Protein AF-A0A1X1BY08-F1 (afdb_monomer)

Sequence (798 aa):
ANALRQLGLETHVVEFAPRLMAVQLDEGGALMLRQKIEALGVTVHTAKQTEQIETRADGSVLLHFADGSSLHSDLVLFSAGIRPRDELARDAGLMLGPRGGIEINDHCQTSDEAVHAIGECALWNGQIFGLVAPGYQMARVLAGHLAAEPSAFSGADMSTKLKLLGVEVASFGDAQGRSPGCQSYHWTDGPKGIYKKIVISADGSRLLGGVLVGDSSDYATLLQMMLNALPLPAAPESLILPQLTGAPAKAPGVAALPDSAQVCSCHNVSKGDICAAVKSGCSEMSSIKSCTKAATGCGGCSALVKQVMEYQLSNLGVEVKTDICEHFPWSRQALYHLIRVEGIRTFDDLLAAHGKGHGCEVCKPLVASLLASCWNDYLLQPAHLPLQDTNDRYFANIQKDGTYSVVPRVPAGEITPQGLIAIGEVAARYDLYTKITGGQRIDLFGARLEQLPAIWQTLLDAGFETGHAYGKSLRTVKSCVGSTWCRYGVQDSTAFAIALENRYKGLRAPHKIKMAVSGCTRECAEAQSKDIGVIATDKGWNLYVCGNGGMKPRHADLFASDLDDATLLRYVDRLLMFYIRTADRLQRTSVWLDNLEGGLDYLRQVVIDDSLGLAATLEQEMQQVVEAYQCEWQTTLADASRLALFTPTVNSDQPDESLYYSRVRGQRQPDEATSRPVLQLPAEPWSAVCALDAVPQQAGIGARLGSERIALFRFGEALYALEDREPGSEASVLSRGILGDVGGEPVVISPLYKQRVRLRDGQSLDNPQHQLRCWPVKLEAGQIWLANRPINQLAQAS

Secondary structure (DSSP, 8-state):
-HHHHHTT--EEEE-SSSSTTTTT--HHHHHHHHHHHHHTTEEEE-S--EEEEEEPTTS-EEEEETTS-EEEES------------HHHHHTT--B-TTSSEEE-TTSB-SSTT-B--GGGEEETTB---SHHHHHHHHHHHHHHHTT-----------EEEEETTEEEEEEESTT--STT-EEEEEEETTTTEEEEEEE-TTS-SEEEEEEES--TTHHHHHHHHHTTPPPPSSGGGGTSPPPTTPPPSS--GGGS-TT-EEETTTTEEHHHHHHHHHTT--SHHHHHHHH-TTSSS-TTHHHHHHHHHHHHHHTT------SBTTB-S-HHHHHHHHHHHT--SHHHHHHHH--SS--TTHHHHHHHHHHHHH---TTSTTTGGG--HHHHTTSEE-TTS-EEE-B--GGG---HHHHHHHHHHHHHTT-EEEE-TTS-EEEEEE-GGGHHHHHHHHHHTT--B---SSSBEEEEEE--HHHH-TT-SS-HHHHHHHHHHHHTT-B-SS-EEEEEESSTT-TT-GGGSSEEEEE-SSSEEEEES-B-SSS-BPPEEEEEEE-HHHHHHHHHHHHHHHHHHPPTT--HHHHHHHSTTHHHHHHHHHTS-TTS-HHHHHHHHHHHHHT---HHHHHHT-HHHHGGG-S-TT-----TT--EEEETTEEEE-S--PPPPP---SSSEEEEEEGGGS-TTEEEEEEETTEEEEEEEETTEEEEEES--TTSS---GGGSEEEEETTEEEEE-TTT--EEETTT-BBSS-TT-B--B--EEEETTEEEEESS-SSPPP---

Foldseek 3Di:
DLVCVVVVDQAEDEELAQFPPVVFDDPLQRVLVQVVCVVSRYHYHYNWAFDDWDQDPVRWIWTATPVRDIDTGNDDDDPPADDAPCVVVVVVVWDAAPRAAFEAFFLQATPDNVDGDAAQRHQYPNDGQSDVLRRVLSVVSNVCVVVVHPGTRPDDWNWDWDQDSNKTKTKGAPAVQPPPQKDKDWDDDPVLSWIKMWIADNVRFATGMIITISDCPLVQVSRQRHVVRPGADPDNNLSVDDDDPPDDDSHDAPVPHDQCRQLASNQRAGLVNLLVQLVVPDQDLVSSCVRRVGCVPPNPSSVVSVRSSVVSCVVVVNPPQLAQDQFASDFLLRLLVVCVVVVDQAPVVSSVVGTDFFDDPRVLLSVLLSNCLQQVDFQPDLRRLLSDFLCSNLLFDQDPQRWTKAWWAQQQLDDDPLLVVLVVCLCVVQQWDWDQDLQNTIMTTDHALLCSLVSVVSNVVSVTFRQSCRAFFARHEHEDCAPVPDPQQLGRQRVLSNVVCLLGPSNRALGYFYAYEYRAPVCPRVRQQGQWRWHDDNQAIFIFHQAHDDPDGDGTHGQDPSDHSVLNVLLVLQLRLVRRNPPGHSDGSNRVQVPDVVRSVVSCCCRPVVVVVCSVVSNVSSVSSSVSDDRNSVVQNVDVVSSLQSDQANADPDDDPSFDWDADPNGTDTDPDDDDDPDDADPDQKDWWFFPVSARAQAWHWHDGGPFIWIWHHYPNDIWIWGQAAFPDRHRHQRSFNWTDDVNFTWTQRNPPRFTAGRPWQATPVDRLTRIWIWDWDADPRTIMTGRDTPDDDDPPD

Structure (mmCIF, N/CA/C/O backbone):
data_AF-A0A1X1BY08-F1
#
_entry.id   AF-A0A1X1BY08-F1
#
loop_
_atom_site.group_PDB
_atom_site.id
_atom_site.type_symbol
_atom_site.label_atom_id
_atom_site.label_alt_id
_atom_site.label_comp_id
_atom_site.label_asym_id
_atom_site.label_entity_id
_atom_site.label_seq_id
_atom_site.pdbx_PDB_ins_code
_atom_site.Cartn_x
_atom_site.Cartn_y
_atom_site.Cartn_z
_atom_site.occupancy
_atom_site.B_iso_or_equiv
_atom_site.auth_seq_id
_atom_site.auth_comp_id
_atom_site.auth_asym_id
_atom_site.auth_atom_id
_atom_site.pdbx_PDB_model_num
ATOM 1 N N . ALA A 1 1 ? -13.122 -10.159 31.918 1.00 82.00 1 ALA A N 1
ATOM 2 C CA . ALA A 1 1 ? -14.475 -9.751 31.484 1.00 82.00 1 ALA A CA 1
ATOM 3 C C . ALA A 1 1 ? -14.593 -9.621 29.961 1.00 82.00 1 ALA A C 1
ATOM 5 O O . ALA A 1 1 ? -15.156 -10.519 29.360 1.00 82.00 1 ALA A O 1
ATOM 6 N N . ASN A 1 2 ? -14.025 -8.588 29.311 1.00 79.44 2 ASN A N 1
ATOM 7 C CA . ASN A 1 2 ? -14.240 -8.347 27.866 1.00 79.44 2 ASN A CA 1
ATOM 8 C C . ASN A 1 2 ? -13.923 -9.549 26.967 1.00 79.44 2 ASN A C 1
ATOM 10 O O . ASN A 1 2 ? -14.726 -9.887 26.110 1.00 79.44 2 ASN A O 1
ATOM 14 N N . ALA A 1 3 ? -12.792 -10.220 27.196 1.00 83.19 3 ALA A N 1
ATOM 15 C CA . ALA A 1 3 ? -12.418 -11.403 26.423 1.00 83.19 3 ALA A CA 1
ATOM 16 C C . ALA A 1 3 ? -13.455 -12.537 26.539 1.00 83.19 3 ALA A C 1
ATOM 18 O O . ALA A 1 3 ? -13.839 -13.106 25.527 1.00 83.19 3 ALA A O 1
ATOM 19 N N . LEU A 1 4 ? -13.965 -12.819 27.745 1.00 88.44 4 LEU A N 1
ATOM 20 C CA . LEU A 1 4 ? -14.991 -13.852 27.967 1.00 88.44 4 LEU A CA 1
ATOM 21 C C . LEU A 1 4 ? -16.305 -13.488 27.261 1.00 88.44 4 LEU A C 1
ATOM 23 O O . LEU A 1 4 ? -16.875 -14.309 26.549 1.00 88.44 4 LEU A O 1
ATOM 27 N N . ARG A 1 5 ? -16.717 -12.221 27.356 1.00 85.94 5 ARG A N 1
ATOM 28 C CA . ARG A 1 5 ? -17.894 -11.703 26.650 1.00 85.94 5 ARG A CA 1
ATOM 29 C C . ARG A 1 5 ? -17.730 -11.755 25.127 1.00 85.94 5 ARG A C 1
ATOM 31 O O . ARG A 1 5 ? -18.668 -12.102 24.423 1.00 85.94 5 ARG A O 1
ATOM 38 N N . GLN A 1 6 ? -16.545 -11.441 24.600 1.00 81.56 6 GLN A N 1
ATOM 39 C CA . GLN A 1 6 ? -16.232 -11.563 23.167 1.00 81.56 6 GLN A CA 1
ATOM 40 C C . GLN A 1 6 ? -16.221 -13.020 22.681 1.00 81.56 6 GLN A C 1
ATOM 42 O O . GLN A 1 6 ? -16.490 -13.263 21.509 1.00 81.56 6 GLN A O 1
ATOM 47 N N . LEU A 1 7 ? -15.965 -13.978 23.574 1.00 88.44 7 LEU A N 1
ATOM 48 C CA . LEU A 1 7 ? -16.115 -15.412 23.316 1.00 88.44 7 LEU A CA 1
ATOM 49 C C . LEU A 1 7 ? -17.574 -15.895 23.420 1.00 88.44 7 LEU A C 1
ATOM 51 O O . LEU A 1 7 ? -17.829 -17.085 23.264 1.00 88.44 7 LEU A O 1
ATOM 55 N N . GLY A 1 8 ? -18.530 -14.990 23.662 1.00 89.81 8 GLY A N 1
ATOM 56 C CA . GLY A 1 8 ? -19.957 -15.304 23.746 1.00 89.81 8 GLY A CA 1
ATOM 57 C C . GLY A 1 8 ? -20.407 -15.872 25.093 1.00 89.81 8 GLY A C 1
ATOM 58 O O . GLY A 1 8 ? -21.505 -16.412 25.169 1.00 89.81 8 GLY A O 1
ATOM 59 N N . LEU A 1 9 ? -19.585 -15.765 26.142 1.00 91.75 9 LEU A N 1
ATOM 60 C CA . LEU A 1 9 ? -19.918 -16.267 27.476 1.00 91.75 9 LEU A CA 1
ATOM 61 C C . LEU A 1 9 ? -20.701 -15.226 28.286 1.00 91.75 9 LEU A C 1
ATOM 63 O O . LEU A 1 9 ? -20.328 -14.045 28.319 1.00 91.75 9 LEU A O 1
ATOM 67 N N . GLU A 1 10 ? -21.725 -15.679 29.012 1.00 94.56 10 GLU A N 1
ATOM 68 C CA . GLU A 1 10 ? -22.323 -14.892 30.092 1.00 94.56 10 GLU A CA 1
ATOM 69 C C . GLU A 1 10 ? -21.238 -14.588 31.129 1.00 94.56 10 GLU A C 1
ATOM 71 O O . GLU A 1 10 ? -20.526 -15.472 31.603 1.00 94.56 10 GLU A O 1
ATOM 76 N N . THR A 1 11 ? -21.027 -13.303 31.408 1.00 95.12 11 THR A N 1
ATOM 77 C CA . THR A 1 11 ? -19.847 -12.855 32.144 1.00 95.12 11 THR A CA 1
ATOM 78 C C . THR A 1 11 ? -20.261 -12.056 33.366 1.00 95.12 11 THR A C 1
ATOM 80 O O . THR A 1 11 ? -20.905 -11.012 33.255 1.00 95.12 11 THR A O 1
ATOM 83 N N . HIS A 1 12 ? -19.789 -12.502 34.526 1.00 94.75 12 HIS A N 1
ATOM 84 C CA . HIS A 1 12 ? -19.930 -11.795 35.791 1.00 94.75 12 HIS A CA 1
ATOM 85 C C . HIS A 1 12 ? -18.580 -11.231 36.250 1.00 94.75 12 HIS A C 1
ATOM 87 O O . HIS A 1 12 ? -17.532 -11.853 36.066 1.00 94.75 12 HIS A O 1
ATOM 93 N N . VAL A 1 13 ? -18.599 -10.052 36.866 1.00 93.56 13 VAL A N 1
ATOM 94 C CA . VAL A 1 13 ? -17.460 -9.482 37.596 1.00 93.56 13 VAL A CA 1
ATOM 95 C C . VAL A 1 13 ? -17.802 -9.500 39.076 1.00 93.56 13 VAL A C 1
ATOM 97 O O . VAL A 1 13 ? -18.796 -8.905 39.478 1.00 93.56 13 VAL A O 1
ATOM 100 N N . VAL A 1 14 ? -16.977 -10.176 39.870 1.00 93.50 14 VAL A N 1
ATOM 101 C CA . VAL A 1 14 ? -17.096 -10.232 41.330 1.00 93.50 14 VAL A CA 1
ATOM 102 C C . VAL A 1 14 ? -15.997 -9.355 41.925 1.00 93.50 14 VAL A C 1
ATOM 104 O O . VAL A 1 14 ? -14.815 -9.601 41.694 1.00 93.50 14 VAL A O 1
ATOM 107 N N . GLU A 1 15 ? -16.391 -8.319 42.656 1.00 91.31 15 GLU A N 1
ATOM 108 C CA . GLU A 1 15 ? -15.519 -7.354 43.321 1.00 91.31 15 GLU A CA 1
ATOM 109 C C . GLU A 1 15 ? -15.769 -7.403 44.833 1.00 91.31 15 GLU A C 1
ATOM 111 O O . GLU A 1 15 ? -16.908 -7.314 45.303 1.00 91.31 15 GLU A O 1
ATOM 116 N N . PHE A 1 16 ? -14.687 -7.542 45.596 1.00 90.38 16 PHE A N 1
ATOM 117 C CA . PHE A 1 16 ? -14.738 -7.570 47.054 1.00 90.38 16 PHE A CA 1
ATOM 118 C C . PHE A 1 16 ? -15.102 -6.194 47.615 1.00 90.38 16 PHE A C 1
ATOM 120 O O . PHE A 1 16 ? -15.882 -6.087 48.559 1.00 90.38 16 PHE A O 1
ATOM 127 N N . ALA A 1 17 ? -14.550 -5.130 47.031 1.00 90.81 17 ALA A N 1
ATOM 128 C CA . ALA A 1 17 ? -14.838 -3.770 47.449 1.00 90.81 17 ALA A CA 1
ATOM 129 C C . ALA A 1 17 ? -16.312 -3.395 47.182 1.00 90.81 17 ALA A C 1
ATOM 131 O O . ALA A 1 17 ? -16.950 -3.937 46.277 1.00 90.81 17 ALA A O 1
ATOM 132 N N . PRO A 1 18 ? -16.877 -2.412 47.907 1.00 90.44 18 PRO A N 1
ATOM 133 C CA . PRO A 1 18 ? -18.258 -1.973 47.686 1.00 90.44 18 PRO A CA 1
ATOM 134 C C . PRO A 1 18 ? -18.487 -1.324 46.311 1.00 90.44 18 PRO A C 1
ATOM 136 O O . PRO A 1 18 ? -19.631 -1.143 45.895 1.00 90.44 18 PRO A O 1
ATOM 139 N N . ARG A 1 19 ? -17.414 -0.987 45.586 1.00 92.00 19 ARG A N 1
ATOM 140 C CA . ARG A 1 19 ? -17.450 -0.339 44.273 1.00 92.00 19 ARG A CA 1
ATOM 141 C C . ARG A 1 19 ? -16.292 -0.800 43.389 1.00 92.00 19 ARG A C 1
ATOM 143 O O . ARG A 1 19 ? -15.238 -1.176 43.897 1.00 92.00 19 ARG A O 1
ATOM 150 N N . LEU A 1 20 ? -16.478 -0.709 42.072 1.00 89.81 20 LEU A N 1
ATOM 151 C CA . LEU A 1 20 ? -15.428 -0.986 41.089 1.00 89.81 20 LEU A CA 1
ATOM 152 C C . LEU A 1 20 ? -14.286 0.028 41.200 1.00 89.81 20 LEU A C 1
ATOM 154 O O . LEU A 1 20 ? -14.534 1.219 41.389 1.00 89.81 20 LEU A O 1
ATOM 158 N N . MET A 1 21 ? -13.046 -0.445 41.030 1.00 87.75 21 MET A N 1
ATOM 159 C CA . MET A 1 21 ? -11.837 0.390 41.060 1.00 87.75 21 MET A CA 1
ATOM 160 C C . MET A 1 21 ? -11.783 1.299 42.301 1.00 87.75 21 MET A C 1
ATOM 162 O O . MET A 1 21 ? -11.506 2.490 42.197 1.00 87.75 21 MET A O 1
ATOM 166 N N . ALA A 1 22 ? -12.071 0.749 43.487 1.00 85.25 22 ALA A N 1
ATOM 167 C CA . ALA A 1 22 ? -12.289 1.522 44.716 1.00 85.25 22 ALA A CA 1
ATOM 168 C C . ALA A 1 22 ? -11.118 2.428 45.144 1.00 85.25 22 ALA A C 1
ATOM 170 O O . ALA A 1 22 ? -11.322 3.360 45.928 1.00 85.25 22 ALA A O 1
ATOM 171 N N . VAL A 1 23 ? -9.910 2.157 44.637 1.00 82.38 23 VAL A N 1
ATOM 172 C CA . VAL A 1 23 ? -8.723 2.997 44.835 1.00 82.38 23 VAL A CA 1
ATOM 173 C C . VAL A 1 23 ? -8.761 4.224 43.918 1.00 82.38 23 VAL A C 1
ATOM 175 O O . VAL A 1 23 ? -8.489 5.329 44.378 1.00 82.38 23 VAL A O 1
ATOM 178 N N . GLN A 1 24 ? -9.125 4.044 42.647 1.00 85.56 24 GLN A N 1
ATOM 179 C CA . GLN A 1 24 ? -9.066 5.071 41.605 1.00 85.56 24 GLN A CA 1
ATOM 180 C C . GLN A 1 24 ? -10.355 5.896 41.497 1.00 85.56 24 GLN A C 1
ATOM 182 O O . GLN A 1 24 ? -10.296 7.094 41.252 1.00 85.56 24 GLN A O 1
ATOM 187 N N . LEU A 1 25 ? -11.523 5.274 41.659 1.00 90.31 25 LEU A N 1
ATOM 188 C CA . LEU A 1 25 ? -12.812 5.923 41.427 1.00 90.31 25 LEU A CA 1
ATOM 189 C C . LEU A 1 25 ? -13.512 6.280 42.732 1.00 90.31 25 LEU A C 1
ATOM 191 O O . LEU A 1 25 ? -13.527 5.515 43.708 1.00 90.31 25 LEU A O 1
ATOM 195 N N . ASP A 1 26 ? -14.126 7.454 42.721 1.00 91.69 26 ASP A N 1
ATOM 196 C CA . ASP A 1 26 ? -15.110 7.835 43.714 1.00 91.69 26 ASP A CA 1
ATOM 197 C C . ASP A 1 26 ? -16.479 7.220 43.388 1.00 91.69 26 ASP A C 1
ATOM 199 O O . ASP A 1 26 ? -16.642 6.453 42.435 1.00 91.69 26 ASP A O 1
ATOM 203 N N . GLU A 1 27 ? -17.470 7.498 44.228 1.00 91.38 27 GLU A N 1
ATOM 204 C CA . GLU A 1 27 ? -18.773 6.839 44.156 1.00 91.38 27 GLU A CA 1
ATOM 205 C C . GLU A 1 27 ? -19.517 7.136 42.846 1.00 91.38 27 GLU A C 1
ATOM 207 O O . GLU A 1 27 ? -20.025 6.214 42.206 1.00 91.38 27 GLU A O 1
ATOM 212 N N . GLY A 1 28 ? -19.492 8.393 42.389 1.00 92.56 28 GLY A N 1
ATOM 213 C CA . GLY A 1 28 ? -20.105 8.800 41.123 1.00 92.56 28 GLY A CA 1
ATOM 214 C C . GLY A 1 28 ? -19.428 8.165 39.907 1.00 92.56 28 GLY A C 1
ATOM 215 O O . GLY A 1 28 ? -20.107 7.596 39.047 1.00 92.56 28 GLY A O 1
ATOM 216 N N . GLY A 1 29 ? -18.091 8.181 39.861 1.00 92.44 29 GLY A N 1
ATOM 217 C CA . GLY A 1 29 ? -17.338 7.541 38.783 1.00 92.44 29 GLY A CA 1
ATOM 218 C C . GLY A 1 29 ? -17.554 6.028 38.731 1.00 92.44 29 GLY A C 1
ATOM 219 O O . GLY A 1 29 ? -17.767 5.467 37.654 1.00 92.44 29 GLY A O 1
ATOM 220 N N . ALA A 1 30 ? -17.558 5.358 39.886 1.00 93.25 30 ALA A N 1
ATOM 221 C CA . ALA A 1 30 ? -17.776 3.917 39.957 1.00 93.25 30 ALA A CA 1
ATOM 222 C C . ALA A 1 30 ? -19.205 3.515 39.555 1.00 93.25 30 ALA A C 1
ATOM 224 O O . ALA A 1 30 ? -19.379 2.502 38.874 1.00 93.25 30 ALA A O 1
ATOM 225 N N . LEU A 1 31 ? -20.216 4.312 39.922 1.00 93.75 31 LEU A N 1
ATOM 226 C CA . LEU A 1 31 ? -21.601 4.093 39.499 1.00 93.75 31 LEU A CA 1
ATOM 227 C C . LEU A 1 31 ? -21.748 4.224 37.978 1.00 93.75 31 LEU A C 1
ATOM 229 O O . LEU A 1 31 ? -22.331 3.347 37.342 1.00 93.75 31 LEU A O 1
ATOM 233 N N . MET A 1 32 ? -21.171 5.275 37.387 1.00 94.69 32 MET A N 1
ATOM 234 C CA . MET A 1 32 ? -21.185 5.478 35.935 1.00 94.69 32 MET A CA 1
ATOM 235 C C . MET A 1 32 ? -20.481 4.330 35.198 1.00 94.69 32 MET A C 1
ATOM 237 O O . MET A 1 32 ? -20.983 3.812 34.200 1.00 94.69 32 MET A O 1
ATOM 241 N N . LEU A 1 33 ? -19.329 3.886 35.714 1.00 93.06 33 LEU A N 1
ATOM 242 C CA . LEU A 1 33 ? -18.604 2.748 35.154 1.00 93.06 33 LEU A CA 1
ATOM 243 C C . LEU A 1 33 ? -19.442 1.467 35.216 1.00 93.06 33 LEU A C 1
ATOM 245 O O . LEU A 1 33 ? -19.522 0.746 34.222 1.00 93.06 33 LEU A O 1
ATOM 249 N N . ARG A 1 34 ? -20.087 1.199 36.358 1.00 93.00 34 ARG A N 1
ATOM 250 C CA . ARG A 1 34 ? -20.974 0.045 36.533 1.00 93.00 34 ARG A CA 1
ATOM 251 C C . ARG A 1 34 ? -22.090 0.044 35.491 1.00 93.00 34 ARG A C 1
ATOM 253 O O . ARG A 1 34 ? -22.222 -0.942 34.776 1.00 93.00 34 ARG A O 1
ATOM 260 N N . GLN A 1 35 ? -22.819 1.153 35.356 1.00 92.38 35 GLN A N 1
ATOM 261 C CA . GLN A 1 35 ? -23.914 1.280 34.389 1.00 92.38 35 GLN A CA 1
ATOM 262 C C . GLN A 1 35 ? -23.446 0.997 32.958 1.00 92.38 35 GLN A C 1
ATOM 264 O O . GLN A 1 35 ? -24.099 0.255 32.225 1.00 92.38 35 GLN A O 1
ATOM 269 N N . LYS A 1 36 ? -22.285 1.535 32.562 1.00 90.62 36 LYS A N 1
ATOM 270 C CA . LYS A 1 36 ? -21.732 1.282 31.227 1.00 90.62 36 LYS A CA 1
ATOM 271 C C . LYS A 1 36 ? -21.299 -0.169 31.021 1.00 90.62 36 LYS A C 1
ATOM 273 O O . LYS A 1 36 ? -21.507 -0.703 29.939 1.00 90.62 36 LYS A O 1
ATOM 278 N N . ILE A 1 37 ? -20.698 -0.807 32.024 1.00 90.44 37 ILE A N 1
ATOM 279 C CA . ILE A 1 37 ? -20.284 -2.217 31.944 1.00 90.44 37 ILE A CA 1
ATOM 280 C C . ILE A 1 37 ? -21.507 -3.143 31.873 1.00 90.44 37 ILE A C 1
ATOM 282 O O . ILE A 1 37 ? -21.531 -4.053 31.044 1.00 90.44 37 ILE A O 1
ATOM 286 N N . GLU A 1 38 ? -22.536 -2.881 32.678 1.00 92.06 38 GLU A N 1
ATOM 287 C CA . GLU A 1 38 ? -23.791 -3.642 32.672 1.00 92.06 38 GLU A CA 1
ATOM 288 C C . GLU A 1 38 ? -24.536 -3.487 31.337 1.00 92.06 38 GLU A C 1
ATOM 290 O O . GLU A 1 38 ? -24.977 -4.485 30.767 1.00 92.06 38 GLU A O 1
ATOM 295 N N . ALA A 1 39 ? -24.563 -2.283 30.753 1.00 89.50 39 ALA A N 1
ATOM 296 C CA . ALA A 1 39 ? -25.119 -2.044 29.416 1.00 89.50 39 ALA A CA 1
ATOM 297 C C . ALA A 1 39 ? -24.396 -2.818 28.293 1.00 89.50 39 ALA A C 1
ATOM 299 O O . ALA A 1 39 ? -24.959 -3.032 27.221 1.00 89.50 39 ALA A O 1
ATOM 300 N N . LEU A 1 40 ? -23.159 -3.265 28.530 1.00 87.38 40 LEU A N 1
ATOM 301 C CA . LEU A 1 40 ? -22.384 -4.088 27.596 1.00 87.38 40 LEU A CA 1
ATOM 302 C C . LEU A 1 40 ? -22.604 -5.599 27.793 1.00 87.38 40 LEU A C 1
ATOM 304 O O . LEU A 1 40 ? -21.954 -6.406 27.117 1.00 87.38 40 LEU A O 1
ATOM 308 N N . GLY A 1 41 ? -23.526 -5.983 28.681 1.00 89.06 41 GLY A N 1
ATOM 309 C CA . GLY A 1 41 ? -23.894 -7.372 28.953 1.00 89.06 41 GLY A CA 1
ATOM 310 C C . GLY A 1 41 ? -22.985 -8.068 29.966 1.00 89.06 41 GLY A C 1
ATOM 311 O O . GLY A 1 41 ? -22.829 -9.284 29.901 1.00 89.06 41 GLY A O 1
ATOM 312 N N . VAL A 1 42 ? -22.342 -7.314 30.864 1.00 93.31 42 VAL A N 1
ATOM 313 C CA . VAL A 1 42 ? -21.522 -7.864 31.954 1.00 93.31 42 VAL A CA 1
ATOM 314 C C . VAL A 1 42 ? -22.170 -7.538 33.293 1.00 93.31 42 VAL A C 1
ATOM 316 O O . VAL A 1 42 ? -22.274 -6.376 33.669 1.00 93.31 42 VAL A O 1
ATOM 319 N N . THR A 1 43 ? -22.544 -8.560 34.051 1.00 94.75 43 THR A N 1
ATOM 320 C CA . THR A 1 43 ? -23.177 -8.380 35.363 1.00 94.75 43 THR A CA 1
ATOM 321 C C . THR A 1 43 ? -22.122 -8.095 36.431 1.00 94.75 43 THR A C 1
ATOM 323 O O . THR A 1 43 ? -21.144 -8.836 36.554 1.00 94.75 43 THR A O 1
ATOM 326 N N . VAL A 1 44 ? -22.310 -7.042 37.228 1.00 94.44 44 VAL A N 1
ATOM 327 C CA . VAL A 1 44 ? -21.348 -6.627 38.260 1.00 94.44 44 VAL A CA 1
ATOM 328 C C . VAL A 1 44 ? -21.888 -6.919 39.658 1.00 94.44 44 VAL A C 1
ATOM 330 O O . VAL A 1 44 ? -22.949 -6.432 40.047 1.00 94.44 44 VAL A O 1
ATOM 333 N N . HIS A 1 45 ? -21.103 -7.648 40.446 1.00 94.62 45 HIS A N 1
ATOM 334 C CA . HIS A 1 45 ? -21.354 -7.924 41.856 1.00 94.62 45 HIS A CA 1
ATOM 335 C C . HIS A 1 45 ? -20.264 -7.263 42.700 1.00 94.62 45 HIS A C 1
ATOM 337 O O . HIS A 1 45 ? -19.109 -7.670 42.637 1.00 94.62 45 HIS A O 1
ATOM 343 N N . THR A 1 46 ? -20.614 -6.241 43.478 1.00 93.88 46 THR A N 1
ATOM 344 C CA . THR A 1 46 ? -19.707 -5.593 44.441 1.00 93.88 46 THR A CA 1
ATOM 345 C C . THR A 1 46 ? -20.010 -6.057 45.864 1.00 93.88 46 THR A C 1
ATOM 347 O O . THR A 1 46 ? -21.052 -6.668 46.106 1.00 93.88 46 THR A O 1
ATOM 350 N N . ALA A 1 47 ? -19.111 -5.772 46.810 1.00 93.62 47 ALA A N 1
ATOM 351 C CA . ALA A 1 47 ? -19.211 -6.229 48.198 1.00 93.62 47 ALA A CA 1
ATOM 352 C C . ALA A 1 47 ? -19.339 -7.762 48.330 1.00 93.62 47 ALA A C 1
ATOM 354 O O . ALA A 1 47 ? -19.987 -8.263 49.249 1.00 93.62 47 ALA A O 1
ATOM 355 N N . LYS A 1 48 ? -18.734 -8.523 47.406 1.00 93.56 48 LYS A N 1
ATOM 356 C CA . LYS A 1 48 ? -18.778 -9.990 47.404 1.00 93.56 48 LYS A CA 1
ATOM 357 C C . LYS A 1 48 ? -17.446 -10.582 47.838 1.00 93.56 48 LYS A C 1
ATOM 359 O O . LYS A 1 48 ? -16.503 -10.690 47.056 1.00 93.56 48 LYS A O 1
ATOM 364 N N . GLN A 1 49 ? -17.384 -11.016 49.092 1.00 92.81 49 GLN A N 1
ATOM 365 C CA . GLN A 1 49 ? -16.275 -11.813 49.607 1.00 92.81 49 GLN A CA 1
ATOM 366 C C . GLN A 1 49 ? -16.535 -13.292 49.330 1.00 92.81 49 GLN A C 1
ATOM 368 O O . GLN A 1 49 ? -17.478 -13.851 49.876 1.00 92.81 49 GLN A O 1
ATOM 373 N N . THR A 1 50 ? -15.715 -13.919 48.484 1.00 92.25 50 THR A N 1
ATOM 374 C CA . THR A 1 50 ? -15.804 -15.366 48.210 1.00 92.25 50 THR A CA 1
ATOM 375 C C . THR A 1 50 ? -15.132 -16.142 49.342 1.00 92.25 50 THR A C 1
ATOM 377 O O . THR A 1 50 ? -13.953 -15.920 49.604 1.00 92.25 50 THR A O 1
ATOM 380 N N . GLU A 1 51 ? -15.864 -17.040 50.003 1.00 94.25 51 GLU A N 1
ATOM 381 C CA . GLU A 1 51 ? -15.357 -17.881 51.100 1.00 94.25 51 GLU A CA 1
ATOM 382 C C . GLU A 1 51 ? -14.958 -19.277 50.623 1.00 94.25 51 GLU A C 1
ATOM 384 O O . GLU A 1 51 ? -13.950 -19.828 51.062 1.00 94.25 51 GLU A O 1
ATOM 389 N N . GLN A 1 52 ? -15.736 -19.843 49.700 1.00 94.88 52 GLN A N 1
ATOM 390 C CA . GLN A 1 52 ? -15.522 -21.190 49.189 1.00 94.88 52 GLN A CA 1
ATOM 391 C C . GLN A 1 52 ? -15.876 -21.263 47.705 1.00 94.88 52 GLN A C 1
ATOM 393 O O . GLN A 1 52 ? -16.861 -20.677 47.261 1.00 94.88 52 GLN A O 1
ATOM 398 N N . ILE A 1 53 ? -15.082 -22.013 46.939 1.00 95.19 53 ILE A N 1
ATOM 399 C CA . ILE A 1 53 ? -15.392 -22.379 45.554 1.00 95.19 53 ILE A CA 1
ATOM 400 C C . ILE A 1 53 ? -15.543 -23.895 45.523 1.00 95.19 53 ILE A C 1
ATOM 402 O O . ILE A 1 53 ? -14.574 -24.634 45.685 1.00 95.19 53 ILE A O 1
ATOM 406 N N . GLU A 1 54 ? -16.777 -24.352 45.375 1.00 95.69 54 GLU A N 1
ATOM 407 C CA . GLU A 1 54 ? -17.131 -25.765 45.362 1.00 95.69 54 GLU A CA 1
ATOM 408 C C . GLU A 1 54 ? -17.192 -26.268 43.917 1.00 95.69 54 GLU A C 1
ATOM 410 O O . GLU A 1 54 ? -17.910 -25.706 43.093 1.00 95.69 54 GLU A O 1
ATOM 415 N N . THR A 1 55 ? -16.457 -27.335 43.598 1.00 95.62 55 THR A N 1
ATOM 416 C CA . THR A 1 55 ? -16.583 -28.021 42.302 1.00 95.62 55 THR A CA 1
ATOM 417 C C . THR A 1 55 ? -17.735 -29.019 42.360 1.00 95.62 55 THR A C 1
ATOM 419 O O . THR A 1 55 ? -17.797 -29.847 43.270 1.00 95.62 55 THR A O 1
ATOM 422 N N . ARG A 1 56 ? -18.652 -28.943 41.395 1.00 93.06 56 ARG A N 1
ATOM 423 C CA . ARG A 1 56 ? -19.810 -29.832 41.270 1.00 93.06 56 ARG A CA 1
ATOM 424 C C . ARG A 1 56 ? -19.472 -31.056 40.414 1.00 93.06 56 ARG A C 1
ATOM 426 O O . ARG A 1 56 ? -18.469 -31.093 39.706 1.00 93.06 56 ARG A O 1
ATOM 433 N N . ALA A 1 57 ? -20.311 -32.089 40.504 1.00 90.62 57 ALA A N 1
ATOM 434 C CA . ALA A 1 57 ? -20.078 -33.379 39.845 1.00 90.62 57 ALA A CA 1
ATOM 435 C C . ALA A 1 57 ? -20.101 -33.310 38.304 1.00 90.62 57 ALA A C 1
ATOM 437 O O . ALA A 1 57 ? -19.507 -34.162 37.650 1.00 90.62 57 ALA A O 1
ATOM 438 N N . ASP A 1 58 ? -20.770 -32.307 37.732 1.00 90.31 58 ASP A N 1
ATOM 439 C CA . ASP A 1 58 ? -20.813 -32.015 36.292 1.00 90.31 58 ASP A CA 1
ATOM 440 C C . ASP A 1 58 ? -19.605 -31.192 35.801 1.00 90.31 58 ASP A C 1
ATOM 442 O O . ASP A 1 58 ? -19.486 -30.926 34.606 1.00 90.31 58 ASP A O 1
ATOM 446 N N . GLY A 1 59 ? -18.692 -30.823 36.706 1.00 88.56 59 GLY A N 1
ATOM 447 C CA . GLY A 1 59 ? -17.509 -30.016 36.417 1.00 88.56 59 GLY A CA 1
ATOM 448 C C . GLY A 1 59 ? -17.730 -28.506 36.531 1.00 88.56 59 GLY A C 1
ATOM 449 O O . GLY A 1 59 ? -16.755 -27.764 36.415 1.00 88.56 59 GLY A O 1
ATOM 450 N N . SER A 1 60 ? -18.956 -28.041 36.798 1.00 93.19 60 SER A N 1
ATOM 451 C CA . SER A 1 60 ? -19.214 -26.626 37.069 1.00 93.19 60 SER A CA 1
ATOM 452 C C . SER A 1 60 ? -18.693 -26.231 38.457 1.00 93.19 60 SER A C 1
ATOM 454 O O . SER A 1 60 ? -18.377 -27.074 39.303 1.00 93.19 60 SER A O 1
ATOM 456 N N . VAL A 1 61 ? -18.643 -24.932 38.740 1.00 96.00 61 VAL A N 1
ATOM 457 C CA . VAL A 1 61 ? -18.253 -24.403 40.050 1.00 96.00 61 VAL A CA 1
ATOM 458 C C . VAL A 1 61 ? -19.348 -23.543 40.669 1.00 96.00 61 VAL A C 1
ATOM 460 O O . VAL A 1 61 ? -20.110 -22.861 39.986 1.00 96.00 61 VAL A O 1
ATOM 463 N N . LEU A 1 62 ? -19.430 -23.576 41.995 1.00 96.44 62 LEU A N 1
ATOM 464 C CA . LEU A 1 62 ? -20.306 -22.720 42.781 1.00 96.44 62 LEU A CA 1
ATOM 465 C C . LEU A 1 62 ? -19.463 -21.880 43.740 1.00 96.44 62 LEU A C 1
ATOM 467 O O . LEU A 1 62 ? -18.760 -22.420 44.594 1.00 96.44 62 LEU A O 1
ATOM 471 N N . LEU A 1 63 ? -19.536 -20.559 43.591 1.00 96.00 63 LEU A N 1
ATOM 472 C CA . LEU A 1 63 ? -18.907 -19.611 44.502 1.00 96.00 63 LEU A CA 1
ATOM 473 C C . LEU A 1 63 ? -19.871 -19.339 45.654 1.00 96.00 63 LEU A C 1
ATOM 475 O O . LEU A 1 63 ? -20.993 -18.903 45.408 1.00 96.00 63 LEU A O 1
ATOM 479 N N . HIS A 1 64 ? -19.428 -19.562 46.886 1.00 96.56 64 HIS A N 1
ATOM 480 C CA . HIS A 1 64 ? -20.142 -19.205 48.110 1.00 96.56 64 HIS A CA 1
ATOM 481 C C . HIS A 1 64 ? -19.567 -17.905 48.667 1.00 96.56 64 HIS A C 1
ATOM 483 O O . HIS A 1 64 ? -18.345 -17.773 48.809 1.00 96.56 64 HIS A O 1
ATOM 489 N N . PHE A 1 65 ? -20.436 -16.941 48.961 1.00 96.50 65 PHE A N 1
ATOM 490 C CA . PHE A 1 65 ? -20.049 -15.637 49.485 1.00 96.50 65 PHE A CA 1
ATOM 491 C C . PHE A 1 65 ? -20.369 -15.504 50.979 1.00 96.50 65 PHE A C 1
ATOM 493 O O . PHE A 1 65 ? -21.313 -16.113 51.474 1.00 96.50 65 PHE A O 1
ATOM 500 N N . ALA A 1 66 ? -19.626 -14.641 51.677 1.00 93.75 66 ALA A N 1
ATOM 501 C CA . ALA A 1 66 ? -19.767 -14.411 53.122 1.00 93.75 66 ALA A CA 1
ATOM 502 C C . ALA A 1 66 ? -21.147 -13.875 53.553 1.00 93.75 66 ALA A C 1
ATOM 504 O O . ALA A 1 66 ? -21.526 -13.974 54.717 1.00 93.75 66 ALA A O 1
ATOM 505 N N . ASP A 1 67 ? -21.918 -13.307 52.622 1.00 92.44 67 ASP A N 1
ATOM 506 C CA . ASP A 1 67 ? -23.296 -12.864 52.864 1.00 92.44 67 ASP A CA 1
ATOM 507 C C . ASP A 1 67 ? -24.336 -13.994 52.718 1.00 92.44 67 ASP A C 1
ATOM 509 O O . ASP A 1 67 ? -25.540 -13.742 52.776 1.00 92.44 67 ASP A O 1
ATOM 513 N N . GLY A 1 68 ? -23.882 -15.235 52.512 1.00 93.44 68 GLY A N 1
ATOM 514 C CA . GLY A 1 68 ? -24.711 -16.423 52.325 1.00 93.44 68 GLY A CA 1
ATOM 515 C C . GLY A 1 68 ? -25.256 -16.600 50.905 1.00 93.44 68 GLY A C 1
ATOM 516 O O . GLY A 1 68 ? -25.905 -17.609 50.630 1.00 93.44 68 GLY A O 1
ATOM 517 N N . SER A 1 69 ? -25.012 -15.655 49.992 1.00 95.25 69 SER A N 1
ATOM 518 C CA . SER A 1 69 ? -25.381 -15.818 48.583 1.00 95.25 69 SER A CA 1
ATOM 519 C C . SER A 1 69 ? -24.376 -16.695 47.832 1.00 95.25 69 SER A C 1
ATOM 521 O O . SER A 1 69 ? -23.235 -16.877 48.259 1.00 95.25 69 SER A O 1
ATOM 523 N N . SER A 1 70 ? -24.789 -17.228 46.682 1.00 95.31 70 SER A N 1
ATOM 524 C CA . SER A 1 70 ? -23.930 -18.059 45.837 1.00 95.31 70 SER A CA 1
ATOM 525 C C . SER A 1 70 ? -24.063 -17.712 44.357 1.00 95.31 70 SER A C 1
ATOM 527 O O . SER A 1 70 ? -25.144 -17.319 43.918 1.00 95.31 70 SER A O 1
ATOM 529 N N . LEU A 1 71 ? -22.996 -17.907 43.581 1.00 96.00 71 LEU A N 1
ATOM 530 C CA . LEU A 1 71 ? -22.981 -17.714 42.127 1.00 96.00 71 LEU A CA 1
ATOM 531 C C . LEU A 1 71 ? -22.492 -18.982 41.427 1.00 96.00 71 LEU A C 1
ATOM 533 O O . LEU A 1 71 ? -21.370 -19.432 41.661 1.00 96.00 71 LEU A O 1
ATOM 537 N N . HIS A 1 72 ? -23.344 -19.559 40.581 1.00 94.88 72 HIS A N 1
ATOM 538 C CA . HIS A 1 72 ? -22.989 -20.689 39.721 1.00 94.88 72 HIS A CA 1
ATOM 539 C C . HIS A 1 72 ? -22.208 -20.188 38.499 1.00 94.88 72 HIS A C 1
ATOM 541 O O . HIS A 1 72 ? -22.506 -19.113 37.980 1.00 94.88 72 HIS A O 1
ATOM 547 N N . SER A 1 73 ? -21.178 -20.927 38.088 1.00 94.44 73 SER A N 1
ATOM 548 C CA . SER A 1 73 ? -20.389 -20.632 36.891 1.00 94.44 73 SER A CA 1
ATOM 549 C C . SER A 1 73 ? -19.736 -21.899 36.340 1.00 94.44 73 SER A C 1
ATOM 551 O O . SER A 1 73 ? -19.364 -22.792 37.096 1.00 94.44 73 SER A O 1
ATOM 553 N N . ASP A 1 74 ? -19.504 -21.956 35.032 1.00 93.62 74 ASP A N 1
ATOM 554 C CA . ASP A 1 74 ? -18.728 -23.034 34.401 1.00 93.62 74 ASP A CA 1
ATOM 555 C C . ASP A 1 74 ? -17.211 -22.797 34.503 1.00 93.62 74 ASP A C 1
ATOM 557 O O . ASP A 1 74 ? -16.407 -23.724 34.429 1.00 93.62 74 ASP A O 1
ATOM 561 N N . LEU A 1 75 ? -16.803 -21.535 34.669 1.00 91.81 75 LEU A N 1
ATOM 562 C CA . LEU A 1 75 ? -15.406 -21.109 34.702 1.00 91.81 75 LEU A CA 1
ATOM 563 C C . LEU A 1 75 ? -15.221 -19.950 35.684 1.00 91.81 75 LEU A C 1
ATOM 565 O O . LEU A 1 75 ? -15.992 -18.990 35.691 1.00 91.81 75 LEU A O 1
ATOM 569 N N . VAL A 1 76 ? -14.140 -19.987 36.464 1.00 92.25 76 VAL A N 1
ATOM 570 C CA . VAL A 1 76 ? -13.698 -18.847 37.280 1.00 92.25 76 VAL A CA 1
ATOM 571 C C . VAL A 1 76 ? -12.324 -18.402 36.809 1.00 92.25 76 VAL A C 1
ATOM 573 O O . VAL A 1 76 ? -11.348 -19.145 36.883 1.00 92.25 76 VAL A O 1
ATOM 576 N N . LEU A 1 77 ? -12.251 -17.162 36.326 1.00 90.00 77 LEU A N 1
ATOM 577 C CA . LEU A 1 77 ? -10.998 -16.504 35.974 1.00 90.00 77 LEU A CA 1
ATOM 578 C C . LEU A 1 77 ? -10.568 -15.592 37.125 1.00 90.00 77 LEU A C 1
ATOM 580 O O . LEU A 1 77 ? -11.187 -14.556 37.366 1.00 90.00 77 LEU A O 1
ATOM 584 N N . PHE A 1 78 ? -9.475 -15.942 37.796 1.00 87.00 78 PHE A N 1
ATOM 585 C CA . PHE A 1 78 ? -8.908 -15.107 38.850 1.00 87.00 78 PHE A CA 1
ATOM 586 C C . PHE A 1 78 ? -8.103 -13.947 38.264 1.00 87.00 78 PHE A C 1
ATOM 588 O O . PHE A 1 78 ? -7.103 -14.147 37.577 1.00 87.00 78 PHE A O 1
ATOM 595 N N . SER A 1 79 ? -8.494 -12.719 38.604 1.00 78.12 79 SER A N 1
ATOM 596 C CA . SER A 1 79 ? -7.633 -11.544 38.459 1.00 78.12 79 SER A CA 1
ATOM 597 C C . SER A 1 79 ? -6.774 -11.416 39.718 1.00 78.12 79 SER A C 1
ATOM 599 O O . SER A 1 79 ? -7.078 -10.614 40.596 1.00 78.12 79 SER A O 1
ATOM 601 N N . ALA A 1 80 ? -5.733 -12.245 39.833 1.00 66.19 80 ALA A N 1
ATOM 602 C CA . ALA A 1 80 ? -4.975 -12.465 41.074 1.00 66.19 80 ALA A CA 1
ATOM 603 C C . ALA A 1 80 ? -4.153 -11.258 41.588 1.00 66.19 80 ALA A C 1
ATOM 605 O O . ALA A 1 80 ? -3.451 -11.380 42.591 1.00 66.19 80 ALA A O 1
ATOM 606 N N . GLY A 1 81 ? -4.243 -10.093 40.936 1.00 72.38 81 GLY A N 1
ATOM 607 C CA . GLY A 1 81 ? -3.414 -8.933 41.250 1.00 72.38 81 GLY A CA 1
ATOM 608 C C . GLY A 1 81 ? -1.926 -9.249 41.092 1.00 72.38 81 GLY A C 1
ATOM 609 O O . GLY A 1 81 ? -1.546 -10.177 40.379 1.00 72.38 81 GLY A O 1
ATOM 610 N N . ILE A 1 82 ? -1.089 -8.471 41.769 1.00 74.75 82 ILE A N 1
ATOM 611 C CA . ILE A 1 82 ? 0.343 -8.742 41.882 1.00 74.75 82 ILE A CA 1
ATOM 612 C C . ILE A 1 82 ? 0.690 -9.015 43.343 1.00 74.75 82 ILE A C 1
ATOM 614 O O . ILE A 1 82 ? 0.138 -8.395 44.255 1.00 74.75 82 ILE A O 1
ATOM 618 N N . ARG A 1 83 ? 1.625 -9.935 43.565 1.00 83.25 83 ARG A N 1
ATOM 619 C CA . ARG A 1 83 ? 2.210 -10.205 44.877 1.00 83.25 83 ARG A CA 1
ATOM 620 C C . ARG A 1 83 ? 3.727 -10.078 44.753 1.00 83.25 83 ARG A C 1
ATOM 622 O O . ARG A 1 83 ? 4.281 -10.691 43.839 1.00 83.25 83 ARG A O 1
ATOM 629 N N . PRO A 1 84 ? 4.401 -9.327 45.642 1.00 88.38 84 PRO A N 1
ATOM 630 C CA . PRO A 1 84 ? 5.855 -9.284 45.658 1.00 88.38 84 PRO A CA 1
ATOM 631 C C . PRO A 1 84 ? 6.431 -10.688 45.814 1.00 88.38 84 PRO A C 1
ATOM 633 O O . PRO A 1 84 ? 6.032 -11.435 46.710 1.00 88.38 84 PRO A O 1
ATOM 636 N N . ARG A 1 85 ? 7.376 -11.030 44.943 1.00 91.00 85 ARG A N 1
ATOM 637 C CA . ARG A 1 85 ? 8.140 -12.272 45.023 1.00 91.00 85 ARG A CA 1
ATOM 638 C C . ARG A 1 85 ? 9.351 -12.052 45.931 1.00 91.00 85 ARG A C 1
ATOM 640 O O . ARG A 1 85 ? 10.430 -11.710 45.455 1.00 91.00 85 ARG A O 1
ATOM 647 N N . ASP A 1 86 ? 9.123 -12.133 47.239 1.00 92.88 86 ASP A N 1
ATOM 648 C CA . ASP A 1 86 ? 10.089 -11.763 48.282 1.00 92.88 86 ASP A CA 1
ATOM 649 C C . ASP A 1 86 ? 10.769 -12.957 48.970 1.00 92.88 86 ASP A C 1
ATOM 651 O O . ASP A 1 86 ? 11.493 -12.767 49.945 1.00 92.88 86 ASP A O 1
ATOM 655 N N . GLU A 1 87 ? 10.580 -14.182 48.465 1.00 94.81 87 GLU A N 1
ATOM 656 C CA . GLU A 1 87 ? 11.067 -15.397 49.130 1.00 94.81 87 GLU A CA 1
ATOM 657 C C . GLU A 1 87 ? 12.595 -15.407 49.250 1.00 94.81 87 GLU A C 1
ATOM 659 O O . GLU A 1 87 ? 13.123 -15.663 50.325 1.00 94.81 87 GLU A O 1
ATOM 664 N N . LEU A 1 88 ? 13.310 -15.030 48.184 1.00 94.00 88 LEU A N 1
ATOM 665 C CA . LEU A 1 88 ? 14.776 -14.955 48.207 1.00 94.00 88 LEU A CA 1
ATOM 666 C C . LEU A 1 88 ? 15.283 -13.939 49.238 1.00 94.00 88 LEU A C 1
ATOM 668 O O . LEU A 1 88 ? 16.261 -14.193 49.934 1.00 94.00 88 LEU A O 1
ATOM 672 N N . ALA A 1 89 ? 14.619 -12.787 49.336 1.00 95.25 89 ALA A N 1
ATOM 673 C CA . ALA A 1 89 ? 14.984 -11.745 50.287 1.00 95.25 89 ALA A CA 1
ATOM 674 C C . ALA A 1 89 ? 14.702 -12.179 51.730 1.00 95.25 89 ALA A C 1
ATOM 676 O O . ALA A 1 89 ? 15.500 -11.901 52.622 1.00 95.25 89 ALA A O 1
ATOM 677 N N . ARG A 1 90 ? 13.610 -12.925 51.940 1.00 94.44 90 ARG A N 1
ATOM 678 C CA . ARG A 1 90 ? 13.279 -13.558 53.219 1.00 94.44 90 ARG A CA 1
ATOM 679 C C . ARG A 1 90 ? 14.354 -14.547 53.653 1.00 94.44 90 ARG A C 1
ATOM 681 O O . ARG A 1 90 ? 14.832 -14.454 54.779 1.00 94.44 90 ARG A O 1
ATOM 688 N N . ASP A 1 91 ? 14.739 -15.456 52.761 1.00 95.81 91 ASP A N 1
ATOM 689 C CA . ASP A 1 91 ? 15.754 -16.480 53.028 1.00 95.81 91 ASP A CA 1
ATOM 690 C C . ASP A 1 91 ? 17.141 -15.856 53.257 1.00 95.81 91 ASP A C 1
ATOM 692 O O . ASP A 1 91 ? 17.938 -16.374 54.037 1.00 95.81 91 ASP A O 1
ATOM 696 N N . ALA A 1 92 ? 17.409 -14.708 52.625 1.00 94.75 92 ALA A N 1
ATOM 697 C CA . ALA A 1 92 ? 18.619 -13.912 52.814 1.00 94.75 92 ALA A CA 1
ATOM 698 C C . ALA A 1 92 ? 18.598 -13.019 54.074 1.00 94.75 92 ALA A C 1
ATOM 700 O O . ALA A 1 92 ? 19.595 -12.363 54.364 1.00 94.75 92 ALA A O 1
ATOM 701 N N . GLY A 1 93 ? 17.493 -12.975 54.827 1.00 95.81 93 GLY A N 1
ATOM 702 C CA . GLY A 1 93 ? 17.372 -12.161 56.040 1.00 95.81 93 GLY A CA 1
ATOM 703 C C . GLY A 1 93 ? 17.240 -10.653 55.798 1.00 95.81 93 GLY A C 1
ATOM 704 O O . GLY A 1 93 ? 17.477 -9.873 56.720 1.00 95.81 93 GLY A O 1
ATOM 705 N N . LEU A 1 94 ? 16.861 -10.228 54.587 1.00 97.44 94 LEU A N 1
ATOM 706 C CA . LEU A 1 94 ? 16.586 -8.821 54.291 1.00 97.44 94 LEU A CA 1
ATOM 707 C C . LEU A 1 94 ? 15.291 -8.362 54.968 1.00 97.44 94 LEU A C 1
ATOM 709 O O . LEU A 1 94 ? 14.358 -9.142 55.173 1.00 97.44 94 LEU A O 1
ATOM 713 N N . MET A 1 95 ? 15.219 -7.071 55.290 1.00 97.44 95 MET A N 1
ATOM 714 C CA . MET A 1 95 ? 14.020 -6.474 55.871 1.00 97.44 95 MET A CA 1
ATOM 715 C C . MET A 1 95 ? 12.865 -6.488 54.861 1.00 97.44 95 MET A C 1
ATOM 717 O O . MET A 1 95 ? 13.009 -6.066 53.711 1.00 97.44 95 MET A O 1
ATOM 721 N N . LEU A 1 96 ? 11.712 -6.994 55.301 1.00 97.25 96 LEU A N 1
ATOM 722 C CA . LEU A 1 96 ? 10.501 -7.112 54.494 1.00 97.25 96 LEU A CA 1
ATOM 723 C C . LEU A 1 96 ? 9.349 -6.345 55.133 1.00 97.25 96 LEU A C 1
ATOM 725 O O . LEU A 1 96 ? 9.237 -6.270 56.358 1.00 97.25 96 LEU A O 1
ATOM 729 N N . GLY A 1 97 ? 8.420 -5.883 54.301 1.00 92.81 97 GLY A N 1
ATOM 730 C CA . GLY A 1 97 ? 7.192 -5.264 54.778 1.00 92.81 97 GLY A CA 1
ATOM 731 C C . GLY A 1 97 ? 6.243 -6.227 55.495 1.00 92.81 97 GLY A C 1
ATOM 732 O O . GLY A 1 97 ? 6.239 -7.434 55.232 1.00 92.81 97 GLY A O 1
ATOM 733 N N . PRO A 1 98 ? 5.310 -5.696 56.307 1.00 88.25 98 PRO A N 1
ATOM 734 C CA . PRO A 1 98 ? 4.344 -6.496 57.067 1.00 88.25 98 PRO A CA 1
ATOM 735 C C . PRO A 1 98 ? 3.378 -7.307 56.186 1.00 88.25 98 PRO A C 1
ATOM 737 O O . PRO A 1 98 ? 2.758 -8.254 56.660 1.00 88.25 98 PRO A O 1
ATOM 740 N N . ARG A 1 99 ? 3.235 -6.943 54.904 1.00 86.12 99 ARG A N 1
ATOM 741 C CA . ARG A 1 99 ? 2.413 -7.655 53.907 1.00 86.12 99 ARG A CA 1
ATOM 742 C C . ARG A 1 99 ? 3.246 -8.231 52.752 1.00 86.12 99 ARG A C 1
ATOM 744 O O . ARG A 1 99 ? 2.687 -8.564 51.710 1.00 86.12 99 ARG A O 1
ATOM 751 N N . GLY A 1 100 ? 4.559 -8.352 52.949 1.00 89.88 100 GLY A N 1
ATOM 752 C CA . GLY A 1 100 ? 5.530 -8.733 51.926 1.00 89.88 100 GLY A CA 1
ATOM 753 C C . GLY A 1 100 ? 6.093 -7.550 51.132 1.00 89.88 100 GLY A C 1
ATOM 754 O O . GLY A 1 100 ? 5.655 -6.409 51.295 1.00 89.88 100 GLY A O 1
ATOM 755 N N . GLY A 1 101 ? 7.071 -7.847 50.278 1.00 94.25 101 GLY A N 1
ATOM 756 C CA . GLY A 1 101 ? 7.898 -6.876 49.559 1.00 94.25 101 GLY A CA 1
ATOM 757 C C . GLY A 1 101 ? 9.183 -6.529 50.312 1.00 94.25 101 GLY A C 1
ATOM 758 O O . GLY A 1 101 ? 9.204 -6.498 51.541 1.00 94.25 101 GLY A O 1
ATOM 759 N N . ILE A 1 102 ? 10.252 -6.293 49.557 1.00 97.56 102 ILE A N 1
ATOM 760 C CA . ILE A 1 102 ? 11.596 -5.988 50.052 1.00 97.56 102 ILE A CA 1
ATOM 761 C C . ILE A 1 102 ? 11.656 -4.504 50.384 1.00 97.56 102 ILE A C 1
ATOM 763 O O . ILE A 1 102 ? 11.447 -3.679 49.495 1.00 97.56 102 ILE A O 1
ATOM 767 N N . GLU A 1 103 ? 11.917 -4.160 51.640 1.00 97.12 103 GLU A N 1
ATOM 768 C CA . GLU A 1 103 ? 11.970 -2.761 52.059 1.00 97.12 103 GLU A CA 1
ATOM 769 C C . GLU A 1 103 ? 13.167 -2.051 51.417 1.00 97.12 103 GLU A C 1
ATOM 771 O O . GLU A 1 103 ? 14.289 -2.563 51.448 1.00 97.12 103 GLU A O 1
ATOM 776 N N . ILE A 1 104 ? 12.910 -0.890 50.805 1.00 96.75 104 ILE A N 1
ATOM 777 C CA . ILE A 1 104 ? 13.934 -0.066 50.158 1.00 96.75 104 ILE A CA 1
ATOM 778 C C . ILE A 1 104 ? 13.878 1.395 50.601 1.00 96.75 104 ILE A C 1
ATOM 780 O O . ILE A 1 104 ? 12.806 1.941 50.873 1.00 96.75 104 ILE A O 1
ATOM 784 N N . ASN A 1 105 ? 15.040 2.046 50.602 1.00 95.12 105 ASN A N 1
ATOM 785 C CA . ASN A 1 105 ? 15.160 3.496 50.757 1.00 95.12 105 ASN A CA 1
ATOM 786 C C . ASN A 1 105 ? 15.011 4.241 49.409 1.00 95.12 105 ASN A C 1
ATOM 788 O O . ASN A 1 105 ? 14.767 3.637 48.361 1.00 95.12 105 ASN A O 1
ATOM 792 N N . ASP A 1 106 ? 15.208 5.563 49.423 1.00 95.81 106 ASP A N 1
ATOM 793 C CA . ASP A 1 106 ? 15.100 6.431 48.238 1.00 95.81 106 ASP A CA 1
ATOM 794 C C . ASP A 1 106 ? 16.136 6.122 47.142 1.00 95.81 106 ASP A C 1
ATOM 796 O O . ASP A 1 106 ? 15.965 6.547 46.006 1.00 95.81 106 ASP A O 1
ATOM 800 N N . HIS A 1 107 ? 17.181 5.346 47.425 1.00 94.75 107 HIS A N 1
ATOM 801 C CA . HIS A 1 107 ? 18.176 4.904 46.440 1.00 94.75 107 HIS A CA 1
ATOM 802 C C . HIS A 1 107 ? 17.911 3.475 45.935 1.00 94.75 107 HIS A C 1
ATOM 804 O O . HIS A 1 107 ? 18.753 2.885 45.263 1.00 94.75 107 HIS A O 1
ATOM 810 N N . CYS A 1 108 ? 16.735 2.908 46.238 1.00 96.31 108 CYS A N 1
ATOM 811 C CA . CYS A 1 108 ? 16.378 1.512 45.953 1.00 96.31 108 CYS A CA 1
ATOM 812 C C . CYS A 1 108 ? 17.274 0.476 46.666 1.00 96.31 108 CYS A C 1
ATOM 814 O O . CYS A 1 108 ? 17.333 -0.689 46.263 1.00 96.31 108 CYS A O 1
ATOM 816 N N . GLN A 1 109 ? 17.972 0.894 47.722 1.00 96.19 109 GLN A N 1
ATOM 817 C CA . GLN A 1 109 ? 18.857 0.053 48.525 1.00 96.19 109 GLN A CA 1
ATOM 818 C C . GLN A 1 109 ? 18.063 -0.637 49.637 1.00 96.19 109 GLN A C 1
ATOM 820 O O . GLN A 1 109 ? 17.183 -0.020 50.242 1.00 96.19 109 GLN A O 1
ATOM 825 N N . THR A 1 110 ? 18.371 -1.909 49.891 1.00 97.25 110 THR A N 1
ATOM 826 C CA . THR A 1 110 ? 17.718 -2.731 50.924 1.00 97.25 110 THR A CA 1
ATOM 827 C C . THR A 1 110 ? 18.386 -2.558 52.298 1.00 97.25 110 THR A C 1
ATOM 829 O O . THR A 1 110 ? 19.239 -1.690 52.481 1.00 97.25 110 THR A O 1
ATOM 832 N N . SER A 1 111 ? 18.028 -3.395 53.280 1.00 96.69 111 SER A N 1
ATOM 833 C CA . SER A 1 111 ? 18.707 -3.442 54.585 1.00 96.69 111 SER A CA 1
ATOM 834 C C . SER A 1 111 ? 20.168 -3.909 54.523 1.00 96.69 111 SER A C 1
ATOM 836 O O . SER A 1 111 ? 20.898 -3.712 55.490 1.00 96.69 111 SER A O 1
ATOM 838 N N . ASP A 1 112 ? 20.586 -4.543 53.424 1.00 96.75 112 ASP A N 1
ATOM 839 C CA . ASP A 1 112 ? 21.991 -4.828 53.122 1.00 96.75 112 ASP A CA 1
ATOM 840 C C . ASP A 1 112 ? 22.497 -3.806 52.094 1.00 96.75 112 ASP A C 1
ATOM 842 O O . ASP A 1 112 ? 21.887 -3.626 51.037 1.00 96.75 112 ASP A O 1
ATOM 846 N N . GLU A 1 113 ? 23.611 -3.134 52.398 1.00 93.94 113 GLU A N 1
ATOM 847 C CA . GLU A 1 113 ? 24.178 -2.071 51.558 1.00 93.94 113 GLU A CA 1
ATOM 848 C C . GLU A 1 113 ? 24.647 -2.559 50.182 1.00 93.94 113 GLU A C 1
ATOM 850 O O . GLU A 1 113 ? 24.684 -1.781 49.229 1.00 93.94 113 GLU A O 1
ATOM 855 N N . ALA A 1 114 ? 24.969 -3.847 50.044 1.00 94.50 114 ALA A N 1
ATOM 856 C CA . ALA A 1 114 ? 25.373 -4.433 48.772 1.00 94.50 114 ALA A CA 1
ATOM 857 C C . ALA A 1 114 ? 24.179 -4.859 47.897 1.00 94.50 114 ALA A C 1
ATOM 859 O O . ALA A 1 114 ? 24.367 -5.199 46.725 1.00 94.50 114 ALA A O 1
ATOM 860 N N . VAL A 1 115 ? 22.953 -4.855 48.433 1.00 96.50 115 VAL A N 1
ATOM 861 C CA . VAL A 1 115 ? 21.767 -5.401 47.763 1.00 96.50 115 VAL A CA 1
ATOM 862 C C . VAL A 1 115 ? 20.729 -4.314 47.500 1.00 96.50 115 VAL A C 1
ATOM 864 O O . VAL A 1 115 ? 20.336 -3.552 48.383 1.00 96.50 115 VAL A O 1
ATOM 867 N N . HIS A 1 116 ? 20.231 -4.291 46.265 1.00 96.56 116 HIS A N 1
ATOM 868 C CA . HIS A 1 116 ? 19.226 -3.343 45.791 1.00 96.56 116 HIS A CA 1
ATOM 869 C C . HIS A 1 116 ? 18.011 -4.093 45.241 1.00 96.56 116 HIS A C 1
ATOM 871 O O . HIS A 1 116 ? 18.149 -5.179 44.672 1.00 96.56 116 HIS A O 1
ATOM 877 N N . ALA A 1 117 ? 16.824 -3.504 45.378 1.00 96.25 117 ALA A N 1
ATOM 878 C CA . ALA A 1 117 ? 15.581 -4.056 44.848 1.00 96.25 117 ALA A CA 1
ATOM 879 C C . ALA A 1 117 ? 14.805 -2.981 44.080 1.00 96.25 117 ALA A C 1
ATOM 881 O O . ALA A 1 117 ? 14.677 -1.846 44.526 1.00 96.25 117 ALA A O 1
ATOM 882 N N . ILE A 1 118 ? 14.276 -3.344 42.911 1.00 95.06 118 ILE A N 1
ATOM 883 C CA . ILE A 1 118 ? 13.513 -2.448 42.033 1.00 95.06 118 ILE A CA 1
ATOM 884 C C . ILE A 1 118 ? 12.286 -3.172 41.475 1.00 95.06 118 ILE A C 1
ATOM 886 O O . ILE A 1 118 ? 12.235 -4.401 41.432 1.00 95.06 118 ILE A O 1
ATOM 890 N N . GLY A 1 119 ? 11.312 -2.415 40.975 1.00 91.94 119 GLY A N 1
ATOM 891 C CA . GLY A 1 119 ? 10.116 -2.984 40.359 1.00 91.94 119 GLY A CA 1
ATOM 892 C C . GLY A 1 119 ? 9.121 -3.512 41.391 1.00 91.94 119 GLY A C 1
ATOM 893 O O . GLY A 1 119 ? 8.944 -2.931 42.455 1.00 91.94 119 GLY A O 1
ATOM 894 N N . GLU A 1 120 ? 8.420 -4.594 41.058 1.00 90.12 120 GLU A N 1
ATOM 895 C CA . GLU A 1 120 ? 7.257 -5.057 41.833 1.00 90.12 120 GLU A CA 1
ATOM 896 C C . GLU A 1 120 ? 7.615 -5.779 43.141 1.00 90.12 120 GLU A C 1
ATOM 898 O O . GLU A 1 120 ? 6.752 -5.938 44.003 1.00 90.12 120 GLU A O 1
ATOM 903 N N . CYS A 1 121 ? 8.870 -6.211 43.312 1.00 93.12 121 CYS A N 1
ATOM 904 C CA . CYS A 1 121 ? 9.334 -6.782 44.577 1.00 93.12 121 CYS A CA 1
ATOM 905 C C . CYS A 1 121 ? 9.710 -5.713 45.612 1.00 93.12 121 CYS A C 1
ATOM 907 O O . CYS A 1 121 ? 9.807 -6.045 46.791 1.00 93.12 121 CYS A O 1
ATOM 909 N N . ALA A 1 122 ? 9.911 -4.461 45.190 1.00 94.50 122 ALA A N 1
ATOM 910 C CA . ALA A 1 122 ? 10.370 -3.378 46.043 1.00 94.50 122 ALA A CA 1
ATOM 911 C C . ALA A 1 122 ? 9.205 -2.691 46.773 1.00 94.50 122 ALA A C 1
ATOM 913 O O . ALA A 1 122 ? 8.185 -2.334 46.177 1.00 94.50 122 ALA A O 1
ATOM 914 N N . LEU A 1 123 ? 9.385 -2.489 48.074 1.00 94.25 123 LEU A N 1
ATOM 915 C CA . LEU A 1 123 ? 8.474 -1.801 48.974 1.00 94.25 123 LEU A CA 1
ATOM 916 C C . LEU A 1 123 ? 9.131 -0.494 49.416 1.00 94.25 123 LEU A C 1
ATOM 918 O O . LEU A 1 123 ? 10.007 -0.487 50.279 1.00 94.25 123 LEU A O 1
ATOM 922 N N . TRP A 1 124 ? 8.686 0.617 48.839 1.00 94.38 124 TRP A N 1
ATOM 923 C CA . TRP A 1 124 ? 9.189 1.942 49.190 1.00 94.38 124 TRP A CA 1
ATOM 924 C C . TRP A 1 124 ? 8.166 2.658 50.065 1.00 94.38 124 TRP A C 1
ATOM 926 O O . TRP A 1 124 ? 7.001 2.777 49.682 1.00 94.38 124 TRP A O 1
ATOM 936 N N . ASN A 1 125 ? 8.584 3.099 51.254 1.00 91.25 125 ASN A N 1
ATOM 937 C CA . ASN A 1 125 ? 7.730 3.796 52.223 1.00 91.25 125 ASN A CA 1
ATOM 938 C C . ASN A 1 125 ? 6.393 3.065 52.503 1.00 91.25 125 ASN A C 1
ATOM 940 O O . ASN A 1 125 ? 5.312 3.654 52.518 1.00 91.25 125 ASN A O 1
ATOM 944 N N . GLY A 1 126 ? 6.459 1.735 52.644 1.00 88.56 126 GLY A N 1
ATOM 945 C CA . GLY A 1 126 ? 5.291 0.879 52.884 1.00 88.56 126 GLY A CA 1
ATOM 946 C C . GLY A 1 126 ? 4.364 0.667 51.677 1.00 88.56 126 GLY A C 1
ATOM 947 O O . GLY A 1 126 ? 3.290 0.079 51.839 1.00 88.56 126 GLY A O 1
ATOM 948 N N . GLN A 1 127 ? 4.759 1.105 50.475 1.00 86.81 127 GLN A N 1
ATOM 949 C CA . GLN A 1 127 ? 3.950 1.034 49.259 1.00 86.81 127 GLN A CA 1
ATOM 950 C C . GLN A 1 127 ? 4.602 0.194 48.149 1.00 86.81 127 GLN A C 1
ATOM 952 O O . GLN A 1 127 ? 5.790 0.311 47.855 1.00 86.81 127 GLN A O 1
ATOM 957 N N . ILE A 1 128 ? 3.777 -0.631 47.497 1.00 87.75 128 ILE A N 1
ATOM 958 C CA . ILE A 1 128 ? 4.078 -1.326 46.236 1.00 87.75 128 ILE A CA 1
ATOM 959 C C . ILE A 1 128 ? 3.221 -0.674 45.151 1.00 87.75 128 ILE A C 1
ATOM 961 O O . ILE A 1 128 ? 2.016 -0.494 45.337 1.00 87.75 128 ILE A O 1
ATOM 965 N N . PHE A 1 129 ? 3.829 -0.307 44.023 1.00 82.56 129 PHE A N 1
ATOM 966 C CA . PHE A 1 129 ? 3.156 0.506 43.003 1.00 82.56 129 PHE A CA 1
ATOM 967 C C . PHE A 1 129 ? 2.430 -0.314 41.934 1.00 82.56 129 PHE A C 1
ATOM 969 O O . PHE A 1 129 ? 1.393 0.115 41.440 1.00 82.56 129 PHE A O 1
ATOM 976 N N . GLY A 1 130 ? 2.963 -1.480 41.561 1.00 77.25 130 GLY A N 1
ATOM 977 C CA . GLY A 1 130 ? 2.324 -2.378 40.593 1.00 77.25 130 GLY A CA 1
ATOM 978 C C . GLY A 1 130 ? 2.092 -1.811 39.201 1.00 77.25 130 GLY A C 1
ATOM 979 O O . GLY A 1 130 ? 1.140 -2.179 38.517 1.00 77.25 130 GLY A O 1
ATOM 980 N N . LEU A 1 131 ? 2.954 -0.882 38.800 1.00 75.00 131 LEU A N 1
ATOM 981 C CA . LEU A 1 131 ? 2.963 -0.268 37.486 1.00 75.00 131 LEU A CA 1
ATOM 982 C C . LEU A 1 131 ? 4.387 -0.332 36.933 1.00 75.00 131 LEU A C 1
ATOM 984 O O . LEU A 1 131 ? 5.366 -0.175 37.663 1.00 75.00 131 LEU A O 1
ATOM 988 N N . VAL A 1 132 ? 4.500 -0.500 35.617 1.00 77.00 132 VAL A N 1
ATOM 989 C CA . VAL A 1 132 ? 5.800 -0.588 34.934 1.00 77.00 132 VAL A CA 1
ATOM 990 C C . VAL A 1 132 ? 6.599 0.720 35.062 1.00 77.00 132 VAL A C 1
ATOM 992 O O . VAL A 1 132 ? 7.816 0.686 35.225 1.00 77.00 132 VAL A O 1
ATOM 995 N N . ALA A 1 133 ? 5.924 1.876 35.033 1.00 73.75 133 ALA A N 1
ATOM 996 C CA . ALA A 1 133 ? 6.566 3.192 35.108 1.00 73.75 133 ALA A CA 1
ATOM 997 C C . ALA A 1 133 ? 7.403 3.401 36.396 1.00 73.75 133 ALA A C 1
ATOM 999 O O . ALA A 1 133 ? 8.584 3.726 36.258 1.00 73.75 133 ALA A O 1
ATOM 1000 N N . PRO A 1 134 ? 6.876 3.148 37.616 1.00 84.00 134 PRO A N 1
ATOM 1001 C CA . PRO A 1 134 ? 7.683 3.142 38.838 1.00 84.00 134 PRO A CA 1
ATOM 1002 C C . PRO A 1 134 ? 8.887 2.201 38.761 1.00 84.00 134 PRO A C 1
ATOM 1004 O O . PRO A 1 134 ? 9.975 2.581 39.175 1.00 84.00 134 PRO A O 1
ATOM 1007 N N . GLY A 1 135 ? 8.732 1.005 38.179 1.00 88.62 135 GLY A N 1
ATOM 1008 C CA . GLY A 1 135 ? 9.843 0.063 38.014 1.00 88.62 135 GLY A CA 1
ATOM 1009 C C . GLY A 1 135 ? 10.984 0.629 37.163 1.00 88.62 135 GLY A C 1
ATOM 1010 O O . GLY A 1 135 ? 12.149 0.506 37.535 1.00 88.62 135 GLY A O 1
ATOM 1011 N N . TYR A 1 136 ? 10.668 1.320 36.064 1.00 82.88 136 TYR A N 1
ATOM 1012 C CA . TYR A 1 136 ? 11.679 2.020 35.264 1.00 82.88 136 TYR A CA 1
ATOM 1013 C C . TYR A 1 136 ? 12.304 3.206 35.999 1.00 82.88 136 TYR A C 1
ATOM 1015 O O . TYR A 1 136 ? 13.492 3.466 35.827 1.00 82.88 136 TYR A O 1
ATOM 1023 N N . GLN A 1 137 ? 11.534 3.932 36.808 1.00 84.81 137 GLN A N 1
ATOM 1024 C CA . GLN A 1 137 ? 12.070 5.028 37.613 1.00 84.81 137 GLN A CA 1
ATOM 1025 C C . GLN A 1 137 ? 13.036 4.504 38.680 1.00 84.81 137 GLN A C 1
ATOM 1027 O O . GLN A 1 137 ? 14.142 5.022 38.783 1.00 84.81 137 GLN A O 1
ATOM 1032 N N . MET A 1 138 ? 12.671 3.435 39.391 1.00 93.44 138 MET A N 1
ATOM 1033 C CA . MET A 1 138 ? 13.552 2.739 40.333 1.00 93.44 138 MET A CA 1
ATOM 1034 C C . MET A 1 138 ? 14.827 2.240 39.642 1.00 93.44 138 MET A C 1
ATOM 1036 O O . MET A 1 138 ? 15.920 2.446 40.153 1.00 93.44 138 MET A O 1
ATOM 1040 N N . ALA A 1 139 ? 14.714 1.661 38.440 1.00 93.38 139 ALA A N 1
ATOM 1041 C CA . ALA A 1 139 ? 15.877 1.238 37.659 1.00 93.38 139 ALA A CA 1
ATOM 1042 C C . ALA A 1 139 ? 16.817 2.406 37.316 1.00 93.38 139 ALA A C 1
ATOM 1044 O O . ALA A 1 139 ? 18.033 2.259 37.407 1.00 93.38 139 ALA A O 1
ATOM 1045 N N . ARG A 1 140 ? 16.268 3.570 36.938 1.00 88.19 140 ARG A N 1
ATOM 1046 C CA . ARG A 1 140 ? 17.063 4.775 36.650 1.00 88.19 140 ARG A CA 1
ATOM 1047 C C . ARG A 1 140 ? 17.717 5.347 37.901 1.00 88.19 140 ARG A C 1
ATOM 1049 O O . ARG A 1 140 ? 18.881 5.710 37.831 1.00 88.19 140 ARG A O 1
ATOM 1056 N N . VAL A 1 141 ? 16.992 5.406 39.019 1.00 92.81 141 VAL A N 1
ATOM 1057 C CA . VAL A 1 141 ? 17.538 5.853 40.310 1.00 92.81 141 VAL A CA 1
ATOM 1058 C C . VAL A 1 141 ? 18.671 4.933 40.747 1.00 92.81 141 VAL A C 1
ATOM 1060 O O . VAL A 1 141 ? 19.742 5.414 41.086 1.00 92.81 141 VAL A O 1
ATOM 1063 N N . LEU A 1 142 ? 18.485 3.615 40.656 1.00 95.38 142 LEU A N 1
ATOM 1064 C CA . LEU A 1 142 ? 19.543 2.659 40.964 1.00 95.38 142 LEU A CA 1
ATOM 1065 C C . LEU A 1 142 ? 20.753 2.832 40.033 1.00 95.38 142 LEU A C 1
ATOM 1067 O O . LEU A 1 142 ? 21.886 2.867 40.499 1.00 95.38 142 LEU A O 1
ATOM 1071 N N . ALA A 1 143 ? 20.532 2.972 38.724 1.00 94.06 143 ALA A N 1
ATOM 1072 C CA . ALA A 1 143 ? 21.616 3.194 37.768 1.00 94.06 143 ALA A CA 1
ATOM 1073 C C . ALA A 1 143 ? 22.383 4.498 38.052 1.00 94.06 143 ALA A C 1
ATOM 1075 O O . ALA A 1 143 ? 23.611 4.486 38.043 1.00 94.06 143 ALA A O 1
ATOM 1076 N N . GLY A 1 144 ? 21.671 5.589 38.352 1.00 91.81 144 GLY A N 1
ATOM 1077 C CA . GLY A 1 144 ? 22.262 6.867 38.744 1.00 91.81 144 GLY A CA 1
ATOM 1078 C C . GLY A 1 144 ? 23.046 6.752 40.050 1.00 91.81 144 GLY A C 1
ATOM 1079 O O . GLY A 1 144 ? 24.194 7.175 40.111 1.00 91.81 144 GLY A O 1
ATOM 1080 N N . HIS A 1 145 ? 22.484 6.091 41.064 1.00 91.62 145 HIS A N 1
ATOM 1081 C CA . HIS A 1 145 ? 23.166 5.826 42.331 1.00 91.62 145 HIS A CA 1
ATOM 1082 C C . HIS A 1 145 ? 24.478 5.047 42.129 1.00 91.62 145 HIS A C 1
ATOM 1084 O O . HIS A 1 145 ? 25.523 5.466 42.624 1.00 91.62 145 HIS A O 1
ATOM 1090 N N . LEU A 1 146 ? 24.458 3.976 41.325 1.00 92.12 146 LEU A N 1
ATOM 1091 C CA . LEU A 1 146 ? 25.657 3.201 40.973 1.00 92.12 146 LEU A CA 1
ATOM 1092 C C . LEU A 1 146 ? 26.678 4.011 40.152 1.00 92.12 146 LEU A C 1
ATOM 1094 O O . LEU A 1 146 ? 27.875 3.736 40.221 1.00 92.12 146 LEU A O 1
ATOM 1098 N N . ALA A 1 147 ? 26.222 5.012 39.397 1.00 94.19 147 ALA A N 1
ATOM 1099 C CA . ALA A 1 147 ? 27.058 5.955 38.656 1.00 94.19 147 ALA A CA 1
ATOM 1100 C C . ALA A 1 147 ? 27.500 7.180 39.487 1.00 94.19 147 ALA A C 1
ATOM 1102 O O . ALA A 1 147 ? 28.155 8.073 38.950 1.00 94.19 147 ALA A O 1
ATOM 1103 N N . ALA A 1 148 ? 27.172 7.222 40.786 1.00 91.50 148 ALA A N 1
ATOM 1104 C CA . ALA A 1 148 ? 27.402 8.356 41.685 1.00 91.50 148 ALA A CA 1
ATOM 1105 C C . ALA A 1 148 ? 26.726 9.673 41.237 1.00 91.50 148 ALA A C 1
ATOM 1107 O O . ALA A 1 148 ? 27.212 10.771 41.519 1.00 91.50 148 ALA A O 1
ATOM 1108 N N . GLU A 1 149 ? 25.583 9.571 40.562 1.00 90.75 149 GLU A N 1
ATOM 1109 C CA . GLU A 1 149 ? 24.732 10.697 40.185 1.00 90.75 149 GLU A CA 1
ATOM 1110 C C . GLU A 1 149 ? 23.711 11.022 41.293 1.00 90.75 149 GLU A C 1
ATOM 1112 O O . GLU A 1 149 ? 23.167 10.112 41.931 1.00 90.75 149 GLU A O 1
ATOM 1117 N N . PRO A 1 150 ? 23.389 12.310 41.522 1.00 84.44 150 PRO A N 1
ATOM 1118 C CA . PRO A 1 150 ? 22.389 12.707 42.506 1.00 84.44 150 PRO A CA 1
ATOM 1119 C C . PRO A 1 150 ? 20.987 12.314 42.022 1.00 84.44 150 PRO A C 1
ATOM 1121 O O . PRO A 1 150 ? 20.363 13.022 41.232 1.00 84.44 150 PRO A O 1
ATOM 1124 N N . SER A 1 151 ? 20.482 11.178 42.503 1.00 84.81 151 SER A N 1
ATOM 1125 C CA . SER A 1 151 ? 19.152 10.670 42.164 1.00 84.81 151 SER A CA 1
ATOM 1126 C C . SER A 1 151 ? 18.488 10.012 43.371 1.00 84.81 151 SER A C 1
ATOM 1128 O O . SER A 1 151 ? 19.141 9.341 44.163 1.00 84.81 151 SER A O 1
ATOM 1130 N N . ALA A 1 152 ? 17.182 10.232 43.514 1.00 90.06 152 ALA A N 1
ATOM 1131 C CA . ALA A 1 152 ? 16.369 9.680 44.588 1.00 90.06 152 ALA A CA 1
ATOM 1132 C C . ALA A 1 152 ? 14.977 9.340 44.045 1.00 90.06 152 ALA A C 1
ATOM 1134 O O . ALA A 1 152 ? 14.387 10.096 43.266 1.00 90.06 152 ALA A O 1
ATOM 1135 N N . PHE A 1 153 ? 14.450 8.193 44.448 1.00 90.62 153 PHE A N 1
ATOM 1136 C CA . PHE A 1 153 ? 13.089 7.777 44.179 1.00 90.62 153 PHE A CA 1
ATOM 1137 C C . PHE A 1 153 ? 12.160 8.480 45.169 1.00 90.62 153 PHE A C 1
ATOM 1139 O O . PHE A 1 153 ? 12.233 8.256 46.370 1.00 90.62 153 PHE A O 1
ATOM 1146 N N . SER A 1 154 ? 11.286 9.339 44.654 1.00 86.69 154 SER A N 1
ATOM 1147 C CA . SER A 1 154 ? 10.356 10.162 45.439 1.00 86.69 154 SER A CA 1
ATOM 1148 C C . SER A 1 154 ? 8.910 9.651 45.384 1.00 86.69 154 SER A C 1
ATOM 1150 O O . SER A 1 154 ? 7.966 10.393 45.665 1.00 86.69 154 SER A O 1
ATOM 1152 N N . GLY A 1 155 ? 8.727 8.385 45.000 1.00 82.56 155 GLY A N 1
ATOM 1153 C CA . GLY A 1 155 ? 7.430 7.788 44.699 1.00 82.56 155 GLY A CA 1
ATOM 1154 C C . GLY A 1 155 ? 7.079 7.848 43.211 1.00 82.56 155 GLY A C 1
ATOM 1155 O O . GLY A 1 155 ? 7.874 8.279 42.373 1.00 82.56 155 GLY A O 1
ATOM 1156 N N . ALA A 1 156 ? 5.873 7.386 42.879 1.00 74.06 156 ALA A N 1
ATOM 1157 C CA . ALA A 1 156 ? 5.378 7.349 41.508 1.00 74.06 156 ALA A CA 1
ATOM 1158 C C . ALA A 1 156 ? 3.925 7.822 41.401 1.00 74.06 156 ALA A C 1
ATOM 1160 O O . ALA A 1 156 ? 3.111 7.631 42.307 1.00 74.06 156 ALA A O 1
ATOM 1161 N N . ASP A 1 157 ? 3.611 8.417 40.251 1.00 71.19 157 ASP A N 1
ATOM 1162 C CA . ASP A 1 157 ? 2.261 8.834 39.899 1.00 71.19 157 ASP A CA 1
ATOM 1163 C C . ASP A 1 157 ? 1.360 7.607 39.683 1.00 71.19 157 ASP A C 1
ATOM 1165 O O . ASP A 1 157 ? 1.600 6.777 38.804 1.00 71.19 157 ASP A O 1
ATOM 1169 N N . MET A 1 158 ? 0.305 7.511 40.493 1.00 72.69 158 MET A N 1
ATOM 1170 C CA . MET A 1 158 ? -0.705 6.450 40.419 1.00 72.69 158 MET A CA 1
ATOM 1171 C C . MET A 1 158 ? -1.835 6.779 39.436 1.00 72.69 158 MET A C 1
ATOM 1173 O O . MET A 1 158 ? -2.861 6.090 39.407 1.00 72.69 158 MET A O 1
ATOM 1177 N N . SER A 1 159 ? -1.672 7.835 38.637 1.00 77.69 159 SER A N 1
ATOM 1178 C CA . SER A 1 159 ? -2.620 8.195 37.596 1.00 77.69 159 SER A CA 1
ATOM 1179 C C . SER A 1 159 ? -2.793 7.051 36.603 1.00 77.69 159 SER A C 1
ATOM 1181 O O . SER A 1 159 ? -1.841 6.469 36.086 1.00 77.69 159 SER A O 1
ATOM 1183 N N . THR A 1 160 ? -4.046 6.733 36.308 1.00 73.38 160 THR A N 1
ATOM 1184 C CA . THR A 1 160 ? -4.417 5.638 35.415 1.00 73.38 160 THR A CA 1
ATOM 1185 C C . THR A 1 160 ? -5.353 6.163 34.344 1.00 73.38 160 THR A C 1
ATOM 1187 O O . THR A 1 160 ? -6.267 6.928 34.630 1.00 73.38 160 THR A O 1
ATOM 1190 N N . LYS A 1 161 ? -5.131 5.742 33.097 1.00 78.62 161 LYS A N 1
ATOM 1191 C CA . LYS A 1 161 ? -6.075 5.900 31.989 1.00 78.62 161 LYS A CA 1
ATOM 1192 C C . LYS A 1 161 ? -6.259 4.536 31.344 1.00 78.62 161 LYS A C 1
ATOM 1194 O O . LYS A 1 161 ? -5.325 3.989 30.762 1.00 78.62 161 LYS A O 1
ATOM 1199 N N . LEU A 1 162 ? -7.449 3.974 31.490 1.00 75.56 162 LEU A N 1
ATOM 1200 C CA . LEU A 1 162 ? -7.797 2.626 31.069 1.00 75.56 162 LEU A CA 1
ATOM 1201 C C . LEU A 1 162 ? -8.957 2.679 30.074 1.00 75.56 162 LEU A C 1
ATOM 1203 O O . LEU A 1 162 ? -9.858 3.508 30.181 1.00 75.56 162 LEU A O 1
ATOM 1207 N N . LYS A 1 163 ? -8.943 1.756 29.111 1.00 66.00 163 LYS A N 1
ATOM 1208 C CA . LYS A 1 163 ? -10.112 1.442 28.284 1.00 66.00 163 LYS A CA 1
ATOM 1209 C C . LYS A 1 163 ? -10.651 0.094 28.734 1.00 66.00 163 LYS A C 1
ATOM 1211 O O . LYS A 1 163 ? -10.107 -0.947 28.377 1.00 66.00 163 LYS A O 1
ATOM 1216 N N . LEU A 1 164 ? -11.695 0.115 29.553 1.00 67.62 164 LEU A N 1
ATOM 1217 C CA . LEU A 1 164 ? -12.335 -1.085 30.083 1.00 67.62 164 LEU A CA 1
ATOM 1218 C C . LEU A 1 164 ? -13.585 -1.366 29.259 1.00 67.62 164 LEU A C 1
ATOM 1220 O O . LEU A 1 164 ? -14.522 -0.584 29.295 1.00 67.62 164 LEU A O 1
ATOM 1224 N N . LEU A 1 165 ? -13.605 -2.467 28.498 1.00 69.12 165 LEU A N 1
ATOM 1225 C CA . LEU A 1 165 ? -14.771 -2.854 27.679 1.00 69.12 165 LEU A CA 1
ATOM 1226 C C . LEU A 1 165 ? -15.209 -1.767 26.663 1.00 69.12 165 LEU A C 1
ATOM 1228 O O . LEU A 1 165 ? -16.372 -1.686 26.299 1.00 69.12 165 LEU A O 1
ATOM 1232 N N . GLY A 1 166 ? -14.290 -0.910 26.202 1.00 66.12 166 GLY A N 1
ATOM 1233 C CA . GLY A 1 166 ? -14.627 0.237 25.342 1.00 66.12 166 GLY A CA 1
ATOM 1234 C C . GLY A 1 166 ? -15.113 1.480 26.102 1.00 66.12 166 GLY A C 1
ATOM 1235 O O . GLY A 1 166 ? -15.324 2.521 25.490 1.00 66.12 166 GLY A O 1
ATOM 1236 N N . VAL A 1 167 ? -15.219 1.409 27.430 1.00 81.31 167 VAL A N 1
ATOM 1237 C CA . VAL A 1 167 ? -15.451 2.555 28.312 1.00 81.31 167 VAL A CA 1
ATOM 1238 C C . VAL A 1 167 ? -14.118 3.196 28.667 1.00 81.31 167 VAL A C 1
ATOM 1240 O O . VAL A 1 167 ? -13.207 2.532 29.166 1.00 81.31 167 VAL A O 1
ATOM 1243 N N . GLU A 1 168 ? -13.997 4.496 28.420 1.00 85.19 168 GLU A N 1
ATOM 1244 C CA . GLU A 1 168 ? -12.836 5.263 28.858 1.00 85.19 168 GLU A CA 1
ATOM 1245 C C . GLU A 1 168 ? -12.952 5.610 30.342 1.00 85.19 168 GLU A C 1
ATOM 1247 O O . GLU A 1 168 ? -13.976 6.127 30.786 1.00 85.19 168 GLU A O 1
ATOM 1252 N N . VAL A 1 169 ? -11.900 5.326 31.104 1.00 89.50 169 VAL A N 1
ATOM 1253 C CA . VAL A 1 169 ? -11.801 5.638 32.530 1.00 89.50 169 VAL A CA 1
ATOM 1254 C C . VAL A 1 169 ? -10.442 6.262 32.788 1.00 89.50 169 VAL A C 1
ATOM 1256 O O . VAL A 1 169 ? -9.424 5.717 32.365 1.00 89.50 169 VAL A O 1
ATOM 1259 N N . ALA A 1 170 ? -10.404 7.383 33.493 1.00 89.00 170 ALA A N 1
ATOM 1260 C CA . ALA A 1 170 ? -9.169 7.986 33.947 1.00 89.00 170 ALA A CA 1
ATOM 1261 C C . ALA A 1 170 ? -9.284 8.526 35.376 1.00 89.00 170 ALA A C 1
ATOM 1263 O O . ALA A 1 170 ? -10.321 9.048 35.773 1.00 89.00 170 ALA A O 1
ATOM 1264 N N . SER A 1 171 ? -8.202 8.410 36.136 1.00 90.69 171 SER A N 1
ATOM 1265 C CA . SER A 1 171 ? -8.056 8.950 37.487 1.00 90.69 171 SER A CA 1
ATOM 1266 C C . SER A 1 171 ? -6.654 9.515 37.641 1.00 90.69 171 SER A C 1
ATOM 1268 O O . SER A 1 171 ? -5.700 8.912 37.146 1.00 90.69 171 SER A O 1
ATOM 1270 N N . PHE A 1 172 ? -6.516 10.640 38.336 1.00 89.88 172 PHE A N 1
ATOM 1271 C CA . PHE A 1 172 ? -5.222 11.261 38.608 1.00 89.88 172 PHE A CA 1
ATOM 1272 C C . PHE A 1 172 ? -5.214 12.000 39.946 1.00 89.88 172 PHE A C 1
ATOM 1274 O O . PHE A 1 172 ? -6.254 12.482 40.397 1.00 89.88 172 PHE A O 1
ATOM 1281 N N . GLY A 1 173 ? -4.036 12.077 40.569 1.00 88.31 173 GLY A N 1
ATOM 1282 C CA . GLY A 1 173 ? -3.823 12.791 41.830 1.00 88.31 173 GLY A CA 1
ATOM 1283 C C . GLY A 1 173 ? -4.753 12.372 42.969 1.00 88.31 173 GLY A C 1
ATOM 1284 O O . GLY A 1 173 ? -5.126 11.207 43.109 1.00 88.31 173 GLY A O 1
ATOM 1285 N N . ASP A 1 174 ? -5.157 13.353 43.774 1.00 88.88 174 ASP A N 1
ATOM 1286 C CA . ASP A 1 174 ? -6.140 13.209 44.847 1.00 88.88 174 ASP A CA 1
ATOM 1287 C C . ASP A 1 174 ? -7.581 13.185 44.307 1.00 88.88 174 ASP A C 1
ATOM 1289 O O . ASP A 1 174 ? -8.414 14.038 44.604 1.00 88.88 174 ASP A O 1
ATOM 1293 N N . ALA A 1 175 ? -7.886 12.179 43.488 1.00 88.19 175 ALA A N 1
ATOM 1294 C CA . ALA A 1 175 ? -9.203 11.961 42.885 1.00 88.19 175 ALA A CA 1
ATOM 1295 C C . ALA A 1 175 ? -10.348 11.833 43.917 1.00 88.19 175 ALA A C 1
ATOM 1297 O O . ALA A 1 175 ? -11.509 12.168 43.649 1.00 88.19 175 ALA A O 1
ATOM 1298 N N . GLN A 1 176 ? -10.016 11.352 45.117 1.00 87.31 176 GLN A N 1
ATOM 1299 C CA . GLN A 1 176 ? -10.964 11.122 46.206 1.00 87.31 176 GLN A CA 1
ATOM 1300 C C . GLN A 1 176 ? -11.204 12.376 47.064 1.00 87.31 176 GLN A C 1
ATOM 1302 O O . GLN A 1 176 ? -12.171 12.390 47.820 1.00 87.31 176 GLN A O 1
ATOM 1307 N N . GLY A 1 177 ? -10.373 13.419 46.951 1.00 89.00 177 GLY A N 1
ATOM 1308 C CA . GLY A 1 177 ? -10.487 14.625 47.776 1.00 89.00 177 GLY A CA 1
ATOM 1309 C C . GLY A 1 177 ? -10.136 14.384 49.244 1.00 89.00 177 GLY A C 1
ATOM 1310 O O . GLY A 1 177 ? -10.862 14.798 50.142 1.00 89.00 177 GLY A O 1
ATOM 1311 N N . ARG A 1 178 ? -9.037 13.671 49.502 1.00 88.69 178 ARG A N 1
ATOM 1312 C CA . ARG A 1 178 ? -8.521 13.413 50.856 1.00 88.69 178 ARG A CA 1
ATOM 1313 C C . ARG A 1 178 ? -7.747 14.597 51.433 1.00 88.69 178 ARG A C 1
ATOM 1315 O O . ARG A 1 178 ? -7.556 14.658 52.645 1.00 88.69 178 ARG A O 1
ATOM 1322 N N . SER A 1 179 ? -7.285 15.513 50.588 1.00 90.38 179 SER A N 1
ATOM 1323 C CA . SER A 1 179 ? -6.509 16.682 50.998 1.00 90.38 179 SER A CA 1
ATOM 1324 C C . SER A 1 179 ? -7.355 17.593 51.896 1.00 90.38 179 SER A C 1
ATOM 1326 O O . SER A 1 179 ? -8.468 17.958 51.508 1.00 90.38 179 SER A O 1
ATOM 1328 N N . PRO A 1 180 ? -6.866 17.990 53.086 1.00 90.56 180 PRO A N 1
ATOM 1329 C CA . PRO A 1 180 ? -7.639 18.810 54.013 1.00 90.56 180 PRO A CA 1
ATOM 1330 C C . PRO A 1 180 ? -8.124 20.117 53.377 1.00 90.56 180 PRO A C 1
ATOM 1332 O O . PRO A 1 180 ? -7.344 20.852 52.773 1.00 90.56 180 PRO A O 1
ATOM 1335 N N . GLY A 1 181 ? -9.419 20.411 53.521 1.00 90.88 181 GLY A N 1
ATOM 1336 C CA . GLY A 1 181 ? -10.026 21.644 53.011 1.00 90.88 181 GLY A CA 1
ATOM 1337 C C . GLY A 1 181 ? -10.158 21.727 51.486 1.00 90.88 181 GLY A C 1
ATOM 1338 O O . GLY A 1 181 ? -10.507 22.793 50.986 1.00 90.88 181 GLY A O 1
ATOM 1339 N N . CYS A 1 182 ? -9.880 20.651 50.740 1.00 95.31 182 CYS A N 1
ATOM 1340 C CA . CYS A 1 182 ? -10.049 20.646 49.288 1.00 95.31 182 CYS A CA 1
ATOM 1341 C C . CYS A 1 182 ? -11.510 20.866 48.866 1.00 95.31 182 CYS A C 1
ATOM 1343 O O . CYS A 1 182 ? -12.455 20.596 49.610 1.00 95.31 182 CYS A O 1
ATOM 1345 N N . GLN A 1 183 ? -11.683 21.357 47.643 1.00 94.19 183 GLN A N 1
ATOM 1346 C CA . GLN A 1 183 ? -12.986 21.559 47.015 1.00 94.19 183 GLN A CA 1
ATOM 1347 C C . GLN A 1 183 ? -13.090 20.671 45.776 1.00 94.19 183 GLN A C 1
ATOM 1349 O O . GLN A 1 183 ? -12.075 20.301 45.186 1.00 94.19 183 GLN A O 1
ATOM 1354 N N . SER A 1 184 ? -14.306 20.316 45.357 1.00 94.12 184 SER A N 1
ATOM 1355 C CA . SER A 1 184 ? -14.493 19.492 44.159 1.00 94.12 184 SER A CA 1
ATOM 1356 C C . SER A 1 184 ? -15.651 19.970 43.297 1.00 94.12 184 SER A C 1
ATOM 1358 O O . SER A 1 184 ? -16.686 20.392 43.810 1.00 94.12 184 SER A O 1
ATOM 1360 N N . TYR A 1 185 ? -15.467 19.858 41.984 1.00 94.50 185 TYR A N 1
ATOM 1361 C CA . TYR A 1 185 ? -16.501 20.086 40.979 1.00 94.50 185 TYR A CA 1
ATOM 1362 C C . TYR A 1 185 ? -16.786 18.771 40.278 1.00 94.50 185 TYR A C 1
ATOM 1364 O O . TYR A 1 185 ? -15.852 18.042 39.943 1.00 94.50 185 TYR A O 1
ATOM 1372 N N . HIS A 1 186 ? -18.060 18.479 40.035 1.00 94.00 186 HIS A N 1
ATOM 1373 C CA . HIS A 1 186 ? -18.484 17.292 39.307 1.00 94.00 186 HIS A CA 1
ATOM 1374 C C . HIS A 1 186 ? -19.508 17.655 38.233 1.00 94.00 186 HIS A C 1
ATOM 1376 O O . HIS A 1 186 ? -20.343 18.538 38.412 1.00 94.00 186 HIS A O 1
ATOM 1382 N N . TRP A 1 187 ? -19.448 16.943 37.116 1.00 94.19 187 TRP A N 1
ATOM 1383 C CA . TRP A 1 187 ? -20.370 17.060 36.002 1.00 94.19 187 TRP A CA 1
ATOM 1384 C C . TRP A 1 187 ? -20.769 15.663 35.536 1.00 94.19 187 TRP A C 1
ATOM 1386 O O . TRP A 1 187 ? -19.933 14.767 35.423 1.00 94.19 187 TRP A O 1
ATOM 1396 N N . THR A 1 188 ? -22.064 15.462 35.310 1.00 94.38 188 THR A N 1
ATOM 1397 C CA . THR A 1 188 ? -22.624 14.179 34.875 1.00 94.38 188 THR A CA 1
ATOM 1398 C C . THR A 1 188 ? -23.572 14.412 33.706 1.00 94.38 188 THR A C 1
ATOM 1400 O O . THR A 1 188 ? -24.503 15.207 33.814 1.00 94.38 188 THR A O 1
ATOM 1403 N N . ASP A 1 189 ? -23.355 13.693 32.608 1.00 92.25 189 ASP A N 1
ATOM 1404 C CA . ASP A 1 189 ? -24.277 13.585 31.475 1.00 92.25 189 ASP A CA 1
ATOM 1405 C C . ASP A 1 189 ? -24.782 12.139 31.431 1.00 92.25 189 ASP A C 1
ATOM 1407 O O . ASP A 1 189 ? -24.098 11.235 30.944 1.00 92.25 189 ASP A O 1
ATOM 1411 N N . GLY A 1 190 ? -25.960 11.918 32.021 1.00 88.12 190 GLY A N 1
ATOM 1412 C CA . GLY A 1 190 ? -26.581 10.596 32.126 1.00 88.12 190 GLY A CA 1
ATOM 1413 C C . GLY A 1 190 ? -26.817 9.937 30.761 1.00 88.12 190 GLY A C 1
ATOM 1414 O O . GLY A 1 190 ? -26.322 8.831 30.553 1.00 88.12 190 GLY A O 1
ATOM 1415 N N . PRO A 1 191 ? -27.502 10.601 29.807 1.00 87.31 191 PRO A N 1
ATOM 1416 C CA . PRO A 1 191 ? -27.739 10.052 28.470 1.00 87.31 191 PRO A CA 1
ATOM 1417 C C . PRO A 1 191 ? -26.469 9.667 27.703 1.00 87.31 191 PRO A C 1
ATOM 1419 O O . PRO A 1 191 ? -26.461 8.641 27.026 1.00 87.31 191 PRO A O 1
ATOM 1422 N N . LYS A 1 192 ? -25.383 10.447 27.812 1.00 85.62 192 LYS A N 1
ATOM 1423 C CA . LYS A 1 192 ? -24.096 10.103 27.172 1.00 85.62 192 LYS A CA 1
ATOM 1424 C C . LYS A 1 192 ? -23.230 9.155 28.008 1.00 85.62 192 LYS A C 1
ATOM 1426 O O . LYS A 1 192 ? -22.186 8.688 27.541 1.00 85.62 192 LYS A O 1
ATOM 1431 N N . GLY A 1 193 ? -23.643 8.864 29.239 1.00 90.62 193 GLY A N 1
ATOM 1432 C CA . GLY A 1 193 ? -22.895 8.060 30.196 1.00 90.62 193 GLY A CA 1
ATOM 1433 C C . GLY A 1 193 ? -21.511 8.646 30.484 1.00 90.62 193 GLY A C 1
ATOM 1434 O O . GLY A 1 193 ? -20.506 7.936 30.364 1.00 90.62 193 GLY A O 1
ATOM 1435 N N . ILE A 1 194 ? -21.458 9.950 30.776 1.00 93.38 194 ILE A N 1
ATOM 1436 C CA . ILE A 1 194 ? -20.231 10.688 31.095 1.00 93.38 194 ILE A CA 1
ATOM 1437 C C . ILE A 1 194 ? -20.288 11.163 32.545 1.00 93.38 194 ILE A C 1
ATOM 1439 O O . ILE A 1 194 ? -21.277 11.750 32.980 1.00 93.38 194 ILE A O 1
ATOM 1443 N N . TYR A 1 195 ? -19.198 10.950 33.274 1.00 96.00 195 TYR A N 1
ATOM 1444 C CA . TYR A 1 195 ? -18.961 11.510 34.598 1.00 96.00 195 TYR A CA 1
ATOM 1445 C C . TYR A 1 195 ? -17.569 12.137 34.629 1.00 96.00 195 TYR A C 1
ATOM 1447 O O . TYR A 1 195 ? -16.588 11.489 34.268 1.00 96.00 195 TYR A O 1
ATOM 1455 N N . LYS A 1 196 ? -17.466 13.391 35.061 1.00 96.12 196 LYS A N 1
ATOM 1456 C CA . LYS A 1 196 ? -16.192 14.092 35.229 1.00 96.12 196 LYS A CA 1
ATOM 1457 C C . LYS A 1 196 ? -16.159 14.772 36.587 1.00 96.12 196 LYS A C 1
ATOM 1459 O O . LYS A 1 196 ? -17.132 15.404 36.983 1.00 96.12 196 LYS A O 1
ATOM 1464 N N . LYS A 1 197 ? -15.030 14.684 37.278 1.00 96.19 197 LYS A N 1
ATOM 1465 C CA . LYS A 1 197 ? -14.766 15.360 38.544 1.00 96.19 197 LYS A CA 1
ATOM 1466 C C . LYS A 1 197 ? -13.343 15.885 38.571 1.00 96.19 197 LYS A C 1
ATOM 1468 O O . LYS A 1 197 ? -12.418 15.193 38.152 1.00 96.19 197 LYS A O 1
ATOM 1473 N N . ILE A 1 198 ? -13.175 17.072 39.133 1.00 96.62 198 ILE A N 1
ATOM 1474 C CA . ILE A 1 198 ? -11.877 17.631 39.511 1.00 96.62 198 ILE A CA 1
ATOM 1475 C C . ILE A 1 198 ? -11.880 17.993 40.993 1.00 96.62 198 ILE A C 1
ATOM 1477 O O . ILE A 1 198 ? -12.912 18.365 41.553 1.00 96.62 198 ILE A O 1
ATOM 1481 N N . VAL A 1 199 ? -10.713 17.884 41.616 1.00 96.12 199 VAL A N 1
ATOM 1482 C CA . VAL A 1 199 ? -10.452 18.262 43.006 1.00 96.12 199 VAL A CA 1
ATOM 1483 C C . VAL A 1 199 ? -9.411 19.367 43.001 1.00 96.12 199 VAL A C 1
ATOM 1485 O O . VAL A 1 199 ? -8.377 19.231 42.349 1.00 96.12 199 VAL A O 1
ATOM 1488 N N . ILE A 1 200 ? -9.673 20.452 43.718 1.00 96.12 200 ILE A N 1
ATOM 1489 C CA . ILE A 1 200 ? -8.808 21.630 43.783 1.00 96.12 200 ILE A CA 1
ATOM 1490 C C . ILE A 1 200 ? -8.443 21.972 45.231 1.00 96.12 200 ILE A C 1
ATOM 1492 O O . ILE A 1 200 ? -9.105 21.536 46.177 1.00 96.12 200 ILE A O 1
ATOM 1496 N N . SER A 1 201 ? -7.370 22.738 45.408 1.00 94.81 201 SER A N 1
ATOM 1497 C CA . SER A 1 201 ? -6.880 23.170 46.718 1.00 94.81 201 SER A CA 1
ATOM 1498 C C . SER A 1 201 ? -7.860 24.092 47.448 1.00 94.81 201 SER A C 1
ATOM 1500 O O . SER A 1 201 ? -8.728 24.713 46.839 1.00 94.81 201 SER A O 1
ATOM 1502 N N . ALA A 1 202 ? -7.714 24.191 48.774 1.00 92.69 202 ALA A N 1
ATOM 1503 C CA . ALA A 1 202 ? -8.603 24.978 49.635 1.00 92.69 202 ALA A CA 1
ATOM 1504 C C . ALA A 1 202 ? -8.689 26.468 49.253 1.00 92.69 202 ALA A C 1
ATOM 1506 O O . ALA A 1 202 ? -9.735 27.091 49.413 1.00 92.69 202 ALA A O 1
ATOM 1507 N N . ASP A 1 203 ? -7.593 27.024 48.736 1.00 90.50 203 ASP A N 1
ATOM 1508 C CA . ASP A 1 203 ? -7.460 28.402 48.246 1.00 90.50 203 ASP A CA 1
ATOM 1509 C C . ASP A 1 203 ? -7.887 28.577 46.775 1.00 90.50 203 ASP A C 1
ATOM 1511 O O . ASP A 1 203 ? -7.822 29.680 46.238 1.00 90.50 203 ASP A O 1
ATOM 1515 N N . GLY A 1 204 ? -8.282 27.492 46.105 1.00 87.75 204 GLY A N 1
ATOM 1516 C CA . GLY A 1 204 ? -8.679 27.478 44.702 1.00 87.75 204 GLY A CA 1
ATOM 1517 C C . GLY A 1 204 ? -7.547 27.687 43.692 1.00 87.75 204 GLY A C 1
ATOM 1518 O O . GLY A 1 204 ? -7.825 27.881 42.512 1.00 87.75 204 GLY A O 1
ATOM 1519 N N . SER A 1 205 ? -6.279 27.654 44.118 1.00 87.44 205 SER A N 1
ATOM 1520 C CA . SER A 1 205 ? -5.142 27.994 43.251 1.00 87.44 205 SER A CA 1
ATOM 1521 C C . SER A 1 205 ? -4.650 26.844 42.366 1.00 87.44 205 SER A C 1
ATOM 1523 O O . SER A 1 205 ? -4.077 27.101 41.305 1.00 87.44 205 SER A O 1
ATOM 1525 N N . ARG A 1 206 ? -4.843 25.583 42.782 1.00 92.19 206 ARG A N 1
ATOM 1526 C CA . ARG A 1 206 ? -4.206 24.407 42.164 1.00 92.19 206 ARG A CA 1
ATOM 1527 C C . ARG A 1 206 ? -5.159 23.232 41.982 1.00 92.19 206 ARG A C 1
ATOM 1529 O O . ARG A 1 206 ? -6.005 22.960 42.833 1.00 92.19 206 ARG A O 1
ATOM 1536 N N . LEU A 1 207 ? -4.960 22.490 40.892 1.00 94.25 207 LEU A N 1
ATOM 1537 C CA . LEU A 1 207 ? -5.591 21.190 40.664 1.00 94.25 207 LEU A CA 1
ATOM 1538 C C . LEU A 1 207 ? -4.868 20.113 41.483 1.00 94.25 207 LEU A C 1
ATOM 1540 O O . LEU A 1 207 ? -3.654 19.974 41.373 1.00 94.25 207 LEU A O 1
ATOM 1544 N N . LEU A 1 208 ? -5.610 19.349 42.281 1.00 93.31 208 LEU A N 1
ATOM 1545 C CA . LEU A 1 208 ? -5.085 18.275 43.129 1.00 93.31 208 LEU A CA 1
ATOM 1546 C C . LEU A 1 208 ? -5.335 16.880 42.551 1.00 93.31 208 LEU A C 1
ATOM 1548 O O . LEU A 1 208 ? -4.580 15.960 42.851 1.00 93.31 208 LEU A O 1
ATOM 1552 N N . GLY A 1 209 ? -6.381 16.706 41.741 1.00 93.50 209 GLY A N 1
ATOM 1553 C CA . GLY A 1 209 ? -6.724 15.419 41.141 1.00 93.50 209 GLY A CA 1
ATOM 1554 C C . GLY A 1 209 ? -8.045 15.439 40.378 1.00 93.50 209 GLY A C 1
ATOM 1555 O O . GLY A 1 209 ? -8.676 16.488 40.228 1.00 93.50 209 GLY A O 1
ATOM 1556 N N . GLY A 1 210 ? -8.480 14.276 39.900 1.00 94.81 210 GLY A N 1
ATOM 1557 C CA . GLY A 1 210 ? -9.755 14.144 39.202 1.00 94.81 210 GLY A CA 1
ATOM 1558 C C . GLY A 1 210 ? -10.089 12.731 38.733 1.00 94.81 210 GLY A C 1
ATOM 1559 O O . GLY A 1 210 ? -9.240 11.840 38.717 1.00 94.81 210 GLY A O 1
ATOM 1560 N N . VAL A 1 211 ? -11.353 12.557 38.344 1.00 95.38 211 VAL A N 1
ATOM 1561 C CA . VAL A 1 211 ? -11.958 11.315 37.843 1.00 95.38 211 VAL A CA 1
ATOM 1562 C C . VAL A 1 211 ? -12.689 11.620 36.538 1.00 95.38 211 VAL A C 1
ATOM 1564 O O . VAL A 1 211 ? -13.484 12.550 36.484 1.00 95.38 211 VAL A O 1
ATOM 1567 N N . LEU A 1 212 ? -12.456 10.834 35.490 1.00 94.31 212 LEU A N 1
ATOM 1568 C CA . LEU A 1 212 ? -13.131 10.945 34.197 1.00 94.31 212 LEU A CA 1
ATOM 1569 C C . LEU A 1 212 ? -13.634 9.559 33.785 1.00 94.31 212 LEU A C 1
ATOM 1571 O O . LEU A 1 212 ? -12.849 8.620 33.686 1.00 94.31 212 LEU A O 1
ATOM 1575 N N . VAL A 1 213 ? -14.928 9.414 33.531 1.00 93.38 213 VAL A N 1
ATOM 1576 C CA . VAL A 1 213 ? -15.560 8.165 33.095 1.00 93.38 213 VAL A CA 1
ATOM 1577 C C . VAL A 1 213 ? -16.447 8.456 31.896 1.00 93.38 213 VAL A C 1
ATOM 1579 O O . VAL A 1 213 ? -17.205 9.421 31.879 1.00 93.38 213 VAL A O 1
ATOM 1582 N N . GLY A 1 214 ? -16.348 7.614 30.873 1.00 88.88 214 GLY A N 1
ATOM 1583 C CA . GLY A 1 214 ? -17.117 7.717 29.640 1.00 88.88 214 GLY A CA 1
ATOM 1584 C C . GLY A 1 214 ? -16.522 8.664 28.601 1.00 88.88 214 GLY A C 1
ATOM 1585 O O . GLY A 1 214 ? -16.609 8.347 27.420 1.00 88.88 214 GLY A O 1
ATOM 1586 N N . ASP A 1 215 ? -15.881 9.748 29.034 1.00 86.38 215 ASP A N 1
ATOM 1587 C CA . ASP A 1 215 ? -15.103 10.660 28.195 1.00 86.38 215 ASP A CA 1
ATOM 1588 C C . ASP A 1 215 ? -13.834 11.098 28.940 1.00 86.38 215 ASP A C 1
ATOM 1590 O O . ASP A 1 215 ? -13.902 11.761 29.977 1.00 86.38 215 ASP A O 1
ATOM 1594 N N . SER A 1 216 ? -12.674 10.718 28.400 1.00 85.94 216 SER A N 1
ATOM 1595 C CA . SER A 1 216 ? -11.360 11.032 28.964 1.00 85.94 216 SER A CA 1
ATOM 1596 C C . SER A 1 216 ? -10.531 11.976 28.083 1.00 85.94 216 SER A C 1
ATOM 1598 O O . SER A 1 216 ? -9.297 11.992 28.199 1.00 85.94 216 SER A O 1
ATOM 1600 N N . SER A 1 217 ? -11.177 12.739 27.189 1.00 79.62 217 SER A N 1
ATOM 1601 C CA . SER A 1 217 ? -10.518 13.675 26.264 1.00 79.62 217 SER A CA 1
ATOM 1602 C C . SER A 1 217 ? -9.631 14.683 26.995 1.00 79.62 217 SER A C 1
ATOM 1604 O O . SER A 1 217 ? -8.493 14.922 26.594 1.00 79.62 217 SER A O 1
ATOM 1606 N N .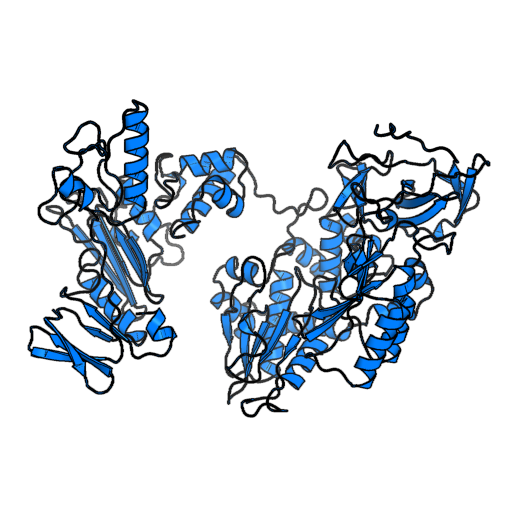 ASP A 1 218 ? -10.123 15.202 28.121 1.00 83.00 218 ASP A N 1
ATOM 1607 C CA . ASP A 1 218 ? -9.473 16.260 28.899 1.00 83.00 218 ASP A CA 1
ATOM 1608 C C . ASP A 1 218 ? -8.354 15.729 29.818 1.00 83.00 218 ASP A C 1
ATOM 1610 O O . ASP A 1 218 ? -7.611 16.512 30.409 1.00 83.00 218 ASP A O 1
ATOM 1614 N N . TYR A 1 219 ? -8.191 14.401 29.927 1.00 85.62 219 TYR A N 1
ATOM 1615 C CA . TYR A 1 219 ? -7.250 13.763 30.859 1.00 85.62 219 TYR A CA 1
ATOM 1616 C C . TYR A 1 219 ? -5.824 14.295 30.729 1.00 85.62 219 TYR A C 1
ATOM 1618 O O . TYR A 1 219 ? -5.197 14.617 31.733 1.00 85.62 219 TYR A O 1
ATOM 1626 N N . ALA A 1 220 ? -5.302 14.366 29.500 1.00 77.25 220 ALA A N 1
ATOM 1627 C CA . ALA A 1 220 ? -3.906 14.729 29.275 1.00 77.25 220 ALA A CA 1
ATOM 1628 C C . ALA A 1 220 ? -3.624 16.153 29.772 1.00 77.25 220 ALA A C 1
ATOM 1630 O O . ALA A 1 220 ? -2.650 16.378 30.480 1.00 77.25 220 ALA A O 1
ATOM 1631 N N . THR A 1 221 ? -4.516 17.088 29.453 1.00 80.56 221 THR A N 1
ATOM 1632 C CA . THR A 1 221 ? -4.424 18.485 29.872 1.00 80.56 221 THR A CA 1
ATOM 1633 C C . THR A 1 221 ? -4.534 18.624 31.387 1.00 80.56 221 THR A C 1
ATOM 1635 O O . THR A 1 221 ? -3.676 19.246 32.009 1.00 80.56 221 THR A O 1
ATOM 1638 N N . LEU A 1 222 ? -5.548 18.001 31.995 1.00 87.69 222 LEU A N 1
ATOM 1639 C CA . LEU A 1 222 ? -5.776 18.063 33.439 1.00 87.69 222 LEU A CA 1
ATOM 1640 C C . LEU A 1 222 ? -4.616 17.452 34.231 1.00 87.69 222 LEU A C 1
ATOM 1642 O O . LEU A 1 222 ? -4.152 18.042 35.204 1.00 87.69 222 LEU A O 1
ATOM 1646 N N . LEU A 1 223 ? -4.088 16.313 33.778 1.00 84.94 223 LEU A N 1
ATOM 1647 C CA . LEU A 1 223 ? -2.919 15.692 34.392 1.00 84.94 223 LEU A CA 1
ATOM 1648 C C . LEU A 1 223 ? -1.717 16.645 34.372 1.00 84.94 223 LEU A C 1
ATOM 1650 O O . LEU A 1 223 ? -1.056 16.813 35.392 1.00 84.94 223 LEU A O 1
ATOM 1654 N N . GLN A 1 224 ? -1.454 17.310 33.243 1.00 81.25 224 GLN A N 1
ATOM 1655 C CA . GLN A 1 224 ? -0.347 18.265 33.156 1.00 81.25 224 GLN A CA 1
ATOM 1656 C C . GLN A 1 224 ? -0.562 19.503 34.030 1.00 81.25 224 GLN A C 1
ATOM 1658 O O . GLN A 1 224 ? 0.399 19.983 34.630 1.00 81.25 224 GLN A O 1
ATOM 1663 N N . MET A 1 225 ? -1.796 20.003 34.136 1.00 86.56 225 MET A N 1
ATOM 1664 C CA . MET A 1 225 ? -2.117 21.119 35.031 1.00 86.56 225 MET A CA 1
ATOM 1665 C C . MET A 1 225 ? -1.826 20.771 36.492 1.00 86.56 225 MET A C 1
ATOM 1667 O O . MET A 1 225 ? -1.242 21.586 37.202 1.00 86.56 225 MET A O 1
ATOM 1671 N N . MET A 1 226 ? -2.166 19.552 36.917 1.00 89.19 226 MET A N 1
ATOM 1672 C CA . MET A 1 226 ? -1.860 19.055 38.259 1.00 89.19 226 MET A CA 1
ATOM 1673 C C . MET A 1 226 ? -0.350 18.868 38.464 1.00 89.19 226 MET A C 1
ATOM 1675 O O . MET A 1 226 ? 0.212 19.433 39.400 1.00 89.19 226 MET A O 1
ATOM 1679 N N . LEU A 1 227 ? 0.318 18.109 37.585 1.00 81.12 227 LEU A N 1
ATOM 1680 C CA . LEU A 1 227 ? 1.739 17.766 37.734 1.00 81.12 227 LEU A CA 1
ATOM 1681 C C . LEU A 1 227 ? 2.650 19.000 37.756 1.00 81.12 227 LEU A C 1
ATOM 1683 O O . LEU A 1 227 ? 3.643 19.010 38.475 1.00 81.12 227 LEU A O 1
ATOM 1687 N N . ASN A 1 228 ? 2.308 20.040 36.992 1.00 80.81 228 ASN A N 1
ATOM 1688 C CA . ASN A 1 228 ? 3.110 21.262 36.893 1.00 80.81 228 ASN A CA 1
ATOM 1689 C C . ASN A 1 228 ? 2.576 22.408 37.770 1.00 80.81 228 ASN A C 1
ATOM 1691 O O . ASN A 1 228 ? 3.043 23.536 37.629 1.00 80.81 228 ASN A O 1
ATOM 1695 N N . ALA A 1 229 ? 1.594 22.141 38.642 1.00 85.12 229 ALA A N 1
ATOM 1696 C CA . ALA A 1 229 ? 0.950 23.139 39.500 1.00 85.12 229 ALA A CA 1
ATOM 1697 C C . ALA A 1 229 ? 0.533 24.417 38.740 1.00 85.12 229 ALA A C 1
ATOM 1699 O O . ALA A 1 229 ? 0.738 25.535 39.219 1.00 85.12 229 ALA A O 1
ATOM 1700 N N . LEU A 1 230 ? -0.026 24.248 37.536 1.00 84.44 230 LEU A N 1
ATOM 1701 C CA . LEU A 1 230 ? -0.432 25.373 36.697 1.00 84.44 230 LEU A CA 1
ATOM 1702 C C . LEU A 1 230 ? -1.590 26.141 37.356 1.00 84.44 230 LEU A C 1
ATOM 1704 O O . LEU A 1 230 ? -2.465 25.513 37.963 1.00 84.44 230 LEU A O 1
ATOM 1708 N N . PRO A 1 231 ? -1.631 27.479 37.216 1.00 84.06 231 PRO A N 1
ATOM 1709 C CA . PRO A 1 231 ? -2.729 28.277 37.742 1.00 84.06 231 PRO A CA 1
ATOM 1710 C C . PRO A 1 231 ? -4.059 27.860 37.106 1.00 84.06 231 PRO A C 1
ATOM 1712 O O . PRO A 1 231 ? -4.148 27.633 35.895 1.00 84.06 231 PRO A O 1
ATOM 1715 N N . LEU A 1 232 ? -5.098 27.767 37.935 1.00 86.31 232 LEU A N 1
ATOM 1716 C CA . LEU A 1 232 ? -6.453 27.458 37.490 1.00 86.31 232 LEU A CA 1
ATOM 1717 C C . LEU A 1 232 ? -7.130 28.674 36.830 1.00 86.31 232 LEU A C 1
ATOM 1719 O O . LEU A 1 232 ? -6.841 29.817 37.196 1.00 86.31 232 LEU A O 1
ATOM 1723 N N . PRO A 1 233 ? -8.051 28.457 35.872 1.00 83.94 233 PRO A N 1
ATOM 1724 C CA . PRO A 1 233 ? -8.904 29.529 35.371 1.00 83.94 233 PRO A CA 1
ATOM 1725 C C . PRO A 1 233 ? -9.824 30.054 36.482 1.00 83.94 233 PRO A C 1
ATOM 1727 O O . PRO A 1 233 ? -10.127 29.342 37.437 1.00 83.94 233 PRO A O 1
ATOM 1730 N N . ALA A 1 234 ? -10.328 31.283 36.318 1.00 83.38 234 ALA A N 1
ATOM 1731 C CA . ALA A 1 234 ? -11.224 31.920 37.291 1.00 83.38 234 ALA A CA 1
ATOM 1732 C C . ALA A 1 234 ? -12.495 31.099 37.597 1.00 83.38 234 ALA A C 1
ATOM 1734 O O . ALA A 1 234 ? -13.042 31.216 38.688 1.00 83.38 234 ALA A O 1
ATOM 1735 N N . ALA A 1 235 ? -12.933 30.266 36.646 1.00 86.62 235 ALA A N 1
ATOM 1736 C CA . ALA A 1 235 ? -14.024 29.302 36.791 1.00 86.62 235 ALA A CA 1
ATOM 1737 C C . ALA A 1 235 ? -13.489 27.869 36.567 1.00 86.62 235 ALA A C 1
ATOM 1739 O O . ALA A 1 235 ? -13.492 27.391 35.424 1.00 86.62 235 ALA A O 1
ATOM 1740 N N . PRO A 1 236 ? -12.964 27.183 37.602 1.00 89.12 236 PRO A N 1
ATOM 1741 C CA . PRO A 1 236 ? -12.360 25.852 37.477 1.00 89.12 236 PRO A CA 1
ATOM 1742 C C . PRO A 1 236 ? -13.295 24.784 36.895 1.00 89.12 236 PRO A C 1
ATOM 1744 O O . PRO A 1 236 ? -12.841 23.891 36.183 1.00 89.12 236 PRO A O 1
ATOM 1747 N N . GLU A 1 237 ? -14.602 24.884 37.139 1.00 88.75 237 GLU A N 1
ATOM 1748 C CA . GLU A 1 237 ? -15.622 23.975 36.614 1.00 88.75 237 GLU A CA 1
ATOM 1749 C C . GLU A 1 237 ? -15.644 23.925 35.081 1.00 88.75 237 GLU A C 1
ATOM 1751 O O . GLU A 1 237 ? -15.947 22.882 34.499 1.00 88.75 237 GLU A O 1
ATOM 1756 N N . SER A 1 238 ? -15.242 25.010 34.410 1.00 87.88 238 SER A N 1
ATOM 1757 C CA . SER A 1 238 ? -15.168 25.074 32.944 1.00 87.88 238 SER A CA 1
ATOM 1758 C C . SER A 1 238 ? -14.237 24.018 32.337 1.00 87.88 238 SER A C 1
ATOM 1760 O O . SER A 1 238 ? -14.439 23.605 31.194 1.00 87.88 238 SER A O 1
ATOM 1762 N N . LEU A 1 239 ? -13.269 23.519 33.112 1.00 88.00 239 LEU A N 1
ATOM 1763 C CA . LEU A 1 239 ? -12.318 22.494 32.686 1.00 88.00 239 LEU A CA 1
ATOM 1764 C C . LEU A 1 239 ? -12.974 21.134 32.409 1.00 88.00 239 LEU A C 1
ATOM 1766 O O . LEU A 1 239 ? -12.428 20.343 31.643 1.00 88.00 239 LEU A O 1
ATOM 1770 N N . ILE A 1 240 ? -14.130 20.857 33.018 1.00 89.62 240 ILE A N 1
ATOM 1771 C CA . ILE A 1 240 ? -14.840 19.575 32.889 1.00 89.62 240 ILE A CA 1
ATOM 1772 C C . ILE A 1 240 ? -16.192 19.685 32.179 1.00 89.62 240 ILE A C 1
ATOM 1774 O O . ILE A 1 240 ? -16.801 18.658 31.883 1.00 89.62 240 ILE A O 1
ATOM 1778 N N . LEU A 1 241 ? -16.658 20.897 31.871 1.00 88.31 241 LEU A N 1
ATOM 1779 C CA . LEU A 1 241 ? -17.921 21.121 31.163 1.00 88.31 241 LEU A CA 1
ATOM 1780 C C . LEU A 1 241 ? -17.780 20.923 29.637 1.00 88.31 241 LEU A C 1
ATOM 1782 O O . LEU A 1 241 ? -16.680 21.058 29.088 1.00 88.31 241 LEU A O 1
ATOM 1786 N N . PRO A 1 242 ? -18.874 20.614 28.912 1.00 79.19 242 PRO A N 1
ATOM 1787 C CA . PRO A 1 242 ? -18.893 20.603 27.449 1.00 79.19 242 PRO A CA 1
ATOM 1788 C C . PRO A 1 242 ? -18.482 21.957 26.872 1.00 79.19 242 PRO A C 1
ATOM 1790 O O . PRO A 1 242 ? -18.900 23.001 27.368 1.00 79.19 242 PRO A O 1
ATOM 1793 N N . GLN A 1 243 ? -17.698 21.948 25.793 1.00 69.69 243 GLN A N 1
ATOM 1794 C CA . GLN A 1 243 ? -17.354 23.185 25.096 1.00 69.69 243 GLN A CA 1
ATOM 1795 C C . GLN A 1 243 ? -18.484 23.550 24.136 1.00 69.69 243 GLN A C 1
ATOM 1797 O O . GLN A 1 243 ? -18.823 22.766 23.251 1.00 69.69 243 GLN A O 1
ATOM 1802 N N . LEU A 1 244 ? -19.069 24.731 24.317 1.00 60.31 244 LEU A N 1
ATOM 1803 C CA . LEU A 1 244 ? -19.995 25.299 23.344 1.00 60.31 244 LEU A CA 1
ATOM 1804 C C . LEU A 1 244 ? -19.198 25.821 22.143 1.00 60.31 244 LEU A C 1
ATOM 1806 O O . LEU A 1 244 ? -18.100 26.363 22.296 1.00 60.31 244 LEU A O 1
ATOM 1810 N N . THR A 1 245 ? -19.746 25.653 20.945 1.00 46.47 245 THR A N 1
ATOM 1811 C CA . THR A 1 245 ? -19.162 26.150 19.696 1.00 46.47 245 THR A CA 1
ATOM 1812 C C . THR A 1 245 ? -18.887 27.655 19.796 1.00 46.47 245 THR A C 1
ATOM 1814 O O . THR A 1 245 ? -19.786 28.437 20.091 1.00 46.47 245 THR A O 1
ATOM 1817 N N . GLY A 1 246 ? -17.632 28.063 19.571 1.00 46.91 246 GLY A N 1
ATOM 1818 C CA . GLY A 1 246 ? -17.190 29.464 19.646 1.00 46.91 246 GLY A CA 1
ATOM 1819 C C . GLY A 1 246 ? -16.657 29.930 21.010 1.00 46.91 246 GLY A C 1
ATOM 1820 O O . GLY A 1 246 ? -16.207 31.068 21.115 1.00 46.91 246 GLY A O 1
ATOM 1821 N N . ALA A 1 247 ? -16.663 29.082 22.045 1.00 55.50 247 ALA A N 1
ATOM 1822 C CA . ALA A 1 247 ? -16.051 29.411 23.334 1.00 55.50 247 ALA A CA 1
ATOM 1823 C C . ALA A 1 247 ? -14.507 29.298 23.292 1.00 55.50 247 ALA A C 1
ATOM 1825 O O . ALA A 1 247 ? -13.980 28.416 22.604 1.00 55.50 247 ALA A O 1
ATOM 1826 N N . PRO A 1 248 ? -13.766 30.140 24.045 1.00 53.75 248 PRO A N 1
ATOM 1827 C CA . PRO A 1 248 ? -12.307 30.052 24.143 1.00 53.75 248 PRO A CA 1
ATOM 1828 C C . PRO A 1 248 ? -11.834 28.674 24.639 1.00 53.75 248 PRO A C 1
ATOM 1830 O O . PRO A 1 248 ? -12.585 27.930 25.276 1.00 53.75 248 PRO A O 1
ATOM 1833 N N . ALA A 1 249 ? -10.585 28.316 24.319 1.00 57.09 249 ALA A N 1
ATOM 1834 C CA . ALA A 1 249 ? -9.990 27.035 24.705 1.00 57.09 249 ALA A CA 1
ATOM 1835 C C . ALA A 1 249 ? -10.002 26.844 26.233 1.00 57.09 249 ALA A C 1
ATOM 1837 O O . ALA A 1 249 ? -9.672 27.765 26.978 1.00 57.09 249 ALA A O 1
ATOM 1838 N N . LYS A 1 250 ? -10.354 25.634 26.693 1.00 59.62 250 LYS A N 1
ATOM 1839 C CA . LYS A 1 250 ? -10.564 25.331 28.121 1.00 59.62 250 LYS A CA 1
ATOM 1840 C C . LYS A 1 250 ? -9.307 25.460 28.994 1.00 59.62 250 LYS A C 1
ATOM 1842 O O . LYS A 1 250 ? -9.436 25.611 30.200 1.00 59.62 250 LYS A O 1
ATOM 1847 N N . ALA A 1 251 ? -8.105 25.375 28.421 1.00 58.03 251 ALA A N 1
ATOM 1848 C CA . ALA A 1 251 ? -6.848 25.335 29.171 1.00 58.03 251 ALA A CA 1
ATOM 1849 C C . ALA A 1 251 ? -5.675 25.971 28.396 1.00 58.03 251 ALA A C 1
ATOM 1851 O O . ALA A 1 251 ? -5.761 26.106 27.170 1.00 58.03 251 ALA A O 1
ATOM 1852 N N . PRO A 1 252 ? -4.563 26.319 29.078 1.00 55.78 252 PRO A N 1
ATOM 1853 C CA . PRO A 1 252 ? -3.338 26.779 28.426 1.00 55.78 252 PRO A CA 1
ATOM 1854 C C . PRO A 1 252 ? -2.798 25.700 27.472 1.00 55.78 252 PRO A C 1
ATOM 1856 O O . PRO A 1 252 ? -2.691 24.535 27.849 1.00 55.78 252 PRO A O 1
ATOM 1859 N N . GLY A 1 253 ? -2.470 26.069 26.230 1.00 67.19 253 GLY A N 1
ATOM 1860 C CA . GLY A 1 253 ? -1.944 25.131 25.229 1.00 67.19 253 GLY A CA 1
ATOM 1861 C C . GLY A 1 253 ? -0.543 24.595 25.566 1.00 67.19 253 GLY A C 1
ATOM 1862 O O . GLY A 1 253 ? 0.115 25.069 26.490 1.00 67.19 253 GLY A O 1
ATOM 1863 N N . VAL A 1 254 ? -0.038 23.650 24.759 1.00 76.38 254 VAL A N 1
ATOM 1864 C CA . VAL A 1 254 ? 1.298 23.020 24.918 1.00 76.38 254 VAL A CA 1
ATOM 1865 C C . VAL A 1 254 ? 2.465 24.010 25.046 1.00 76.38 254 VAL A C 1
ATOM 1867 O O . VAL A 1 254 ? 3.516 23.665 25.590 1.00 76.38 254 VAL A O 1
ATOM 1870 N N . ALA A 1 255 ? 2.280 25.251 24.591 1.00 73.81 255 ALA A N 1
ATOM 1871 C CA . ALA A 1 255 ? 3.224 26.348 24.761 1.00 73.81 255 ALA A CA 1
ATOM 1872 C C . ALA A 1 255 ? 3.548 26.640 26.238 1.00 73.81 255 ALA A C 1
ATOM 1874 O O . ALA A 1 255 ? 4.706 26.891 26.555 1.00 73.81 255 ALA A O 1
ATOM 1875 N N . ALA A 1 256 ? 2.563 26.537 27.137 1.00 73.38 256 ALA A N 1
ATOM 1876 C CA . ALA A 1 256 ? 2.704 26.873 28.556 1.00 73.38 256 ALA A CA 1
ATOM 1877 C C . ALA A 1 256 ? 3.386 25.780 29.403 1.00 73.38 256 ALA A C 1
ATOM 1879 O O . ALA A 1 256 ? 3.729 26.025 30.557 1.00 73.38 256 ALA A O 1
ATOM 1880 N N . LEU A 1 257 ? 3.582 24.574 28.855 1.00 76.94 257 LEU A N 1
ATOM 1881 C CA . LEU A 1 257 ? 4.260 23.484 29.562 1.00 76.94 257 LEU A CA 1
ATOM 1882 C C . LEU A 1 257 ? 5.778 23.742 29.642 1.00 76.94 257 LEU A C 1
ATOM 1884 O O . LEU A 1 257 ? 6.362 24.115 28.620 1.00 76.94 257 LEU A O 1
ATOM 1888 N N . PRO A 1 258 ? 6.449 23.507 30.785 1.00 81.12 258 PRO A N 1
ATOM 1889 C CA . PRO A 1 258 ? 7.912 23.547 30.853 1.00 81.12 258 PRO A CA 1
ATOM 1890 C C . PRO A 1 258 ? 8.543 22.398 30.045 1.00 81.12 258 PRO A C 1
ATOM 1892 O O . PRO A 1 258 ? 7.902 21.374 29.814 1.00 81.12 258 PRO A O 1
ATOM 1895 N N . ASP A 1 259 ? 9.809 22.527 29.634 1.00 84.00 259 ASP A N 1
ATOM 1896 C CA . ASP A 1 259 ? 10.506 21.461 28.886 1.00 84.00 259 ASP A CA 1
ATOM 1897 C C . ASP A 1 259 ? 10.637 20.163 29.701 1.00 84.00 259 ASP A C 1
ATOM 1899 O O . ASP A 1 259 ? 10.576 19.073 29.139 1.00 84.00 259 ASP A O 1
ATOM 1903 N N . SER A 1 260 ? 10.720 20.258 31.030 1.00 80.81 260 SER A N 1
ATOM 1904 C CA . SER A 1 260 ? 10.720 19.103 31.935 1.00 80.81 260 SER A CA 1
ATOM 1905 C C . SER A 1 260 ? 9.359 18.409 32.067 1.00 80.81 260 SER A C 1
ATOM 1907 O O . SER A 1 260 ? 9.287 17.345 32.681 1.00 80.81 260 SER A O 1
ATOM 1909 N N . ALA A 1 261 ? 8.278 18.968 31.506 1.00 79.38 261 ALA A N 1
ATOM 1910 C CA . ALA A 1 261 ? 6.942 18.395 31.626 1.00 79.38 261 ALA A CA 1
ATOM 1911 C C . ALA A 1 261 ? 6.898 16.992 31.012 1.00 79.38 261 ALA A C 1
ATOM 1913 O O . ALA A 1 261 ? 7.165 16.804 29.823 1.00 79.38 261 ALA A O 1
ATOM 1914 N N . GLN A 1 262 ? 6.541 15.997 31.819 1.00 80.75 262 GLN A N 1
ATOM 1915 C CA . GLN A 1 262 ? 6.477 14.608 31.385 1.00 80.75 262 GLN A CA 1
ATOM 1916 C C . GLN A 1 262 ? 5.257 14.380 30.483 1.00 80.75 262 GLN A C 1
ATOM 1918 O O . GLN A 1 262 ? 4.118 14.426 30.942 1.00 80.75 262 GLN A O 1
ATOM 1923 N N . VAL A 1 263 ? 5.486 14.084 29.199 1.00 83.38 263 VAL A N 1
ATOM 1924 C CA . VAL A 1 263 ? 4.432 13.867 28.191 1.00 83.38 263 VAL A CA 1
ATOM 1925 C C . VAL A 1 263 ? 4.066 12.384 28.060 1.00 83.38 263 VAL A C 1
ATOM 1927 O O . VAL A 1 263 ? 2.893 12.047 27.907 1.00 83.38 263 VAL A O 1
ATOM 1930 N N . CYS A 1 264 ? 5.041 11.468 28.126 1.00 78.81 264 CYS A N 1
ATOM 1931 C CA . CYS A 1 264 ? 4.814 10.020 28.074 1.00 78.81 264 CYS A CA 1
ATOM 1932 C C . CYS A 1 264 ? 5.349 9.325 29.328 1.00 78.81 264 CYS A C 1
ATOM 1934 O O . CYS A 1 264 ? 6.552 9.109 29.436 1.00 78.81 264 CYS A O 1
ATOM 1936 N N . SER A 1 265 ? 4.467 8.878 30.226 1.00 73.31 265 SER A N 1
ATOM 1937 C CA . SER A 1 265 ? 4.887 8.193 31.459 1.00 73.31 265 SER A CA 1
ATOM 1938 C C . SER A 1 265 ? 5.440 6.783 31.240 1.00 73.31 265 SER A C 1
ATOM 1940 O O . SER A 1 265 ? 6.368 6.385 31.932 1.00 73.31 265 SER A O 1
ATOM 1942 N N . CYS A 1 266 ? 4.936 6.030 30.252 1.00 66.62 266 CYS A N 1
ATOM 1943 C CA . CYS A 1 266 ? 5.422 4.666 29.985 1.00 66.62 266 CYS A CA 1
ATOM 1944 C C . CYS A 1 266 ? 6.905 4.621 29.608 1.00 66.62 266 CYS A C 1
ATOM 1946 O O . CYS A 1 266 ? 7.599 3.683 29.979 1.00 66.62 266 CYS A O 1
ATOM 1948 N N . HIS A 1 267 ? 7.365 5.625 28.862 1.00 75.00 267 HIS A N 1
ATOM 1949 C CA . HIS A 1 267 ? 8.733 5.700 28.345 1.00 75.00 267 HIS A CA 1
ATOM 1950 C C . HIS A 1 267 ? 9.533 6.856 28.953 1.00 75.00 267 HIS A C 1
ATOM 1952 O O . HIS A 1 267 ? 10.687 7.046 28.593 1.00 75.00 267 HIS A O 1
ATOM 1958 N N . ASN A 1 268 ? 8.943 7.582 29.909 1.00 77.56 268 ASN A N 1
ATOM 1959 C CA . ASN A 1 268 ? 9.513 8.762 30.561 1.00 77.56 268 ASN A CA 1
ATOM 1960 C C . ASN A 1 268 ? 10.019 9.826 29.573 1.00 77.56 268 ASN A C 1
ATOM 1962 O O . ASN A 1 268 ? 11.157 10.272 29.668 1.00 77.56 268 ASN A O 1
ATOM 1966 N N . VAL A 1 269 ? 9.179 10.189 28.603 1.00 86.56 269 VAL A N 1
ATOM 1967 C CA . VAL A 1 269 ? 9.514 11.188 27.577 1.00 86.56 269 VAL A CA 1
ATOM 1968 C C . VAL A 1 269 ? 8.920 12.532 27.974 1.00 86.56 269 VAL A C 1
ATOM 1970 O O . VAL A 1 269 ? 7.702 12.637 28.155 1.00 86.56 269 VAL A O 1
ATOM 1973 N N . SER A 1 270 ? 9.766 13.548 28.096 1.00 89.12 270 SER A N 1
ATOM 1974 C CA . SER A 1 270 ? 9.391 14.930 28.398 1.00 89.12 270 SER A CA 1
ATOM 1975 C C . SER A 1 270 ? 9.019 15.732 27.143 1.00 89.12 270 SER A C 1
ATOM 1977 O O . SER A 1 270 ? 9.259 15.307 26.008 1.00 89.12 270 SER A O 1
ATOM 1979 N N . LYS A 1 271 ? 8.436 16.922 27.332 1.00 90.88 271 LYS A N 1
ATOM 1980 C CA . LYS A 1 271 ? 8.259 17.911 26.259 1.00 90.88 271 LYS A CA 1
ATOM 1981 C C . LYS A 1 271 ? 9.608 18.242 25.618 1.00 90.88 271 LYS A C 1
ATOM 1983 O O . LYS A 1 271 ? 9.695 18.266 24.394 1.00 90.88 271 LYS A O 1
ATOM 1988 N N . GLY A 1 272 ? 10.648 18.432 26.429 1.00 91.25 272 GLY A N 1
ATOM 1989 C CA . GLY A 1 272 ? 12.011 18.711 25.990 1.00 91.25 272 GLY A CA 1
ATOM 1990 C C . GLY A 1 272 ? 12.570 17.621 25.078 1.00 91.25 272 GLY A C 1
ATOM 1991 O O . GLY A 1 272 ? 13.120 17.948 24.031 1.00 91.25 272 GLY A O 1
ATOM 1992 N N . ASP A 1 273 ? 12.347 16.344 25.399 1.00 92.88 273 ASP A N 1
ATOM 1993 C CA . ASP A 1 273 ? 12.797 15.211 24.574 1.00 92.88 273 ASP A CA 1
ATOM 1994 C C . ASP A 1 273 ? 12.111 15.182 23.205 1.00 92.88 273 ASP A C 1
ATOM 1996 O O . ASP A 1 273 ? 12.749 14.927 22.183 1.00 92.88 273 ASP A O 1
ATOM 2000 N N . ILE A 1 274 ? 10.807 15.476 23.162 1.00 92.12 274 ILE A N 1
ATOM 2001 C CA . ILE A 1 274 ? 10.056 15.579 21.903 1.00 92.12 274 ILE A CA 1
ATOM 2002 C C . ILE A 1 274 ? 10.564 16.779 21.107 1.00 92.12 274 ILE A C 1
ATOM 2004 O O . ILE A 1 274 ? 10.847 16.651 19.918 1.00 92.12 274 ILE A O 1
ATOM 2008 N N . CYS A 1 275 ? 10.740 17.930 21.757 1.00 93.06 275 CYS A N 1
ATOM 2009 C CA . CYS A 1 275 ? 11.266 19.122 21.110 1.00 93.06 275 CYS A CA 1
ATOM 2010 C C . CYS A 1 275 ? 12.688 18.902 20.567 1.00 93.06 275 CYS A C 1
ATOM 2012 O O . CYS A 1 275 ? 13.006 19.362 19.472 1.00 93.06 275 CYS A O 1
ATOM 2014 N N . ALA A 1 276 ? 13.537 18.187 21.308 1.00 92.44 276 ALA A N 1
ATOM 2015 C CA . ALA A 1 276 ? 14.876 17.798 20.885 1.00 92.44 276 ALA A CA 1
ATOM 2016 C C . ALA A 1 276 ? 14.818 16.839 19.691 1.00 92.44 276 ALA A C 1
ATOM 2018 O O . ALA A 1 276 ? 15.486 17.086 18.693 1.00 92.44 276 ALA A O 1
ATOM 2019 N N . ALA A 1 277 ? 13.957 15.820 19.729 1.00 89.81 277 ALA A N 1
ATOM 2020 C CA . ALA A 1 277 ? 13.762 14.902 18.610 1.00 89.81 277 ALA A CA 1
ATOM 2021 C C . ALA A 1 277 ? 13.306 15.630 17.333 1.00 89.81 277 ALA A C 1
ATOM 2023 O O . ALA A 1 277 ? 13.805 15.333 16.247 1.00 89.81 277 ALA A O 1
ATOM 2024 N N . VAL A 1 278 ? 12.412 16.617 17.459 1.00 90.25 278 VAL A N 1
ATOM 2025 C CA . VAL A 1 278 ? 11.997 17.481 16.342 1.00 90.25 278 VAL A CA 1
ATOM 2026 C C . VAL A 1 278 ? 13.169 18.310 15.816 1.00 90.25 278 VAL A C 1
ATOM 2028 O O . VAL A 1 278 ? 13.416 18.317 14.613 1.00 90.25 278 VAL A O 1
ATOM 2031 N N . LYS A 1 279 ? 13.946 18.951 16.701 1.00 87.44 279 LYS A N 1
ATOM 2032 C CA . LYS A 1 279 ? 15.171 19.684 16.323 1.00 87.44 279 LYS A CA 1
ATOM 2033 C C . LYS A 1 279 ? 16.202 18.782 15.634 1.00 87.44 279 LYS A C 1
ATOM 2035 O O . LYS A 1 279 ? 16.940 19.251 14.776 1.00 87.44 279 LYS A O 1
ATOM 2040 N N . SER A 1 280 ? 16.228 17.497 15.978 1.00 84.00 280 SER A N 1
ATOM 2041 C CA . SER A 1 280 ? 17.067 16.469 15.354 1.00 84.00 280 SER A CA 1
ATOM 2042 C C . SER A 1 280 ? 16.475 15.865 14.069 1.00 84.00 280 SER A C 1
ATOM 2044 O O . SER A 1 280 ? 17.040 14.909 13.547 1.00 84.00 280 SER A O 1
ATOM 2046 N N . GLY A 1 281 ? 15.367 16.403 13.543 1.00 77.50 281 GLY A N 1
ATOM 2047 C CA . GLY A 1 281 ? 14.813 16.038 12.232 1.00 77.50 281 GLY A CA 1
ATOM 2048 C C . GLY A 1 281 ? 13.552 15.168 12.253 1.00 77.50 281 GLY A C 1
ATOM 2049 O O . GLY A 1 281 ? 13.113 14.721 11.196 1.00 77.50 281 GLY A O 1
ATOM 2050 N N . CYS A 1 282 ? 12.941 14.917 13.415 1.00 79.81 282 CYS A N 1
ATOM 2051 C CA . CYS A 1 282 ? 11.660 14.204 13.480 1.00 79.81 282 CYS A CA 1
ATOM 2052 C C . CYS A 1 282 ? 10.492 15.138 13.120 1.00 79.81 282 CYS A C 1
ATOM 2054 O O . CYS A 1 282 ? 10.127 16.000 13.915 1.00 79.81 282 CYS A O 1
ATOM 2056 N N . SER A 1 283 ? 9.872 14.952 11.954 1.00 78.50 283 SER A N 1
ATOM 2057 C CA . SER A 1 283 ? 8.778 15.807 11.456 1.00 78.50 283 SER A CA 1
ATOM 2058 C C . SER A 1 283 ? 7.398 15.144 11.459 1.00 78.50 283 SER A C 1
ATOM 2060 O O . SER A 1 283 ? 6.394 15.786 11.165 1.00 78.50 283 SER A O 1
ATOM 2062 N N . GLU A 1 284 ? 7.325 13.862 11.809 1.00 75.50 284 GLU A N 1
ATOM 2063 C CA . GLU A 1 284 ? 6.090 13.078 11.772 1.00 75.50 284 GLU A CA 1
ATOM 2064 C C . GLU A 1 284 ? 5.974 12.123 12.968 1.00 75.50 284 GLU A C 1
ATOM 2066 O O . GLU A 1 284 ? 6.973 11.674 13.540 1.00 75.50 284 GLU A O 1
ATOM 2071 N N . MET A 1 285 ? 4.747 11.741 13.335 1.00 78.81 285 MET A N 1
ATOM 2072 C CA . MET A 1 285 ? 4.491 10.904 14.516 1.00 78.81 285 MET A CA 1
ATOM 2073 C C . MET A 1 285 ? 5.219 9.551 14.492 1.00 78.81 285 MET A C 1
ATOM 2075 O O . MET A 1 285 ? 5.576 9.033 15.549 1.00 78.81 285 MET A O 1
ATOM 2079 N N . SER A 1 286 ? 5.442 8.955 13.318 1.00 63.47 286 SER A N 1
ATOM 2080 C CA . SER A 1 286 ? 6.249 7.734 13.152 1.00 63.47 286 SER A CA 1
ATOM 2081 C C . SER A 1 286 ? 7.692 7.948 13.590 1.00 63.47 286 SER A C 1
ATOM 2083 O O . SER A 1 286 ? 8.220 7.134 14.351 1.00 63.47 286 SER A O 1
ATOM 2085 N N . SER A 1 287 ? 8.307 9.044 13.148 1.00 66.75 287 SER A N 1
ATOM 2086 C CA . SER A 1 287 ? 9.687 9.386 13.495 1.00 66.75 287 SER A CA 1
ATOM 2087 C C . SER A 1 287 ? 9.831 9.675 14.996 1.00 66.75 287 SER A C 1
ATOM 2089 O O . SER A 1 287 ? 10.686 9.081 15.650 1.00 66.75 287 SER A O 1
ATOM 2091 N N . ILE A 1 288 ? 8.895 10.426 15.594 1.00 83.00 288 ILE A N 1
ATOM 2092 C CA . ILE A 1 288 ? 8.857 10.661 17.047 1.00 83.00 288 ILE A CA 1
ATOM 2093 C C . ILE A 1 288 ? 8.703 9.353 17.831 1.00 83.00 288 ILE A C 1
ATOM 2095 O O . ILE A 1 288 ? 9.440 9.131 18.795 1.00 83.00 288 ILE A O 1
ATOM 2099 N N . LYS A 1 289 ? 7.787 8.464 17.415 1.00 76.94 289 LYS A N 1
ATOM 2100 C CA . LYS A 1 289 ? 7.592 7.139 18.034 1.00 76.94 289 LYS A CA 1
ATOM 2101 C C . LYS A 1 289 ? 8.851 6.281 17.952 1.00 76.94 289 LYS A C 1
ATOM 2103 O O . LYS A 1 289 ? 9.157 5.557 18.894 1.00 76.94 289 LYS A O 1
ATOM 2108 N N . SER A 1 290 ? 9.574 6.338 16.836 1.00 70.44 290 SER A N 1
ATOM 2109 C CA . SER A 1 290 ? 10.802 5.567 16.647 1.00 70.44 290 SER A CA 1
ATOM 2110 C C . SER A 1 290 ? 11.923 6.058 17.565 1.00 70.44 290 SER A C 1
ATOM 2112 O O . SER A 1 290 ? 12.525 5.246 18.277 1.00 70.44 290 SER A O 1
ATOM 2114 N N . CYS A 1 291 ? 12.136 7.378 17.584 1.00 77.00 291 CYS A N 1
ATOM 2115 C CA . CYS A 1 291 ? 13.248 8.032 18.268 1.00 77.00 291 CYS A CA 1
ATOM 2116 C C . CYS A 1 291 ? 13.051 8.108 19.783 1.00 77.00 291 CYS A C 1
ATOM 2118 O O . CYS A 1 291 ? 13.943 7.735 20.535 1.00 77.00 291 CYS A O 1
ATOM 2120 N N . THR A 1 292 ? 11.875 8.542 20.243 1.00 84.94 292 THR A N 1
ATOM 2121 C CA . THR A 1 292 ? 11.622 8.771 21.679 1.00 84.94 292 THR A CA 1
ATOM 2122 C C . THR A 1 292 ? 10.902 7.608 22.357 1.00 84.94 292 THR A C 1
ATOM 2124 O O . THR A 1 292 ? 10.783 7.581 23.575 1.00 84.94 292 THR A O 1
ATOM 2127 N N . LYS A 1 293 ? 10.354 6.660 21.583 1.00 80.62 293 LYS A N 1
ATOM 2128 C CA . LYS A 1 293 ? 9.396 5.634 22.046 1.00 80.62 293 LYS A CA 1
ATOM 2129 C C . LYS A 1 293 ? 8.078 6.192 22.594 1.00 80.62 293 LYS A C 1
ATOM 2131 O O . LYS A 1 293 ? 7.181 5.401 22.901 1.00 80.62 293 LYS A O 1
ATOM 2136 N N . ALA A 1 294 ? 7.876 7.513 22.650 1.00 78.56 294 ALA A N 1
ATOM 2137 C CA . ALA A 1 294 ? 6.602 8.095 23.065 1.00 78.56 294 ALA A CA 1
ATOM 2138 C C . ALA A 1 294 ? 5.444 7.528 22.229 1.00 78.56 294 ALA A C 1
ATOM 2140 O O . ALA A 1 294 ? 5.603 7.256 21.043 1.00 78.56 294 ALA A O 1
ATOM 2141 N N . ALA A 1 295 ? 4.277 7.322 22.847 1.00 71.44 295 ALA A N 1
ATOM 2142 C CA . ALA A 1 295 ? 3.085 6.751 22.207 1.00 71.44 295 ALA A CA 1
ATOM 2143 C C . ALA A 1 295 ? 3.207 5.297 21.684 1.00 71.44 295 ALA A C 1
ATOM 2145 O O . ALA A 1 295 ? 2.311 4.838 20.975 1.00 71.44 295 ALA A O 1
ATOM 2146 N N . THR A 1 296 ? 4.262 4.552 22.045 1.00 69.19 296 THR A N 1
ATOM 2147 C CA . THR A 1 296 ? 4.417 3.124 21.676 1.00 69.19 296 THR A CA 1
ATOM 2148 C C . THR A 1 296 ? 4.043 2.133 22.785 1.00 69.19 296 THR A C 1
ATOM 2150 O O . THR A 1 296 ? 3.845 0.961 22.495 1.00 69.19 296 THR A O 1
ATOM 2153 N N . GLY A 1 297 ? 3.942 2.592 24.041 1.00 61.00 297 GLY A N 1
ATOM 2154 C CA . GLY A 1 297 ? 3.540 1.777 25.198 1.00 61.00 297 GLY A CA 1
ATOM 2155 C C . GLY A 1 297 ? 2.018 1.665 25.336 1.00 61.00 297 GLY A C 1
ATOM 2156 O O . GLY A 1 297 ? 1.380 0.889 24.638 1.00 61.00 297 GLY A O 1
ATOM 2157 N N . CYS A 1 298 ? 1.412 2.470 26.217 1.00 51.00 298 CYS A N 1
ATOM 2158 C CA . CYS A 1 298 ? -0.047 2.476 26.424 1.00 51.00 298 CYS A CA 1
ATOM 2159 C C . CYS A 1 298 ? -0.838 3.321 25.403 1.00 51.00 298 CYS A C 1
ATOM 2161 O O . CYS A 1 298 ? -2.064 3.280 25.385 1.00 51.00 298 CYS A O 1
ATOM 2163 N N . GLY A 1 299 ? -0.158 4.153 24.602 1.00 55.41 299 GLY A N 1
ATOM 2164 C CA . GLY A 1 299 ? -0.772 5.033 23.595 1.00 55.41 299 GLY A CA 1
ATOM 2165 C C . GLY A 1 299 ? -1.506 6.275 24.132 1.00 55.41 299 GLY A C 1
ATOM 2166 O O . GLY A 1 299 ? -1.857 7.149 23.339 1.00 55.41 299 GLY A O 1
ATOM 2167 N N . GLY A 1 300 ? -1.688 6.412 25.451 1.00 53.06 300 GLY A N 1
ATOM 2168 C CA . GLY A 1 300 ? -2.490 7.482 26.066 1.00 53.06 300 GLY A CA 1
ATOM 2169 C C . GLY A 1 300 ? -1.997 8.914 25.816 1.00 53.06 300 GLY A C 1
ATOM 2170 O O . GLY A 1 300 ? -2.803 9.840 25.814 1.00 53.06 300 GLY A O 1
ATOM 2171 N N . CYS A 1 301 ? -0.702 9.101 25.546 1.00 69.50 301 CYS A N 1
ATOM 2172 C CA . CYS A 1 301 ? -0.097 10.408 25.274 1.00 69.50 301 CYS A CA 1
ATOM 2173 C C . CYS A 1 301 ? -0.089 10.815 23.790 1.00 69.50 301 CYS A C 1
ATOM 2175 O O . CYS A 1 301 ? 0.397 11.895 23.473 1.00 69.50 301 CYS A O 1
ATOM 2177 N N . SER A 1 302 ? -0.605 9.987 22.871 1.00 71.31 302 SER A N 1
ATOM 2178 C CA . SER A 1 302 ? -0.434 10.187 21.418 1.00 71.31 302 SER A CA 1
ATOM 2179 C C . SER A 1 302 ? -0.873 11.568 20.921 1.00 71.31 302 SER A C 1
ATOM 2181 O O . SER A 1 302 ? -0.169 12.172 20.116 1.00 71.31 302 SER A O 1
ATOM 2183 N N . ALA A 1 303 ? -2.007 12.074 21.414 1.00 65.50 303 ALA A N 1
ATOM 2184 C CA . ALA A 1 303 ? -2.525 13.386 21.032 1.00 65.50 303 ALA A CA 1
ATOM 2185 C C . ALA A 1 303 ? -1.621 14.529 21.525 1.00 65.50 303 ALA A C 1
ATOM 2187 O O . ALA A 1 303 ? -1.274 15.414 20.751 1.00 65.50 303 ALA A O 1
ATOM 2188 N N . LEU A 1 304 ? -1.174 14.469 22.784 1.00 73.56 304 LEU A N 1
ATOM 2189 C CA . LEU A 1 304 ? -0.290 15.480 23.367 1.00 73.56 304 LEU A CA 1
ATOM 2190 C C . LEU A 1 304 ? 1.100 15.466 22.710 1.00 73.56 304 LEU A C 1
ATOM 2192 O O . LEU A 1 304 ? 1.663 16.521 22.443 1.00 73.56 304 LEU A O 1
ATOM 2196 N N . VAL A 1 305 ? 1.626 14.281 22.376 1.00 80.81 305 VAL A N 1
ATOM 2197 C CA . VAL A 1 305 ? 2.881 14.132 21.617 1.00 80.81 305 VAL A CA 1
ATOM 2198 C C . VAL A 1 305 ? 2.776 14.813 20.251 1.00 80.81 305 VAL A C 1
ATOM 2200 O O . VAL A 1 305 ? 3.684 15.551 19.878 1.00 80.81 305 VAL A O 1
ATOM 2203 N N . LYS A 1 306 ? 1.664 14.608 19.531 1.00 79.06 306 LYS A N 1
ATOM 2204 C CA . LYS A 1 306 ? 1.412 15.255 18.236 1.00 79.06 306 LYS A CA 1
ATOM 2205 C C . LYS A 1 306 ? 1.371 16.779 18.375 1.00 79.06 306 LYS A C 1
ATOM 2207 O O . LYS A 1 306 ? 2.071 17.462 17.641 1.00 79.06 306 LYS A O 1
ATOM 2212 N N . GLN A 1 307 ? 0.648 17.295 19.369 1.00 76.88 307 GLN A N 1
ATOM 2213 C CA . GLN A 1 307 ? 0.558 18.737 19.621 1.00 76.88 307 GLN A CA 1
ATOM 2214 C C . GLN A 1 307 ? 1.917 19.365 19.971 1.00 76.88 307 GLN A C 1
ATOM 2216 O O . GLN A 1 307 ? 2.239 20.436 19.468 1.00 76.88 307 GLN A O 1
ATOM 2221 N N . VAL A 1 308 ? 2.735 18.711 20.808 1.00 85.38 308 VAL A N 1
ATOM 2222 C CA . VAL A 1 308 ? 4.092 19.193 21.137 1.00 85.38 308 VAL A CA 1
ATOM 2223 C C . VAL A 1 308 ? 4.999 19.166 19.905 1.00 85.38 308 VAL A C 1
ATOM 2225 O O . VAL A 1 308 ? 5.750 20.115 19.684 1.00 85.38 308 VAL A O 1
ATOM 2228 N N . MET A 1 309 ? 4.911 18.113 19.086 1.00 88.75 309 MET A N 1
ATOM 2229 C CA . MET A 1 309 ? 5.658 17.996 17.832 1.00 88.75 309 MET A CA 1
ATOM 2230 C C . MET A 1 309 ? 5.295 19.127 16.861 1.00 88.75 309 MET A C 1
ATOM 2232 O O . MET A 1 309 ? 6.182 19.829 16.386 1.00 88.75 309 MET A O 1
ATOM 2236 N N . GLU A 1 310 ? 4.003 19.341 16.610 1.00 80.81 310 GLU A N 1
ATOM 2237 C CA . GLU A 1 310 ? 3.494 20.396 15.723 1.00 80.81 310 GLU A CA 1
ATOM 2238 C C . GLU A 1 310 ? 3.859 21.795 16.233 1.00 80.81 310 GLU A C 1
ATOM 2240 O O . GLU A 1 310 ? 4.325 22.633 15.462 1.00 80.81 310 GLU A O 1
ATOM 2245 N N . TYR A 1 311 ? 3.741 22.030 17.544 1.00 83.88 311 TYR A N 1
ATOM 2246 C CA . TYR A 1 311 ? 4.180 23.273 18.176 1.00 83.88 311 TYR A CA 1
ATOM 2247 C C . TYR A 1 311 ? 5.678 23.526 17.970 1.00 83.88 311 TYR A C 1
ATOM 2249 O O . TYR A 1 311 ? 6.075 24.629 17.596 1.00 83.88 311 TYR A O 1
ATOM 2257 N N . GLN A 1 312 ? 6.524 22.510 18.174 1.00 88.62 312 GLN A N 1
ATOM 2258 C CA . GLN A 1 312 ? 7.962 22.672 17.985 1.00 88.62 312 GLN A CA 1
ATOM 2259 C C . GLN A 1 312 ? 8.338 22.859 16.508 1.00 88.62 312 GLN A C 1
ATOM 2261 O O . GLN A 1 312 ? 9.227 23.660 16.222 1.00 88.62 312 GLN A O 1
ATOM 2266 N N . LEU A 1 313 ? 7.669 22.170 15.579 1.00 80.75 313 LEU A N 1
ATOM 2267 C CA . LEU A 1 313 ? 7.850 22.374 14.138 1.00 80.75 313 LEU A CA 1
ATOM 2268 C C . LEU A 1 313 ? 7.503 23.816 13.745 1.00 80.75 313 LEU A C 1
ATOM 2270 O O . LEU A 1 313 ? 8.307 24.486 13.097 1.00 80.75 313 LEU A O 1
ATOM 2274 N N . SER A 1 314 ? 6.374 24.334 14.240 1.00 77.56 314 SER A N 1
ATOM 2275 C CA . SER A 1 314 ? 5.977 25.730 14.039 1.00 77.56 314 SER A CA 1
ATOM 2276 C C . SER A 1 314 ? 6.997 26.718 14.620 1.00 77.56 314 SER A C 1
ATOM 2278 O O . SER A 1 314 ? 7.326 27.705 13.966 1.00 77.56 314 SER A O 1
ATOM 2280 N N . ASN A 1 315 ? 7.538 26.461 15.818 1.00 81.88 315 ASN A N 1
ATOM 2281 C CA . ASN A 1 315 ? 8.563 27.312 16.441 1.00 81.88 315 ASN A CA 1
ATOM 2282 C C . ASN A 1 315 ? 9.891 27.333 15.679 1.00 81.88 315 ASN A C 1
ATOM 2284 O O . ASN A 1 315 ? 10.622 28.318 15.746 1.00 81.88 315 ASN A O 1
ATOM 2288 N N . LEU A 1 316 ? 10.223 26.253 14.971 1.00 81.56 316 LEU A N 1
ATOM 2289 C CA . LEU A 1 316 ? 11.406 26.194 14.112 1.00 81.56 316 LEU A CA 1
ATOM 2290 C C . LEU A 1 316 ? 11.193 26.903 12.767 1.00 81.56 316 LEU A C 1
ATOM 2292 O O . LEU A 1 316 ? 12.077 26.853 11.915 1.00 81.56 316 LEU A O 1
ATOM 2296 N N . GLY A 1 317 ? 10.037 27.545 12.558 1.00 66.88 317 GLY A N 1
ATOM 2297 C CA . GLY A 1 317 ? 9.683 28.146 11.275 1.00 66.88 317 GLY A CA 1
ATOM 2298 C C . GLY A 1 317 ? 9.537 27.107 10.163 1.00 66.88 317 GLY A C 1
ATOM 2299 O O . GLY A 1 317 ? 9.606 27.460 8.987 1.00 66.88 317 GLY A O 1
ATOM 2300 N N . VAL A 1 318 ? 9.365 25.826 10.521 1.00 60.41 318 VAL A N 1
ATOM 2301 C CA . VAL A 1 318 ? 9.097 24.759 9.560 1.00 60.41 318 VAL A CA 1
ATOM 2302 C C . VAL A 1 318 ? 7.644 24.910 9.141 1.00 60.41 318 VAL A C 1
ATOM 2304 O O . VAL A 1 318 ? 6.729 24.376 9.765 1.00 60.41 318 VAL A O 1
ATOM 2307 N N . GLU A 1 319 ? 7.434 25.684 8.082 1.00 51.09 319 GLU A N 1
ATOM 2308 C CA . GLU A 1 319 ? 6.209 25.616 7.302 1.00 51.09 319 GLU A CA 1
ATOM 2309 C C . GLU A 1 319 ? 6.063 24.160 6.841 1.00 51.09 319 GLU A C 1
ATOM 2311 O O . GLU A 1 319 ? 6.967 23.612 6.201 1.00 51.09 319 GLU A O 1
ATOM 2316 N N . VAL A 1 320 ? 4.979 23.487 7.240 1.00 55.97 320 VAL A N 1
ATOM 2317 C CA . VAL A 1 320 ? 4.715 22.108 6.815 1.00 55.97 320 VAL A CA 1
ATOM 2318 C C . VAL A 1 320 ? 4.375 22.161 5.330 1.00 55.97 320 VAL A C 1
ATOM 2320 O O . VAL A 1 320 ? 3.214 22.284 4.944 1.00 55.97 320 VAL A O 1
ATOM 2323 N N . LYS A 1 321 ? 5.409 22.133 4.487 1.00 59.91 321 LYS A N 1
ATOM 2324 C CA . LYS A 1 321 ? 5.256 22.060 3.040 1.00 59.91 321 LYS A CA 1
ATOM 2325 C C . LYS A 1 321 ? 4.527 20.768 2.716 1.00 59.91 321 LYS A C 1
ATOM 2327 O O . LYS A 1 321 ? 4.994 19.681 3.049 1.00 59.91 321 LYS A O 1
ATOM 2332 N N . THR A 1 322 ? 3.366 20.906 2.091 1.00 71.19 322 THR A N 1
ATOM 2333 C CA . THR A 1 322 ? 2.585 19.765 1.596 1.00 71.19 322 THR A CA 1
ATOM 2334 C C . THR A 1 322 ? 2.986 19.378 0.173 1.00 71.19 322 THR A C 1
ATOM 2336 O O . THR A 1 322 ? 2.369 18.494 -0.415 1.00 71.19 322 THR A O 1
ATOM 2339 N N . ASP A 1 323 ? 4.023 20.032 -0.354 1.00 84.81 323 ASP A N 1
ATOM 2340 C CA . ASP A 1 323 ? 4.636 19.813 -1.654 1.00 84.81 323 ASP A CA 1
ATOM 2341 C C . ASP A 1 323 ? 4.915 18.324 -1.891 1.00 84.81 323 ASP A C 1
ATOM 2343 O O . ASP A 1 323 ? 5.572 17.651 -1.094 1.00 84.81 323 ASP A O 1
ATOM 2347 N N . ILE A 1 324 ? 4.469 17.808 -3.035 1.00 88.19 324 ILE A N 1
ATOM 2348 C CA . ILE A 1 324 ? 4.778 16.440 -3.458 1.00 88.19 324 ILE A CA 1
ATOM 2349 C C . ILE A 1 324 ? 6.285 16.247 -3.655 1.00 88.19 324 ILE A C 1
ATOM 2351 O O . ILE A 1 324 ? 6.831 15.204 -3.294 1.00 88.19 324 ILE A O 1
ATOM 2355 N N . CYS A 1 325 ? 6.933 17.211 -4.309 1.00 89.38 325 CYS A N 1
ATOM 2356 C CA . CYS A 1 325 ? 8.367 17.240 -4.594 1.00 89.38 325 CYS A CA 1
ATOM 2357 C C . CYS A 1 325 ? 8.748 18.630 -5.128 1.00 89.38 325 CYS A C 1
ATOM 2359 O O . CYS A 1 325 ? 7.887 19.493 -5.284 1.00 89.38 325 CYS A O 1
ATOM 2361 N N . GLU A 1 326 ? 10.013 18.831 -5.507 1.00 88.38 326 GLU A N 1
ATOM 2362 C CA . GLU A 1 326 ? 10.494 20.110 -6.055 1.00 88.38 326 GLU A CA 1
ATOM 2363 C C . GLU A 1 326 ? 9.769 20.591 -7.328 1.00 88.38 326 GLU A C 1
ATOM 2365 O O . GLU A 1 326 ? 9.779 21.788 -7.625 1.00 88.38 326 GLU A O 1
ATOM 2370 N N . HIS A 1 327 ? 9.116 19.680 -8.055 1.00 93.00 327 HIS A N 1
ATOM 2371 C CA . HIS A 1 327 ? 8.380 19.967 -9.288 1.00 93.00 327 HIS A CA 1
ATOM 2372 C C . HIS A 1 327 ? 6.966 20.507 -9.045 1.00 93.00 327 HIS A C 1
ATOM 2374 O O . HIS A 1 327 ? 6.455 21.234 -9.890 1.00 93.00 327 HIS A O 1
ATOM 2380 N N . PHE A 1 328 ? 6.328 20.154 -7.920 1.00 95.06 328 PHE A N 1
ATOM 2381 C CA . PHE A 1 328 ? 4.935 20.506 -7.624 1.00 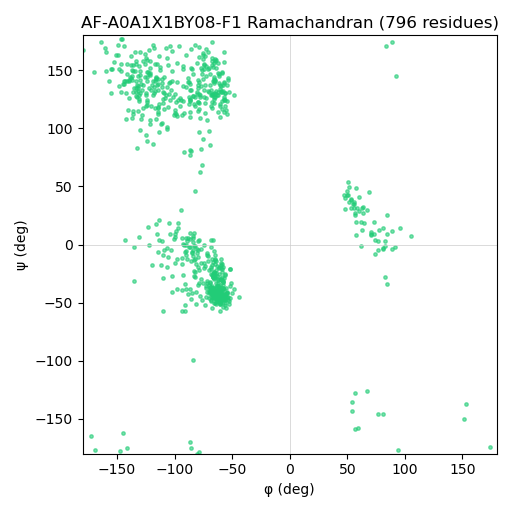95.06 328 PHE A CA 1
ATOM 2382 C C . PHE A 1 328 ? 4.782 20.956 -6.164 1.00 95.06 328 PHE A C 1
ATOM 2384 O O . PHE A 1 328 ? 4.815 20.104 -5.268 1.00 95.06 328 PHE A O 1
ATOM 2391 N N . PRO A 1 329 ? 4.546 22.258 -5.916 1.00 92.56 329 PRO A N 1
ATOM 2392 C CA . PRO A 1 329 ? 4.356 22.822 -4.579 1.00 92.56 329 PRO A CA 1
ATOM 2393 C C . PRO A 1 329 ? 2.915 22.626 -4.076 1.00 92.56 329 PRO A C 1
ATOM 2395 O O . PRO A 1 329 ? 2.250 23.553 -3.624 1.00 92.56 329 PRO A O 1
ATOM 2398 N N . TRP A 1 330 ? 2.392 21.413 -4.237 1.00 93.62 330 TRP A N 1
ATOM 2399 C CA . TRP A 1 330 ? 1.003 21.064 -3.956 1.00 93.62 330 TRP A CA 1
ATOM 2400 C C . TRP A 1 330 ? 0.941 19.740 -3.219 1.00 93.62 330 TRP A C 1
ATOM 2402 O O . TRP A 1 330 ? 1.805 18.894 -3.426 1.00 93.62 330 TRP A O 1
ATOM 2412 N N . SER A 1 331 ? -0.124 19.520 -2.450 1.00 91.75 331 SER A N 1
ATOM 2413 C CA . SER A 1 331 ? -0.471 18.191 -1.947 1.00 91.75 331 SER A CA 1
ATOM 2414 C C . SER A 1 331 ? -1.085 17.319 -3.044 1.00 91.75 331 SER A C 1
ATOM 2416 O O . SER A 1 331 ? -1.571 17.814 -4.067 1.00 91.75 331 SER A O 1
ATOM 2418 N N . ARG A 1 332 ? -1.153 15.999 -2.816 1.00 94.94 332 ARG A N 1
ATOM 2419 C CA . ARG A 1 332 ? -1.858 15.085 -3.731 1.00 94.94 332 ARG A CA 1
ATOM 2420 C C . ARG A 1 332 ? -3.313 15.518 -3.949 1.00 94.94 332 ARG A C 1
ATOM 2422 O O . ARG A 1 332 ? -3.792 15.491 -5.080 1.00 94.94 332 ARG A O 1
ATOM 2429 N N . GLN A 1 333 ? -4.010 15.878 -2.872 1.00 93.88 333 GLN A N 1
ATOM 2430 C CA . GLN A 1 333 ? -5.415 16.281 -2.924 1.00 93.88 333 GLN A CA 1
ATOM 2431 C C . GLN A 1 333 ? -5.597 17.574 -3.731 1.00 93.88 333 GLN A C 1
ATOM 2433 O O . GLN A 1 333 ? -6.517 17.661 -4.540 1.00 93.88 333 GLN A O 1
ATOM 2438 N N . ALA A 1 334 ? -4.700 18.552 -3.565 1.00 95.38 334 ALA A N 1
ATOM 2439 C CA . ALA A 1 334 ? -4.723 19.776 -4.361 1.00 95.38 334 ALA A CA 1
ATOM 2440 C C . ALA A 1 334 ? -4.529 19.478 -5.857 1.00 95.38 334 ALA A C 1
ATOM 2442 O O . ALA A 1 334 ? -5.325 19.939 -6.670 1.00 95.38 334 ALA A O 1
ATOM 2443 N N . LEU A 1 335 ? -3.560 18.628 -6.220 1.00 97.25 335 LEU A N 1
ATOM 2444 C CA . LEU A 1 335 ? -3.362 18.209 -7.614 1.00 97.25 335 LEU A CA 1
ATOM 2445 C C . LEU A 1 335 ? -4.582 17.478 -8.192 1.00 97.25 335 LEU A C 1
ATOM 2447 O O . LEU A 1 335 ? -4.942 17.724 -9.340 1.00 97.25 335 LEU A O 1
ATOM 2451 N N . TYR A 1 336 ? -5.249 16.614 -7.414 1.00 97.25 336 TYR A N 1
ATOM 2452 C CA . TYR A 1 336 ? -6.502 15.980 -7.847 1.00 97.25 336 TYR A CA 1
ATOM 2453 C C . TYR A 1 336 ? -7.564 17.033 -8.199 1.00 97.25 336 TYR A C 1
ATOM 2455 O O . TYR A 1 336 ? -8.202 16.941 -9.246 1.00 97.25 336 TYR A O 1
ATOM 2463 N N . HIS A 1 337 ? -7.743 18.047 -7.346 1.00 95.56 337 HIS A N 1
ATOM 2464 C CA . HIS A 1 337 ? -8.709 19.115 -7.596 1.00 95.56 337 HIS A CA 1
ATOM 2465 C C . HIS A 1 337 ? -8.350 19.947 -8.830 1.00 95.56 337 HIS A C 1
ATOM 2467 O O . HIS A 1 337 ? -9.231 20.187 -9.649 1.00 95.56 337 HIS A O 1
ATOM 2473 N N . LEU A 1 338 ? -7.081 20.329 -9.000 1.00 97.44 338 LEU A N 1
ATOM 2474 C CA . LEU A 1 338 ? -6.618 21.080 -10.173 1.00 97.44 338 LEU A CA 1
ATOM 2475 C C . LEU A 1 338 ? -6.890 20.309 -11.472 1.00 97.44 338 LEU A C 1
ATOM 2477 O O . LEU A 1 338 ? -7.502 20.847 -12.391 1.00 97.44 338 LEU A O 1
ATOM 2481 N N . ILE A 1 339 ? -6.552 19.013 -11.506 1.00 97.75 339 ILE A N 1
ATOM 2482 C CA . ILE A 1 339 ? -6.830 18.137 -12.655 1.00 97.75 339 ILE A CA 1
ATOM 2483 C C . ILE A 1 339 ? -8.324 18.114 -12.994 1.00 97.75 339 ILE A C 1
ATOM 2485 O O . ILE A 1 339 ? -8.696 18.218 -14.163 1.00 97.75 339 ILE A O 1
ATOM 2489 N N . ARG A 1 340 ? -9.189 17.979 -11.983 1.00 95.12 340 ARG A N 1
ATOM 2490 C CA . ARG A 1 340 ? -10.643 17.909 -12.175 1.00 95.12 340 ARG A CA 1
ATOM 2491 C C . ARG A 1 340 ? -11.254 19.231 -12.621 1.00 95.12 340 ARG A C 1
ATOM 2493 O O . ARG A 1 340 ? -12.067 19.224 -13.538 1.00 95.12 340 ARG A O 1
ATOM 2500 N N . VAL A 1 341 ? -10.885 20.334 -11.974 1.00 96.00 341 VAL A N 1
ATOM 2501 C CA . VAL A 1 341 ? -11.467 21.662 -12.220 1.00 96.00 341 VAL A CA 1
ATOM 2502 C C . VAL A 1 341 ? -11.070 22.190 -13.594 1.00 96.00 341 VAL A C 1
ATOM 2504 O O . VAL A 1 341 ? -11.910 22.737 -14.303 1.00 96.00 341 VAL A O 1
ATOM 2507 N N . GLU A 1 342 ? -9.814 21.998 -13.989 1.00 97.31 342 GLU A N 1
ATOM 2508 C CA . GLU A 1 342 ? -9.292 22.503 -15.263 1.00 97.31 342 GLU A CA 1
ATOM 2509 C C . GLU A 1 342 ? -9.436 21.493 -16.410 1.00 97.31 342 GLU A C 1
ATOM 2511 O O . GLU A 1 342 ? -9.165 21.817 -17.563 1.00 97.31 342 GLU A O 1
ATOM 2516 N N . GLY A 1 343 ? -9.877 20.263 -16.119 1.00 96.38 343 GLY A N 1
ATOM 2517 C CA . GLY A 1 343 ? -10.026 19.210 -17.124 1.00 96.38 343 GLY A CA 1
ATOM 2518 C C . GLY A 1 343 ? -8.692 18.738 -17.709 1.00 96.38 343 GLY A C 1
ATOM 2519 O O . GLY A 1 343 ? -8.646 18.314 -18.864 1.00 96.38 343 GLY A O 1
ATOM 2520 N N . ILE A 1 344 ? -7.606 18.814 -16.932 1.00 97.75 344 ILE A N 1
ATOM 2521 C CA . ILE A 1 344 ? -6.253 18.473 -17.387 1.00 97.75 344 ILE A CA 1
ATOM 2522 C C . ILE A 1 344 ? -6.153 16.976 -17.672 1.00 97.75 344 ILE A C 1
ATOM 2524 O O . ILE A 1 344 ? -6.468 16.145 -16.817 1.00 97.75 344 ILE A O 1
ATOM 2528 N N . ARG A 1 345 ? -5.661 16.620 -18.861 1.00 97.00 345 ARG A N 1
ATOM 2529 C CA . ARG A 1 345 ? -5.519 15.220 -19.291 1.00 97.00 345 ARG A CA 1
ATOM 2530 C C . ARG A 1 345 ? -4.082 14.750 -19.434 1.00 97.00 345 ARG A C 1
ATOM 2532 O O . ARG A 1 345 ? -3.862 13.547 -19.426 1.00 97.00 345 ARG A O 1
ATOM 2539 N N . THR A 1 346 ? -3.103 15.644 -19.531 1.00 97.44 346 THR A N 1
ATOM 2540 C CA . THR A 1 346 ? -1.700 15.260 -19.736 1.00 97.44 346 THR A CA 1
ATOM 2541 C C . THR A 1 346 ? -0.801 15.771 -18.613 1.00 97.44 346 THR A C 1
ATOM 2543 O O . THR A 1 346 ? -1.141 16.710 -17.893 1.00 97.44 346 THR A O 1
ATOM 2546 N N . PHE A 1 347 ? 0.355 15.125 -18.435 1.00 96.88 347 PHE A N 1
ATOM 2547 C CA . PHE A 1 347 ? 1.361 15.591 -17.480 1.00 96.88 347 PHE A CA 1
ATOM 2548 C C . PHE A 1 347 ? 1.971 16.920 -17.909 1.00 96.88 347 PHE A C 1
ATOM 2550 O O . PHE A 1 347 ? 2.202 17.761 -17.050 1.00 96.88 347 PHE A O 1
ATOM 2557 N N . ASP A 1 348 ? 2.188 17.118 -19.210 1.00 95.44 348 ASP A N 1
ATOM 2558 C CA . ASP A 1 348 ? 2.782 18.344 -19.741 1.00 95.44 348 ASP A CA 1
ATOM 2559 C C . ASP A 1 348 ? 1.877 19.555 -19.481 1.00 95.44 348 ASP A C 1
ATOM 2561 O O . ASP A 1 348 ? 2.368 20.581 -19.016 1.00 95.44 348 ASP A O 1
ATOM 2565 N N . ASP A 1 349 ? 0.557 19.413 -19.659 1.00 97.44 349 ASP A N 1
ATOM 2566 C CA . ASP A 1 349 ? -0.410 20.468 -19.323 1.00 97.44 349 ASP A CA 1
ATOM 2567 C C . ASP A 1 349 ? -0.392 20.787 -17.818 1.00 97.44 349 ASP A C 1
ATOM 2569 O O . ASP A 1 349 ? -0.343 21.953 -17.423 1.00 97.44 349 ASP A O 1
ATOM 2573 N N . LEU A 1 350 ? -0.377 19.756 -16.959 1.00 97.94 350 LEU A N 1
ATOM 2574 C CA . LEU A 1 350 ? -0.324 19.943 -15.504 1.00 97.94 350 LEU A CA 1
ATOM 2575 C C . LEU A 1 350 ? 0.984 20.605 -15.063 1.00 97.94 350 LEU A C 1
ATOM 2577 O O . LEU A 1 350 ? 0.981 21.471 -14.190 1.00 97.94 350 LEU A O 1
ATOM 2581 N N . LEU A 1 351 ? 2.103 20.176 -15.643 1.00 96.31 351 LEU A N 1
ATOM 2582 C CA . LEU A 1 351 ? 3.430 20.685 -15.333 1.00 96.31 351 LEU A CA 1
ATOM 2583 C C . LEU A 1 351 ? 3.578 22.134 -15.797 1.00 96.31 351 LEU A C 1
ATOM 2585 O O . LEU A 1 351 ? 4.112 22.942 -15.047 1.00 96.31 351 LEU A O 1
ATOM 2589 N N . ALA A 1 352 ? 3.070 22.474 -16.985 1.00 96.81 352 ALA A N 1
ATOM 2590 C CA . ALA A 1 352 ? 3.096 23.833 -17.516 1.00 96.81 352 ALA A CA 1
ATOM 2591 C C . ALA A 1 352 ? 2.235 24.803 -16.692 1.00 96.81 352 ALA A C 1
ATOM 2593 O O . ALA A 1 352 ? 2.632 25.950 -16.497 1.00 96.81 352 ALA A O 1
ATOM 2594 N N . ALA A 1 353 ? 1.075 24.352 -16.206 1.00 97.25 353 ALA A N 1
ATOM 2595 C CA . ALA A 1 353 ? 0.161 25.191 -15.437 1.00 97.25 353 ALA A CA 1
ATOM 2596 C C . ALA A 1 353 ? 0.552 25.315 -13.952 1.00 97.25 353 ALA A C 1
ATOM 2598 O O . ALA A 1 353 ? 0.473 26.403 -13.384 1.00 97.25 353 ALA A O 1
ATOM 2599 N N . HIS A 1 354 ? 0.985 24.216 -13.321 1.00 97.12 354 HIS A N 1
ATOM 2600 C CA . HIS A 1 354 ? 1.062 24.104 -11.855 1.00 97.12 354 HIS A CA 1
ATOM 2601 C C . HIS A 1 354 ? 2.396 23.573 -11.321 1.00 97.12 354 HIS A C 1
ATOM 2603 O O . HIS A 1 354 ? 2.514 23.326 -10.116 1.00 97.12 354 HIS A O 1
ATOM 2609 N N . GLY A 1 355 ? 3.395 23.381 -12.183 1.00 95.25 355 GLY A N 1
ATOM 2610 C CA . GLY A 1 355 ? 4.692 22.825 -11.813 1.00 95.25 355 GLY A CA 1
ATOM 2611 C C . GLY A 1 355 ? 5.870 23.427 -12.579 1.00 95.25 355 GLY A C 1
ATOM 2612 O O . GLY A 1 355 ? 5.803 24.533 -13.112 1.00 95.25 355 GLY A O 1
ATOM 2613 N N . LYS A 1 356 ? 7.000 22.716 -12.564 1.00 93.69 356 LYS A N 1
ATOM 2614 C CA . LYS A 1 356 ? 8.242 23.087 -13.265 1.00 93.69 356 LYS A CA 1
ATOM 2615 C C . LYS A 1 356 ? 9.155 21.876 -13.465 1.00 93.69 356 LYS A C 1
ATOM 2617 O O . LYS A 1 356 ? 8.991 20.872 -12.777 1.00 93.69 356 LYS A O 1
ATOM 2622 N N . GLY A 1 357 ? 10.158 22.005 -14.336 1.00 92.50 357 GLY A N 1
ATOM 2623 C CA . GLY A 1 357 ? 11.159 20.963 -14.612 1.00 92.50 357 GLY A CA 1
ATOM 2624 C C . GLY A 1 357 ? 10.644 19.901 -15.585 1.00 92.50 357 GLY A C 1
ATOM 2625 O O . GLY A 1 357 ? 9.873 20.218 -16.487 1.00 92.50 357 GLY A O 1
ATOM 2626 N N . HIS A 1 358 ? 11.063 18.651 -15.402 1.00 92.50 358 HIS A N 1
ATOM 2627 C CA . HIS A 1 358 ? 10.651 17.491 -16.203 1.00 92.50 358 HIS A CA 1
ATOM 2628 C C . HIS A 1 358 ? 10.024 16.371 -15.364 1.00 92.50 358 HIS A C 1
ATOM 2630 O O . HIS A 1 358 ? 9.610 15.346 -15.916 1.00 92.50 358 HIS A O 1
ATOM 2636 N N . GLY A 1 359 ? 9.924 16.564 -14.047 1.00 93.25 359 GLY A N 1
ATOM 2637 C CA . GLY A 1 359 ? 9.353 15.612 -13.105 1.00 93.25 359 GLY A CA 1
ATOM 2638 C C . GLY A 1 359 ? 10.347 14.546 -12.650 1.00 93.25 359 GLY A C 1
ATOM 2639 O O . GLY A 1 359 ? 11.427 14.392 -13.206 1.00 93.25 359 GLY A O 1
ATOM 2640 N N . CYS A 1 360 ? 9.948 13.757 -11.655 1.00 90.50 360 CYS A N 1
ATOM 2641 C CA . CYS A 1 360 ? 10.792 12.739 -11.030 1.00 90.50 360 CYS A CA 1
ATOM 2642 C C . CYS A 1 360 ? 10.015 11.458 -10.689 1.00 90.50 360 CYS A C 1
ATOM 2644 O O . CYS A 1 360 ? 8.818 11.333 -10.968 1.00 90.50 360 CYS A O 1
ATOM 2646 N N . GLU A 1 361 ? 10.685 10.518 -10.023 1.00 87.56 361 GLU A N 1
ATOM 2647 C CA . GLU A 1 361 ? 10.141 9.250 -9.527 1.00 87.56 361 GLU A CA 1
ATOM 2648 C C . GLU A 1 361 ? 8.980 9.395 -8.541 1.00 87.56 361 GLU A C 1
ATOM 2650 O O . GLU A 1 361 ? 8.266 8.427 -8.280 1.00 87.56 361 GLU A O 1
ATOM 2655 N N . VAL A 1 362 ? 8.779 10.590 -7.983 1.00 90.94 362 VAL A N 1
ATOM 2656 C CA . VAL A 1 362 ? 7.667 10.870 -7.074 1.00 90.94 362 VAL A CA 1
ATOM 2657 C C . VAL A 1 362 ? 6.455 11.387 -7.841 1.00 90.94 362 VAL A C 1
ATOM 2659 O O . VAL A 1 362 ? 5.373 10.802 -7.739 1.00 90.94 362 VAL A O 1
ATOM 2662 N N . CYS A 1 363 ? 6.603 12.483 -8.592 1.00 94.69 363 CYS A N 1
ATOM 2663 C CA . CYS A 1 363 ? 5.453 13.155 -9.195 1.00 94.69 363 CYS A CA 1
ATOM 2664 C C . CYS A 1 363 ? 4.941 12.471 -10.463 1.00 94.69 363 CYS A C 1
ATOM 2666 O O . CYS A 1 363 ? 3.732 12.457 -10.662 1.00 94.69 363 CYS A O 1
ATOM 2668 N N . LYS A 1 364 ? 5.796 11.853 -11.286 1.00 95.88 364 LYS A N 1
ATOM 2669 C CA . LYS A 1 364 ? 5.350 11.182 -12.517 1.00 95.88 364 LYS A CA 1
ATOM 2670 C C . LYS A 1 364 ? 4.365 10.039 -12.252 1.00 95.88 364 LYS A C 1
ATOM 2672 O O . LYS A 1 364 ? 3.227 10.137 -12.716 1.00 95.88 364 LYS A O 1
ATOM 2677 N N . PRO A 1 365 ? 4.707 9.011 -11.449 1.00 94.31 365 PRO A N 1
ATOM 2678 C CA . PRO A 1 365 ? 3.758 7.940 -11.153 1.00 94.31 365 PRO A CA 1
ATOM 2679 C C . PRO A 1 365 ? 2.562 8.426 -10.322 1.00 94.31 365 PRO A C 1
ATOM 2681 O O . PRO A 1 365 ? 1.467 7.873 -10.437 1.00 94.31 365 PRO A O 1
ATOM 2684 N N . LEU A 1 366 ? 2.728 9.475 -9.506 1.00 95.62 366 LEU A N 1
ATOM 2685 C CA . LEU A 1 366 ? 1.605 10.090 -8.800 1.00 95.62 366 LEU A CA 1
ATOM 2686 C C . LEU A 1 366 ? 0.601 10.708 -9.777 1.00 95.62 366 LEU A C 1
ATOM 2688 O O . LEU A 1 366 ? -0.590 10.421 -9.680 1.00 95.62 366 LEU A O 1
ATOM 2692 N N . VAL A 1 367 ? 1.065 11.543 -10.707 1.00 97.56 367 VAL A N 1
ATOM 2693 C CA . VAL A 1 367 ? 0.202 12.199 -11.691 1.00 97.56 367 VAL A CA 1
ATOM 2694 C C . VAL A 1 367 ? -0.392 11.169 -12.647 1.00 97.56 367 VAL A C 1
ATOM 2696 O O . VAL A 1 367 ? -1.582 11.251 -12.925 1.00 97.56 367 VAL A O 1
ATOM 2699 N N . ALA A 1 368 ? 0.358 10.138 -13.054 1.00 96.62 368 ALA A N 1
ATOM 2700 C CA . ALA A 1 368 ? -0.196 9.000 -13.792 1.00 96.62 368 ALA A CA 1
ATOM 2701 C C . ALA A 1 368 ? -1.385 8.367 -13.057 1.00 96.62 368 ALA A C 1
ATOM 2703 O O . ALA A 1 368 ? -2.443 8.148 -13.643 1.00 96.62 368 ALA A O 1
ATOM 2704 N N . SER A 1 369 ? -1.231 8.110 -11.753 1.00 95.81 369 SER A N 1
ATOM 2705 C CA . SER A 1 369 ? -2.304 7.573 -10.917 1.00 95.81 369 SER A CA 1
ATOM 2706 C C . SER A 1 369 ? -3.491 8.532 -10.816 1.00 95.81 369 SER A C 1
ATOM 2708 O O . SER A 1 369 ? -4.629 8.070 -10.892 1.00 95.81 369 SER A O 1
ATOM 2710 N N . LEU A 1 370 ? -3.260 9.841 -10.674 1.00 97.12 370 LEU A N 1
ATOM 2711 C CA . LEU A 1 370 ? -4.321 10.850 -10.619 1.00 97.12 370 LEU A CA 1
ATOM 2712 C C . LEU A 1 370 ? -5.092 10.932 -11.939 1.00 97.12 370 LEU A C 1
ATOM 2714 O O . LEU A 1 370 ? -6.313 10.818 -11.916 1.00 97.12 370 LEU A O 1
ATOM 2718 N N . LEU A 1 371 ? -4.394 11.049 -13.070 1.00 97.19 371 LEU A N 1
ATOM 2719 C CA . LEU A 1 371 ? -4.988 11.080 -14.408 1.00 97.19 371 LEU A CA 1
ATOM 2720 C C . LEU A 1 371 ? -5.783 9.803 -14.692 1.00 97.19 371 LEU A C 1
ATOM 2722 O O . LEU A 1 371 ? -6.921 9.887 -15.139 1.00 97.19 371 LEU A O 1
ATOM 2726 N N . ALA A 1 372 ? -5.246 8.628 -14.357 1.00 94.94 372 ALA A N 1
ATOM 2727 C CA . ALA A 1 372 ? -5.957 7.367 -14.547 1.00 94.94 372 ALA A CA 1
ATOM 2728 C C . ALA A 1 372 ? -7.169 7.221 -13.610 1.00 94.94 372 ALA A C 1
ATOM 2730 O O . ALA A 1 372 ? -8.205 6.719 -14.026 1.00 94.94 372 ALA A O 1
ATOM 2731 N N . SER A 1 373 ? -7.081 7.706 -12.367 1.00 94.75 373 SER A N 1
ATOM 2732 C CA . SER A 1 373 ? -8.245 7.760 -11.464 1.00 94.75 373 SER A CA 1
ATOM 2733 C C . SER A 1 373 ? -9.298 8.750 -11.964 1.00 94.75 373 SER A C 1
ATOM 2735 O O . SER A 1 373 ? -10.479 8.602 -11.665 1.00 94.75 373 SER A O 1
ATOM 2737 N N . CYS A 1 374 ? -8.864 9.774 -12.706 1.00 95.19 374 CYS A N 1
ATOM 2738 C CA . CYS A 1 374 ? -9.743 10.800 -13.223 1.00 95.19 374 CYS A CA 1
ATOM 2739 C C . CYS A 1 374 ? -10.462 10.371 -14.507 1.00 95.19 374 CYS A C 1
ATOM 2741 O O . CYS A 1 374 ? -11.681 10.501 -14.617 1.00 95.19 374 CYS A O 1
ATOM 2743 N N . TRP A 1 375 ? -9.699 9.883 -15.475 1.00 94.88 375 TRP A N 1
ATOM 2744 C CA . TRP A 1 375 ? -10.134 9.736 -16.862 1.00 94.88 375 TRP A CA 1
ATOM 2745 C C . TRP A 1 375 ? -10.098 8.290 -17.352 1.00 94.88 375 TRP A C 1
ATOM 2747 O O . TRP A 1 375 ? -10.765 7.977 -18.329 1.00 94.88 375 TRP A O 1
ATOM 2757 N N . ASN A 1 376 ? -9.363 7.416 -16.654 1.00 94.25 376 ASN A N 1
ATOM 2758 C CA . ASN A 1 376 ? -9.171 6.003 -16.988 1.00 94.25 376 ASN A CA 1
ATOM 2759 C C . ASN A 1 376 ? -8.666 5.757 -18.427 1.00 94.25 376 ASN A C 1
ATOM 2761 O O . ASN A 1 376 ? -8.967 4.734 -19.042 1.00 94.25 376 ASN A O 1
ATOM 2765 N N . ASP A 1 377 ? -7.885 6.702 -18.961 1.00 94.50 377 ASP A N 1
ATOM 2766 C CA . ASP A 1 377 ? -7.259 6.591 -20.278 1.00 94.50 377 ASP A CA 1
ATOM 2767 C C . ASP A 1 377 ? -6.204 5.467 -20.300 1.00 94.50 377 ASP A C 1
ATOM 2769 O O . ASP A 1 377 ? -5.597 5.115 -19.284 1.00 94.50 377 ASP A O 1
ATOM 2773 N N . TYR A 1 378 ? -5.963 4.888 -21.479 1.00 94.94 378 TYR A N 1
ATOM 2774 C CA . TYR A 1 378 ? -5.022 3.779 -21.640 1.00 94.94 378 TYR A CA 1
ATOM 2775 C C . TYR A 1 378 ? -3.567 4.200 -21.356 1.00 94.94 378 TYR A C 1
ATOM 2777 O O . TYR A 1 378 ? -3.030 5.121 -21.971 1.00 94.94 378 TYR A O 1
ATOM 2785 N N . LEU A 1 379 ? -2.895 3.472 -20.462 1.00 94.12 379 LEU A N 1
ATOM 2786 C CA . LEU A 1 379 ? -1.621 3.882 -19.855 1.00 94.12 379 LEU A CA 1
ATOM 2787 C C . LEU A 1 379 ? -0.434 3.980 -20.828 1.00 94.12 379 LEU A C 1
ATOM 2789 O O . LEU A 1 379 ? 0.507 4.718 -20.540 1.00 94.12 379 LEU A O 1
ATOM 2793 N N . LEU A 1 380 ? -0.449 3.252 -21.954 1.00 94.69 380 LEU A N 1
ATOM 2794 C CA . LEU A 1 380 ? 0.639 3.298 -22.948 1.00 94.69 380 LEU A CA 1
ATOM 2795 C C . LEU A 1 380 ? 0.345 4.241 -24.120 1.00 94.69 380 LEU A C 1
ATOM 2797 O O . LEU A 1 380 ? 1.031 4.182 -25.139 1.00 94.69 380 LEU A O 1
ATOM 2801 N N . GLN A 1 381 ? -0.656 5.120 -24.006 1.00 93.94 381 GLN A N 1
ATOM 2802 C CA . GLN A 1 381 ? -0.739 6.256 -24.922 1.00 93.94 381 GLN A CA 1
ATOM 2803 C C . GLN A 1 381 ? 0.536 7.114 -24.808 1.00 93.94 381 GLN A C 1
ATOM 2805 O O . GLN A 1 381 ? 1.086 7.229 -23.707 1.00 93.94 381 GLN A O 1
ATOM 2810 N N . PRO A 1 382 ? 0.995 7.765 -25.895 1.00 92.12 382 PRO A N 1
ATOM 2811 C CA . PRO A 1 382 ? 2.235 8.545 -25.885 1.00 92.12 382 PRO A CA 1
ATOM 2812 C C . PRO A 1 382 ? 2.325 9.585 -24.758 1.00 92.12 382 PRO A C 1
ATOM 2814 O O . PRO A 1 382 ? 3.391 9.758 -24.179 1.00 92.12 382 PRO A O 1
ATOM 2817 N N . ALA A 1 383 ? 1.204 10.220 -24.397 1.00 93.69 383 ALA A N 1
ATOM 2818 C CA . ALA A 1 383 ? 1.141 11.218 -23.324 1.00 93.69 383 ALA A CA 1
ATOM 2819 C C . ALA A 1 383 ? 1.240 10.629 -21.900 1.00 93.69 383 ALA A C 1
ATOM 2821 O O . ALA A 1 383 ? 1.523 11.353 -20.947 1.00 93.69 383 ALA A O 1
ATOM 2822 N N . HIS A 1 384 ? 0.993 9.326 -21.730 1.00 95.94 384 HIS A N 1
ATOM 2823 C CA . HIS A 1 384 ? 0.958 8.657 -20.424 1.00 95.94 384 HIS A CA 1
ATOM 2824 C C . HIS A 1 384 ? 2.138 7.710 -20.203 1.00 95.94 384 HIS A C 1
ATOM 2826 O O . HIS A 1 384 ? 2.554 7.530 -19.056 1.00 95.94 384 HIS A O 1
ATOM 2832 N N . LEU A 1 385 ? 2.694 7.137 -21.276 1.00 95.31 385 LEU A N 1
ATOM 2833 C CA . LEU A 1 385 ? 3.799 6.177 -21.236 1.00 95.31 385 LEU A CA 1
ATOM 2834 C C . LEU A 1 385 ? 5.005 6.669 -20.407 1.00 95.31 385 LEU A C 1
ATOM 2836 O O . LEU A 1 385 ? 5.466 5.900 -19.561 1.00 95.31 385 LEU A O 1
ATOM 2840 N N . PRO A 1 386 ? 5.496 7.920 -20.555 1.00 95.56 386 PRO A N 1
ATOM 2841 C CA . PRO A 1 386 ? 6.666 8.405 -19.810 1.00 95.56 386 PRO A CA 1
ATOM 2842 C C . PRO A 1 386 ? 6.466 8.498 -18.293 1.00 95.56 386 PRO A C 1
ATOM 2844 O O . PRO A 1 386 ? 7.426 8.700 -17.551 1.00 95.56 386 PRO A O 1
ATOM 2847 N N . LEU A 1 387 ? 5.217 8.407 -17.831 1.00 96.31 387 LEU A N 1
ATOM 2848 C CA . LEU A 1 387 ? 4.853 8.542 -16.424 1.00 96.31 387 LEU A CA 1
ATOM 2849 C C . LEU A 1 387 ? 4.783 7.196 -15.700 1.00 96.31 387 LEU A C 1
ATOM 2851 O O . LEU A 1 387 ? 4.747 7.163 -14.468 1.00 96.31 387 LEU A O 1
ATOM 2855 N N . GLN A 1 388 ? 4.704 6.100 -16.460 1.00 94.62 388 GLN A N 1
ATOM 2856 C CA . GLN A 1 388 ? 4.446 4.779 -15.910 1.00 94.62 388 GLN A CA 1
ATOM 2857 C C . GLN A 1 388 ? 5.707 4.203 -15.279 1.00 94.62 388 GLN A C 1
ATOM 2859 O O . GLN A 1 388 ? 6.756 4.101 -15.917 1.00 94.62 388 GLN A O 1
ATOM 2864 N N . ASP A 1 389 ? 5.573 3.744 -14.037 1.00 91.38 389 ASP A N 1
ATOM 2865 C CA . ASP A 1 389 ? 6.580 2.871 -13.451 1.00 91.38 389 ASP A CA 1
ATOM 2866 C C . ASP A 1 389 ? 6.643 1.542 -14.203 1.00 91.38 389 ASP A C 1
ATOM 2868 O O . ASP A 1 389 ? 5.673 1.128 -14.838 1.00 91.38 389 ASP A O 1
ATOM 2872 N N . THR A 1 390 ? 7.775 0.844 -14.104 1.00 92.00 390 THR A N 1
ATOM 2873 C CA . THR A 1 390 ? 8.047 -0.390 -14.856 1.00 92.00 390 THR A CA 1
ATOM 2874 C C . THR A 1 390 ? 6.900 -1.401 -14.788 1.00 92.00 390 THR A C 1
ATOM 2876 O O . THR A 1 390 ? 6.568 -2.032 -15.786 1.00 92.00 390 THR A O 1
ATOM 2879 N N . ASN A 1 391 ? 6.249 -1.526 -13.635 1.00 94.38 391 ASN A N 1
ATOM 2880 C CA . ASN A 1 391 ? 5.131 -2.444 -13.453 1.00 94.38 391 ASN A CA 1
ATOM 2881 C C . ASN A 1 391 ? 3.895 -2.085 -14.296 1.00 94.38 391 ASN A C 1
ATOM 2883 O O . ASN A 1 391 ? 3.291 -2.957 -14.920 1.00 94.38 391 ASN A O 1
ATOM 2887 N N . ASP A 1 392 ? 3.515 -0.808 -14.309 1.00 93.75 392 ASP A N 1
ATOM 2888 C CA . ASP A 1 392 ? 2.383 -0.303 -15.088 1.00 93.75 392 ASP A CA 1
ATOM 2889 C C . ASP A 1 392 ? 2.742 -0.165 -16.578 1.00 93.75 392 ASP A C 1
ATOM 2891 O O . ASP A 1 392 ? 1.890 -0.390 -17.431 1.00 93.75 392 ASP A O 1
ATOM 2895 N N . ARG A 1 393 ? 4.016 0.096 -16.906 1.00 94.19 393 ARG A N 1
ATOM 2896 C CA . ARG A 1 393 ? 4.532 0.181 -18.282 1.00 94.19 393 ARG A CA 1
ATOM 2897 C C . ARG A 1 393 ? 4.438 -1.142 -19.049 1.00 94.19 393 ARG A C 1
ATOM 2899 O O . ARG A 1 393 ? 4.246 -1.125 -20.260 1.00 94.19 393 ARG A O 1
ATOM 2906 N N . TYR A 1 394 ? 4.587 -2.271 -18.358 1.00 95.56 394 TYR A N 1
ATOM 2907 C CA . TYR A 1 394 ? 4.549 -3.606 -18.972 1.00 95.56 394 TYR A CA 1
ATOM 2908 C C . TYR A 1 394 ? 3.372 -4.458 -18.505 1.00 95.56 394 TYR A C 1
ATOM 2910 O O . TYR A 1 394 ? 3.334 -5.654 -18.788 1.00 95.56 394 TYR A O 1
ATOM 2918 N N . PHE A 1 395 ? 2.429 -3.861 -17.771 1.00 95.94 395 PHE A N 1
ATOM 2919 C CA . PHE A 1 395 ? 1.251 -4.543 -17.234 1.00 95.94 395 PHE A CA 1
ATOM 2920 C C . PHE A 1 395 ? 1.578 -5.871 -16.532 1.00 95.94 395 PHE A C 1
ATOM 2922 O O . PHE A 1 395 ? 0.868 -6.873 -16.678 1.00 95.94 395 PHE A O 1
ATOM 2929 N N . ALA A 1 396 ? 2.680 -5.888 -15.779 1.00 95.81 396 ALA A N 1
ATOM 2930 C CA . ALA A 1 396 ? 3.211 -7.077 -15.129 1.00 95.81 396 ALA A CA 1
ATOM 2931 C C . ALA A 1 396 ? 4.146 -6.700 -13.969 1.00 95.81 396 ALA A C 1
ATOM 2933 O O . ALA A 1 396 ? 4.797 -5.661 -14.002 1.00 95.81 396 ALA A O 1
ATOM 2934 N N . ASN A 1 397 ? 4.233 -7.530 -12.923 1.00 94.94 397 ASN A N 1
ATOM 2935 C CA . ASN A 1 397 ? 5.162 -7.257 -11.818 1.00 94.94 397 ASN A CA 1
ATOM 2936 C C . ASN A 1 397 ? 6.575 -7.666 -12.202 1.00 94.94 397 ASN A C 1
ATOM 2938 O O . ASN A 1 397 ? 6.801 -8.852 -12.449 1.00 94.94 397 ASN A O 1
ATOM 2942 N N . ILE A 1 398 ? 7.523 -6.735 -12.149 1.00 94.94 398 ILE A N 1
ATOM 2943 C CA . ILE A 1 398 ? 8.940 -7.060 -12.301 1.00 94.94 398 ILE A CA 1
ATOM 2944 C C . ILE A 1 398 ? 9.451 -7.908 -11.121 1.00 94.94 398 ILE A C 1
ATOM 2946 O O . ILE A 1 398 ? 9.056 -7.712 -9.968 1.00 94.94 398 ILE A O 1
ATOM 2950 N N . GLN A 1 399 ? 10.307 -8.880 -11.424 1.00 93.38 399 GLN A N 1
ATOM 2951 C CA . GLN A 1 399 ? 10.953 -9.802 -10.493 1.00 93.38 399 GLN A CA 1
ATOM 2952 C C . GLN A 1 399 ? 12.419 -9.414 -10.271 1.00 93.38 399 GLN A C 1
ATOM 2954 O O . GLN A 1 399 ? 12.963 -8.557 -10.961 1.00 93.38 399 GLN A O 1
ATOM 2959 N N . LYS A 1 400 ? 13.075 -10.058 -9.298 1.00 88.06 400 LYS A N 1
ATOM 2960 C CA . LYS A 1 400 ? 14.460 -9.738 -8.902 1.00 88.06 400 LYS A CA 1
ATOM 2961 C C . LYS A 1 400 ? 15.487 -9.886 -10.030 1.00 88.06 400 LYS A C 1
ATOM 2963 O O . LYS A 1 400 ? 16.485 -9.183 -10.020 1.00 88.06 400 LYS A O 1
ATOM 2968 N N . ASP A 1 401 ? 15.244 -10.798 -10.964 1.00 89.75 401 ASP A N 1
ATOM 2969 C CA . ASP A 1 401 ? 16.089 -11.052 -12.135 1.00 89.75 401 ASP A CA 1
ATOM 2970 C C . ASP A 1 401 ? 15.691 -10.188 -13.349 1.00 89.75 401 ASP A C 1
ATOM 2972 O O . ASP A 1 401 ? 16.249 -10.340 -14.426 1.00 89.75 401 ASP A O 1
ATOM 2976 N N . GLY A 1 402 ? 14.712 -9.287 -13.205 1.00 92.06 402 GLY A N 1
ATOM 2977 C CA . GLY A 1 402 ? 14.212 -8.457 -14.300 1.00 92.06 402 GLY A CA 1
ATOM 2978 C C . GLY A 1 402 ? 13.171 -9.130 -15.203 1.00 92.06 402 GLY A C 1
ATOM 2979 O O . GLY A 1 402 ? 12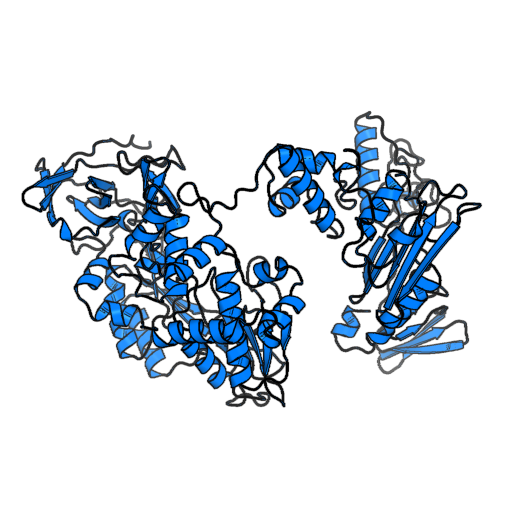.719 -8.502 -16.167 1.00 92.06 402 GLY A O 1
ATOM 2980 N N . THR A 1 403 ? 12.758 -10.368 -14.905 1.00 95.44 403 THR A N 1
ATOM 2981 C CA . THR A 1 403 ? 11.588 -11.006 -15.537 1.00 95.44 403 THR A CA 1
ATOM 2982 C C . THR A 1 403 ? 10.277 -10.509 -14.930 1.00 95.44 403 THR A C 1
ATOM 2984 O O . THR A 1 403 ? 10.271 -9.650 -14.051 1.00 95.44 403 THR A O 1
ATOM 2987 N N . TYR A 1 404 ? 9.146 -11.028 -15.398 1.00 96.69 404 TYR A N 1
ATOM 2988 C CA . TYR A 1 404 ? 7.816 -10.577 -15.019 1.00 96.69 404 TYR A CA 1
ATOM 2989 C C . TYR A 1 404 ? 6.937 -11.710 -14.494 1.00 96.69 404 TYR A C 1
ATOM 2991 O O . TYR A 1 404 ? 7.132 -12.884 -14.827 1.00 96.69 404 TYR A O 1
ATOM 2999 N N . SER A 1 405 ? 5.947 -11.340 -13.677 1.00 96.69 405 SER A N 1
ATOM 3000 C CA . SER A 1 405 ? 4.844 -12.229 -13.317 1.00 96.69 405 SER A CA 1
ATOM 3001 C C . SER A 1 405 ? 3.563 -11.913 -14.087 1.00 96.69 405 SER A C 1
ATOM 3003 O O . SER A 1 405 ? 3.216 -10.748 -14.307 1.00 96.69 405 SER A O 1
ATOM 3005 N N . VAL A 1 406 ? 2.860 -12.971 -14.486 1.00 97.44 406 VAL A N 1
ATOM 3006 C CA . VAL A 1 406 ? 1.596 -12.950 -15.219 1.00 97.44 406 VAL A CA 1
ATOM 3007 C C . VAL A 1 406 ? 0.509 -13.507 -14.310 1.00 97.44 406 VAL A C 1
ATOM 3009 O O . VAL A 1 406 ? 0.581 -14.644 -13.846 1.00 97.44 406 VAL A O 1
ATOM 3012 N N . VAL A 1 407 ? -0.511 -12.690 -14.057 1.00 96.50 407 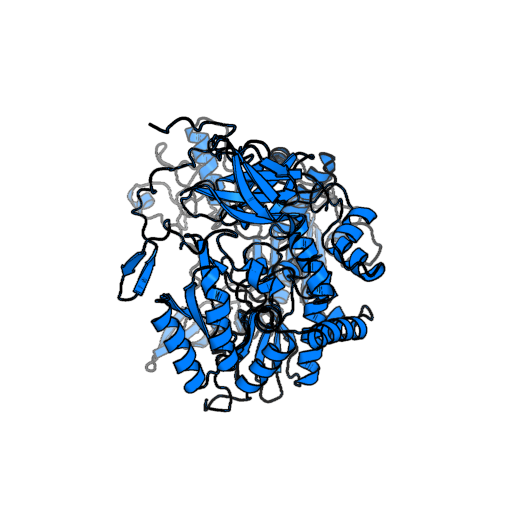VAL A N 1
ATOM 3013 C CA . VAL A 1 407 ? -1.650 -13.050 -13.205 1.00 96.50 407 VAL A CA 1
ATOM 3014 C C . VAL A 1 407 ? -2.931 -12.720 -13.964 1.00 96.50 407 VAL A C 1
ATOM 3016 O O . VAL A 1 407 ? -3.322 -11.546 -13.977 1.00 96.50 407 VAL A O 1
ATOM 3019 N N . PRO A 1 408 ? -3.585 -13.700 -14.609 1.00 96.31 408 PRO A N 1
ATOM 3020 C CA . PRO A 1 408 ? -4.890 -13.475 -15.214 1.00 96.31 408 PRO A CA 1
ATOM 3021 C C . PRO A 1 408 ? -5.931 -13.133 -14.141 1.00 96.31 408 PRO A C 1
ATOM 3023 O O . PRO A 1 408 ? -5.819 -13.516 -12.968 1.00 96.31 408 PRO A O 1
ATOM 3026 N N . ARG A 1 409 ? -6.948 -12.365 -14.529 1.00 94.94 409 ARG A N 1
ATOM 3027 C CA . ARG A 1 409 ? -8.099 -12.076 -13.675 1.00 94.94 409 ARG A CA 1
ATOM 3028 C C . ARG A 1 409 ? -8.949 -13.337 -13.534 1.00 94.94 409 ARG A C 1
ATOM 3030 O O . ARG A 1 409 ? -9.258 -13.980 -14.527 1.00 94.94 409 ARG A O 1
ATOM 3037 N N . VAL A 1 410 ? -9.326 -13.669 -12.303 1.00 96.31 410 VAL A N 1
ATOM 3038 C CA . VAL A 1 410 ? -10.195 -14.811 -11.979 1.00 96.31 410 VAL A CA 1
ATOM 3039 C C . VAL A 1 410 ? -11.255 -14.292 -11.004 1.00 96.31 410 VAL A C 1
ATOM 3041 O O . VAL A 1 410 ? -11.034 -14.359 -9.790 1.00 96.31 410 VAL A O 1
ATOM 3044 N N . PRO A 1 411 ? -12.335 -13.663 -11.507 1.00 96.25 411 PRO A N 1
ATOM 3045 C CA . PRO A 1 411 ? -13.349 -13.042 -10.663 1.00 96.25 411 PRO A CA 1
ATOM 3046 C C . PRO A 1 411 ? -13.890 -14.014 -9.618 1.00 96.25 411 PRO A C 1
ATOM 3048 O O . PRO A 1 411 ? -14.204 -15.157 -9.939 1.00 96.25 411 PRO A O 1
ATOM 3051 N N . ALA A 1 412 ? -13.946 -13.578 -8.356 1.00 96.06 412 ALA A N 1
ATOM 3052 C CA . ALA A 1 412 ? -14.400 -14.393 -7.221 1.00 96.06 412 ALA A CA 1
ATOM 3053 C C . ALA A 1 412 ? -13.629 -15.712 -6.983 1.00 96.06 412 ALA A C 1
ATOM 3055 O O . ALA A 1 412 ? -14.037 -16.504 -6.129 1.00 96.06 412 ALA A O 1
ATOM 3056 N N . GLY A 1 413 ? -12.520 -15.944 -7.696 1.00 95.25 413 GLY A N 1
ATOM 3057 C CA . GLY A 1 413 ? -11.801 -17.217 -7.704 1.00 95.25 413 GLY A CA 1
ATOM 3058 C C . GLY A 1 413 ? -12.442 -18.314 -8.559 1.00 95.25 413 GLY A C 1
ATOM 3059 O O . GLY A 1 413 ? -12.040 -19.472 -8.442 1.00 95.25 413 GLY A O 1
ATOM 3060 N N . GLU A 1 414 ? -13.422 -17.979 -9.400 1.00 94.69 414 GLU A N 1
ATOM 3061 C CA . GLU A 1 414 ? -14.128 -18.934 -10.252 1.00 94.69 414 GLU A CA 1
ATOM 3062 C C . GLU A 1 414 ? -13.396 -19.138 -11.589 1.00 94.69 414 GLU A C 1
ATOM 3064 O O . GLU A 1 414 ? -13.158 -18.193 -12.341 1.00 94.69 414 GLU A O 1
ATOM 3069 N N . ILE A 1 415 ? -13.008 -20.385 -11.879 1.00 95.62 415 ILE A N 1
ATOM 3070 C CA . ILE A 1 415 ? -12.258 -20.762 -13.083 1.00 95.62 415 ILE A CA 1
ATOM 3071 C C . ILE A 1 415 ? -12.876 -21.997 -13.740 1.00 95.62 415 ILE A C 1
ATOM 3073 O O . ILE A 1 415 ? -13.188 -22.985 -13.074 1.00 95.62 415 ILE A O 1
ATOM 3077 N N . THR A 1 416 ? -13.037 -21.958 -15.063 1.00 96.25 416 THR A N 1
ATOM 3078 C CA . THR A 1 416 ? -13.527 -23.108 -15.833 1.00 96.25 416 THR A CA 1
ATOM 3079 C C . THR A 1 416 ? -12.435 -24.177 -15.976 1.00 96.25 416 THR A C 1
ATOM 3081 O O . THR A 1 416 ? -11.245 -23.846 -15.959 1.00 96.25 416 THR A O 1
ATOM 3084 N N . PRO A 1 417 ? -12.788 -25.461 -16.182 1.00 97.50 417 PRO A N 1
ATOM 3085 C CA . PRO A 1 417 ? -11.799 -26.500 -16.471 1.00 97.50 417 PRO A CA 1
ATOM 3086 C C . PRO A 1 417 ? -10.901 -26.161 -17.671 1.00 97.50 417 PRO A C 1
ATOM 3088 O O . PRO A 1 417 ? -9.690 -26.347 -17.600 1.00 97.50 417 PRO A O 1
ATOM 3091 N N . GLN A 1 418 ? -11.471 -25.606 -18.746 1.00 97.12 418 GLN A N 1
ATOM 3092 C CA . GLN A 1 418 ? -10.724 -25.176 -19.933 1.00 97.12 418 GLN A CA 1
ATOM 3093 C C . GLN A 1 418 ? -9.773 -24.016 -19.623 1.00 97.12 418 GLN A C 1
ATOM 3095 O O . GLN A 1 418 ? -8.620 -24.054 -20.042 1.00 97.12 418 GLN A O 1
ATOM 3100 N N . GLY A 1 419 ? -10.214 -23.022 -18.845 1.00 97.12 419 GLY A N 1
ATOM 3101 C CA . GLY A 1 419 ? -9.350 -21.924 -18.412 1.00 97.12 419 GLY A CA 1
ATOM 3102 C C . GLY A 1 419 ? -8.187 -22.412 -17.542 1.00 97.12 419 GLY A C 1
ATOM 3103 O O . GLY A 1 419 ? -7.053 -21.970 -17.713 1.00 97.12 419 GLY A O 1
ATOM 3104 N N . LEU A 1 420 ? -8.438 -23.375 -16.649 1.00 97.94 420 LEU A N 1
ATOM 3105 C CA . LEU A 1 420 ? -7.393 -23.989 -15.828 1.00 97.94 420 LEU A CA 1
ATOM 3106 C C . LEU A 1 420 ? -6.365 -24.751 -16.682 1.00 97.94 420 LEU A C 1
ATOM 3108 O O . LEU A 1 420 ? -5.165 -24.631 -16.434 1.00 97.94 420 LEU A O 1
ATOM 3112 N N . ILE A 1 421 ? -6.823 -25.488 -17.701 1.00 98.06 421 ILE A N 1
ATOM 3113 C CA . ILE A 1 421 ? -5.949 -26.159 -18.676 1.00 98.06 421 ILE A CA 1
ATOM 3114 C C . ILE A 1 421 ? -5.110 -25.128 -19.436 1.00 98.06 421 ILE A C 1
ATOM 3116 O O . ILE A 1 421 ? -3.894 -25.280 -19.483 1.00 98.06 421 ILE A O 1
ATOM 3120 N N . ALA A 1 422 ? -5.716 -24.051 -19.943 1.00 98.00 422 ALA A N 1
ATOM 3121 C CA . ALA A 1 422 ? -5.005 -23.007 -20.681 1.00 98.00 422 ALA A CA 1
ATOM 3122 C C . ALA A 1 422 ? -3.888 -22.353 -19.845 1.00 98.00 422 ALA A C 1
ATOM 3124 O O . ALA A 1 422 ? -2.767 -22.184 -20.327 1.00 98.00 422 ALA A O 1
ATOM 3125 N N . ILE A 1 423 ? -4.145 -22.049 -18.564 1.00 98.19 423 ILE A N 1
ATOM 3126 C CA . ILE A 1 423 ? -3.103 -21.561 -17.642 1.00 98.19 423 ILE A CA 1
ATOM 3127 C C . ILE A 1 423 ? -1.983 -22.600 -17.491 1.00 98.19 423 ILE A C 1
ATOM 3129 O O . ILE A 1 423 ? -0.805 -22.239 -17.525 1.00 98.19 423 ILE A O 1
ATOM 3133 N N . GLY A 1 424 ? -2.331 -23.881 -17.337 1.00 98.06 424 GLY A N 1
ATOM 3134 C CA . GLY A 1 424 ? -1.363 -24.974 -17.233 1.00 98.06 424 GLY A CA 1
ATOM 3135 C C . GLY A 1 424 ? -0.499 -25.137 -18.487 1.00 98.06 424 GLY A C 1
ATOM 3136 O O . GLY A 1 424 ? 0.714 -25.311 -18.379 1.00 98.06 424 GLY A O 1
ATOM 3137 N N . GLU A 1 425 ? -1.093 -25.022 -19.674 1.00 98.12 425 GLU A N 1
ATOM 3138 C CA . GLU A 1 425 ? -0.389 -25.085 -20.957 1.00 98.12 425 GLU A CA 1
ATOM 3139 C C . GLU A 1 425 ? 0.577 -23.912 -21.139 1.00 98.12 425 GLU A C 1
ATOM 3141 O O . GLU A 1 425 ? 1.718 -24.118 -21.554 1.00 98.12 425 GLU A O 1
ATOM 3146 N N . VAL A 1 426 ? 0.160 -22.692 -20.783 1.00 98.44 426 VAL A N 1
ATOM 3147 C CA . VAL A 1 426 ? 1.036 -21.510 -20.771 1.00 98.44 426 VAL A CA 1
ATOM 3148 C C . VAL A 1 426 ? 2.201 -21.724 -19.804 1.00 98.44 426 VAL A C 1
ATOM 3150 O O . VAL A 1 426 ? 3.359 -21.541 -20.184 1.00 98.44 426 VAL A O 1
ATOM 3153 N N . ALA A 1 427 ? 1.916 -22.150 -18.572 1.00 98.06 427 ALA A N 1
ATOM 3154 C CA . ALA A 1 427 ? 2.939 -22.397 -17.563 1.00 98.06 427 ALA A CA 1
ATOM 3155 C C . ALA A 1 427 ? 3.973 -23.431 -18.034 1.00 98.06 427 ALA A C 1
ATOM 3157 O O . ALA A 1 427 ? 5.174 -23.207 -17.893 1.00 98.06 427 ALA A O 1
ATOM 3158 N N . ALA A 1 428 ? 3.515 -24.529 -18.643 1.00 97.50 428 ALA A N 1
ATOM 3159 C CA . ALA A 1 428 ? 4.379 -25.577 -19.173 1.00 97.50 428 ALA A CA 1
ATOM 3160 C C . ALA A 1 428 ? 5.196 -25.105 -20.387 1.00 97.50 428 ALA A C 1
ATOM 3162 O O . ALA A 1 428 ? 6.402 -25.341 -20.440 1.00 97.50 428 ALA A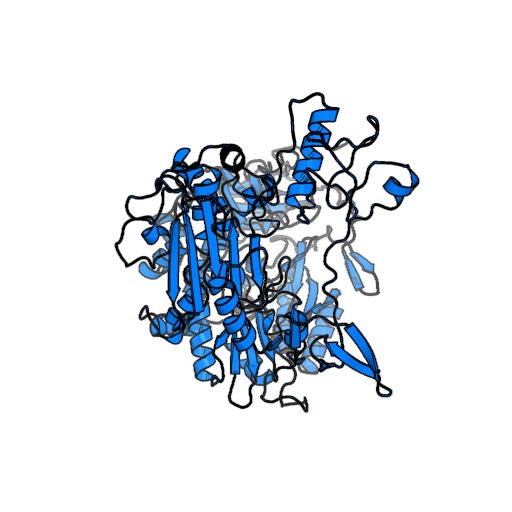 O 1
ATOM 3163 N N . ARG A 1 429 ? 4.569 -24.406 -21.344 1.00 98.12 429 ARG A N 1
ATOM 3164 C CA . ARG A 1 429 ? 5.217 -23.935 -22.581 1.00 98.12 429 ARG A CA 1
ATOM 3165 C C . ARG A 1 429 ? 6.378 -22.983 -22.307 1.00 98.12 429 ARG A C 1
ATOM 3167 O O . ARG A 1 429 ? 7.402 -23.064 -22.980 1.00 98.12 429 ARG A O 1
ATOM 3174 N N . TYR A 1 430 ? 6.206 -22.076 -21.350 1.00 96.81 430 TYR A N 1
ATOM 3175 C CA . TYR A 1 430 ? 7.198 -21.048 -21.026 1.00 96.81 430 TYR A CA 1
ATOM 3176 C C . TYR A 1 430 ? 8.040 -21.384 -19.787 1.00 96.81 430 TYR A C 1
ATOM 3178 O O . TYR A 1 430 ? 8.864 -20.567 -19.372 1.00 96.81 430 TYR A O 1
ATOM 3186 N N . ASP A 1 431 ? 7.854 -22.582 -19.223 1.00 96.31 431 ASP A N 1
ATOM 3187 C CA . ASP A 1 431 ? 8.537 -23.064 -18.023 1.00 96.31 431 ASP A CA 1
ATOM 3188 C C . ASP A 1 431 ? 8.470 -22.056 -16.861 1.00 96.31 431 ASP A C 1
ATOM 3190 O O . ASP A 1 431 ? 9.489 -21.601 -16.330 1.00 96.31 431 ASP A O 1
ATOM 3194 N N . LEU A 1 432 ? 7.246 -21.645 -16.521 1.00 97.38 432 LEU A N 1
ATOM 3195 C CA . LEU A 1 432 ? 6.969 -20.614 -15.520 1.00 97.38 432 LEU A CA 1
ATOM 3196 C C . LEU A 1 432 ? 6.749 -21.235 -14.139 1.00 97.38 432 LEU A C 1
ATOM 3198 O O . LEU A 1 432 ? 6.017 -22.215 -13.976 1.00 97.38 432 LEU A O 1
ATOM 3202 N N . TYR A 1 433 ? 7.334 -20.621 -13.111 1.00 97.12 433 TYR A N 1
ATOM 3203 C CA . TYR A 1 433 ? 7.026 -20.987 -11.730 1.00 97.12 433 TYR A CA 1
ATOM 3204 C C . TYR A 1 433 ? 5.568 -20.626 -11.432 1.00 97.12 433 TYR A C 1
ATOM 3206 O O . TYR A 1 433 ? 5.145 -19.503 -11.690 1.00 97.12 433 TYR A O 1
ATOM 3214 N N . THR A 1 434 ? 4.799 -21.561 -10.881 1.00 96.94 434 THR A N 1
ATOM 3215 C CA . THR A 1 434 ? 3.345 -21.438 -10.730 1.00 96.94 434 THR A CA 1
ATOM 3216 C C . THR A 1 434 ? 2.934 -21.533 -9.265 1.00 96.94 434 THR A C 1
ATOM 3218 O O . THR A 1 434 ? 3.366 -22.436 -8.538 1.00 96.94 434 THR A O 1
ATOM 3221 N N . LYS A 1 435 ? 2.074 -20.612 -8.808 1.00 96.44 435 LYS A N 1
ATOM 3222 C CA . LYS A 1 435 ? 1.624 -20.571 -7.409 1.00 96.44 435 LYS A CA 1
ATOM 3223 C C . LYS A 1 435 ? 0.205 -20.036 -7.237 1.00 96.44 435 LYS A C 1
ATOM 3225 O O . LYS A 1 435 ? -0.156 -19.004 -7.790 1.00 96.44 435 LYS A O 1
ATOM 3230 N N . ILE A 1 436 ? -0.576 -20.702 -6.386 1.00 96.75 436 ILE A N 1
ATOM 3231 C CA . ILE A 1 436 ? -1.888 -20.209 -5.947 1.00 96.75 436 ILE A CA 1
ATOM 3232 C C . ILE A 1 436 ? -1.692 -19.072 -4.937 1.00 96.75 436 ILE A C 1
ATOM 3234 O O . ILE A 1 436 ? -0.907 -19.174 -3.990 1.00 96.75 436 ILE A O 1
ATOM 3238 N N . THR A 1 437 ? -2.418 -17.977 -5.134 1.00 94.62 437 THR A N 1
ATOM 3239 C CA . THR A 1 437 ? -2.355 -16.770 -4.306 1.00 94.62 437 THR A CA 1
ATOM 3240 C C . THR A 1 437 ? -3.483 -16.735 -3.273 1.00 94.62 437 THR A C 1
ATOM 3242 O O . THR A 1 437 ? -4.564 -17.281 -3.484 1.00 94.62 437 THR A O 1
ATOM 3245 N N . GLY A 1 438 ? -3.288 -15.991 -2.179 1.00 91.69 438 GLY A N 1
ATOM 3246 C CA . GLY A 1 438 ? -4.335 -15.773 -1.168 1.00 91.69 438 GLY A CA 1
ATOM 3247 C C . GLY A 1 438 ? -5.556 -14.975 -1.656 1.00 91.69 438 GLY A C 1
ATOM 3248 O O . GLY A 1 438 ? -6.515 -14.821 -0.908 1.00 91.69 438 GLY A O 1
ATOM 3249 N N . GLY A 1 439 ? -5.525 -14.453 -2.887 1.00 92.25 439 GLY A N 1
ATOM 3250 C CA . GLY A 1 439 ? -6.660 -13.808 -3.554 1.00 92.25 439 GLY A CA 1
ATOM 3251 C C . GLY A 1 439 ? -7.416 -14.736 -4.504 1.00 92.25 439 GLY A C 1
ATOM 3252 O O . GLY A 1 439 ? -8.079 -14.228 -5.393 1.00 92.25 439 GLY A O 1
ATOM 3253 N N . GLN A 1 440 ? -7.259 -16.060 -4.372 1.00 95.69 440 GLN A N 1
ATOM 3254 C CA . GLN A 1 440 ? -7.916 -17.066 -5.224 1.00 95.69 440 GLN A CA 1
ATOM 3255 C C . GLN A 1 440 ? -7.557 -16.943 -6.714 1.00 95.69 440 GLN A C 1
ATOM 3257 O O . GLN A 1 440 ? -8.393 -17.095 -7.593 1.00 95.69 440 GLN A O 1
ATOM 3262 N N . ARG A 1 441 ? -6.280 -16.672 -7.005 1.00 95.62 441 ARG A N 1
ATOM 3263 C CA . ARG A 1 441 ? -5.741 -16.593 -8.377 1.00 95.62 441 ARG A CA 1
ATOM 3264 C C . ARG A 1 441 ? -4.484 -17.434 -8.527 1.00 95.62 441 ARG A C 1
ATOM 3266 O O . ARG A 1 441 ? -3.864 -17.765 -7.515 1.00 95.62 441 ARG A O 1
ATOM 3273 N N . ILE A 1 442 ? -4.076 -17.689 -9.765 1.00 96.81 442 ILE A N 1
ATOM 3274 C CA . ILE A 1 442 ? -2.826 -18.374 -10.109 1.00 96.81 442 ILE A CA 1
ATOM 3275 C C . ILE A 1 442 ? -1.825 -17.337 -10.627 1.00 96.81 442 ILE A C 1
ATOM 3277 O O . ILE A 1 442 ? -2.167 -16.519 -11.476 1.00 96.81 442 ILE A O 1
ATOM 3281 N N . ASP A 1 443 ? -0.613 -17.350 -10.081 1.00 96.75 443 ASP A N 1
ATOM 3282 C CA . ASP A 1 443 ? 0.487 -16.456 -10.451 1.00 96.75 443 ASP A CA 1
ATOM 3283 C C . ASP A 1 443 ? 1.577 -17.259 -11.169 1.00 96.75 443 ASP A C 1
ATOM 3285 O O . ASP A 1 443 ? 1.967 -18.334 -10.692 1.00 96.75 443 ASP A O 1
ATOM 3289 N N . LEU A 1 444 ? 2.020 -16.748 -12.320 1.00 97.94 444 LEU A N 1
ATOM 3290 C CA . LEU A 1 444 ? 3.018 -17.345 -13.205 1.00 97.94 444 LEU A CA 1
ATOM 3291 C C . LEU A 1 444 ? 4.256 -16.444 -13.235 1.00 97.94 444 LEU A C 1
ATOM 3293 O O . LEU A 1 444 ? 4.170 -15.307 -13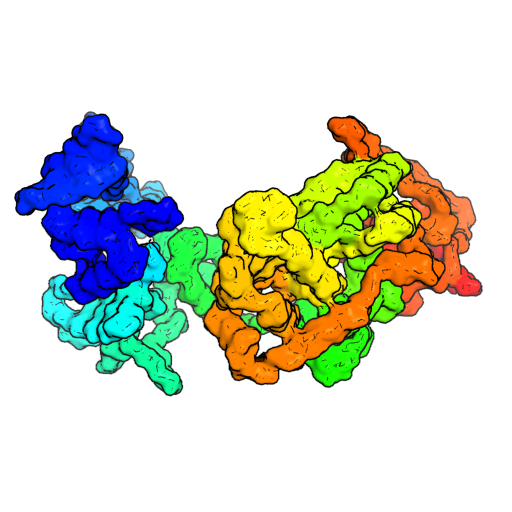.685 1.00 97.94 444 LEU A O 1
ATOM 3297 N N . PHE A 1 445 ? 5.408 -16.927 -12.782 1.00 97.12 445 PHE A N 1
ATOM 3298 C CA . PHE A 1 445 ? 6.628 -16.127 -12.632 1.00 97.12 445 PHE A CA 1
ATOM 3299 C C . PHE A 1 445 ? 7.726 -16.564 -13.602 1.00 97.12 445 PHE A C 1
ATOM 3301 O O . PHE A 1 445 ? 7.849 -17.749 -13.920 1.00 97.12 445 PHE A O 1
ATOM 3308 N N . GLY A 1 446 ? 8.580 -15.614 -13.994 1.00 95.50 446 GLY A N 1
ATOM 3309 C CA . GLY A 1 446 ? 9.747 -15.873 -14.843 1.00 95.50 446 GLY A CA 1
ATOM 3310 C C . GLY A 1 446 ? 9.510 -15.611 -16.330 1.00 95.50 446 GLY A C 1
ATOM 3311 O O . GLY A 1 446 ? 10.307 -16.059 -17.158 1.00 95.50 446 GLY A O 1
ATOM 3312 N N . ALA A 1 447 ? 8.423 -14.914 -16.679 1.00 96.62 447 ALA A N 1
ATOM 3313 C CA . ALA A 1 447 ? 8.132 -14.538 -18.055 1.00 96.62 447 ALA A CA 1
ATOM 3314 C C . ALA A 1 447 ? 9.080 -13.416 -18.495 1.00 96.62 447 ALA A C 1
ATOM 3316 O O . ALA A 1 447 ? 9.186 -12.383 -17.833 1.00 96.62 447 ALA A O 1
ATOM 3317 N N . ARG A 1 448 ? 9.779 -13.606 -19.612 1.00 95.38 448 ARG A N 1
ATOM 3318 C CA . ARG A 1 448 ? 10.622 -12.558 -20.203 1.00 95.38 448 ARG A CA 1
ATOM 3319 C C . ARG A 1 448 ? 9.755 -11.513 -20.902 1.00 95.38 448 ARG A C 1
ATOM 3321 O O . ARG A 1 448 ? 8.603 -11.785 -21.237 1.00 95.38 448 ARG A O 1
ATOM 3328 N N . LEU A 1 449 ? 10.307 -10.320 -21.117 1.00 95.25 449 LEU A N 1
ATOM 3329 C CA . LEU A 1 449 ? 9.561 -9.177 -21.651 1.00 95.25 449 LEU A CA 1
ATOM 3330 C C . LEU A 1 449 ? 8.897 -9.500 -23.002 1.00 95.25 449 LEU A C 1
ATOM 3332 O O . LEU A 1 449 ? 7.695 -9.298 -23.158 1.00 95.25 449 LEU A O 1
ATOM 3336 N N . GLU A 1 450 ? 9.655 -10.092 -23.924 1.00 95.44 450 GLU A N 1
ATOM 3337 C CA . GLU A 1 450 ? 9.208 -10.495 -25.263 1.00 95.44 450 GLU A CA 1
ATOM 3338 C C . GLU A 1 450 ? 8.191 -11.636 -25.268 1.00 95.44 450 GLU A C 1
ATOM 3340 O O . GLU A 1 450 ? 7.496 -11.855 -26.257 1.00 95.44 450 GLU A O 1
ATOM 3345 N N . GLN A 1 451 ? 8.084 -12.380 -24.168 1.00 96.81 451 GLN A N 1
ATOM 3346 C CA . GLN A 1 451 ? 7.129 -13.479 -24.059 1.00 96.81 451 GLN A CA 1
ATOM 3347 C C . GLN A 1 451 ? 5.737 -12.988 -23.661 1.00 96.81 451 GLN A C 1
ATOM 3349 O O . GLN A 1 451 ? 4.757 -13.685 -23.932 1.00 96.81 451 GLN A O 1
ATOM 3354 N N . LEU A 1 452 ? 5.633 -11.812 -23.027 1.00 97.56 452 LEU A N 1
ATOM 3355 C CA . LEU A 1 452 ? 4.372 -11.323 -22.475 1.00 97.56 452 LEU A CA 1
ATOM 3356 C C . LEU A 1 452 ? 3.252 -11.233 -23.527 1.00 97.56 452 LEU A C 1
ATOM 3358 O O . LEU A 1 452 ? 2.184 -11.777 -23.244 1.00 97.56 452 LEU A O 1
ATOM 3362 N N . PRO A 1 453 ? 3.451 -10.667 -24.738 1.00 97.44 453 PRO A N 1
ATOM 3363 C CA . PRO A 1 453 ? 2.380 -10.609 -25.734 1.00 97.44 453 PRO A CA 1
ATOM 3364 C C . PRO A 1 453 ? 1.821 -11.984 -26.116 1.00 97.44 453 PRO A C 1
ATOM 3366 O O . PRO A 1 453 ? 0.609 -12.177 -26.124 1.00 97.44 453 PRO A O 1
ATOM 3369 N N . ALA A 1 454 ? 2.686 -12.970 -26.369 1.00 97.50 454 ALA A N 1
ATOM 3370 C CA . ALA A 1 454 ? 2.256 -14.313 -26.763 1.00 97.50 454 ALA A CA 1
ATOM 3371 C C . ALA A 1 454 ? 1.560 -15.072 -25.617 1.00 97.50 454 ALA A C 1
ATOM 3373 O O . ALA A 1 454 ? 0.578 -15.789 -25.840 1.00 97.50 454 ALA A O 1
ATOM 3374 N N . ILE A 1 455 ? 2.042 -14.887 -24.382 1.00 98.38 455 ILE A N 1
ATOM 3375 C CA . ILE A 1 455 ? 1.395 -15.417 -23.177 1.00 98.38 455 ILE A CA 1
ATOM 3376 C C . ILE A 1 455 ? -0.017 -14.835 -23.045 1.00 98.38 455 ILE A C 1
ATOM 3378 O O . ILE A 1 455 ? -0.980 -15.587 -22.895 1.00 98.38 455 ILE A O 1
ATOM 3382 N N . TRP A 1 456 ? -0.153 -13.511 -23.132 1.00 97.94 456 TRP A N 1
ATOM 3383 C CA . TRP A 1 456 ? -1.441 -12.845 -22.965 1.00 97.94 456 TRP A CA 1
ATOM 3384 C C . TRP A 1 456 ? -2.412 -13.106 -24.108 1.00 97.94 456 TRP A C 1
ATOM 3386 O O . TRP A 1 456 ? -3.597 -13.244 -23.826 1.00 97.94 456 TRP A O 1
ATOM 3396 N N . GLN A 1 457 ? -1.937 -13.266 -25.347 1.00 97.81 457 GLN A N 1
ATOM 3397 C CA . GLN A 1 457 ? -2.782 -13.712 -26.456 1.00 97.81 457 GLN A CA 1
ATOM 3398 C C . GLN A 1 457 ? -3.445 -15.054 -26.123 1.00 97.81 457 GLN A C 1
ATOM 3400 O O . GLN A 1 457 ? -4.664 -15.164 -26.169 1.00 97.81 457 GLN A O 1
ATOM 3405 N N . THR A 1 458 ? -2.657 -16.037 -25.672 1.00 97.94 458 THR A N 1
ATOM 3406 C CA . THR A 1 458 ? -3.177 -17.368 -25.305 1.00 97.94 458 THR A CA 1
ATOM 3407 C C . THR A 1 458 ? -4.189 -17.289 -24.153 1.00 97.94 458 THR A C 1
ATOM 3409 O O . THR A 1 458 ? -5.203 -17.983 -24.160 1.00 97.94 458 THR A O 1
ATOM 3412 N N . LEU A 1 459 ? -3.934 -16.439 -23.153 1.00 98.06 459 LEU A N 1
ATOM 3413 C CA . LEU A 1 459 ? -4.846 -16.251 -22.020 1.00 98.06 459 LEU A CA 1
ATOM 3414 C C . LEU A 1 459 ? -6.149 -15.544 -22.433 1.00 98.06 459 LEU A C 1
ATOM 3416 O O . LEU A 1 459 ? -7.218 -15.935 -21.969 1.00 98.06 459 LEU A O 1
ATOM 3420 N N . LEU A 1 460 ? -6.081 -14.542 -23.312 1.00 97.31 460 LEU A N 1
ATOM 3421 C CA . LEU A 1 460 ? -7.255 -13.841 -23.844 1.00 97.31 460 LEU A CA 1
ATOM 3422 C C . LEU A 1 460 ? -8.112 -14.755 -24.720 1.00 97.31 460 LEU A C 1
ATOM 3424 O O . LEU A 1 460 ? -9.332 -14.753 -24.575 1.00 97.31 460 LEU A O 1
ATOM 3428 N N . ASP A 1 461 ? -7.486 -15.585 -25.557 1.00 96.62 461 ASP A N 1
ATOM 3429 C CA . ASP A 1 461 ? -8.182 -16.592 -26.368 1.00 96.62 461 ASP A CA 1
ATOM 3430 C C . ASP A 1 461 ? -8.932 -17.607 -25.482 1.00 96.62 461 ASP A C 1
ATOM 3432 O O . ASP A 1 461 ? -9.989 -18.115 -25.857 1.00 96.62 461 ASP A O 1
ATOM 3436 N N . ALA A 1 462 ? -8.423 -17.860 -24.270 1.00 96.62 462 ALA A N 1
ATOM 3437 C CA . ALA A 1 462 ? -9.072 -18.678 -23.245 1.00 96.62 462 ALA A CA 1
ATOM 3438 C C . ALA A 1 462 ? -10.108 -17.916 -22.386 1.00 96.62 462 ALA A C 1
ATOM 3440 O O . ALA A 1 462 ? -10.691 -18.500 -21.470 1.00 96.62 462 ALA A O 1
ATOM 3441 N N . GLY A 1 463 ? -10.355 -16.632 -22.670 1.00 95.69 463 GLY A N 1
ATOM 3442 C CA . GLY A 1 463 ? -11.361 -15.797 -22.008 1.00 95.69 463 GLY A CA 1
ATOM 3443 C C . GLY A 1 463 ? -10.885 -15.050 -20.758 1.00 95.69 463 GLY A C 1
ATOM 3444 O O . GLY A 1 463 ? -11.716 -14.520 -20.022 1.00 95.69 463 GLY A O 1
ATOM 3445 N N . PHE A 1 464 ? -9.578 -14.998 -20.484 1.00 97.12 464 PHE A N 1
ATOM 3446 C CA . PHE A 1 464 ? -9.044 -14.241 -19.349 1.00 97.12 464 PHE A CA 1
ATOM 3447 C C . PHE A 1 464 ? -8.821 -12.766 -19.676 1.00 97.12 464 PHE A C 1
ATOM 3449 O O . PHE A 1 464 ? -8.445 -12.402 -20.781 1.00 97.12 464 PHE A O 1
ATOM 3456 N N . GLU A 1 465 ? -8.932 -11.919 -18.657 1.00 94.62 465 GLU A N 1
ATOM 3457 C CA . GLU A 1 465 ? -8.510 -10.519 -18.712 1.00 94.62 465 GLU A CA 1
ATOM 3458 C C . GLU A 1 465 ? -7.239 -10.295 -17.884 1.00 94.62 465 GLU A C 1
ATOM 3460 O O . GLU A 1 465 ? -6.833 -11.113 -17.052 1.00 94.62 465 GLU A O 1
ATOM 3465 N N . THR A 1 466 ? -6.635 -9.122 -18.046 1.00 92.00 466 THR A N 1
ATOM 3466 C CA . THR A 1 466 ? -5.569 -8.644 -17.161 1.00 92.00 466 THR A CA 1
ATOM 3467 C C . THR A 1 466 ? -5.997 -8.583 -15.689 1.00 92.00 466 THR A C 1
ATOM 3469 O O . THR A 1 466 ? -6.975 -7.934 -15.298 1.00 92.00 466 THR A O 1
ATOM 3472 N N . GLY A 1 467 ? -5.231 -9.238 -14.814 1.00 87.81 467 GLY A N 1
ATOM 3473 C CA . GLY A 1 467 ? -5.521 -9.301 -13.379 1.00 87.81 467 GLY A CA 1
ATOM 3474 C C . GLY A 1 467 ? -5.059 -8.087 -12.576 1.00 87.81 467 GLY A C 1
ATOM 3475 O O . GLY A 1 467 ? -5.252 -8.070 -11.358 1.00 87.81 467 GLY A O 1
ATOM 3476 N N . HIS A 1 468 ? -4.416 -7.096 -13.209 1.00 93.00 468 HIS A N 1
ATOM 3477 C CA . HIS A 1 468 ? -3.915 -5.871 -12.567 1.00 93.00 468 HIS A CA 1
ATOM 3478 C C . HIS A 1 468 ? -3.117 -6.131 -11.272 1.00 93.00 468 HIS A C 1
ATOM 3480 O O . HIS A 1 468 ? -3.104 -5.331 -10.333 1.00 93.00 468 HIS A O 1
ATOM 3486 N N . ALA A 1 469 ? -2.433 -7.278 -11.188 1.00 89.94 469 ALA A N 1
ATOM 3487 C CA . ALA A 1 469 ? -1.648 -7.665 -10.018 1.00 89.94 469 ALA A CA 1
ATOM 3488 C C . ALA A 1 469 ? -0.399 -6.787 -9.821 1.00 89.94 469 ALA A C 1
ATOM 3490 O O . ALA A 1 469 ? 0.310 -6.952 -8.827 1.00 89.94 469 ALA A O 1
ATOM 3491 N N . TYR A 1 470 ? -0.150 -5.841 -10.718 1.00 89.38 470 TYR A N 1
ATOM 3492 C CA . TYR A 1 470 ? 0.985 -4.930 -10.725 1.00 89.38 470 TYR A CA 1
ATOM 3493 C C . TYR A 1 470 ? 0.634 -3.521 -10.231 1.00 89.38 470 TYR A C 1
ATOM 3495 O O . TYR A 1 470 ? 1.340 -2.978 -9.381 1.00 89.38 470 TYR A O 1
ATOM 3503 N N . GLY A 1 471 ? -0.524 -2.986 -10.621 1.00 89.50 471 GLY A N 1
ATOM 3504 C CA . GLY A 1 471 ? -0.886 -1.586 -10.380 1.00 89.50 471 GLY A CA 1
ATOM 3505 C C . GLY A 1 471 ? -1.371 -1.266 -8.961 1.00 89.50 471 GLY A C 1
ATOM 3506 O O . GLY A 1 471 ? -1.638 -2.149 -8.134 1.00 89.50 471 GLY A O 1
ATOM 3507 N N . LYS A 1 472 ? -1.512 0.025 -8.653 1.00 94.12 472 LYS A N 1
ATOM 3508 C CA . LYS A 1 472 ? -2.264 0.513 -7.482 1.00 94.12 472 LYS A CA 1
ATOM 3509 C C . LYS A 1 472 ? -3.741 0.643 -7.863 1.00 94.12 472 LYS A C 1
ATOM 3511 O O . LYS A 1 472 ? -4.219 1.709 -8.229 1.00 94.12 472 LYS A O 1
ATOM 3516 N N . SER A 1 473 ? -4.428 -0.492 -7.843 1.00 94.06 473 SER A N 1
ATOM 3517 C CA . SER A 1 473 ? -5.805 -0.655 -8.320 1.00 94.06 473 SER A CA 1
ATOM 3518 C C . SER A 1 473 ? -6.568 -1.707 -7.518 1.00 94.06 473 SER A C 1
ATOM 3520 O O . SER A 1 473 ? -6.004 -2.304 -6.587 1.00 94.06 473 SER A O 1
ATOM 3522 N N . LEU A 1 474 ? -7.829 -1.977 -7.884 1.00 95.88 474 LEU A N 1
ATOM 3523 C CA . LEU A 1 474 ? -8.517 -3.183 -7.424 1.00 95.88 474 LEU A CA 1
ATOM 3524 C C . LEU A 1 474 ? -7.748 -4.437 -7.865 1.00 95.88 474 LEU A C 1
ATOM 3526 O O . LEU A 1 474 ? -7.636 -4.747 -9.053 1.00 95.88 474 LEU A O 1
ATOM 3530 N N . ARG A 1 475 ? -7.255 -5.191 -6.878 1.00 92.94 475 ARG A N 1
ATOM 3531 C CA . ARG A 1 475 ? -6.466 -6.407 -7.109 1.00 92.94 475 ARG A CA 1
ATOM 3532 C C . ARG A 1 475 ? -7.304 -7.668 -7.248 1.00 92.94 475 ARG A C 1
ATOM 3534 O O . ARG A 1 475 ? -6.936 -8.527 -8.035 1.00 92.94 475 ARG A O 1
ATOM 3541 N N . THR A 1 476 ? -8.319 -7.837 -6.410 1.00 93.25 476 THR A N 1
ATOM 3542 C CA . THR A 1 476 ? -9.109 -9.074 -6.312 1.00 93.25 476 THR A CA 1
ATOM 3543 C C . THR A 1 476 ? -10.334 -8.834 -5.441 1.00 93.25 476 THR A C 1
ATOM 3545 O O . THR A 1 476 ? -10.254 -8.056 -4.477 1.00 93.25 476 THR A O 1
ATOM 3548 N N . VAL A 1 477 ? -11.420 -9.536 -5.756 1.00 97.75 477 VAL A N 1
ATOM 3549 C CA . VAL A 1 477 ? -12.554 -9.739 -4.861 1.00 97.75 477 VAL A CA 1
ATOM 3550 C C . VAL A 1 477 ? -12.578 -11.213 -4.455 1.00 97.75 477 VAL A C 1
ATOM 3552 O O . VAL A 1 477 ? -12.922 -12.082 -5.249 1.00 97.75 477 VAL A O 1
ATOM 3555 N N . LYS A 1 478 ? -12.166 -11.514 -3.219 1.00 97.44 478 LYS A N 1
ATOM 3556 C CA . LYS A 1 478 ? -12.155 -12.894 -2.700 1.00 97.44 478 LYS A CA 1
ATOM 3557 C C . LYS A 1 478 ? -13.578 -13.309 -2.317 1.00 97.44 478 LYS A C 1
ATOM 3559 O O . LYS A 1 478 ? -14.271 -12.536 -1.662 1.00 97.44 478 LYS A O 1
ATOM 3564 N N . SER A 1 479 ? -14.009 -14.519 -2.656 1.00 97.94 479 SER A N 1
ATOM 3565 C CA . SER A 1 479 ? -15.345 -15.016 -2.299 1.00 97.94 479 SER A CA 1
ATOM 3566 C C . SER A 1 479 ? -15.293 -16.368 -1.594 1.00 97.94 479 SER A C 1
ATOM 3568 O O . SER A 1 479 ? -14.324 -17.114 -1.712 1.00 97.94 479 SER A O 1
ATOM 3570 N N . CYS A 1 480 ? -16.333 -16.718 -0.842 1.00 97.12 480 CYS A N 1
ATOM 3571 C CA . CYS A 1 480 ? -16.628 -18.129 -0.591 1.00 97.12 480 CYS A CA 1
ATOM 3572 C C . CYS A 1 480 ? -17.689 -18.620 -1.576 1.00 97.12 480 CYS A C 1
ATOM 3574 O O . CYS A 1 480 ? -18.347 -17.814 -2.223 1.00 97.12 480 CYS A O 1
ATOM 3576 N N . VAL A 1 481 ? -17.923 -19.931 -1.605 1.00 96.56 481 VAL A N 1
ATOM 3577 C CA . VAL A 1 481 ? -18.886 -20.582 -2.514 1.00 96.56 481 VAL A CA 1
ATOM 3578 C C . VAL A 1 481 ? -20.370 -20.276 -2.231 1.00 96.56 481 VAL A C 1
ATOM 3580 O O . VAL A 1 481 ? -21.238 -20.869 -2.862 1.00 96.56 481 VAL A O 1
ATOM 3583 N N . GLY A 1 482 ? -20.668 -19.406 -1.257 1.00 95.81 482 GLY A N 1
ATOM 3584 C CA . GLY A 1 482 ? -22.011 -18.871 -1.007 1.00 95.81 482 GLY A CA 1
ATOM 3585 C C . GLY A 1 482 ? -23.101 -19.916 -0.767 1.00 95.81 482 GLY A C 1
ATOM 3586 O O . GLY A 1 482 ? -22.821 -21.060 -0.394 1.00 95.81 482 GLY A O 1
ATOM 3587 N N . SER A 1 483 ? -24.353 -19.506 -0.975 1.00 96.25 483 SER A N 1
ATOM 3588 C CA . SER A 1 483 ? -25.527 -20.394 -1.005 1.00 96.25 483 SER A CA 1
ATOM 3589 C C . SER A 1 483 ? -25.531 -21.349 -2.206 1.00 96.25 483 SER A C 1
ATOM 3591 O O . SER A 1 483 ? -26.278 -22.323 -2.199 1.00 96.25 483 SER A O 1
ATOM 3593 N N . THR A 1 484 ? -24.666 -21.122 -3.198 1.00 94.56 484 THR A N 1
ATOM 3594 C CA . THR A 1 484 ? -24.505 -21.971 -4.387 1.00 94.56 484 THR A CA 1
ATOM 3595 C C . THR A 1 484 ? -24.073 -23.391 -4.021 1.00 94.56 484 THR A C 1
ATOM 3597 O O . THR A 1 484 ? -24.557 -24.353 -4.611 1.00 94.56 484 THR A O 1
ATOM 3600 N N . TRP A 1 485 ? -23.195 -23.538 -3.019 1.00 95.12 485 TRP A N 1
ATOM 3601 C CA . TRP A 1 485 ? -22.685 -24.851 -2.591 1.00 95.12 485 TRP A CA 1
ATOM 3602 C C . TRP A 1 485 ? -22.649 -25.065 -1.077 1.00 95.12 485 TRP A C 1
ATOM 3604 O O . TRP A 1 485 ? -22.756 -26.198 -0.604 1.00 95.12 485 TRP A O 1
ATOM 3614 N N . CYS A 1 486 ? -22.435 -24.014 -0.282 1.00 96.81 486 CYS A N 1
ATOM 3615 C CA . CYS A 1 486 ? -22.268 -24.174 1.157 1.00 96.81 486 CYS A CA 1
ATOM 3616 C C . CYS A 1 486 ? -23.632 -24.278 1.838 1.00 96.81 486 CYS A C 1
ATOM 3618 O O . CYS A 1 486 ? -24.437 -23.358 1.766 1.00 96.81 486 CYS A O 1
ATOM 3620 N N . ARG A 1 487 ? -23.843 -25.328 2.641 1.00 96.50 487 ARG A N 1
ATOM 3621 C CA . ARG A 1 487 ? -25.065 -25.494 3.455 1.00 96.50 487 ARG A CA 1
ATOM 3622 C C . ARG A 1 487 ? -25.335 -24.374 4.472 1.00 96.50 487 ARG A C 1
ATOM 3624 O O . ARG A 1 487 ? -26.387 -24.363 5.095 1.00 96.50 487 ARG A O 1
ATOM 3631 N N . TYR A 1 488 ? -24.350 -23.509 4.713 1.00 95.31 488 TYR A N 1
ATOM 3632 C CA . TYR A 1 488 ? -24.445 -22.346 5.600 1.00 95.31 488 TYR A CA 1
ATOM 3633 C C . TYR A 1 488 ? -24.503 -21.022 4.839 1.00 95.31 488 TYR A C 1
ATOM 3635 O O . TYR A 1 488 ? -24.571 -19.971 5.470 1.00 95.31 488 TYR A O 1
ATOM 3643 N N . GLY A 1 489 ? -24.395 -21.059 3.510 1.00 94.06 489 GLY A N 1
ATOM 3644 C CA . GLY A 1 489 ? -24.491 -19.872 2.681 1.00 94.06 489 GLY A CA 1
ATOM 3645 C C . GLY A 1 489 ? -25.895 -19.293 2.770 1.00 94.06 489 GLY A C 1
ATOM 3646 O O . GLY A 1 489 ? -26.869 -19.976 2.474 1.00 94.06 489 GLY A O 1
ATOM 3647 N N . VAL A 1 490 ? -25.977 -18.040 3.200 1.00 96.06 490 VAL A N 1
ATOM 3648 C CA . VAL A 1 490 ? -27.217 -17.269 3.307 1.00 96.06 490 VAL A CA 1
ATOM 3649 C C . VAL A 1 490 ? -27.538 -16.617 1.966 1.00 96.06 490 VAL A C 1
ATOM 3651 O O . VAL A 1 490 ? -28.681 -16.647 1.527 1.00 96.06 490 VAL A O 1
ATOM 3654 N N . GLN A 1 491 ? -26.518 -16.083 1.289 1.00 95.69 491 GLN A N 1
ATOM 3655 C CA . GLN A 1 491 ? -26.645 -15.461 -0.030 1.00 95.69 491 GLN A CA 1
ATOM 3656 C C . GLN A 1 491 ? -25.547 -15.923 -0.991 1.00 95.69 491 GLN A C 1
ATOM 3658 O O . GLN A 1 491 ? -24.535 -16.512 -0.580 1.00 95.69 491 GLN A O 1
ATOM 3663 N N . ASP A 1 492 ? -25.749 -15.641 -2.279 1.00 96.75 492 ASP A N 1
ATOM 3664 C CA . ASP A 1 492 ? -24.801 -15.966 -3.343 1.00 96.75 492 ASP A CA 1
ATOM 3665 C C . ASP A 1 492 ? -23.632 -14.971 -3.342 1.00 96.75 492 ASP A C 1
ATOM 3667 O O . ASP A 1 492 ? -23.583 -13.981 -4.074 1.00 96.75 492 ASP A O 1
ATOM 3671 N N . SER A 1 493 ? -22.662 -15.237 -2.468 1.00 97.38 493 SER A N 1
ATOM 3672 C CA . SER A 1 493 ? -21.448 -14.429 -2.387 1.00 97.38 493 SER A CA 1
ATOM 3673 C C . SER A 1 493 ? -20.571 -14.515 -3.628 1.00 97.38 493 SER A C 1
ATOM 3675 O O . SER A 1 493 ? -19.773 -13.606 -3.843 1.00 97.38 493 SER A O 1
ATOM 3677 N N . THR A 1 494 ? -20.667 -15.592 -4.410 1.00 97.38 494 THR A N 1
ATOM 3678 C CA . THR A 1 494 ? -19.840 -15.769 -5.607 1.00 97.38 494 THR A CA 1
ATOM 3679 C C . THR A 1 494 ? -20.335 -14.839 -6.706 1.00 97.38 494 THR A C 1
ATOM 3681 O O . THR A 1 494 ? -19.552 -14.018 -7.183 1.00 97.38 494 THR A O 1
ATOM 3684 N N . ALA A 1 495 ? -21.633 -14.863 -7.022 1.00 97.56 495 ALA A N 1
ATOM 3685 C CA . ALA A 1 495 ? -22.225 -13.958 -8.006 1.00 97.56 495 ALA A CA 1
ATOM 3686 C C . ALA A 1 495 ? -22.006 -12.483 -7.631 1.00 97.56 495 ALA A C 1
ATOM 3688 O O . ALA A 1 495 ? -21.584 -11.682 -8.470 1.00 97.56 495 ALA A O 1
ATOM 3689 N N . PHE A 1 496 ? -22.199 -12.126 -6.356 1.00 98.19 496 PHE A N 1
ATOM 3690 C CA . PHE A 1 496 ? -21.993 -10.748 -5.911 1.00 98.19 496 PHE A CA 1
ATOM 3691 C C . PHE A 1 496 ? -20.516 -10.320 -5.956 1.00 98.19 496 PHE A C 1
ATOM 3693 O O . PHE A 1 496 ? -20.198 -9.203 -6.365 1.00 98.19 496 PHE A O 1
ATOM 3700 N N . ALA A 1 497 ? -19.580 -11.213 -5.614 1.00 98.31 497 ALA A N 1
ATOM 3701 C CA . ALA A 1 497 ? -18.151 -10.943 -5.768 1.00 98.31 497 ALA A CA 1
ATOM 3702 C C . ALA A 1 497 ? -17.748 -10.723 -7.235 1.00 98.31 497 ALA A C 1
ATOM 3704 O O . ALA A 1 497 ? -16.951 -9.825 -7.511 1.00 98.31 497 ALA A O 1
ATOM 3705 N N . ILE A 1 498 ? -18.313 -11.495 -8.172 1.00 98.06 498 ILE A N 1
ATOM 3706 C CA . ILE A 1 498 ? -18.104 -11.308 -9.617 1.00 98.06 498 ILE A CA 1
ATOM 3707 C C . ILE A 1 498 ? -18.625 -9.935 -10.055 1.00 98.06 498 ILE A C 1
ATOM 3709 O O . ILE A 1 498 ? -17.931 -9.225 -10.784 1.00 98.06 498 ILE A O 1
ATOM 3713 N N . ALA A 1 499 ? -19.812 -9.534 -9.591 1.00 97.94 499 ALA A N 1
ATOM 3714 C CA . ALA A 1 499 ? -20.390 -8.228 -9.901 1.00 97.94 499 ALA A CA 1
ATOM 3715 C C . ALA A 1 499 ? -19.501 -7.073 -9.406 1.00 97.94 499 ALA A C 1
ATOM 3717 O O . ALA A 1 499 ? -19.187 -6.167 -10.181 1.00 97.94 499 ALA A O 1
ATOM 3718 N N . LEU A 1 500 ? -19.021 -7.135 -8.157 1.00 98.25 500 LEU A N 1
ATOM 3719 C CA . LEU A 1 500 ? -18.076 -6.151 -7.614 1.00 98.25 500 LEU A CA 1
ATOM 3720 C C . LEU A 1 500 ? -16.766 -6.127 -8.408 1.00 98.25 500 LEU A C 1
ATOM 3722 O O . LEU A 1 500 ? -16.265 -5.056 -8.750 1.00 98.25 500 LEU A O 1
ATOM 3726 N N . GLU A 1 501 ? -16.199 -7.294 -8.721 1.00 97.50 501 GLU A N 1
ATOM 3727 C CA . GLU A 1 501 ? -14.928 -7.355 -9.439 1.00 97.50 501 GLU A CA 1
ATOM 3728 C C . GLU A 1 501 ? -15.039 -6.778 -10.852 1.00 97.50 501 GLU A C 1
ATOM 3730 O O . GLU A 1 501 ? -14.155 -6.034 -11.274 1.00 97.50 501 GLU A O 1
ATOM 3735 N N . ASN A 1 502 ? -16.134 -7.070 -11.557 1.00 96.81 502 ASN A N 1
ATOM 3736 C CA . ASN A 1 502 ? -16.391 -6.545 -12.894 1.00 96.81 502 ASN A CA 1
ATOM 3737 C C . ASN A 1 502 ? -16.746 -5.060 -12.905 1.00 96.81 502 ASN A C 1
ATOM 3739 O O . ASN A 1 502 ? -16.394 -4.383 -13.866 1.00 96.81 502 ASN A O 1
ATOM 3743 N N . ARG A 1 503 ? -17.400 -4.539 -11.860 1.00 97.19 503 ARG A N 1
ATOM 3744 C CA . ARG A 1 503 ? -17.668 -3.100 -11.750 1.00 97.19 503 ARG A CA 1
ATOM 3745 C C . ARG A 1 503 ? -16.377 -2.318 -11.525 1.00 97.19 503 ARG A C 1
ATOM 3747 O O . ARG A 1 503 ? -16.133 -1.332 -12.199 1.00 97.19 503 ARG A O 1
ATOM 3754 N N . TYR A 1 504 ? -15.535 -2.758 -10.594 1.00 97.19 504 TYR A N 1
ATOM 3755 C CA . TYR A 1 504 ? -14.395 -1.958 -10.131 1.00 97.19 504 TYR A CA 1
ATOM 3756 C C . TYR A 1 504 ? -13.049 -2.348 -10.762 1.00 97.19 504 TYR A C 1
ATOM 3758 O O . TYR A 1 504 ? -12.000 -1.841 -10.346 1.00 97.19 504 TYR A O 1
ATOM 3766 N N . LYS A 1 505 ? -13.024 -3.262 -11.744 1.00 93.94 505 LYS A N 1
ATOM 3767 C CA . LYS A 1 505 ? -11.802 -3.543 -12.518 1.00 93.94 505 LYS A CA 1
ATOM 3768 C C . LYS A 1 505 ? -11.341 -2.283 -13.257 1.00 93.94 505 LYS A C 1
ATOM 3770 O O . LYS A 1 505 ? -12.134 -1.431 -13.627 1.00 93.94 505 LYS A O 1
ATOM 3775 N N . GLY A 1 506 ? -10.028 -2.133 -13.406 1.00 91.38 506 GLY A N 1
ATOM 3776 C CA . GLY A 1 506 ? -9.420 -0.929 -13.980 1.00 91.38 506 GLY A CA 1
ATOM 3777 C C . GLY A 1 506 ? -9.239 0.236 -13.005 1.00 91.38 506 GLY A C 1
ATOM 3778 O O . GLY A 1 506 ? -8.258 0.959 -13.149 1.00 91.38 506 GLY A O 1
ATOM 3779 N N . LEU A 1 507 ? -10.069 0.367 -11.960 1.00 95.44 507 LEU A N 1
ATOM 3780 C CA . LEU A 1 507 ? -10.004 1.497 -11.025 1.00 95.44 507 LEU A CA 1
ATOM 3781 C C . LEU A 1 507 ? -8.601 1.668 -10.422 1.00 95.44 507 LEU A C 1
ATOM 3783 O O . LEU A 1 507 ? -8.143 0.829 -9.635 1.00 95.44 507 LEU A O 1
ATOM 3787 N N . ARG A 1 508 ? -7.926 2.766 -10.776 1.00 95.00 508 ARG A N 1
ATOM 3788 C CA . ARG A 1 508 ? -6.675 3.217 -10.154 1.00 95.00 508 ARG A CA 1
ATOM 3789 C C . ARG A 1 508 ? -6.986 4.024 -8.893 1.00 95.00 508 ARG A C 1
ATOM 3791 O O . ARG A 1 508 ? -8.019 4.674 -8.794 1.00 95.00 508 ARG A O 1
ATOM 3798 N N . ALA A 1 509 ? -6.107 3.922 -7.902 1.00 96.25 509 ALA A N 1
ATOM 3799 C CA . ALA A 1 509 ? -6.315 4.501 -6.581 1.00 96.25 509 ALA A CA 1
ATOM 3800 C C . ALA A 1 509 ? -4.975 4.870 -5.919 1.00 96.25 509 ALA A C 1
ATOM 3802 O O . ALA A 1 509 ? -3.934 4.345 -6.331 1.00 96.25 509 ALA A O 1
ATOM 3803 N N . PRO A 1 510 ? -4.972 5.715 -4.861 1.00 95.25 510 PRO A N 1
ATOM 3804 C CA . PRO A 1 510 ? -3.747 6.074 -4.140 1.00 95.25 510 PRO A CA 1
ATOM 3805 C C . PRO A 1 510 ? -2.923 4.855 -3.711 1.00 95.25 510 PRO A C 1
ATOM 3807 O O . PRO A 1 510 ? -1.692 4.894 -3.698 1.00 95.25 510 PRO A O 1
ATOM 3810 N N . HIS A 1 511 ? -3.590 3.744 -3.391 1.00 94.81 511 HIS A N 1
ATOM 3811 C CA . HIS A 1 511 ? -2.950 2.461 -3.163 1.00 94.81 511 HIS A CA 1
ATOM 3812 C C . HIS A 1 511 ? -3.818 1.292 -3.675 1.00 94.81 511 HIS A C 1
ATOM 3814 O O . HIS A 1 511 ? -4.972 1.461 -4.046 1.00 94.81 511 HIS A O 1
ATOM 3820 N N . LYS A 1 512 ? -3.257 0.073 -3.693 1.00 93.75 512 LYS A N 1
ATOM 3821 C CA . LYS A 1 512 ? -3.978 -1.174 -4.004 1.00 93.75 512 LYS A CA 1
ATOM 3822 C C . LYS A 1 512 ? -5.206 -1.360 -3.103 1.00 93.75 512 LYS A C 1
ATOM 3824 O O . LYS A 1 512 ? -5.072 -1.208 -1.886 1.00 93.75 512 LYS A O 1
ATOM 3829 N N . ILE A 1 513 ? -6.316 -1.782 -3.705 1.00 96.81 513 ILE A N 1
ATOM 3830 C CA . ILE A 1 513 ? -7.593 -2.089 -3.051 1.00 96.81 513 ILE A CA 1
ATOM 3831 C C . ILE A 1 513 ? -7.829 -3.598 -3.132 1.00 96.81 513 ILE A C 1
ATOM 3833 O O . ILE A 1 513 ? -7.554 -4.237 -4.154 1.00 96.81 513 ILE A O 1
ATOM 3837 N N . LYS A 1 514 ? -8.322 -4.187 -2.046 1.00 97.38 514 LYS A N 1
ATOM 3838 C CA . LYS A 1 514 ? -8.820 -5.562 -2.010 1.00 97.38 514 LYS A CA 1
ATOM 3839 C C . LYS A 1 514 ? -10.245 -5.556 -1.495 1.00 97.38 514 LYS A C 1
ATOM 3841 O O . LYS A 1 514 ? -10.547 -4.805 -0.570 1.00 97.38 514 LYS A O 1
ATOM 3846 N N . MET A 1 515 ? -11.070 -6.440 -2.037 1.00 98.38 515 MET A N 1
ATOM 3847 C CA . MET A 1 515 ? -12.415 -6.662 -1.526 1.00 98.38 515 MET A CA 1
ATOM 3848 C C . MET A 1 515 ? -12.635 -8.137 -1.216 1.00 98.38 515 MET A C 1
ATOM 3850 O O . MET A 1 515 ? -11.858 -8.993 -1.658 1.00 98.38 515 MET A O 1
ATOM 3854 N N . ALA A 1 516 ? -13.671 -8.444 -0.446 1.00 98.38 516 ALA A N 1
ATOM 3855 C CA . ALA A 1 516 ? -14.145 -9.812 -0.324 1.00 98.38 516 ALA A CA 1
ATOM 3856 C C . ALA A 1 516 ? -15.619 -9.893 0.064 1.00 98.38 516 ALA A C 1
ATOM 3858 O O . ALA A 1 516 ? -16.123 -9.026 0.774 1.00 98.38 516 ALA A O 1
ATOM 3859 N N . VAL A 1 517 ? -16.273 -10.970 -0.372 1.00 98.69 517 VAL A N 1
ATOM 3860 C CA . VAL A 1 517 ? -17.687 -11.256 -0.114 1.00 98.69 517 VAL A CA 1
ATOM 3861 C C . VAL A 1 517 ? -17.815 -12.622 0.551 1.00 98.69 517 VAL A C 1
ATOM 3863 O O . VAL A 1 517 ? -17.420 -13.648 -0.003 1.00 98.69 517 VAL A O 1
ATOM 3866 N N . SER A 1 518 ? -18.372 -12.646 1.756 1.00 98.31 518 SER A N 1
ATOM 3867 C CA . SER A 1 518 ? -18.691 -13.874 2.483 1.00 98.31 518 SER A CA 1
ATOM 3868 C C . SER A 1 518 ? -20.194 -14.106 2.491 1.00 98.31 518 SER A C 1
ATOM 3870 O O . SER A 1 518 ? -20.958 -13.244 2.910 1.00 98.31 518 SER A O 1
ATOM 3872 N N . GLY A 1 519 ? -20.620 -15.302 2.094 1.00 97.62 519 GLY A N 1
ATOM 3873 C CA . GLY A 1 519 ? -22.030 -15.687 2.044 1.00 97.62 519 GLY A CA 1
ATOM 3874 C C . GLY A 1 519 ? -22.660 -15.958 3.411 1.00 97.62 519 GLY A C 1
ATOM 3875 O O . GLY A 1 519 ? -23.827 -16.316 3.458 1.00 97.62 519 GLY A O 1
ATOM 3876 N N . CYS A 1 520 ? -21.915 -15.841 4.514 1.00 96.50 520 CYS A N 1
ATOM 3877 C CA . CYS A 1 520 ? -22.431 -15.886 5.886 1.00 96.50 520 CYS A CA 1
ATOM 3878 C C . CYS A 1 520 ? -21.396 -15.330 6.880 1.00 96.50 520 CYS A C 1
ATOM 3880 O O . CYS A 1 520 ? -20.232 -15.102 6.532 1.00 96.50 520 CYS A O 1
ATOM 3882 N N . THR A 1 521 ? -21.789 -15.207 8.148 1.00 94.44 521 THR A N 1
ATOM 3883 C CA . THR A 1 521 ? -20.967 -14.688 9.259 1.00 94.44 521 THR A CA 1
ATOM 3884 C C . THR A 1 521 ? -19.746 -15.537 9.622 1.00 94.44 521 THR A C 1
ATOM 3886 O O . THR A 1 521 ? -18.896 -15.084 10.380 1.00 94.44 521 THR A O 1
ATOM 3889 N N . ARG A 1 522 ? -19.608 -16.745 9.058 1.00 93.81 522 ARG A N 1
ATOM 3890 C CA . ARG A 1 522 ? -18.384 -17.563 9.188 1.00 93.81 522 ARG A CA 1
ATOM 3891 C C . ARG A 1 522 ? -17.200 -17.016 8.412 1.00 93.81 522 ARG A C 1
ATOM 3893 O O . ARG A 1 522 ? -16.085 -17.475 8.622 1.00 93.81 522 ARG A O 1
ATOM 3900 N N . GLU A 1 523 ? -17.464 -16.082 7.503 1.00 91.94 523 GLU A N 1
ATOM 3901 C CA . GLU A 1 523 ? -16.446 -15.170 7.000 1.00 91.94 523 GLU A CA 1
ATOM 3902 C C . GLU A 1 523 ? -15.289 -15.859 6.249 1.00 91.94 523 GLU A C 1
ATOM 3904 O O . GLU A 1 523 ? -14.168 -15.378 6.207 1.00 91.94 523 GLU A O 1
ATOM 3909 N N . CYS A 1 524 ? -15.545 -16.979 5.562 1.00 95.94 524 CYS A N 1
ATOM 3910 C CA . CYS A 1 524 ? -14.490 -17.751 4.886 1.00 95.94 524 CYS A CA 1
ATOM 3911 C C . CYS A 1 524 ? -13.690 -16.956 3.826 1.00 95.94 524 CYS A C 1
ATOM 3913 O O . CYS A 1 524 ? -12.609 -17.388 3.418 1.00 95.94 524 CYS A O 1
ATOM 3915 N N . ALA A 1 525 ? -14.203 -15.809 3.362 1.00 96.44 525 ALA A N 1
ATOM 3916 C CA . ALA A 1 525 ? -13.505 -14.930 2.429 1.00 96.44 525 ALA A CA 1
ATOM 3917 C C . ALA A 1 525 ? -12.577 -13.897 3.106 1.00 96.44 525 ALA A C 1
ATOM 3919 O O . ALA A 1 525 ? -11.892 -13.158 2.399 1.00 96.44 525 ALA A O 1
ATOM 3920 N N . GLU A 1 526 ? -12.502 -13.841 4.441 1.00 96.12 526 GLU A N 1
ATOM 3921 C CA . GLU A 1 526 ? -11.723 -12.839 5.191 1.00 96.12 526 GLU A CA 1
ATOM 3922 C C . GLU A 1 526 ? -12.117 -11.385 4.834 1.00 96.12 526 GLU A C 1
ATOM 3924 O O . GLU A 1 526 ? -11.248 -10.509 4.728 1.00 96.12 526 GLU A O 1
ATOM 3929 N N . ALA A 1 527 ? -13.411 -11.138 4.587 1.00 96.81 527 ALA A N 1
ATOM 3930 C CA . ALA A 1 527 ? -14.031 -9.834 4.338 1.00 96.81 527 ALA A CA 1
ATOM 3931 C C . ALA A 1 527 ? -13.566 -8.712 5.277 1.00 96.81 527 ALA A C 1
ATOM 3933 O O . ALA A 1 527 ? -13.195 -7.640 4.802 1.00 96.81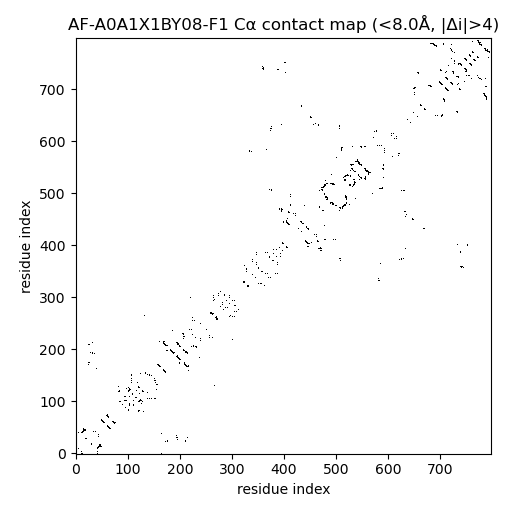 527 ALA A O 1
ATOM 3934 N N . GLN A 1 528 ? -13.482 -8.952 6.582 1.00 96.12 528 GLN A N 1
ATOM 3935 C CA . GLN A 1 528 ? -13.067 -7.946 7.559 1.00 96.12 528 GLN A CA 1
ATOM 3936 C C . GLN A 1 528 ? -11.571 -7.613 7.472 1.00 96.12 528 GLN A C 1
ATOM 3938 O O . GLN A 1 528 ? -11.122 -6.648 8.071 1.00 96.12 528 GLN A O 1
ATOM 3943 N N . SER A 1 529 ? -10.767 -8.357 6.710 1.00 94.88 529 SER A N 1
ATOM 3944 C CA . SER A 1 529 ? -9.352 -8.023 6.473 1.00 94.88 529 SER A CA 1
ATOM 3945 C C . SER A 1 529 ? -9.116 -7.180 5.211 1.00 94.88 529 SER A C 1
ATOM 3947 O O . SER A 1 529 ? -7.962 -6.908 4.853 1.00 94.88 529 SER A O 1
ATOM 3949 N N . LYS A 1 530 ? -10.181 -6.828 4.478 1.00 97.62 530 LYS A N 1
ATOM 3950 C CA . LYS A 1 530 ? -10.105 -6.159 3.172 1.00 97.62 530 LYS A CA 1
ATOM 3951 C C . LYS A 1 530 ? -10.505 -4.688 3.268 1.00 97.62 530 LYS A C 1
ATOM 3953 O O . LYS A 1 530 ? -11.165 -4.277 4.215 1.00 97.62 530 LYS A O 1
ATOM 3958 N N . ASP A 1 531 ? -10.100 -3.907 2.265 1.00 98.31 531 ASP A N 1
ATOM 3959 C CA . ASP A 1 531 ? -10.448 -2.487 2.179 1.00 98.31 531 ASP A CA 1
ATOM 3960 C C . ASP A 1 531 ? -11.979 -2.315 2.072 1.00 98.31 531 ASP A C 1
ATOM 3962 O O . ASP A 1 531 ? -12.522 -1.400 2.683 1.00 98.31 531 ASP A O 1
ATOM 3966 N N . ILE A 1 532 ? -12.661 -3.237 1.372 1.00 98.69 532 ILE A N 1
ATOM 3967 C CA . ILE A 1 532 ? -14.126 -3.393 1.353 1.00 98.69 532 ILE A CA 1
ATOM 3968 C C . ILE A 1 532 ? -14.486 -4.850 1.671 1.00 98.69 532 ILE A C 1
ATOM 3970 O O . ILE A 1 532 ? -14.123 -5.768 0.934 1.00 98.69 532 ILE A O 1
ATOM 3974 N N . GLY A 1 533 ? -15.191 -5.073 2.772 1.00 98.44 533 GLY A N 1
ATOM 3975 C CA . GLY A 1 533 ? -15.689 -6.379 3.185 1.00 98.44 533 GLY A CA 1
ATOM 3976 C C . GLY A 1 533 ? -17.204 -6.438 3.087 1.00 98.44 533 GLY A C 1
ATOM 3977 O O . GLY A 1 533 ? -17.886 -5.524 3.530 1.00 98.44 533 GLY A O 1
ATOM 3978 N N . VAL A 1 534 ? -17.740 -7.522 2.542 1.00 98.75 534 VAL A N 1
ATOM 3979 C CA . VAL A 1 534 ? -19.182 -7.745 2.440 1.00 98.75 534 VAL A CA 1
ATOM 3980 C C . VAL A 1 534 ? -19.517 -9.082 3.087 1.00 98.75 534 VAL A C 1
ATOM 3982 O O . VAL A 1 534 ? -18.881 -10.094 2.790 1.00 98.75 534 VAL A O 1
ATOM 3985 N N . ILE A 1 535 ? -20.488 -9.097 3.997 1.00 98.50 535 ILE A N 1
ATOM 3986 C CA . ILE A 1 535 ? -20.919 -10.312 4.698 1.00 98.50 535 ILE A CA 1
ATOM 3987 C C . ILE A 1 535 ? -22.438 -10.420 4.624 1.00 98.50 535 ILE A C 1
ATOM 3989 O O . ILE A 1 535 ? -23.139 -9.494 5.020 1.00 98.50 535 ILE A O 1
ATOM 3993 N N . ALA A 1 536 ? -22.938 -11.551 4.130 1.00 97.75 536 ALA A N 1
ATOM 3994 C CA . ALA A 1 536 ? -24.370 -11.792 4.005 1.00 97.75 536 ALA A CA 1
ATOM 3995 C C . ALA A 1 536 ? -25.062 -11.879 5.370 1.00 97.75 536 ALA A C 1
ATOM 3997 O O . ALA A 1 536 ? -24.561 -12.531 6.296 1.00 97.75 536 ALA A O 1
ATOM 3998 N N . THR A 1 537 ? -26.254 -11.297 5.434 1.00 94.25 537 THR A N 1
ATOM 3999 C CA . THR A 1 537 ? -27.264 -11.486 6.476 1.00 94.25 537 THR A CA 1
ATOM 4000 C C . THR A 1 537 ? -28.538 -12.057 5.850 1.00 94.25 537 THR A C 1
ATOM 4002 O O . THR A 1 537 ? -28.664 -12.168 4.627 1.00 94.25 537 THR A O 1
ATOM 4005 N N . ASP A 1 538 ? -29.489 -12.448 6.693 1.00 91.31 538 ASP A N 1
ATOM 4006 C CA . ASP A 1 538 ? -30.828 -12.877 6.280 1.00 91.31 538 ASP A CA 1
ATOM 4007 C C . ASP A 1 538 ? -31.665 -11.739 5.669 1.00 91.31 538 ASP A C 1
ATOM 4009 O O . ASP A 1 538 ? -32.667 -12.004 5.008 1.00 91.31 538 ASP A O 1
ATOM 4013 N N . LYS A 1 539 ? -31.246 -10.482 5.858 1.00 91.56 539 LYS A N 1
ATOM 4014 C CA . LYS A 1 539 ? -31.942 -9.278 5.381 1.00 91.56 539 LYS A CA 1
ATOM 4015 C C . LYS A 1 539 ? -31.232 -8.547 4.241 1.00 91.56 539 LYS A C 1
ATOM 4017 O O . LYS A 1 539 ? -31.810 -7.621 3.683 1.00 91.56 539 LYS A O 1
ATOM 4022 N N . GLY A 1 540 ? -30.001 -8.922 3.905 1.00 95.31 540 GLY A N 1
ATOM 4023 C CA . GLY A 1 540 ? -29.188 -8.214 2.919 1.00 95.31 540 GLY A CA 1
ATOM 4024 C C . GLY A 1 540 ? -27.698 -8.398 3.184 1.00 95.31 540 GLY A C 1
ATOM 4025 O O . GLY A 1 540 ? -27.235 -9.489 3.517 1.00 95.31 540 GLY A O 1
ATOM 4026 N N . TRP A 1 541 ? -26.938 -7.318 3.058 1.00 98.12 541 TRP A N 1
ATOM 4027 C CA . TRP A 1 541 ? -25.491 -7.323 3.217 1.00 98.12 541 TRP A CA 1
ATOM 4028 C C . TRP A 1 541 ? -25.027 -6.362 4.306 1.00 98.12 541 TRP A C 1
ATOM 4030 O O . TRP A 1 541 ? -25.397 -5.188 4.330 1.00 98.12 541 TRP A O 1
ATOM 4040 N N . ASN A 1 542 ? -24.118 -6.835 5.153 1.00 98.50 542 ASN A N 1
ATOM 4041 C CA . ASN A 1 542 ? -23.308 -5.968 5.994 1.00 98.50 542 ASN A CA 1
ATOM 4042 C C . ASN A 1 542 ? -22.070 -5.522 5.218 1.00 98.50 542 ASN A C 1
ATOM 4044 O O . ASN A 1 542 ? -21.282 -6.352 4.752 1.00 98.50 542 ASN A O 1
ATOM 4048 N N . LEU A 1 543 ? -21.890 -4.208 5.118 1.00 98.75 543 LEU A N 1
ATOM 4049 C CA . LEU A 1 543 ? -20.740 -3.569 4.496 1.00 98.75 543 LEU A CA 1
ATOM 4050 C C . LEU A 1 543 ? -19.734 -3.176 5.580 1.00 98.75 543 LEU A C 1
ATOM 4052 O O . LEU A 1 543 ? -20.064 -2.439 6.505 1.00 98.75 543 LEU A O 1
ATOM 4056 N N . TYR A 1 544 ? -18.501 -3.643 5.441 1.00 98.69 544 TYR A N 1
ATOM 4057 C CA . TYR A 1 544 ? -17.354 -3.318 6.279 1.00 98.69 544 TYR A CA 1
ATOM 4058 C C . TYR A 1 544 ? -16.315 -2.563 5.453 1.00 98.69 544 TYR A C 1
ATOM 4060 O O . TYR A 1 544 ? -16.103 -2.882 4.282 1.00 98.69 544 TYR A O 1
ATOM 4068 N N . VAL A 1 545 ? -15.640 -1.579 6.045 1.00 98.69 545 VAL A N 1
ATOM 4069 C CA . VAL A 1 545 ? -14.729 -0.695 5.300 1.00 98.69 545 VAL A CA 1
ATOM 4070 C C . VAL A 1 545 ? -13.391 -0.488 6.002 1.00 98.69 545 VAL A C 1
ATOM 4072 O O . VAL A 1 545 ? -13.273 -0.582 7.223 1.00 98.69 545 VAL A O 1
ATOM 4075 N N . CYS A 1 546 ? -12.372 -0.162 5.208 1.00 96.19 546 CYS A N 1
ATOM 4076 C CA . CYS A 1 546 ? -11.042 0.255 5.655 1.00 96.19 546 CYS A CA 1
ATOM 4077 C C . CYS A 1 546 ? -10.247 -0.813 6.434 1.00 96.19 546 CYS A C 1
ATOM 4079 O O . CYS A 1 546 ? -9.362 -0.493 7.232 1.00 96.19 546 CYS A O 1
ATOM 4081 N N . GLY A 1 547 ? -10.505 -2.100 6.188 1.00 94.38 547 GLY A N 1
ATOM 4082 C CA . GLY A 1 547 ? -9.664 -3.192 6.681 1.00 94.38 547 GLY A CA 1
ATOM 4083 C C . GLY A 1 547 ? -8.355 -3.321 5.905 1.00 94.38 547 GLY A C 1
ATOM 4084 O O . GLY A 1 547 ? -8.175 -2.786 4.808 1.00 94.38 547 GLY A O 1
ATOM 4085 N N . ASN A 1 548 ? -7.393 -4.038 6.479 1.00 88.38 548 ASN A N 1
ATOM 4086 C CA . ASN A 1 548 ? -6.091 -4.225 5.860 1.00 88.38 548 ASN A CA 1
ATOM 4087 C C . ASN A 1 548 ? -5.386 -5.501 6.340 1.00 88.38 548 ASN A C 1
ATOM 4089 O O . ASN A 1 548 ? -5.176 -5.692 7.533 1.00 88.38 548 ASN A O 1
ATOM 4093 N N . GLY A 1 549 ? -4.894 -6.306 5.395 1.00 81.38 549 GLY A N 1
ATOM 4094 C CA . GLY A 1 549 ? -3.844 -7.301 5.636 1.00 81.38 549 GLY A CA 1
ATOM 4095 C C . GLY A 1 549 ? -2.449 -6.793 5.239 1.00 81.38 549 GLY A C 1
ATOM 4096 O O . GLY A 1 549 ? -2.277 -6.182 4.181 1.00 81.38 549 GLY A O 1
ATOM 4097 N N . GLY A 1 550 ? -1.420 -7.088 6.038 1.00 74.25 550 GLY A N 1
ATOM 4098 C CA . GLY A 1 550 ? -0.031 -6.696 5.762 1.00 74.25 550 GLY A CA 1
ATOM 4099 C C . GLY A 1 550 ? 0.790 -6.515 7.039 1.00 74.25 550 GLY A C 1
ATOM 4100 O O . GLY A 1 550 ? 0.496 -7.153 8.040 1.00 74.25 550 GLY A O 1
ATOM 4101 N N . MET A 1 551 ? 1.791 -5.622 7.008 1.00 62.41 551 MET A N 1
ATOM 4102 C CA . MET A 1 551 ? 2.694 -5.367 8.149 1.00 62.41 551 MET A CA 1
ATOM 4103 C C . MET A 1 551 ? 1.965 -4.922 9.425 1.00 62.41 551 MET A C 1
ATOM 4105 O O . MET A 1 551 ? 2.391 -5.257 10.523 1.00 62.41 551 MET A O 1
ATOM 4109 N N . LYS A 1 552 ? 0.877 -4.157 9.275 1.00 74.50 552 LYS A N 1
ATOM 4110 C CA . LYS A 1 552 ? -0.022 -3.752 10.362 1.00 74.50 552 LYS A CA 1
ATOM 4111 C C . LYS A 1 552 ? -1.438 -4.202 10.004 1.00 74.50 552 LYS A C 1
ATOM 4113 O O . LYS A 1 552 ? -2.126 -3.463 9.293 1.00 74.50 552 LYS A O 1
ATOM 4118 N N . PRO A 1 553 ? -1.836 -5.429 10.373 1.00 80.94 553 PRO A N 1
ATOM 4119 C CA . PRO A 1 553 ? -3.185 -5.900 10.109 1.00 80.94 553 PRO A CA 1
ATOM 4120 C C . PRO A 1 553 ? -4.202 -5.069 10.903 1.00 80.94 553 PRO A C 1
ATOM 4122 O O . PRO A 1 553 ? -3.948 -4.698 12.047 1.00 80.94 553 PRO A O 1
ATOM 4125 N N . ARG A 1 554 ? -5.342 -4.765 10.281 1.00 87.31 554 ARG A N 1
ATOM 4126 C CA . ARG A 1 554 ? -6.456 -4.001 10.863 1.00 87.31 554 ARG A CA 1
ATOM 4127 C C . ARG A 1 554 ? -7.758 -4.618 10.369 1.00 87.31 554 ARG A C 1
ATOM 4129 O O . ARG A 1 554 ? -7.898 -4.832 9.163 1.00 87.31 554 ARG A O 1
ATOM 4136 N N . HIS A 1 555 ? -8.692 -4.897 11.272 1.00 94.38 555 HIS A N 1
ATOM 4137 C CA . HIS A 1 555 ? -10.043 -5.279 10.869 1.00 94.38 555 HIS A CA 1
ATOM 4138 C C . HIS A 1 555 ? -10.803 -4.067 10.321 1.00 94.38 555 HIS A C 1
ATOM 4140 O O . HIS A 1 555 ? -10.597 -2.940 10.760 1.00 94.38 555 HIS A O 1
ATOM 4146 N N . ALA A 1 556 ? -11.642 -4.307 9.325 1.00 96.25 556 ALA A N 1
ATOM 4147 C CA . ALA A 1 556 ? -12.559 -3.343 8.755 1.00 96.25 556 ALA A CA 1
ATOM 4148 C C . ALA A 1 556 ? -13.670 -3.023 9.760 1.00 96.25 556 ALA A C 1
ATOM 4150 O O . ALA A 1 556 ? -14.112 -3.898 10.507 1.00 96.25 556 ALA A O 1
ATOM 4151 N N . ASP A 1 557 ? -14.144 -1.784 9.748 1.00 95.75 557 ASP A N 1
ATOM 4152 C CA . ASP A 1 557 ? -15.229 -1.344 10.619 1.00 95.75 557 ASP A CA 1
ATOM 4153 C C . ASP A 1 557 ? -16.578 -1.596 9.947 1.00 95.75 557 ASP A C 1
ATOM 4155 O O . ASP A 1 557 ? -16.719 -1.367 8.744 1.00 95.75 557 ASP A O 1
ATOM 4159 N N . LEU A 1 558 ? -17.579 -2.043 10.713 1.00 97.75 558 LEU A N 1
ATOM 4160 C CA . LEU A 1 558 ? -18.950 -2.181 10.214 1.00 97.75 558 LEU A CA 1
ATOM 4161 C C . LEU A 1 558 ? -19.479 -0.801 9.812 1.00 97.75 558 LEU A C 1
ATOM 4163 O O . LEU A 1 558 ? -19.675 0.074 10.654 1.00 97.75 558 LEU A O 1
ATOM 4167 N N . PHE A 1 559 ? -19.722 -0.610 8.524 1.00 98.31 559 PHE A N 1
ATOM 4168 C CA . PHE A 1 559 ? -20.113 0.668 7.953 1.00 98.31 559 PHE A CA 1
ATOM 4169 C C . PHE A 1 559 ? -21.630 0.836 7.920 1.00 98.31 559 PHE A C 1
ATOM 4171 O O . PHE A 1 559 ? -22.141 1.821 8.451 1.00 98.31 559 PHE A O 1
ATOM 4178 N N . ALA A 1 560 ? -22.329 -0.154 7.363 1.00 97.88 560 ALA A N 1
ATOM 4179 C CA . ALA A 1 560 ? -23.784 -0.224 7.278 1.00 97.88 560 ALA A CA 1
ATOM 4180 C C . ALA A 1 560 ? -24.239 -1.693 7.230 1.00 97.88 560 ALA A C 1
ATOM 4182 O O . ALA A 1 560 ? -23.447 -2.581 6.910 1.00 97.88 560 ALA A O 1
ATOM 4183 N N . SER A 1 561 ? -25.489 -1.956 7.609 1.00 97.69 561 SER A N 1
ATOM 4184 C CA . SER A 1 561 ? -26.050 -3.310 7.741 1.00 97.69 561 SER A CA 1
ATOM 4185 C C . SER A 1 561 ? -27.308 -3.483 6.901 1.00 97.69 561 SER A C 1
ATOM 4187 O O . SER A 1 561 ? -27.961 -2.492 6.586 1.00 97.69 561 SER A O 1
ATOM 4189 N N . ASP A 1 562 ? -27.642 -4.737 6.589 1.00 93.25 562 ASP A N 1
ATOM 4190 C CA . ASP A 1 562 ? -28.886 -5.137 5.912 1.00 93.25 562 ASP A CA 1
ATOM 4191 C C . ASP A 1 562 ? -29.152 -4.387 4.590 1.00 93.25 562 ASP A C 1
ATOM 4193 O O . ASP A 1 562 ? -30.280 -4.014 4.273 1.00 93.25 562 ASP A O 1
ATOM 4197 N N . LEU A 1 563 ? -28.091 -4.144 3.815 1.00 98.12 563 LEU A N 1
ATOM 4198 C CA . LEU A 1 563 ? -28.171 -3.436 2.539 1.00 98.12 563 LEU A CA 1
ATOM 4199 C C . LEU A 1 563 ? -28.652 -4.350 1.410 1.00 98.12 563 LEU A C 1
ATOM 4201 O O . LEU A 1 563 ? -28.206 -5.492 1.304 1.00 98.12 563 LEU A O 1
ATOM 4205 N N . ASP A 1 564 ? -29.474 -3.811 0.512 1.00 97.88 564 ASP A N 1
ATOM 4206 C CA . ASP A 1 564 ? -29.664 -4.389 -0.817 1.00 97.88 564 ASP A CA 1
ATOM 4207 C C . ASP A 1 564 ? -28.437 -4.137 -1.722 1.00 97.88 564 ASP A C 1
ATOM 4209 O O . ASP A 1 564 ? -27.617 -3.247 -1.463 1.00 97.88 564 ASP A O 1
ATOM 4213 N N . ASP A 1 565 ? -28.326 -4.912 -2.803 1.00 97.31 565 ASP A N 1
ATOM 4214 C CA . ASP A 1 565 ? -27.216 -4.852 -3.761 1.00 97.31 565 ASP A CA 1
ATOM 4215 C C . ASP A 1 565 ? -26.993 -3.443 -4.335 1.00 97.31 565 ASP A C 1
ATOM 4217 O O . ASP A 1 565 ? -25.857 -2.966 -4.400 1.00 97.31 565 ASP A O 1
ATOM 4221 N N . ALA A 1 566 ? -28.063 -2.749 -4.734 1.00 97.75 566 ALA A N 1
ATOM 4222 C CA . ALA A 1 566 ? -27.969 -1.441 -5.380 1.00 97.75 566 ALA A CA 1
ATOM 4223 C C . ALA A 1 566 ? -27.505 -0.359 -4.394 1.00 97.75 566 ALA A C 1
ATOM 4225 O O . ALA A 1 566 ? -26.681 0.497 -4.726 1.00 97.75 566 ALA A O 1
ATOM 4226 N N . THR A 1 567 ? -27.999 -0.401 -3.159 1.00 98.38 567 THR A N 1
ATOM 4227 C CA . THR A 1 567 ? -27.577 0.499 -2.086 1.00 98.38 567 THR A CA 1
ATOM 4228 C C . THR A 1 567 ? -26.125 0.255 -1.693 1.00 98.38 567 THR A C 1
ATOM 4230 O O . THR A 1 567 ? -25.369 1.221 -1.568 1.00 98.38 567 THR A O 1
ATOM 4233 N N . LEU A 1 568 ? -25.699 -1.007 -1.582 1.00 98.56 568 LEU A N 1
ATOM 4234 C CA . LEU A 1 568 ? -24.304 -1.346 -1.303 1.00 98.56 568 LEU A CA 1
ATOM 4235 C C . LEU A 1 568 ? -23.368 -0.806 -2.389 1.00 98.56 568 LEU A C 1
ATOM 4237 O O . LEU A 1 568 ? -22.379 -0.151 -2.057 1.00 98.56 568 LEU A O 1
ATOM 4241 N N . LEU A 1 569 ? -23.691 -1.027 -3.668 1.00 98.44 569 LEU A N 1
ATOM 4242 C CA . LEU A 1 569 ? -22.883 -0.530 -4.786 1.00 98.44 569 LEU A CA 1
ATOM 4243 C C . LEU A 1 569 ? -22.735 0.996 -4.750 1.00 98.44 569 LEU A C 1
ATOM 4245 O O . LEU A 1 569 ? -21.614 1.489 -4.847 1.00 98.44 569 LEU A O 1
ATOM 4249 N N . ARG A 1 570 ? -23.821 1.745 -4.505 1.00 98.56 570 ARG A N 1
ATOM 4250 C CA . ARG A 1 570 ? -23.751 3.211 -4.354 1.00 98.56 570 ARG A CA 1
ATOM 4251 C C . ARG A 1 570 ? -22.819 3.633 -3.221 1.00 98.56 570 ARG A C 1
ATOM 4253 O O . ARG A 1 570 ? -22.013 4.542 -3.393 1.00 98.56 570 ARG A O 1
ATOM 4260 N N . TYR A 1 571 ? -22.888 2.977 -2.063 1.00 98.75 571 TYR A N 1
ATOM 4261 C CA . TYR A 1 571 ? -22.002 3.311 -0.943 1.00 98.75 571 TYR A CA 1
ATOM 4262 C C . TYR A 1 571 ? -20.538 2.997 -1.245 1.00 98.75 571 TYR A C 1
ATOM 4264 O O . TYR A 1 571 ? -19.667 3.789 -0.884 1.00 98.75 571 TYR A O 1
ATOM 4272 N N . VAL A 1 572 ? -20.254 1.892 -1.938 1.00 98.75 572 VAL A N 1
ATOM 4273 C CA . VAL A 1 572 ? -18.888 1.562 -2.362 1.00 98.75 572 VAL A CA 1
ATOM 4274 C C . VAL A 1 572 ? -18.383 2.560 -3.410 1.00 98.75 572 VAL A C 1
ATOM 4276 O O . VAL A 1 572 ? -17.257 3.034 -3.270 1.00 98.75 572 VAL A O 1
ATOM 4279 N N . ASP A 1 573 ? -19.202 2.953 -4.391 1.00 98.69 573 ASP A N 1
ATOM 4280 C CA . ASP A 1 573 ? -18.853 3.975 -5.391 1.00 98.69 573 ASP A CA 1
ATOM 4281 C C . ASP A 1 573 ? -18.436 5.288 -4.714 1.00 98.69 573 ASP A C 1
ATOM 4283 O O . ASP A 1 573 ? -17.323 5.788 -4.919 1.00 98.69 573 ASP A O 1
ATOM 4287 N N . ARG A 1 574 ? -19.313 5.806 -3.845 1.00 98.69 574 ARG A N 1
ATOM 4288 C CA . ARG A 1 574 ? -19.105 7.049 -3.095 1.00 98.69 574 ARG A CA 1
ATOM 4289 C C . ARG A 1 574 ? -17.861 6.975 -2.218 1.00 98.69 574 ARG A C 1
ATOM 4291 O O . ARG A 1 574 ? -17.036 7.884 -2.254 1.00 98.69 574 ARG A O 1
ATOM 4298 N N . LEU A 1 575 ? -17.698 5.892 -1.455 1.00 98.69 575 LEU A N 1
ATOM 4299 C CA . LEU A 1 575 ? -16.551 5.715 -0.567 1.00 98.69 575 LEU A CA 1
ATOM 4300 C C . LEU A 1 575 ? -15.243 5.682 -1.353 1.00 98.69 575 LEU A C 1
ATOM 4302 O O . LEU A 1 575 ? -14.303 6.386 -0.989 1.00 98.69 575 LEU A O 1
ATOM 4306 N N . LEU A 1 576 ? -15.169 4.886 -2.423 1.00 98.62 576 LEU A N 1
ATOM 4307 C CA . LEU A 1 576 ? -13.948 4.755 -3.215 1.00 98.62 576 LEU A CA 1
ATOM 4308 C C . LEU A 1 576 ? -13.576 6.075 -3.889 1.00 98.62 576 LEU A C 1
ATOM 4310 O O . LEU A 1 576 ? -12.408 6.458 -3.831 1.00 98.62 576 LEU A O 1
ATOM 4314 N N . MET A 1 577 ? -14.541 6.797 -4.465 1.00 98.31 577 MET A N 1
ATOM 4315 C CA . MET A 1 577 ? -14.277 8.106 -5.071 1.00 98.31 577 MET A CA 1
ATOM 4316 C C . MET A 1 577 ? -13.897 9.160 -4.031 1.00 98.31 577 MET A C 1
ATOM 4318 O O . MET A 1 577 ? -12.972 9.943 -4.256 1.00 98.31 577 MET A O 1
ATOM 4322 N N . PHE A 1 578 ? -14.525 9.146 -2.854 1.00 98.38 578 PHE A N 1
ATOM 4323 C CA . PHE A 1 578 ? -14.158 10.046 -1.763 1.00 98.38 578 PHE A CA 1
ATOM 4324 C C . PHE A 1 578 ? -12.748 9.757 -1.225 1.00 98.38 578 PHE A C 1
ATOM 4326 O O . PHE A 1 578 ? -11.954 10.681 -1.039 1.00 98.38 578 PHE A O 1
ATOM 4333 N N . TYR A 1 579 ? -12.387 8.482 -1.061 1.00 98.38 579 TYR A N 1
ATOM 4334 C CA . TYR A 1 579 ? -11.029 8.050 -0.719 1.00 98.38 579 TYR A CA 1
ATOM 4335 C C . TYR A 1 579 ? -10.014 8.475 -1.789 1.00 98.38 579 TYR A C 1
ATOM 4337 O O . TYR A 1 579 ? -8.990 9.073 -1.466 1.00 98.38 579 TYR A O 1
ATOM 4345 N N . ILE A 1 580 ? -10.296 8.234 -3.073 1.00 97.81 580 ILE A N 1
ATOM 4346 C CA . ILE A 1 580 ? -9.420 8.632 -4.186 1.00 97.81 580 ILE A CA 1
ATOM 4347 C C . ILE A 1 580 ? -9.195 10.145 -4.204 1.00 97.81 580 ILE A C 1
ATOM 4349 O O . ILE A 1 580 ? -8.076 10.583 -4.483 1.00 97.81 580 ILE A O 1
ATOM 4353 N N . ARG A 1 581 ? -10.223 10.931 -3.878 1.00 96.00 581 ARG A N 1
ATOM 4354 C CA . ARG A 1 581 ? -10.163 12.393 -3.831 1.00 96.00 581 ARG A CA 1
ATOM 4355 C C . ARG A 1 581 ? -9.348 12.918 -2.650 1.00 96.00 581 ARG A C 1
ATOM 4357 O O . ARG A 1 581 ? -8.594 13.868 -2.816 1.00 96.00 581 ARG A O 1
ATOM 4364 N N . THR A 1 582 ? -9.489 12.315 -1.473 1.00 94.81 582 THR A N 1
ATOM 4365 C CA . THR A 1 582 ? -9.007 12.909 -0.210 1.00 94.81 582 THR A CA 1
ATOM 4366 C C . THR A 1 582 ? -7.757 12.251 0.369 1.00 94.81 582 THR A C 1
ATOM 4368 O O . THR A 1 582 ? -7.074 12.866 1.181 1.00 94.81 582 THR A O 1
ATOM 4371 N N . ALA A 1 583 ? -7.430 11.020 -0.026 1.00 93.06 583 ALA A N 1
ATOM 4372 C CA . ALA A 1 583 ? -6.277 10.319 0.521 1.00 93.06 583 ALA A CA 1
ATOM 4373 C C . ALA A 1 583 ? -4.942 10.870 0.013 1.00 93.06 583 ALA A C 1
ATOM 4375 O O . ALA A 1 583 ? -4.821 11.381 -1.104 1.00 93.06 583 ALA A O 1
ATOM 4376 N N . ASP A 1 584 ? -3.911 10.691 0.826 1.00 89.00 584 ASP A N 1
ATOM 4377 C CA . ASP A 1 584 ? -2.548 11.086 0.508 1.00 89.00 584 ASP A CA 1
ATOM 4378 C C . ASP A 1 584 ? -1.832 10.039 -0.376 1.00 89.00 584 ASP A C 1
ATOM 4380 O O . ASP A 1 584 ? -2.329 8.937 -0.648 1.00 89.00 584 ASP A O 1
ATOM 4384 N N . ARG A 1 585 ? -0.642 10.383 -0.870 1.00 88.69 585 ARG A N 1
ATOM 4385 C CA . ARG A 1 585 ? 0.184 9.541 -1.737 1.00 88.69 585 ARG A CA 1
ATOM 4386 C C . ARG A 1 585 ? 0.492 8.200 -1.070 1.00 88.69 585 ARG A C 1
ATOM 4388 O O . ARG A 1 585 ? 1.030 8.138 0.030 1.00 88.69 585 ARG A O 1
ATOM 4395 N N . LEU A 1 586 ? 0.200 7.107 -1.783 1.00 89.62 586 LEU A N 1
ATOM 4396 C CA . LEU A 1 586 ? 0.446 5.729 -1.332 1.00 89.62 586 LEU A CA 1
ATOM 4397 C C . LEU A 1 586 ? -0.239 5.362 0.002 1.00 89.62 586 LEU A C 1
ATOM 4399 O O . LEU A 1 586 ? 0.124 4.361 0.625 1.00 89.62 586 LEU A O 1
ATOM 4403 N N . GLN A 1 587 ? -1.265 6.109 0.416 1.00 90.00 587 GLN A N 1
ATOM 4404 C CA . GLN A 1 587 ? -1.988 5.874 1.663 1.00 90.00 587 GLN A CA 1
ATOM 4405 C C . GLN A 1 587 ? -3.020 4.748 1.505 1.00 90.00 587 GLN A C 1
ATOM 4407 O O . GLN A 1 587 ? -3.814 4.747 0.569 1.00 90.00 587 GLN A O 1
ATOM 4412 N N . ARG A 1 588 ? -3.044 3.775 2.426 1.00 90.50 588 ARG A N 1
ATOM 4413 C CA . ARG A 1 588 ? -4.100 2.740 2.493 1.00 90.50 588 ARG A CA 1
ATOM 4414 C C . ARG A 1 588 ? -5.398 3.311 3.055 1.00 90.50 588 ARG A C 1
ATOM 4416 O O . ARG A 1 588 ? -5.330 4.161 3.935 1.00 90.50 588 ARG A O 1
ATOM 4423 N N . THR A 1 589 ? -6.541 2.750 2.654 1.00 95.69 589 THR A N 1
ATOM 4424 C CA . THR A 1 589 ? -7.875 3.086 3.198 1.00 95.69 589 THR A CA 1
ATOM 4425 C C . THR A 1 589 ? -7.910 3.056 4.730 1.00 95.69 589 THR A C 1
ATOM 4427 O O . THR A 1 589 ? -8.407 3.984 5.350 1.00 95.69 589 THR A O 1
ATOM 4430 N N . SER A 1 590 ? -7.272 2.057 5.347 1.00 88.94 590 SER A N 1
ATOM 4431 C CA . SER A 1 590 ? -7.137 1.943 6.802 1.00 88.94 590 SER A CA 1
ATOM 4432 C C . SER A 1 590 ? -6.477 3.162 7.454 1.00 88.94 590 SER A C 1
ATOM 4434 O O . SER A 1 590 ? -6.977 3.692 8.433 1.00 88.94 590 SER A O 1
ATOM 4436 N N . VAL A 1 591 ? -5.349 3.612 6.895 1.00 85.50 591 VAL A N 1
ATOM 4437 C CA . VAL A 1 591 ? -4.580 4.749 7.430 1.00 85.50 591 VAL A CA 1
ATOM 4438 C C . VAL A 1 591 ? -5.281 6.066 7.107 1.00 85.50 591 VAL A C 1
ATOM 4440 O O . VAL A 1 591 ? -5.204 7.012 7.880 1.00 85.50 591 VAL A O 1
ATOM 4443 N N . TRP A 1 592 ? -5.954 6.126 5.960 1.00 92.06 592 TRP A N 1
ATOM 4444 C CA . TRP A 1 592 ? -6.790 7.255 5.581 1.00 92.06 592 TRP A CA 1
ATOM 4445 C C . TRP A 1 592 ? -7.939 7.457 6.569 1.00 92.06 592 TRP A C 1
ATOM 4447 O O . TRP A 1 592 ? -8.077 8.560 7.083 1.00 92.06 592 TRP A O 1
ATOM 4457 N N . LEU A 1 593 ? -8.680 6.400 6.916 1.00 87.31 593 LEU A N 1
ATOM 4458 C CA . LEU A 1 593 ? -9.761 6.480 7.899 1.00 87.31 593 LEU A CA 1
ATOM 4459 C C . LEU A 1 593 ? -9.251 6.879 9.290 1.00 87.31 593 LEU A C 1
ATOM 4461 O O . LEU A 1 593 ? -9.864 7.720 9.937 1.00 87.31 593 LEU A O 1
ATOM 4465 N N . ASP A 1 594 ? -8.120 6.320 9.732 1.00 80.62 594 ASP A N 1
ATOM 4466 C CA . ASP A 1 594 ? -7.519 6.663 11.030 1.00 80.62 594 ASP A CA 1
ATOM 4467 C C . ASP A 1 594 ? -7.087 8.148 11.105 1.00 80.62 594 ASP A C 1
ATOM 4469 O O . ASP A 1 594 ? -7.039 8.726 12.192 1.00 80.62 594 ASP A O 1
ATOM 4473 N N . ASN A 1 595 ? -6.772 8.762 9.958 1.00 77.50 595 ASN A N 1
ATOM 4474 C CA . ASN A 1 595 ? -6.392 10.173 9.843 1.00 77.50 595 ASN A CA 1
ATOM 4475 C C . ASN A 1 595 ? -7.577 11.104 9.530 1.00 77.50 595 ASN A C 1
ATOM 4477 O O . ASN A 1 595 ? -7.410 12.322 9.595 1.00 77.50 595 ASN A O 1
ATOM 4481 N N . LEU A 1 596 ? -8.739 10.559 9.163 1.00 76.12 596 LEU A N 1
ATOM 4482 C CA . LEU A 1 596 ? -9.918 11.336 8.803 1.00 76.12 596 LEU A CA 1
ATOM 4483 C C . LEU A 1 596 ? -10.530 11.944 10.069 1.00 76.12 596 LEU A C 1
ATOM 4485 O O . LEU A 1 596 ? -10.899 11.227 11.001 1.00 76.12 596 LEU A O 1
ATOM 4489 N N . GLU A 1 597 ? -10.646 13.270 10.116 1.00 72.12 597 GLU A N 1
ATOM 4490 C CA . GLU A 1 597 ? -11.282 13.955 11.241 1.00 72.12 597 GLU A CA 1
ATOM 4491 C C . GLU A 1 597 ? -12.755 13.531 11.360 1.00 72.12 597 GLU A C 1
ATOM 4493 O O . GLU A 1 597 ? -13.478 13.463 10.370 1.00 72.12 597 GLU A O 1
ATOM 4498 N N . GLY A 1 598 ? -13.186 13.161 12.570 1.00 71.88 598 GLY A N 1
ATOM 4499 C CA . GLY A 1 598 ? -14.501 12.549 12.803 1.00 71.88 598 GLY A CA 1
ATOM 4500 C C . GLY A 1 598 ? -14.608 11.065 12.409 1.00 71.88 598 GLY A C 1
ATOM 4501 O O . GLY A 1 598 ? -15.622 10.430 12.698 1.00 71.88 598 GLY A O 1
ATOM 4502 N N . GLY A 1 599 ? -13.561 10.484 11.811 1.00 84.12 599 GLY A N 1
ATOM 4503 C CA . GLY A 1 599 ? -13.418 9.051 11.564 1.00 84.12 599 GLY A CA 1
ATOM 4504 C C . GLY A 1 599 ? -14.592 8.426 10.806 1.00 84.12 599 GLY A C 1
ATOM 4505 O O . GLY A 1 599 ? -15.084 8.963 9.813 1.00 84.12 599 GLY A O 1
ATOM 4506 N N . LEU A 1 600 ? -15.039 7.260 11.280 1.00 88.75 600 LEU A N 1
ATOM 4507 C CA . LEU A 1 600 ? -16.106 6.483 10.644 1.00 88.75 600 LEU A CA 1
ATOM 4508 C C . LEU A 1 600 ? -17.449 7.222 10.618 1.00 88.75 600 LEU A C 1
ATOM 4510 O O . LEU A 1 600 ? -18.190 7.087 9.648 1.00 88.75 600 LEU A O 1
ATOM 4514 N N . ASP A 1 601 ? -17.762 8.000 11.655 1.00 89.81 601 ASP A N 1
ATOM 4515 C CA . ASP A 1 601 ? -19.040 8.710 11.743 1.00 89.81 601 ASP A CA 1
ATOM 4516 C C . ASP A 1 601 ? -19.113 9.842 10.722 1.00 89.81 601 ASP A C 1
ATOM 4518 O O . ASP A 1 601 ? -20.118 9.976 10.026 1.00 89.81 601 ASP A O 1
ATOM 4522 N N . TYR A 1 602 ? -18.023 10.593 10.548 1.00 93.06 602 TYR A N 1
ATOM 4523 C CA . TYR A 1 602 ? -17.942 11.572 9.467 1.00 93.06 602 TYR A CA 1
ATOM 4524 C C . TYR A 1 602 ? -18.020 10.900 8.091 1.00 93.06 602 TYR A C 1
ATOM 4526 O O . TYR A 1 602 ? -18.754 11.360 7.217 1.00 93.06 602 TYR A O 1
ATOM 4534 N N . LEU A 1 603 ? -17.345 9.760 7.903 1.00 95.81 603 LEU A N 1
ATOM 4535 C CA . LEU A 1 603 ? -17.436 9.014 6.648 1.00 95.81 603 LEU A CA 1
ATOM 4536 C C . LEU A 1 603 ? -18.878 8.574 6.336 1.00 95.81 603 LEU A C 1
ATOM 4538 O O . LEU A 1 603 ? -19.300 8.665 5.184 1.00 95.81 603 LEU A O 1
ATOM 4542 N N . ARG A 1 604 ? -19.648 8.136 7.343 1.00 98.25 604 ARG A N 1
ATOM 4543 C CA . ARG A 1 604 ? -21.079 7.822 7.181 1.00 98.25 604 ARG A CA 1
ATOM 4544 C C . ARG A 1 604 ? -21.878 9.056 6.775 1.00 98.25 604 ARG A C 1
ATOM 4546 O O . ARG A 1 604 ? -22.629 8.967 5.812 1.00 98.25 604 ARG A O 1
ATOM 4553 N N . GLN A 1 605 ? -21.662 10.201 7.417 1.00 97.81 605 GLN A N 1
ATOM 4554 C CA . GLN A 1 605 ? -22.357 11.441 7.052 1.00 97.81 605 GLN A CA 1
ATOM 4555 C C . GLN A 1 605 ? -22.126 11.822 5.585 1.00 97.81 605 GLN A C 1
ATOM 4557 O O . GLN A 1 605 ? -23.060 12.203 4.888 1.00 97.81 605 GLN A O 1
ATOM 4562 N N . VAL A 1 606 ? -20.893 11.688 5.089 1.00 97.56 606 VAL A N 1
ATOM 4563 C CA . VAL A 1 606 ? -20.566 12.033 3.697 1.00 97.56 606 VAL A CA 1
ATOM 4564 C C . VAL A 1 606 ? -21.140 11.016 2.706 1.00 97.56 606 VAL A C 1
ATOM 4566 O O . VAL A 1 606 ? -21.691 11.396 1.679 1.00 97.56 606 VAL A O 1
ATOM 4569 N N . VAL A 1 607 ? -20.993 9.718 2.979 1.00 98.44 607 VAL A N 1
ATOM 4570 C CA . VAL A 1 607 ? -21.320 8.654 2.011 1.00 98.44 607 VAL A CA 1
ATOM 4571 C C . VAL A 1 607 ? -22.791 8.240 2.062 1.00 98.44 607 VAL A C 1
ATOM 4573 O O . VAL A 1 607 ? -23.370 7.945 1.016 1.00 98.44 607 VAL A O 1
ATOM 4576 N N . ILE A 1 608 ? -23.394 8.188 3.250 1.00 98.25 608 ILE A N 1
ATOM 4577 C CA . ILE A 1 608 ? -24.773 7.731 3.471 1.00 98.25 608 ILE A CA 1
ATOM 4578 C C . ILE A 1 608 ? -25.726 8.923 3.458 1.00 98.25 608 ILE A C 1
ATOM 4580 O O . ILE A 1 608 ? -26.635 8.951 2.629 1.00 98.25 608 ILE A O 1
ATOM 4584 N N . ASP A 1 609 ? -25.480 9.904 4.329 1.00 98.12 609 ASP A N 1
ATOM 4585 C CA . ASP A 1 609 ? -26.385 11.044 4.543 1.00 98.12 609 ASP A CA 1
ATOM 4586 C C . ASP A 1 609 ? -26.172 12.183 3.533 1.00 98.12 609 ASP A C 1
ATOM 4588 O O . ASP A 1 609 ? -26.916 13.161 3.539 1.00 98.12 609 ASP A O 1
ATOM 4592 N N . ASP A 1 610 ? -25.156 12.058 2.673 1.00 97.88 610 ASP A N 1
ATOM 4593 C CA . ASP A 1 610 ? -24.764 13.052 1.672 1.00 97.88 610 ASP A CA 1
ATOM 4594 C C . ASP A 1 610 ? -24.605 14.468 2.253 1.00 97.88 610 ASP A C 1
ATOM 4596 O O . ASP A 1 610 ? -25.022 15.466 1.666 1.00 97.88 610 ASP A O 1
ATOM 4600 N N . SER A 1 611 ? -23.977 14.577 3.428 1.00 97.88 611 SER A N 1
ATOM 4601 C CA . SER A 1 611 ? -23.843 15.844 4.162 1.00 97.88 611 SER A CA 1
ATOM 4602 C C . SER A 1 611 ? -23.106 16.949 3.392 1.00 97.88 611 SER A C 1
ATOM 4604 O O . SER A 1 611 ? -23.217 18.124 3.743 1.00 97.88 611 SER A O 1
ATOM 4606 N N . LEU A 1 612 ? -22.362 16.582 2.342 1.00 96.31 612 LEU A N 1
ATOM 4607 C CA . LEU A 1 612 ? -21.637 17.497 1.458 1.00 96.31 612 LEU A CA 1
ATOM 4608 C C . LEU A 1 612 ? -22.328 17.726 0.101 1.00 96.31 612 LEU A C 1
ATOM 4610 O O . LEU A 1 612 ? -21.821 18.520 -0.690 1.00 96.31 612 LEU A O 1
ATOM 4614 N N . GLY A 1 613 ? -23.435 17.038 -0.201 1.00 97.69 613 GLY A N 1
ATOM 4615 C CA . GLY A 1 613 ? -24.105 17.112 -1.506 1.00 97.69 613 GLY A CA 1
ATOM 4616 C C . GLY A 1 613 ? -23.251 16.592 -2.670 1.00 97.69 613 GLY A C 1
ATOM 4617 O O . GLY A 1 613 ? -23.309 17.134 -3.774 1.00 97.69 613 GLY A O 1
ATOM 4618 N N . LEU A 1 614 ? -22.398 15.592 -2.423 1.00 96.12 614 LEU A N 1
ATOM 4619 C CA . LEU A 1 614 ? -21.437 15.043 -3.388 1.00 96.12 614 LEU A CA 1
ATOM 4620 C C . LEU A 1 614 ? -21.839 13.672 -3.940 1.00 96.12 614 LEU A C 1
ATOM 4622 O O . LEU A 1 614 ? -21.206 13.216 -4.892 1.00 96.12 614 LEU A O 1
ATOM 4626 N N . ALA A 1 615 ? -22.851 13.006 -3.380 1.00 98.12 615 ALA A N 1
ATOM 4627 C CA . ALA A 1 615 ? -23.186 11.623 -3.714 1.00 98.12 615 ALA A CA 1
ATOM 4628 C C . ALA A 1 615 ? -23.368 11.392 -5.222 1.00 98.12 615 ALA A C 1
ATOM 4630 O O . ALA A 1 615 ? -22.713 10.515 -5.784 1.00 98.12 615 ALA A O 1
ATOM 4631 N N . ALA A 1 616 ? -24.190 12.210 -5.887 1.00 98.19 616 ALA A N 1
ATOM 4632 C CA . ALA A 1 616 ? -24.447 12.085 -7.324 1.00 98.19 616 ALA A CA 1
ATOM 4633 C C . ALA A 1 616 ? -23.173 12.280 -8.164 1.00 98.19 616 ALA A C 1
ATOM 4635 O O . ALA A 1 616 ? -22.919 11.522 -9.097 1.00 98.19 616 ALA A O 1
ATOM 4636 N N . THR A 1 617 ? -22.336 13.254 -7.796 1.00 97.50 617 THR A N 1
ATOM 4637 C CA . THR A 1 617 ? -21.058 13.521 -8.468 1.00 97.50 617 THR A CA 1
ATOM 4638 C C . THR A 1 617 ? -20.094 12.346 -8.319 1.00 97.50 617 THR A C 1
ATOM 4640 O O . THR A 1 617 ? -19.473 11.932 -9.293 1.00 97.50 617 THR A O 1
ATOM 4643 N N . LEU A 1 618 ? -19.974 11.778 -7.115 1.00 98.06 618 LEU A N 1
ATOM 4644 C CA . LEU A 1 618 ? -19.093 10.636 -6.857 1.00 98.06 618 LEU A CA 1
ATOM 4645 C C . LEU A 1 618 ? -19.566 9.375 -7.599 1.00 98.06 618 LEU A C 1
ATOM 4647 O O . LEU A 1 618 ? -18.746 8.647 -8.153 1.00 98.06 618 LEU A O 1
ATOM 4651 N N . GLU A 1 619 ? -20.877 9.129 -7.650 1.00 98.31 619 GLU A N 1
ATOM 4652 C CA . GLU A 1 619 ? -21.455 8.026 -8.429 1.00 98.31 619 GLU A CA 1
ATOM 4653 C C . GLU A 1 619 ? -21.214 8.205 -9.933 1.00 98.31 619 GLU A C 1
ATOM 4655 O O . GLU A 1 619 ? -20.803 7.258 -10.603 1.00 98.31 619 GLU A O 1
ATOM 4660 N N . GLN A 1 620 ? -21.398 9.418 -10.462 1.00 97.94 620 GLN A N 1
ATOM 4661 C CA . GLN A 1 620 ? -21.138 9.723 -11.870 1.00 97.94 620 GLN A CA 1
ATOM 4662 C C . GLN A 1 620 ? -19.653 9.562 -12.229 1.00 97.94 620 GLN A C 1
ATOM 4664 O O . GLN A 1 620 ? -19.333 8.991 -13.271 1.00 97.94 620 GLN A O 1
ATOM 4669 N N . GLU A 1 621 ? -18.741 10.020 -11.366 1.00 96.00 621 GLU A N 1
ATOM 4670 C CA . GLU A 1 621 ? -17.296 9.838 -11.551 1.00 96.00 621 GLU A CA 1
ATOM 4671 C C . GLU A 1 621 ? -16.916 8.354 -11.584 1.00 96.00 621 GLU A C 1
ATOM 4673 O O . GLU A 1 621 ? -16.151 7.935 -12.454 1.00 96.00 621 GLU A O 1
ATOM 4678 N N . MET A 1 622 ? -17.477 7.538 -10.684 1.00 97.88 622 MET A N 1
ATOM 4679 C CA . MET A 1 622 ? -17.268 6.090 -10.726 1.00 97.88 622 MET A CA 1
ATOM 4680 C C . MET A 1 622 ? -17.841 5.483 -12.007 1.00 97.88 622 MET A C 1
ATOM 4682 O O . MET A 1 622 ? -17.169 4.689 -12.660 1.00 97.88 622 MET A O 1
ATOM 4686 N N . GLN A 1 623 ? -19.054 5.872 -12.397 1.00 97.81 623 GLN A N 1
ATOM 4687 C CA . GLN A 1 623 ? -19.704 5.353 -13.596 1.00 97.81 623 GLN A CA 1
ATOM 4688 C C . GLN A 1 623 ? -18.890 5.653 -14.865 1.00 97.81 623 GLN A C 1
ATOM 4690 O O . GLN A 1 623 ? -18.730 4.769 -15.702 1.00 97.81 623 GLN A O 1
ATOM 4695 N N . GLN A 1 624 ? -18.280 6.837 -14.965 1.00 95.75 624 GLN A N 1
ATOM 4696 C CA . GLN A 1 624 ? -17.361 7.163 -16.057 1.00 95.75 624 GLN A CA 1
ATOM 4697 C C . GLN A 1 624 ? -16.149 6.217 -16.094 1.00 95.75 624 GLN A C 1
ATOM 4699 O O . GLN A 1 624 ? -15.753 5.767 -17.167 1.00 95.75 624 GLN A O 1
ATOM 4704 N N . VAL A 1 625 ? -15.559 5.891 -14.938 1.00 94.44 625 VAL A N 1
ATOM 4705 C CA . VAL A 1 625 ? -14.432 4.944 -14.862 1.00 94.44 625 VAL A CA 1
ATOM 4706 C C . VAL A 1 625 ? -14.857 3.547 -15.321 1.00 94.44 625 VAL A C 1
ATOM 4708 O O . VAL A 1 625 ? -14.114 2.909 -16.068 1.00 94.44 625 VAL A O 1
ATOM 4711 N N . VAL A 1 626 ? -16.046 3.095 -14.905 1.00 95.88 626 VAL A N 1
ATOM 4712 C CA . VAL A 1 626 ? -16.631 1.802 -15.299 1.00 95.88 626 VAL A CA 1
ATOM 4713 C C . VAL A 1 626 ? -16.827 1.737 -16.816 1.00 95.88 626 VAL A C 1
ATOM 4715 O O . VAL A 1 626 ? -16.411 0.770 -17.448 1.00 95.88 626 VAL A O 1
ATOM 4718 N N . GLU A 1 627 ? -17.429 2.770 -17.409 1.00 96.38 627 GLU A N 1
ATOM 4719 C CA . GLU A 1 627 ? -17.725 2.835 -18.848 1.00 96.38 627 GLU A CA 1
ATOM 4720 C C . GLU A 1 627 ? -16.469 2.963 -19.713 1.00 96.38 627 GLU A C 1
ATOM 4722 O O . GLU A 1 627 ? -16.426 2.435 -20.822 1.00 96.38 627 GLU A O 1
ATOM 4727 N N . ALA A 1 628 ? -15.430 3.626 -19.202 1.00 95.44 628 ALA A N 1
ATOM 4728 C CA . ALA A 1 628 ? -14.152 3.784 -19.890 1.00 95.44 628 ALA A CA 1
ATOM 4729 C C . ALA A 1 628 ? -13.243 2.544 -19.794 1.00 95.44 628 ALA A C 1
ATOM 4731 O O . ALA A 1 628 ? -12.158 2.536 -20.384 1.00 95.44 628 ALA A O 1
ATOM 4732 N N . TYR A 1 629 ? -13.637 1.506 -19.042 1.00 94.69 629 TYR A N 1
ATOM 4733 C CA . TYR A 1 629 ? -12.795 0.331 -18.849 1.00 94.69 629 TYR A CA 1
ATOM 4734 C C . TYR A 1 629 ? -12.460 -0.364 -20.173 1.00 94.69 629 TYR A C 1
ATOM 4736 O O . TYR A 1 629 ? -13.325 -0.715 -20.973 1.00 94.69 629 TYR A O 1
ATOM 4744 N N . GLN A 1 630 ? -11.174 -0.653 -20.337 1.00 94.31 630 GLN A N 1
ATOM 4745 C CA . GLN A 1 630 ? -10.635 -1.491 -21.396 1.00 94.31 630 GLN A CA 1
ATOM 4746 C C . GLN A 1 630 ? -9.570 -2.421 -20.810 1.00 94.31 630 GLN A C 1
ATOM 4748 O O . GLN A 1 630 ? -8.788 -2.020 -19.946 1.00 94.31 630 GLN A O 1
ATOM 4753 N N . CYS A 1 631 ? -9.526 -3.672 -21.273 1.00 95.56 631 CYS A N 1
ATOM 4754 C CA . CYS A 1 631 ? -8.469 -4.604 -20.890 1.00 95.56 631 CYS A CA 1
ATOM 4755 C C . CYS A 1 631 ? -7.136 -4.134 -21.486 1.00 95.56 631 CYS A C 1
ATOM 4757 O O . CYS A 1 631 ? -6.982 -4.103 -22.707 1.00 95.56 631 CYS A O 1
ATOM 4759 N N . GLU A 1 632 ? -6.151 -3.807 -20.639 1.00 95.19 632 GLU A N 1
ATOM 4760 C CA . GLU A 1 632 ? -4.881 -3.243 -21.105 1.00 95.19 632 GLU A CA 1
ATOM 4761 C C . GLU A 1 632 ? -4.162 -4.162 -22.109 1.00 95.19 632 GLU A C 1
ATOM 4763 O O . GLU A 1 632 ? -3.632 -3.684 -23.111 1.00 95.19 632 GLU A O 1
ATOM 4768 N N . TRP A 1 633 ? -4.199 -5.482 -21.900 1.00 96.62 633 TRP A N 1
ATOM 4769 C CA . TRP A 1 633 ? -3.574 -6.450 -22.809 1.00 96.62 633 TRP A CA 1
ATOM 4770 C C . TRP A 1 633 ? -4.327 -6.620 -24.125 1.00 96.62 633 TRP A C 1
ATOM 4772 O O . TRP A 1 633 ? -3.691 -6.703 -25.172 1.00 96.62 633 TRP A O 1
ATOM 4782 N N . GLN A 1 634 ? -5.660 -6.597 -24.100 1.00 96.56 634 GLN A N 1
ATOM 4783 C CA . GLN A 1 634 ? -6.457 -6.626 -25.328 1.00 96.56 634 GLN A CA 1
ATOM 4784 C C . GLN A 1 634 ? -6.177 -5.381 -26.180 1.00 96.56 634 GLN A C 1
ATOM 4786 O O . GLN A 1 634 ? -5.898 -5.488 -27.372 1.00 96.56 634 GLN A O 1
ATOM 4791 N N . THR A 1 635 ? -6.168 -4.206 -25.547 1.00 96.44 635 THR A N 1
ATOM 4792 C CA . THR A 1 635 ? -5.810 -2.932 -26.180 1.00 96.44 635 THR A CA 1
ATOM 4793 C C . THR A 1 635 ? -4.365 -2.929 -26.694 1.00 96.44 635 THR A C 1
ATOM 4795 O O . THR A 1 635 ? -4.090 -2.362 -27.751 1.00 96.44 635 THR A O 1
ATOM 4798 N N . THR A 1 636 ? -3.431 -3.559 -25.976 1.00 96.81 636 THR A N 1
ATOM 4799 C CA . THR A 1 636 ? -2.026 -3.692 -26.396 1.00 96.81 636 THR A CA 1
ATOM 4800 C C . THR A 1 636 ? -1.895 -4.559 -27.647 1.00 96.81 636 THR A C 1
ATOM 4802 O O . THR A 1 636 ? -1.252 -4.149 -28.607 1.00 96.81 636 THR A O 1
ATOM 4805 N N . LEU A 1 637 ? -2.508 -5.746 -27.648 1.00 96.94 637 LEU A N 1
ATOM 4806 C CA . LEU A 1 637 ? -2.389 -6.731 -28.729 1.00 96.94 637 LEU A CA 1
ATOM 4807 C C . LEU A 1 637 ? -3.055 -6.278 -30.030 1.00 96.94 637 LEU A C 1
ATOM 4809 O O . LEU A 1 637 ? -2.637 -6.693 -31.107 1.00 96.94 637 LEU A O 1
ATOM 4813 N N . ALA A 1 638 ? -4.050 -5.395 -29.942 1.00 95.81 638 ALA A N 1
ATOM 4814 C CA . ALA A 1 638 ? -4.734 -4.839 -31.104 1.00 95.81 638 ALA A CA 1
ATOM 4815 C C . ALA A 1 638 ? -3.894 -3.826 -31.916 1.00 95.81 638 ALA A C 1
ATOM 4817 O O . ALA A 1 638 ? -4.326 -3.422 -32.995 1.00 95.81 638 ALA A O 1
ATOM 4818 N N . ASP A 1 639 ? -2.724 -3.393 -31.428 1.00 94.00 639 ASP A N 1
ATOM 4819 C CA . ASP A 1 639 ? -1.915 -2.340 -32.055 1.00 94.00 639 ASP A CA 1
ATOM 4820 C C . ASP A 1 639 ? -0.422 -2.710 -32.078 1.00 94.00 639 ASP A C 1
ATOM 4822 O O . ASP A 1 639 ? 0.266 -2.734 -31.053 1.00 94.00 639 ASP A O 1
ATOM 4826 N N . ALA A 1 640 ? 0.105 -2.947 -33.282 1.00 90.25 640 ALA A N 1
ATOM 4827 C CA . ALA A 1 640 ? 1.495 -3.343 -33.497 1.00 90.25 640 ALA A CA 1
ATOM 4828 C C . ALA A 1 640 ? 2.518 -2.319 -32.969 1.00 90.25 640 ALA A C 1
ATOM 4830 O O . ALA A 1 640 ? 3.603 -2.709 -32.539 1.00 90.25 640 ALA A O 1
ATOM 4831 N N . SER A 1 641 ? 2.178 -1.024 -32.942 1.00 88.25 641 SER A N 1
ATOM 4832 C CA . SER A 1 641 ? 3.075 0.012 -32.409 1.00 88.25 641 SER A CA 1
ATOM 4833 C C . SER A 1 641 ? 3.291 -0.128 -30.899 1.00 88.25 641 SER A C 1
ATOM 4835 O O . SER A 1 641 ? 4.359 0.200 -30.387 1.00 88.25 641 SER A O 1
ATOM 4837 N N . ARG A 1 642 ? 2.309 -0.685 -30.178 1.00 91.62 642 ARG A N 1
ATOM 4838 C CA . ARG A 1 642 ? 2.393 -0.944 -28.732 1.00 91.62 642 ARG A CA 1
ATOM 4839 C C . ARG A 1 642 ? 3.189 -2.204 -28.441 1.00 91.62 642 ARG A C 1
ATOM 4841 O O . ARG A 1 642 ? 3.925 -2.242 -27.461 1.00 91.62 642 ARG A O 1
ATOM 4848 N N . LEU A 1 643 ? 3.088 -3.206 -29.314 1.00 93.19 643 LEU A N 1
ATOM 4849 C CA . LEU A 1 643 ? 3.875 -4.437 -29.220 1.00 93.19 643 LEU A CA 1
ATOM 4850 C C . LEU A 1 643 ? 5.378 -4.180 -29.335 1.00 93.19 643 LEU A C 1
ATOM 4852 O O . LEU A 1 643 ? 6.156 -4.866 -28.675 1.00 93.19 643 LEU A O 1
ATOM 4856 N N . ALA A 1 644 ? 5.783 -3.142 -30.073 1.00 90.75 644 ALA A N 1
ATOM 4857 C CA . ALA A 1 644 ? 7.179 -2.723 -30.165 1.00 90.75 644 ALA A CA 1
ATOM 4858 C C . ALA A 1 644 ? 7.796 -2.327 -28.806 1.00 90.75 644 ALA A C 1
ATOM 4860 O O . ALA A 1 644 ? 9.014 -2.360 -28.660 1.00 90.75 644 ALA A O 1
ATOM 4861 N N . LEU A 1 645 ? 6.986 -2.004 -27.786 1.00 91.56 645 LEU A N 1
ATOM 4862 C CA . LEU A 1 645 ? 7.473 -1.731 -26.427 1.00 91.56 645 LEU A CA 1
ATOM 4863 C C . LEU A 1 645 ? 7.899 -3.000 -25.677 1.00 91.56 645 LEU A C 1
ATOM 4865 O O . LEU A 1 645 ? 8.655 -2.912 -24.713 1.00 91.56 645 LEU A O 1
ATOM 4869 N N . PHE A 1 646 ? 7.431 -4.174 -26.103 1.00 94.75 646 PHE A N 1
ATOM 4870 C CA . PHE A 1 646 ? 7.689 -5.458 -25.450 1.00 94.75 646 PHE A CA 1
ATOM 4871 C C . PHE A 1 646 ? 8.886 -6.183 -26.070 1.00 94.75 646 PHE A C 1
ATOM 4873 O O . PHE A 1 646 ? 8.944 -7.407 -26.056 1.00 94.75 646 PHE A O 1
ATOM 4880 N N . THR A 1 647 ? 9.861 -5.439 -26.597 1.00 91.69 647 THR A N 1
ATOM 4881 C CA . THR A 1 647 ? 11.154 -5.995 -27.004 1.00 91.69 647 THR A CA 1
ATOM 4882 C C . THR A 1 647 ? 12.243 -5.663 -25.976 1.00 91.69 647 THR A C 1
ATOM 4884 O O . THR A 1 647 ? 12.372 -4.507 -25.564 1.00 91.69 647 THR A O 1
ATOM 4887 N N . PRO A 1 648 ? 13.065 -6.641 -25.552 1.00 91.31 648 PRO A N 1
ATOM 4888 C CA . PRO A 1 648 ? 14.247 -6.384 -24.742 1.00 91.31 648 PRO A CA 1
ATOM 4889 C C . PRO A 1 648 ? 15.270 -5.509 -25.456 1.00 91.31 648 PRO A C 1
ATOM 4891 O O . PRO A 1 648 ? 15.994 -4.785 -24.777 1.00 91.31 648 PRO A O 1
ATOM 4894 N N . THR A 1 649 ? 15.382 -5.630 -26.784 1.00 94.50 649 THR A N 1
ATOM 4895 C CA . THR A 1 649 ? 16.354 -4.904 -27.605 1.00 94.50 649 THR A CA 1
ATOM 4896 C C . THR A 1 649 ? 15.789 -4.587 -28.985 1.00 94.50 649 THR A C 1
ATOM 4898 O O . THR A 1 649 ? 15.281 -5.469 -29.667 1.00 94.50 649 THR A O 1
ATOM 4901 N N . VAL A 1 650 ? 15.906 -3.337 -29.433 1.00 94.88 650 VAL A N 1
ATOM 4902 C CA . VAL A 1 650 ? 15.319 -2.879 -30.711 1.00 94.88 650 VAL A CA 1
ATOM 4903 C C . VAL A 1 650 ? 15.988 -3.435 -31.966 1.00 94.88 650 VAL A C 1
ATOM 4905 O O . VAL A 1 650 ? 15.385 -3.425 -33.032 1.00 94.88 650 VAL A O 1
ATOM 4908 N N . ASN A 1 651 ? 17.237 -3.886 -31.864 1.00 94.62 651 ASN A N 1
ATOM 4909 C CA . ASN A 1 651 ? 18.074 -4.274 -33.002 1.00 94.62 651 ASN A CA 1
ATOM 4910 C C . ASN A 1 651 ? 18.592 -5.718 -32.912 1.00 94.62 651 ASN A C 1
ATOM 4912 O O . ASN A 1 651 ? 19.548 -6.078 -33.600 1.00 94.62 651 ASN A O 1
ATOM 4916 N N . SER A 1 652 ? 18.014 -6.537 -32.031 1.00 91.56 652 SER A N 1
ATOM 4917 C CA . SER A 1 652 ? 18.408 -7.933 -31.857 1.00 91.56 652 SER A CA 1
ATOM 4918 C C . SER A 1 652 ? 17.282 -8.754 -31.238 1.00 91.56 652 SER A C 1
ATOM 4920 O O . SER A 1 652 ? 16.647 -8.301 -30.289 1.00 91.56 652 SER A O 1
ATOM 4922 N N . ASP A 1 653 ? 17.124 -9.987 -31.716 1.00 89.50 653 ASP A N 1
ATOM 4923 C CA . ASP A 1 653 ? 16.226 -10.995 -31.137 1.00 89.50 653 ASP A CA 1
ATOM 4924 C C . ASP A 1 653 ? 16.945 -11.915 -30.132 1.00 89.50 653 ASP A C 1
ATOM 4926 O O . ASP A 1 653 ? 16.384 -12.908 -29.666 1.00 89.50 653 ASP A O 1
ATOM 4930 N N . GLN A 1 654 ? 18.216 -11.634 -29.813 1.00 88.25 654 GLN A N 1
ATOM 4931 C CA . GLN A 1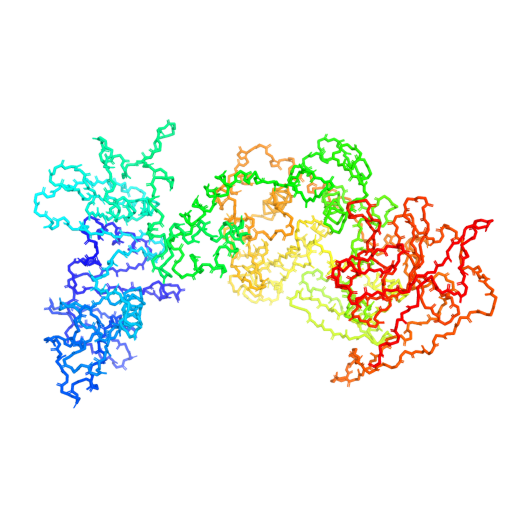 654 ? 18.976 -12.451 -28.871 1.00 88.25 654 GLN A CA 1
ATOM 4932 C C . GLN A 1 654 ? 18.374 -12.357 -27.458 1.00 88.25 654 GLN A C 1
ATOM 4934 O O . GLN A 1 654 ? 18.290 -11.246 -26.917 1.00 88.25 654 GLN A O 1
ATOM 4939 N N . PRO A 1 655 ? 18.027 -13.499 -26.827 1.00 82.88 655 PRO A N 1
ATOM 4940 C CA . PRO A 1 655 ? 17.504 -13.527 -25.465 1.00 82.88 655 PRO A CA 1
ATOM 4941 C C . PRO A 1 655 ? 18.447 -12.889 -24.442 1.00 82.88 655 PRO A C 1
ATOM 4943 O O . PRO A 1 655 ? 19.631 -12.668 -24.698 1.00 82.88 655 PRO A O 1
ATOM 4946 N N . ASP A 1 656 ? 17.914 -12.612 -23.256 1.00 86.19 656 ASP A N 1
ATOM 4947 C CA . ASP A 1 656 ? 18.714 -12.128 -22.136 1.00 86.19 656 ASP A CA 1
ATOM 4948 C C . ASP A 1 656 ? 19.595 -13.252 -21.561 1.00 86.19 656 ASP A C 1
ATOM 4950 O O . ASP A 1 656 ? 19.117 -14.176 -20.902 1.00 86.19 656 ASP A O 1
ATOM 4954 N N . GLU A 1 657 ? 20.894 -13.158 -21.840 1.00 84.38 657 GLU A N 1
ATOM 4955 C CA . GLU A 1 657 ? 21.938 -14.101 -21.424 1.00 84.38 657 GLU A CA 1
ATOM 4956 C C . GLU A 1 657 ? 22.345 -13.925 -19.951 1.00 84.38 657 GLU A C 1
ATOM 4958 O O . GLU A 1 657 ? 23.171 -14.688 -19.451 1.00 84.38 657 GLU A O 1
ATOM 4963 N N . SER A 1 658 ? 21.789 -12.925 -19.253 1.00 80.25 658 SER A N 1
ATOM 4964 C CA . SER A 1 658 ? 21.986 -12.717 -17.812 1.00 80.25 658 SER A CA 1
ATOM 4965 C C . SER A 1 658 ? 21.020 -13.533 -16.943 1.00 80.25 658 SER A C 1
ATOM 4967 O O . SER A 1 658 ? 21.172 -13.565 -15.724 1.00 80.25 658 SER A O 1
ATOM 4969 N N . LEU A 1 659 ? 20.035 -14.211 -17.547 1.00 87.88 659 LEU A N 1
ATOM 4970 C CA . LEU A 1 659 ? 19.008 -14.960 -16.827 1.00 87.88 659 LEU A CA 1
ATOM 4971 C C . LEU A 1 659 ? 19.402 -16.429 -16.629 1.00 87.88 659 LEU A C 1
ATOM 4973 O O . LEU A 1 659 ? 19.415 -17.215 -17.578 1.00 87.88 659 LEU A O 1
ATOM 4977 N N . TYR A 1 660 ? 19.631 -16.825 -15.376 1.00 86.75 660 TYR A N 1
ATOM 4978 C CA . TYR A 1 660 ? 20.018 -18.188 -15.002 1.00 86.75 660 TYR A CA 1
ATOM 4979 C C . TYR A 1 660 ? 19.067 -18.758 -13.958 1.00 86.75 660 TYR A C 1
ATOM 4981 O O . TYR A 1 660 ? 18.569 -18.049 -13.082 1.00 86.75 660 TYR A O 1
ATOM 4989 N N . TYR A 1 661 ? 18.801 -20.059 -14.068 1.00 90.00 661 TYR A N 1
ATOM 4990 C CA . TYR A 1 661 ? 17.815 -20.734 -13.236 1.00 90.00 661 TYR A CA 1
ATOM 4991 C C . TYR A 1 661 ? 18.266 -22.129 -12.829 1.00 90.00 661 TYR A C 1
ATOM 4993 O O . TYR A 1 661 ? 18.853 -22.860 -13.626 1.00 90.00 661 TYR A O 1
ATOM 5001 N N . SER A 1 662 ? 17.865 -22.537 -11.631 1.00 92.06 662 SER A N 1
ATOM 5002 C CA . SER A 1 662 ? 17.956 -23.914 -11.151 1.00 92.06 662 SER A CA 1
ATOM 5003 C C . SER A 1 662 ? 16.577 -24.501 -10.848 1.00 92.06 662 SER A C 1
ATOM 5005 O O . SER A 1 662 ? 15.544 -23.819 -10.876 1.00 92.06 662 SER A O 1
ATOM 5007 N N . ARG A 1 663 ? 16.538 -25.819 -10.617 1.00 94.19 663 ARG A N 1
ATOM 5008 C CA . ARG A 1 663 ? 15.317 -26.550 -10.259 1.00 94.19 663 ARG A CA 1
ATOM 5009 C C . ARG A 1 663 ? 15.256 -26.782 -8.761 1.00 94.19 663 ARG A C 1
ATOM 5011 O O . ARG A 1 663 ? 16.029 -27.562 -8.214 1.00 94.19 663 ARG A O 1
ATOM 5018 N N . VAL A 1 664 ? 14.263 -26.179 -8.116 1.00 92.94 664 VAL A N 1
ATOM 5019 C CA . VAL A 1 664 ? 13.992 -26.358 -6.688 1.00 92.94 664 VAL A CA 1
ATOM 5020 C C . VAL A 1 664 ? 12.552 -26.832 -6.525 1.00 92.94 664 VAL A C 1
ATOM 5022 O O . VAL A 1 664 ? 11.614 -26.174 -6.971 1.00 92.94 664 VAL A O 1
ATOM 5025 N N . ARG A 1 665 ? 12.359 -27.996 -5.887 1.00 94.25 665 ARG A N 1
ATOM 5026 C CA . ARG A 1 665 ? 11.038 -28.650 -5.729 1.00 94.25 665 ARG A CA 1
ATOM 5027 C C . ARG A 1 665 ? 10.296 -28.840 -7.064 1.00 94.25 665 ARG A C 1
ATOM 5029 O O . ARG A 1 665 ? 9.091 -28.622 -7.147 1.00 94.25 665 ARG A O 1
ATOM 5036 N N . GLY A 1 666 ? 11.032 -29.197 -8.116 1.00 92.56 666 GLY A N 1
ATOM 5037 C CA . GLY A 1 666 ? 10.472 -29.436 -9.450 1.00 92.56 666 GLY A CA 1
ATOM 5038 C C . GLY A 1 666 ? 10.053 -28.179 -10.222 1.00 92.56 666 GLY A C 1
ATOM 5039 O O . GLY A 1 666 ? 9.549 -28.315 -11.329 1.00 92.56 666 GLY A O 1
ATOM 5040 N N . GLN A 1 667 ? 10.276 -26.970 -9.695 1.00 95.25 667 GLN A N 1
ATOM 5041 C CA . GLN A 1 667 ? 9.976 -25.715 -10.393 1.00 95.25 667 GLN A CA 1
ATOM 5042 C C . GLN A 1 667 ? 11.249 -24.911 -10.679 1.00 95.25 667 GLN A C 1
ATOM 5044 O O . GLN A 1 667 ? 12.265 -25.080 -10.006 1.00 95.25 667 GLN A O 1
ATOM 5049 N N . ARG A 1 668 ? 11.193 -24.051 -11.701 1.00 92.94 668 ARG A N 1
ATOM 5050 C CA . ARG A 1 668 ? 12.265 -23.111 -12.066 1.00 92.94 668 ARG A CA 1
ATOM 5051 C C . ARG A 1 668 ? 12.389 -22.017 -10.998 1.00 92.94 668 ARG A C 1
ATOM 5053 O O . ARG A 1 668 ? 11.371 -21.500 -10.546 1.00 92.94 668 ARG A O 1
ATOM 5060 N N . GLN A 1 669 ? 13.606 -21.650 -10.609 1.00 90.19 669 GLN A N 1
ATOM 5061 C CA . GLN A 1 669 ? 13.882 -20.546 -9.683 1.00 90.19 669 GLN A CA 1
ATOM 5062 C C . GLN A 1 669 ? 15.143 -19.785 -10.133 1.00 90.19 669 GLN A C 1
ATOM 5064 O O . GLN A 1 669 ? 16.066 -20.451 -10.599 1.00 90.19 669 GLN A O 1
ATOM 5069 N N . PRO A 1 670 ? 15.195 -18.437 -10.036 1.00 89.25 670 PRO A N 1
ATOM 5070 C CA . PRO A 1 670 ? 16.408 -17.678 -10.351 1.00 89.25 670 PRO A CA 1
ATOM 5071 C C . PRO A 1 670 ? 17.600 -18.142 -9.506 1.00 89.25 670 PRO A C 1
ATOM 5073 O O . PRO A 1 670 ? 17.429 -18.396 -8.310 1.00 89.25 670 PRO A O 1
ATOM 5076 N N . ASP A 1 671 ? 18.772 -18.242 -10.129 1.00 85.38 671 ASP A N 1
ATOM 5077 C CA . ASP A 1 671 ? 20.033 -18.653 -9.501 1.00 85.38 671 ASP A CA 1
ATOM 5078 C C . ASP A 1 671 ? 21.037 -17.484 -9.454 1.00 85.38 671 ASP A C 1
ATOM 5080 O O . ASP A 1 671 ? 20.974 -16.577 -10.281 1.00 85.38 671 ASP A O 1
ATOM 5084 N N . GLU A 1 672 ? 21.951 -17.494 -8.482 1.00 68.69 672 GLU A N 1
ATOM 5085 C CA . GLU A 1 672 ? 22.959 -16.439 -8.266 1.00 68.69 672 GLU A CA 1
ATOM 5086 C C . GLU A 1 672 ? 24.259 -16.684 -9.054 1.00 68.69 672 GLU A C 1
ATOM 5088 O O . GLU A 1 672 ? 25.102 -15.794 -9.169 1.00 68.69 672 GLU A O 1
ATOM 5093 N N . ALA A 1 673 ? 24.451 -17.884 -9.606 1.00 57.78 673 ALA A N 1
ATOM 5094 C CA . ALA A 1 673 ? 25.680 -18.245 -10.302 1.00 57.78 673 ALA A CA 1
ATOM 5095 C C . ALA A 1 673 ? 25.727 -17.677 -11.731 1.00 57.78 673 ALA A C 1
ATOM 5097 O O . ALA A 1 673 ? 25.229 -18.310 -12.661 1.00 57.78 673 ALA A O 1
ATOM 5098 N N . THR A 1 674 ? 26.381 -16.525 -11.935 1.00 60.16 674 THR A N 1
ATOM 5099 C CA . THR A 1 674 ? 26.644 -16.000 -13.289 1.00 60.16 674 THR A CA 1
ATOM 5100 C C . THR A 1 674 ? 28.038 -15.399 -13.442 1.00 60.16 674 THR A C 1
ATOM 5102 O O . THR A 1 674 ? 28.401 -14.464 -12.732 1.00 60.16 674 THR A O 1
ATOM 5105 N N . SER A 1 675 ? 28.788 -15.865 -14.442 1.00 56.97 675 SER A N 1
ATOM 5106 C CA . SER A 1 675 ? 29.841 -15.078 -15.089 1.00 56.97 675 SER A CA 1
ATOM 5107 C C . SER A 1 675 ? 29.230 -14.370 -16.298 1.00 56.97 675 SER A C 1
ATOM 5109 O O . SER A 1 675 ? 28.687 -15.049 -17.173 1.00 56.97 675 SER A O 1
ATOM 5111 N N . ARG A 1 676 ? 29.311 -13.036 -16.380 1.00 62.59 676 ARG A N 1
ATOM 5112 C CA . ARG A 1 676 ? 28.859 -12.315 -17.581 1.00 62.59 676 ARG A CA 1
ATOM 5113 C C . ARG A 1 676 ? 29.672 -12.742 -18.811 1.00 62.59 676 ARG A C 1
ATOM 5115 O O . ARG A 1 676 ? 30.882 -12.958 -18.685 1.00 62.59 676 ARG A O 1
ATOM 5122 N N . PRO A 1 677 ? 29.049 -12.803 -20.001 1.00 64.31 677 PRO A N 1
ATOM 5123 C CA . PRO A 1 677 ? 29.788 -12.882 -21.252 1.00 64.31 677 PRO A CA 1
ATOM 5124 C C . PRO A 1 677 ? 30.810 -11.744 -21.335 1.00 64.31 677 PRO A C 1
ATOM 5126 O O . PRO A 1 677 ? 30.541 -10.617 -20.913 1.00 64.31 677 PRO A O 1
ATOM 5129 N N . VAL A 1 678 ? 31.992 -12.032 -21.877 1.00 69.62 678 VAL A N 1
ATOM 5130 C CA . VAL A 1 678 ? 33.023 -11.010 -22.086 1.00 69.62 678 VAL A CA 1
ATOM 5131 C C . VAL A 1 678 ? 32.482 -9.935 -23.033 1.00 69.62 678 VAL A C 1
ATOM 5133 O O . VAL A 1 678 ? 31.920 -10.250 -24.083 1.00 69.62 678 VAL A O 1
ATOM 5136 N N . LEU A 1 679 ? 32.684 -8.667 -22.666 1.00 76.88 679 LEU A N 1
ATOM 5137 C CA . LEU A 1 679 ? 32.350 -7.511 -23.494 1.00 76.88 679 LEU A CA 1
ATOM 5138 C C . LEU A 1 679 ? 33.032 -7.619 -24.867 1.00 76.88 679 LEU A C 1
ATOM 5140 O O . LEU A 1 679 ? 34.259 -7.554 -24.956 1.00 76.88 679 LEU A O 1
ATOM 5144 N N . GLN A 1 680 ? 32.243 -7.726 -25.935 1.00 85.00 680 GLN A N 1
ATOM 5145 C CA . GLN A 1 680 ? 32.719 -7.700 -27.317 1.00 85.00 680 GLN A CA 1
ATOM 5146 C C . GLN A 1 680 ? 32.036 -6.554 -28.061 1.00 85.00 680 GLN A C 1
ATOM 5148 O O . GLN A 1 680 ? 30.864 -6.639 -28.427 1.00 85.00 680 GLN A O 1
ATOM 5153 N N . LEU A 1 681 ? 32.785 -5.470 -28.271 1.00 89.06 681 LEU A N 1
ATOM 5154 C CA . LEU A 1 681 ? 32.324 -4.294 -29.008 1.00 89.06 681 LEU A CA 1
ATOM 5155 C C . LEU A 1 681 ? 32.708 -4.392 -30.496 1.00 89.06 681 LEU A C 1
ATOM 5157 O O . LEU A 1 681 ? 33.710 -5.035 -30.825 1.00 89.06 681 LEU A O 1
ATOM 5161 N N . PRO A 1 682 ? 31.953 -3.746 -31.405 1.00 90.81 682 PRO A N 1
ATOM 5162 C CA . PRO A 1 682 ? 32.294 -3.695 -32.825 1.00 90.81 682 PRO A CA 1
ATOM 5163 C C . PRO A 1 682 ? 33.671 -3.066 -33.095 1.00 90.81 682 PRO A C 1
ATOM 5165 O O . PRO A 1 682 ? 34.110 -2.153 -32.394 1.00 90.81 682 PRO A O 1
ATOM 5168 N N . ALA A 1 683 ? 34.339 -3.523 -34.159 1.00 90.38 683 ALA A N 1
ATOM 5169 C CA . ALA A 1 683 ? 35.627 -2.966 -34.586 1.00 90.38 683 ALA A CA 1
ATOM 5170 C C . ALA A 1 683 ? 35.493 -1.544 -35.167 1.00 90.38 683 ALA A C 1
ATOM 5172 O O . ALA A 1 683 ? 36.371 -0.704 -34.968 1.00 90.38 683 ALA A O 1
ATOM 5173 N N . GLU A 1 684 ? 34.383 -1.283 -35.860 1.00 92.25 684 GLU A N 1
ATOM 5174 C CA . GLU A 1 684 ? 34.019 0.022 -36.420 1.00 92.25 684 GLU A CA 1
ATOM 5175 C C . GLU A 1 684 ? 33.912 1.084 -35.311 1.00 92.25 684 GLU A C 1
ATOM 5177 O O . GLU A 1 684 ? 33.304 0.811 -34.276 1.00 92.25 684 GLU A O 1
ATOM 5182 N N . PRO A 1 685 ? 34.442 2.308 -35.501 1.00 93.00 685 PRO A N 1
ATOM 5183 C CA . PRO A 1 685 ? 34.419 3.350 -34.473 1.00 93.00 685 PRO A CA 1
ATOM 5184 C C . PRO A 1 685 ? 33.004 3.820 -34.122 1.00 93.00 685 PRO A C 1
ATOM 5186 O O . PRO A 1 685 ? 32.780 4.262 -32.998 1.00 93.00 685 PRO A O 1
ATOM 5189 N N . TRP A 1 686 ? 32.067 3.720 -35.067 1.00 96.44 686 TRP A N 1
ATOM 5190 C CA . TRP A 1 686 ? 30.654 4.036 -34.900 1.00 96.44 686 TRP A CA 1
ATOM 5191 C C . TRP A 1 686 ? 29.808 2.921 -35.502 1.00 96.44 686 TRP A C 1
ATOM 5193 O O . TRP A 1 686 ? 30.132 2.398 -36.562 1.00 96.44 686 TRP A O 1
ATOM 5203 N N . SER A 1 687 ? 28.706 2.572 -34.851 1.00 96.38 687 SER A N 1
ATOM 5204 C CA . SER A 1 687 ? 27.754 1.581 -35.354 1.00 96.38 687 SER A CA 1
ATOM 5205 C C . SER A 1 687 ? 26.346 2.154 -35.337 1.00 96.38 687 SER A C 1
ATOM 5207 O O . SER A 1 687 ? 25.935 2.741 -34.335 1.00 96.38 687 SER A O 1
ATOM 5209 N N . ALA A 1 688 ? 25.617 1.990 -36.442 1.00 95.88 688 ALA A N 1
ATOM 5210 C CA . ALA A 1 688 ? 24.193 2.295 -36.498 1.00 95.88 688 ALA A CA 1
ATOM 5211 C C . ALA A 1 688 ? 23.438 1.289 -35.624 1.00 95.88 688 ALA A C 1
ATOM 5213 O O . ALA A 1 688 ? 23.691 0.086 -35.707 1.00 95.88 688 ALA A O 1
ATOM 5214 N N . VAL A 1 689 ? 22.534 1.782 -34.781 1.00 96.12 689 VAL A N 1
ATOM 5215 C CA . VAL A 1 689 ? 21.816 0.960 -33.802 1.00 96.12 689 VAL A CA 1
ATOM 5216 C C . VAL A 1 689 ? 20.346 0.826 -34.168 1.00 96.12 689 VAL A C 1
ATOM 5218 O O . VAL A 1 689 ? 19.868 -0.291 -34.338 1.00 96.12 689 VAL A O 1
ATOM 5221 N N . CYS A 1 690 ? 19.630 1.942 -34.298 1.00 96.38 690 CYS A N 1
ATOM 5222 C CA . CYS A 1 690 ? 18.216 1.955 -34.666 1.00 96.38 690 CYS A CA 1
ATOM 5223 C C . CYS A 1 690 ? 17.783 3.328 -35.196 1.00 96.38 690 CYS A C 1
ATOM 5225 O O . CYS A 1 690 ? 18.490 4.325 -35.037 1.00 96.38 690 CYS A O 1
ATOM 5227 N N . ALA A 1 691 ? 16.585 3.392 -35.775 1.00 96.12 691 ALA A N 1
ATOM 5228 C CA . ALA A 1 691 ? 15.932 4.653 -36.107 1.00 96.12 691 ALA A CA 1
ATOM 5229 C C . ALA A 1 691 ? 15.527 5.433 -34.836 1.00 96.12 691 ALA A C 1
ATOM 5231 O O . ALA A 1 691 ? 15.330 4.846 -33.770 1.00 96.12 691 ALA A O 1
ATOM 5232 N N . LEU A 1 692 ? 15.412 6.762 -34.937 1.00 95.00 692 LEU A N 1
ATOM 5233 C CA . LEU A 1 692 ? 15.047 7.629 -33.804 1.00 95.00 692 LEU A CA 1
ATOM 5234 C C . LEU A 1 692 ? 13.642 7.345 -33.246 1.00 95.00 692 LEU A C 1
ATOM 5236 O O . LEU A 1 692 ? 13.418 7.453 -32.041 1.00 95.00 692 LEU A O 1
ATOM 5240 N N . ASP A 1 693 ? 12.695 7.006 -34.117 1.00 92.44 693 ASP A N 1
ATOM 5241 C CA . ASP A 1 693 ? 11.304 6.697 -33.772 1.00 92.44 693 ASP A CA 1
ATOM 5242 C C . ASP A 1 693 ? 11.152 5.386 -32.988 1.00 92.44 693 ASP A C 1
ATOM 5244 O O . ASP A 1 693 ? 10.190 5.238 -32.237 1.00 92.44 693 ASP A O 1
ATOM 5248 N N . ALA A 1 694 ? 12.138 4.487 -33.073 1.00 93.00 694 ALA A N 1
ATOM 5249 C CA . ALA A 1 694 ? 12.208 3.284 -32.250 1.00 93.00 694 ALA A CA 1
ATOM 5250 C C . ALA A 1 694 ? 12.466 3.588 -30.761 1.00 93.00 694 ALA A C 1
ATOM 5252 O O . ALA A 1 694 ? 12.190 2.742 -29.914 1.00 93.00 694 ALA A O 1
ATOM 5253 N N . VAL A 1 695 ? 12.977 4.781 -30.419 1.00 94.44 695 VAL A N 1
ATOM 5254 C CA . VAL A 1 695 ? 13.170 5.219 -29.027 1.00 94.44 695 VAL A CA 1
ATOM 5255 C C . VAL A 1 695 ? 12.025 6.158 -28.629 1.00 94.44 695 VAL A C 1
ATOM 5257 O O . VAL A 1 695 ? 11.963 7.290 -29.133 1.00 94.44 695 VAL A O 1
ATOM 5260 N N . PRO A 1 696 ? 11.121 5.746 -27.718 1.00 92.94 696 PRO A N 1
ATOM 5261 C CA . PRO A 1 696 ? 9.982 6.576 -27.344 1.00 92.94 696 PRO A CA 1
ATOM 5262 C C . PRO A 1 696 ? 10.420 7.893 -26.691 1.00 92.94 696 PRO A C 1
ATOM 5264 O O . PRO A 1 696 ? 11.429 7.960 -25.988 1.00 92.94 696 PRO A O 1
ATOM 5267 N N . GLN A 1 697 ? 9.641 8.955 -26.906 1.00 93.12 697 GLN A N 1
ATOM 5268 C CA . GLN A 1 697 ? 9.900 10.254 -26.284 1.00 93.12 697 GLN A CA 1
ATOM 5269 C C . GLN A 1 697 ? 9.841 10.164 -24.760 1.00 93.12 697 GLN A C 1
ATOM 5271 O O . GLN A 1 697 ? 8.929 9.539 -24.227 1.00 93.12 697 GLN A O 1
ATOM 5276 N N . GLN A 1 698 ? 10.767 10.836 -24.069 1.00 94.12 698 GLN A N 1
ATOM 5277 C CA . GLN A 1 698 ? 10.810 10.896 -22.601 1.00 94.12 698 GLN A CA 1
ATOM 5278 C C . GLN A 1 698 ? 10.886 9.509 -21.930 1.00 94.12 698 GLN A C 1
ATOM 5280 O O . GLN A 1 698 ? 10.484 9.347 -20.778 1.00 94.12 698 GLN A O 1
ATOM 5285 N N . ALA A 1 699 ? 11.415 8.504 -22.632 1.00 95.12 699 ALA A N 1
ATOM 5286 C CA . ALA A 1 699 ? 11.568 7.146 -22.127 1.00 95.12 699 ALA A CA 1
ATOM 5287 C C . ALA A 1 699 ? 12.834 6.477 -22.681 1.00 95.12 699 ALA A C 1
ATOM 5289 O O . ALA A 1 699 ? 13.576 7.051 -23.484 1.00 95.12 699 ALA A O 1
ATOM 5290 N N . GLY A 1 700 ? 13.085 5.254 -22.210 1.00 95.50 700 GLY A N 1
ATOM 5291 C CA . GLY A 1 700 ? 14.183 4.415 -22.676 1.00 95.50 700 GLY A CA 1
ATOM 5292 C C . GLY A 1 700 ? 13.744 3.160 -23.415 1.00 95.50 700 GLY A C 1
ATOM 5293 O O . GLY A 1 700 ? 12.599 2.720 -23.282 1.00 95.50 700 GLY A O 1
ATOM 5294 N N . ILE A 1 701 ? 14.668 2.571 -24.169 1.00 96.06 701 ILE A N 1
ATOM 5295 C CA . ILE A 1 701 ? 14.527 1.252 -24.785 1.00 96.06 701 ILE A CA 1
ATOM 5296 C C . ILE A 1 701 ? 15.885 0.545 -24.848 1.00 96.06 701 ILE A C 1
ATOM 5298 O O . ILE A 1 701 ? 16.932 1.193 -24.908 1.00 96.06 701 ILE A O 1
ATOM 5302 N N . GLY A 1 702 ? 15.883 -0.783 -24.767 1.00 96.19 702 GLY A N 1
ATOM 5303 C CA . GLY A 1 702 ? 17.110 -1.567 -24.859 1.00 96.19 702 GLY A CA 1
ATOM 5304 C C . GLY A 1 702 ? 17.598 -1.686 -26.303 1.00 96.19 702 GLY A C 1
ATOM 5305 O O . GLY A 1 702 ? 16.809 -1.674 -27.247 1.00 96.19 702 GLY A O 1
ATOM 5306 N N . ALA A 1 703 ? 18.901 -1.848 -26.481 1.00 96.38 703 ALA A N 1
ATOM 5307 C CA . ALA A 1 703 ? 19.575 -2.108 -27.746 1.00 96.38 703 ALA A CA 1
ATOM 5308 C C . ALA A 1 703 ? 20.829 -2.963 -27.507 1.00 96.38 703 ALA A C 1
ATOM 5310 O O . ALA A 1 703 ? 21.235 -3.179 -26.365 1.00 96.38 703 ALA A O 1
ATOM 5311 N N . ARG A 1 704 ? 21.465 -3.437 -28.579 1.00 94.12 704 ARG A N 1
ATOM 5312 C CA . ARG A 1 704 ? 22.778 -4.091 -28.530 1.00 94.12 704 ARG A CA 1
ATOM 5313 C C . ARG A 1 704 ? 23.838 -3.310 -29.295 1.00 94.12 704 ARG A C 1
ATOM 5315 O O . ARG A 1 704 ? 23.570 -2.785 -30.376 1.00 94.12 704 ARG A O 1
ATOM 5322 N N . LEU A 1 705 ? 25.055 -3.303 -28.756 1.00 93.69 705 LEU A N 1
ATOM 5323 C CA . LEU A 1 705 ? 26.273 -2.845 -29.421 1.00 93.69 705 LEU A CA 1
ATOM 5324 C C . LEU A 1 705 ? 27.311 -3.976 -29.368 1.00 93.69 705 LEU A C 1
ATOM 5326 O O . LEU A 1 705 ? 28.027 -4.134 -28.381 1.00 93.69 705 LEU A O 1
ATOM 5330 N N . GLY A 1 706 ? 27.366 -4.795 -30.421 1.00 89.62 706 GLY A N 1
ATOM 5331 C CA . GLY A 1 706 ? 28.084 -6.073 -30.366 1.00 89.62 706 GLY A CA 1
ATOM 5332 C C . GLY A 1 706 ? 27.379 -7.044 -29.412 1.00 89.62 706 GLY A C 1
ATOM 5333 O O . GLY A 1 706 ? 26.176 -7.263 -29.557 1.00 89.62 706 GLY A O 1
ATOM 5334 N N . SER A 1 707 ? 28.099 -7.603 -28.434 1.00 87.06 707 SER A N 1
ATOM 5335 C CA . SER A 1 707 ? 27.492 -8.432 -27.378 1.00 87.06 707 SER A CA 1
ATOM 5336 C C . SER A 1 707 ? 26.896 -7.620 -26.221 1.00 87.06 707 SER A C 1
ATOM 5338 O O . SER A 1 707 ? 26.121 -8.167 -25.439 1.00 87.06 707 SER A O 1
ATOM 5340 N N . GLU A 1 708 ? 27.208 -6.324 -26.116 1.00 89.62 708 GLU A N 1
ATOM 5341 C CA . GLU A 1 708 ? 26.801 -5.496 -24.977 1.00 89.62 708 GLU A CA 1
ATOM 5342 C C . GLU A 1 708 ? 25.354 -5.023 -25.088 1.00 89.62 708 GLU A C 1
ATOM 5344 O O . GLU A 1 708 ? 24.928 -4.551 -26.145 1.00 89.62 708 GLU A O 1
ATOM 5349 N N . ARG A 1 709 ? 24.618 -5.071 -23.972 1.00 93.00 709 ARG A N 1
ATOM 5350 C CA . ARG A 1 709 ? 23.281 -4.481 -23.863 1.00 93.00 709 ARG A CA 1
ATOM 5351 C C . ARG A 1 709 ? 23.364 -3.016 -23.439 1.00 93.00 709 ARG A C 1
ATOM 5353 O O . ARG A 1 709 ? 23.954 -2.678 -22.414 1.00 93.00 709 ARG A O 1
ATOM 5360 N N . ILE A 1 710 ? 22.725 -2.155 -24.219 1.00 95.62 710 ILE A N 1
ATOM 5361 C CA . ILE A 1 710 ? 22.725 -0.702 -24.061 1.00 95.62 710 ILE A CA 1
ATOM 5362 C C . ILE A 1 710 ? 21.302 -0.217 -23.807 1.00 95.62 710 ILE A C 1
ATOM 5364 O O . ILE A 1 710 ? 20.366 -0.624 -24.489 1.00 95.62 710 ILE A O 1
ATOM 5368 N N . ALA A 1 711 ? 21.137 0.673 -22.840 1.00 97.50 711 ALA A N 1
ATOM 5369 C CA . ALA A 1 711 ? 19.917 1.419 -22.610 1.00 97.50 711 ALA A CA 1
ATOM 5370 C C . ALA A 1 711 ? 20.008 2.756 -23.350 1.00 97.50 711 ALA A C 1
ATOM 5372 O O . ALA A 1 711 ? 20.817 3.617 -23.000 1.00 97.50 711 ALA A O 1
ATOM 5373 N N . LEU A 1 712 ? 19.184 2.916 -24.385 1.00 98.06 712 LEU A N 1
ATOM 5374 C CA . LEU A 1 712 ? 19.016 4.172 -25.107 1.00 98.06 712 LEU A CA 1
ATOM 5375 C C . LEU A 1 712 ? 17.901 4.981 -24.457 1.00 98.06 712 LEU A C 1
ATOM 5377 O O . LEU A 1 712 ? 16.838 4.433 -24.179 1.00 98.06 712 LEU A O 1
ATOM 5381 N N . PHE A 1 713 ? 18.111 6.280 -24.269 1.00 97.94 713 PHE A N 1
ATOM 5382 C CA . PHE A 1 713 ? 17.120 7.193 -23.706 1.00 97.94 713 PHE A CA 1
ATOM 5383 C C . PHE A 1 713 ? 16.957 8.432 -24.574 1.00 97.94 713 PHE A C 1
ATOM 5385 O O . PHE A 1 713 ? 17.943 8.988 -25.062 1.00 97.94 713 PHE A O 1
ATOM 5392 N N . ARG A 1 714 ? 15.713 8.899 -24.704 1.00 96.31 714 ARG A N 1
ATOM 5393 C CA . ARG A 1 714 ? 15.379 10.187 -25.317 1.00 96.31 714 ARG A CA 1
ATOM 5394 C C . ARG A 1 714 ? 14.776 11.099 -24.259 1.00 96.31 714 ARG A C 1
ATOM 5396 O O . ARG A 1 714 ? 13.688 10.816 -23.762 1.00 96.31 714 ARG A O 1
ATOM 5403 N N . PHE A 1 715 ? 15.464 12.185 -23.923 1.00 95.06 715 PHE A N 1
ATOM 5404 C CA . PHE A 1 715 ? 15.046 13.124 -22.880 1.00 95.06 715 PHE A CA 1
ATOM 5405 C C . PHE A 1 715 ? 15.141 14.558 -23.399 1.00 95.06 715 PHE A C 1
ATOM 5407 O O . PHE A 1 715 ? 16.225 15.035 -23.734 1.00 95.06 715 PHE A O 1
ATOM 5414 N N . GLY A 1 716 ? 13.994 15.231 -23.521 1.00 88.94 716 GLY A N 1
ATOM 5415 C CA . GLY A 1 716 ? 13.910 16.463 -24.309 1.00 88.94 716 GLY A CA 1
ATOM 5416 C C . GLY A 1 716 ? 14.372 16.223 -25.753 1.00 88.94 716 GLY A C 1
ATOM 5417 O O . GLY A 1 716 ? 13.909 15.285 -26.405 1.00 88.94 716 GLY A O 1
ATOM 5418 N N . GLU A 1 717 ? 15.302 17.048 -26.230 1.00 88.88 717 GLU A N 1
ATOM 5419 C CA . GLU A 1 717 ? 15.936 16.911 -27.553 1.00 88.88 717 GLU A CA 1
ATOM 5420 C C . GLU A 1 717 ? 17.216 16.054 -27.530 1.00 88.88 717 GLU A C 1
ATOM 5422 O O . GLU A 1 717 ? 17.797 15.771 -28.577 1.00 88.88 717 GLU A O 1
ATOM 5427 N N . ALA A 1 718 ? 17.670 15.632 -26.346 1.00 94.88 718 ALA A N 1
ATOM 5428 C CA . ALA A 1 718 ? 18.921 14.908 -26.175 1.00 94.88 718 ALA A CA 1
ATOM 5429 C C . ALA A 1 718 ? 18.732 13.383 -26.216 1.00 94.88 718 ALA A C 1
ATOM 5431 O O . ALA A 1 718 ? 17.699 12.832 -25.817 1.00 94.88 718 ALA A O 1
ATOM 5432 N N . LEU A 1 719 ? 19.785 12.703 -26.672 1.00 97.19 719 LEU A N 1
ATOM 5433 C CA . LEU A 1 719 ? 19.921 11.251 -26.646 1.00 97.19 719 LEU A CA 1
ATOM 5434 C C . LEU A 1 719 ? 21.008 10.861 -25.649 1.00 97.19 719 LEU A C 1
ATOM 5436 O O . LEU A 1 719 ? 22.049 11.514 -25.572 1.00 97.19 719 LEU A O 1
ATOM 5440 N N . TYR A 1 720 ? 20.781 9.764 -24.934 1.00 97.81 720 TYR A N 1
ATOM 5441 C CA . TYR A 1 720 ? 21.745 9.188 -24.003 1.00 97.81 720 TYR A CA 1
ATOM 5442 C C . TYR A 1 720 ? 21.835 7.679 -24.205 1.00 97.81 720 TYR A C 1
ATOM 5444 O O . TYR A 1 720 ? 20.854 7.036 -24.580 1.00 97.81 720 TYR A O 1
ATOM 5452 N N . ALA A 1 721 ? 23.014 7.119 -23.948 1.00 97.81 721 ALA A N 1
ATOM 5453 C CA . ALA A 1 721 ? 23.277 5.693 -24.062 1.00 97.81 721 ALA A CA 1
ATOM 5454 C C . ALA A 1 721 ? 24.088 5.223 -22.855 1.00 97.81 721 ALA A C 1
ATOM 5456 O O . ALA A 1 721 ? 25.224 5.658 -22.658 1.00 97.81 721 ALA A O 1
ATOM 5457 N N . LEU A 1 722 ? 23.489 4.361 -22.038 1.00 97.31 722 LEU A N 1
ATOM 5458 C CA . LEU A 1 722 ? 24.088 3.804 -20.827 1.00 97.31 722 LEU A CA 1
ATOM 5459 C C . LEU A 1 722 ? 24.114 2.281 -20.912 1.00 97.31 722 LEU A C 1
ATOM 5461 O O . LEU A 1 722 ? 23.450 1.677 -21.746 1.00 97.31 722 LEU A O 1
ATOM 5465 N N . GLU A 1 723 ? 24.851 1.647 -20.015 1.00 94.75 723 GLU A N 1
ATOM 5466 C CA . GLU A 1 723 ? 24.809 0.199 -19.848 1.00 94.75 723 GLU A CA 1
ATOM 5467 C C . GLU A 1 723 ? 23.395 -0.206 -19.414 1.00 94.75 723 GLU A C 1
ATOM 5469 O O . GLU A 1 723 ? 22.861 0.356 -18.457 1.00 94.75 723 GLU A O 1
ATOM 5474 N N . ASP A 1 724 ? 22.770 -1.170 -20.098 1.00 95.19 724 ASP A N 1
ATOM 5475 C CA . ASP A 1 724 ? 21.445 -1.677 -19.716 1.00 95.19 724 ASP A CA 1
ATOM 5476 C C . ASP A 1 724 ? 21.588 -2.611 -18.512 1.00 95.19 724 ASP A C 1
ATOM 5478 O O . ASP A 1 724 ? 21.444 -3.824 -18.634 1.00 95.19 724 ASP A O 1
ATOM 5482 N N . ARG A 1 725 ? 21.950 -2.053 -17.353 1.00 93.38 725 ARG A N 1
ATOM 5483 C CA . ARG A 1 725 ? 22.189 -2.777 -16.102 1.00 93.38 725 ARG A CA 1
ATOM 5484 C C . ARG A 1 725 ? 21.553 -2.041 -14.936 1.00 93.38 725 ARG A C 1
ATOM 5486 O O . ARG A 1 725 ? 21.779 -0.851 -14.737 1.00 93.38 725 ARG A O 1
ATOM 5493 N N . GLU A 1 726 ? 20.807 -2.778 -14.126 1.00 93.31 726 GLU A N 1
ATOM 5494 C CA . GLU A 1 726 ? 20.336 -2.286 -12.838 1.00 93.31 726 GLU A CA 1
ATOM 5495 C C . GLU A 1 726 ? 21.521 -2.097 -11.869 1.00 93.31 726 GLU A C 1
ATOM 5497 O O . GLU A 1 726 ? 22.213 -3.070 -11.552 1.00 93.31 726 GLU A O 1
ATOM 5502 N N . PRO A 1 727 ? 21.739 -0.889 -11.324 1.00 90.69 727 PRO A N 1
ATOM 5503 C CA . PRO A 1 727 ? 22.785 -0.655 -10.335 1.00 90.69 727 PRO A CA 1
ATOM 5504 C C . PRO A 1 727 ? 22.647 -1.570 -9.108 1.00 90.69 727 PRO A C 1
ATOM 5506 O O . PRO A 1 727 ? 21.622 -1.566 -8.428 1.00 90.69 727 PRO A O 1
ATOM 5509 N N . GLY A 1 728 ? 23.697 -2.330 -8.789 1.00 85.88 728 GLY A N 1
ATOM 5510 C CA . GLY A 1 728 ? 23.698 -3.273 -7.663 1.00 85.88 728 GLY A CA 1
ATOM 5511 C C . GLY A 1 728 ? 23.112 -4.656 -7.975 1.00 85.88 728 GLY A C 1
ATOM 5512 O O . GLY A 1 728 ? 22.933 -5.454 -7.060 1.00 85.88 728 GLY A O 1
ATOM 5513 N N . SER A 1 729 ? 22.822 -4.967 -9.243 1.00 86.69 729 SER A N 1
ATOM 5514 C CA . SER A 1 729 ? 22.537 -6.339 -9.681 1.00 86.69 729 SER A CA 1
ATOM 5515 C C . SER A 1 729 ? 23.028 -6.602 -11.105 1.00 86.69 729 SER A C 1
ATOM 5517 O O . SER A 1 729 ? 23.537 -5.712 -11.787 1.00 86.69 729 SER A O 1
ATOM 5519 N N . GLU A 1 730 ? 22.866 -7.840 -11.563 1.00 85.44 730 GLU A N 1
ATOM 5520 C CA . GLU A 1 730 ? 23.236 -8.243 -12.921 1.00 85.44 730 GLU A CA 1
ATOM 5521 C C . GLU A 1 730 ? 22.105 -8.072 -13.942 1.00 85.44 730 GLU A C 1
ATOM 5523 O O . GLU A 1 730 ? 22.370 -8.157 -15.140 1.00 85.44 730 GLU A O 1
ATOM 5528 N N . ALA A 1 731 ? 20.882 -7.771 -13.487 1.00 89.88 731 ALA A N 1
ATOM 5529 C CA . ALA A 1 731 ? 19.688 -7.699 -14.323 1.00 89.88 731 ALA A CA 1
ATOM 5530 C C . ALA A 1 731 ? 19.769 -6.587 -15.382 1.00 89.88 731 ALA A C 1
ATOM 5532 O O . ALA A 1 731 ? 20.058 -5.423 -15.073 1.00 89.88 731 ALA A O 1
ATOM 5533 N N . SER A 1 732 ? 19.429 -6.931 -16.627 1.00 91.88 732 SER A N 1
ATOM 5534 C CA . SER A 1 732 ? 19.467 -6.001 -17.754 1.00 91.88 732 SER A CA 1
ATOM 5535 C C . SER A 1 732 ? 18.148 -5.274 -17.998 1.00 91.88 732 SER A C 1
ATOM 5537 O O . SER A 1 732 ? 17.336 -5.652 -18.850 1.00 91.88 732 SER A O 1
ATOM 5539 N N . VAL A 1 733 ? 17.907 -4.238 -17.189 1.00 94.75 733 VAL A N 1
ATOM 5540 C CA . VAL A 1 733 ? 16.606 -3.555 -17.158 1.00 94.75 733 VAL A CA 1
ATOM 5541 C C . VAL A 1 733 ? 16.658 -2.028 -17.137 1.00 94.75 733 VAL A C 1
ATOM 5543 O O . VAL A 1 733 ? 15.593 -1.424 -17.177 1.00 94.75 733 VAL A O 1
ATOM 5546 N N . LEU A 1 734 ? 17.817 -1.362 -17.100 1.00 96.69 734 LEU A N 1
ATOM 5547 C CA . LEU A 1 734 ? 17.875 0.103 -16.928 1.00 96.69 734 LEU A CA 1
ATOM 5548 C C . LEU A 1 734 ? 17.051 0.876 -17.973 1.00 96.69 734 LEU A C 1
ATOM 5550 O O . LEU A 1 734 ? 16.383 1.852 -17.637 1.00 96.69 734 LEU A O 1
ATOM 5554 N N . SER A 1 735 ? 17.030 0.402 -19.219 1.00 96.44 735 SER A N 1
ATOM 5555 C CA . SER A 1 735 ? 16.206 0.925 -20.324 1.00 96.44 735 SER A CA 1
ATOM 5556 C C . SER A 1 735 ? 14.711 1.056 -19.997 1.00 96.44 735 SER A C 1
ATOM 5558 O O . SER A 1 735 ? 13.974 1.825 -20.618 1.00 96.44 735 SER A O 1
ATOM 5560 N N . ARG A 1 736 ? 14.247 0.316 -18.992 1.00 95.69 736 ARG A N 1
ATOM 5561 C CA . ARG A 1 736 ? 12.863 0.249 -18.520 1.00 95.69 736 ARG A CA 1
ATOM 5562 C C . ARG A 1 736 ? 12.553 1.252 -17.405 1.00 95.69 736 ARG A C 1
ATOM 5564 O O . ARG A 1 736 ? 11.422 1.259 -16.913 1.00 95.69 736 ARG A O 1
ATOM 5571 N N . GLY A 1 737 ? 13.545 2.040 -16.992 1.00 95.19 737 GLY A N 1
ATOM 5572 C CA . GLY A 1 737 ? 13.442 3.042 -15.939 1.00 95.19 737 GLY A CA 1
ATOM 5573 C C . GLY A 1 737 ? 12.613 4.264 -16.333 1.00 95.19 737 GLY A C 1
ATOM 5574 O O . GLY A 1 737 ? 12.309 4.489 -17.507 1.00 95.19 737 GLY A O 1
ATOM 5575 N N . ILE A 1 738 ? 12.251 5.054 -15.323 1.00 95.44 738 ILE A N 1
ATOM 5576 C CA . ILE A 1 738 ? 11.554 6.334 -15.496 1.00 95.44 738 ILE A CA 1
ATOM 5577 C C . ILE A 1 738 ? 12.605 7.422 -15.704 1.00 95.44 738 ILE A C 1
ATOM 5579 O O . ILE A 1 738 ? 13.563 7.491 -14.941 1.00 95.44 738 ILE A O 1
ATOM 5583 N N . LEU A 1 739 ? 12.427 8.287 -16.702 1.00 96.81 739 LEU A N 1
ATOM 5584 C CA . LEU A 1 739 ? 13.271 9.472 -16.865 1.00 96.81 739 LEU A CA 1
ATOM 5585 C C . LEU A 1 739 ? 12.755 10.638 -16.028 1.00 96.81 739 LEU A C 1
ATOM 5587 O O . LEU A 1 739 ? 11.550 10.765 -15.822 1.00 96.81 739 LEU A O 1
ATOM 5591 N N . GLY A 1 740 ? 13.637 11.532 -15.606 1.00 94.94 740 GLY A N 1
ATOM 5592 C CA . GLY A 1 740 ? 13.276 12.740 -14.874 1.00 94.94 740 GLY A CA 1
ATOM 5593 C C . GLY A 1 740 ? 14.467 13.663 -14.684 1.00 94.94 740 GLY A C 1
ATOM 5594 O O . GLY A 1 740 ? 15.500 13.485 -15.331 1.00 94.94 740 GLY A O 1
ATOM 5595 N N . ASP A 1 741 ? 14.333 14.622 -13.779 1.00 93.44 741 ASP A N 1
ATOM 5596 C CA . ASP A 1 741 ? 15.443 15.457 -13.341 1.00 93.44 741 ASP A CA 1
ATOM 5597 C C . ASP A 1 741 ? 15.516 15.599 -11.815 1.00 93.44 741 ASP A C 1
ATOM 5599 O O . ASP A 1 741 ? 14.541 15.358 -11.100 1.00 93.44 741 ASP A O 1
ATOM 5603 N N . VAL A 1 742 ? 16.715 15.933 -11.330 1.00 87.12 742 VAL A N 1
ATOM 5604 C CA . VAL A 1 742 ? 16.982 16.304 -9.933 1.00 87.12 742 VAL A CA 1
ATOM 5605 C C . VAL A 1 742 ? 17.746 17.619 -9.945 1.00 87.12 742 VAL A C 1
ATOM 5607 O O . VAL A 1 742 ? 18.908 17.659 -10.350 1.00 87.12 742 VAL A O 1
ATOM 5610 N N . GLY A 1 743 ? 17.100 18.715 -9.552 1.00 85.06 743 GLY A N 1
ATOM 5611 C CA . GLY A 1 743 ? 17.696 20.049 -9.678 1.00 85.06 743 GLY A CA 1
ATOM 5612 C C . GLY A 1 743 ? 18.126 20.393 -11.115 1.00 85.06 743 GLY A C 1
ATOM 5613 O O . GLY A 1 743 ? 19.164 21.030 -11.308 1.00 85.06 743 GLY A O 1
ATOM 5614 N N . GLY A 1 744 ? 17.375 19.936 -12.126 1.00 86.44 744 GLY A N 1
ATOM 5615 C CA . GLY A 1 744 ? 17.690 20.121 -13.547 1.00 86.44 744 GLY A CA 1
ATOM 5616 C C . GLY A 1 744 ? 18.716 19.138 -14.124 1.00 86.44 744 GLY A C 1
ATOM 5617 O O . GLY A 1 744 ? 18.990 19.183 -15.321 1.00 86.44 744 GLY A O 1
ATOM 5618 N N . GLU A 1 745 ? 19.289 18.246 -13.313 1.00 92.00 745 GLU A N 1
ATOM 5619 C CA . GLU A 1 745 ? 20.181 17.177 -13.766 1.00 92.00 745 GLU A CA 1
ATOM 5620 C C . GLU A 1 745 ? 19.370 16.005 -14.350 1.00 92.00 745 GLU A C 1
ATOM 5622 O O . GLU A 1 745 ? 18.634 15.376 -13.588 1.00 92.00 745 GLU A O 1
ATOM 5627 N N . PRO A 1 746 ? 19.502 15.658 -15.648 1.00 95.94 746 PRO A N 1
ATOM 5628 C CA . PRO A 1 746 ? 18.768 14.541 -16.239 1.00 95.94 746 PRO A CA 1
ATOM 5629 C C . PRO A 1 746 ? 19.170 13.189 -15.644 1.00 95.94 746 PRO A C 1
ATOM 5631 O O . PRO A 1 746 ? 20.344 12.799 -15.663 1.00 95.94 746 PRO A O 1
ATOM 5634 N N . VAL A 1 747 ? 18.180 12.432 -15.178 1.00 96.75 747 VAL A N 1
ATOM 5635 C CA . VAL A 1 747 ? 18.375 11.121 -14.552 1.00 96.75 747 VAL A CA 1
ATOM 5636 C C . VAL A 1 747 ? 17.441 10.062 -15.131 1.00 96.75 747 VAL A C 1
ATOM 5638 O O . VAL A 1 747 ? 16.337 10.352 -15.594 1.00 96.75 747 VAL A O 1
ATOM 5641 N N . VAL A 1 748 ? 17.876 8.808 -15.047 1.00 97.56 748 VAL A N 1
ATOM 5642 C CA . VAL A 1 748 ? 17.009 7.630 -15.106 1.00 97.56 748 VAL A CA 1
ATOM 5643 C C . VAL A 1 748 ? 16.897 7.028 -13.712 1.00 97.56 748 VAL A C 1
ATOM 5645 O O . VAL A 1 748 ? 17.891 6.871 -13.006 1.00 97.56 748 VAL A O 1
ATOM 5648 N N . ILE A 1 749 ? 15.680 6.675 -13.315 1.00 95.19 749 ILE A N 1
ATOM 5649 C CA . ILE A 1 749 ? 15.401 5.949 -12.083 1.00 95.19 749 ILE A CA 1
ATOM 5650 C C . ILE A 1 749 ? 15.311 4.465 -12.402 1.00 95.19 749 ILE A C 1
ATOM 5652 O O . ILE A 1 749 ? 14.466 4.034 -13.193 1.00 95.19 749 ILE A O 1
ATOM 5656 N N . SER A 1 750 ? 16.204 3.692 -11.790 1.00 93.75 750 SER A N 1
ATOM 5657 C CA . SER A 1 750 ? 16.376 2.274 -12.077 1.00 93.75 750 SER A CA 1
ATOM 5658 C C . SER A 1 750 ? 15.134 1.451 -11.678 1.00 93.75 750 SER A C 1
ATOM 5660 O O . SER A 1 750 ? 14.520 1.720 -10.639 1.00 93.75 750 SER A O 1
ATOM 5662 N N . PRO A 1 751 ? 14.705 0.461 -12.482 1.00 92.88 751 PRO A N 1
ATOM 5663 C CA . PRO A 1 751 ? 13.471 -0.283 -12.224 1.00 92.88 751 PRO A CA 1
ATOM 5664 C C . PRO A 1 751 ? 13.379 -1.016 -10.887 1.00 92.88 751 PRO A C 1
ATOM 5666 O O . PRO A 1 751 ? 12.311 -0.967 -10.264 1.00 92.88 751 PRO A O 1
ATOM 5669 N N . LEU A 1 752 ? 14.443 -1.715 -10.469 1.00 89.00 752 LEU A N 1
ATOM 5670 C CA . LEU A 1 752 ? 14.374 -2.650 -9.336 1.00 89.00 752 LEU A CA 1
ATOM 5671 C C . LEU A 1 752 ? 14.590 -1.950 -7.999 1.00 89.00 752 LEU A C 1
ATOM 5673 O O . LEU A 1 752 ? 13.817 -2.163 -7.064 1.00 89.00 752 LEU A O 1
ATOM 5677 N N . TYR A 1 753 ? 15.618 -1.106 -7.911 1.00 88.38 753 TYR A N 1
ATOM 5678 C CA . TYR A 1 753 ? 16.038 -0.490 -6.652 1.00 88.38 753 TYR A CA 1
ATOM 5679 C C . TYR A 1 753 ? 15.784 1.015 -6.583 1.00 88.38 753 TYR A C 1
ATOM 5681 O O . TYR A 1 753 ? 16.116 1.630 -5.572 1.00 88.38 753 TYR A O 1
ATOM 5689 N N . LYS A 1 754 ? 15.163 1.597 -7.619 1.00 89.06 754 LYS A N 1
ATOM 5690 C CA . LYS A 1 754 ? 14.793 3.019 -7.689 1.00 89.06 754 LYS A CA 1
ATOM 5691 C C . LYS A 1 754 ? 15.979 3.964 -7.454 1.00 89.06 754 LYS A C 1
ATOM 5693 O O . LYS A 1 754 ? 15.805 5.030 -6.874 1.00 89.06 754 LYS A O 1
ATOM 5698 N N . GLN A 1 755 ? 17.172 3.579 -7.914 1.00 89.94 755 GLN A N 1
ATOM 5699 C CA . GLN A 1 755 ? 18.359 4.431 -7.861 1.00 89.94 755 GLN A CA 1
ATOM 5700 C C . GLN A 1 755 ? 18.330 5.451 -8.998 1.00 89.94 755 GLN A C 1
ATOM 5702 O O . GLN A 1 755 ? 18.059 5.106 -10.147 1.00 89.94 755 GLN A O 1
ATOM 5707 N N . ARG A 1 756 ? 18.642 6.702 -8.679 1.00 93.69 756 ARG A N 1
ATOM 5708 C CA . ARG A 1 756 ? 18.709 7.838 -9.596 1.00 93.69 756 ARG A CA 1
ATOM 5709 C C . ARG A 1 756 ? 20.099 7.886 -10.211 1.00 93.69 756 ARG A C 1
ATOM 5711 O O . ARG A 1 756 ? 21.078 8.192 -9.535 1.00 93.69 756 ARG A O 1
ATOM 5718 N N . VAL A 1 757 ? 20.186 7.573 -11.496 1.00 96.56 757 VAL A N 1
ATOM 5719 C CA . VAL A 1 757 ? 21.436 7.527 -12.257 1.00 96.56 757 VAL A CA 1
ATOM 5720 C C . VAL A 1 757 ? 21.462 8.682 -13.242 1.00 96.56 757 VAL A C 1
ATOM 5722 O O . VAL A 1 757 ? 20.551 8.821 -14.055 1.00 96.56 757 VAL A O 1
ATOM 5725 N N . ARG A 1 758 ? 22.511 9.507 -13.199 1.00 96.50 758 ARG A N 1
ATOM 5726 C CA . ARG A 1 758 ? 22.680 10.605 -14.157 1.00 96.50 758 ARG A CA 1
ATOM 5727 C C . ARG A 1 758 ? 22.869 10.066 -15.564 1.00 96.50 758 ARG A C 1
ATOM 5729 O O . ARG A 1 758 ? 23.755 9.251 -15.813 1.00 96.50 758 ARG A O 1
ATOM 5736 N N . LEU A 1 759 ? 22.085 10.585 -16.503 1.00 96.88 759 LEU A N 1
ATOM 5737 C CA . LEU A 1 759 ? 22.140 10.155 -17.899 1.00 96.88 759 LEU A CA 1
ATOM 5738 C C . LEU A 1 759 ? 23.456 10.541 -18.590 1.00 96.88 759 LEU A C 1
ATOM 5740 O O . LEU A 1 759 ? 23.873 9.882 -19.537 1.00 96.88 759 LEU A O 1
ATOM 5744 N N . ARG A 1 760 ? 24.127 11.604 -18.126 1.00 94.00 760 ARG A N 1
ATOM 5745 C CA . ARG A 1 760 ? 25.344 12.124 -18.771 1.00 94.00 760 ARG A CA 1
ATOM 5746 C C . ARG A 1 760 ? 26.584 11.246 -18.581 1.00 94.00 760 ARG A C 1
ATOM 5748 O O . ARG A 1 760 ? 27.433 11.205 -19.465 1.00 94.00 760 ARG A O 1
ATOM 5755 N N . ASP A 1 761 ? 26.721 10.616 -17.416 1.00 94.00 761 ASP A N 1
ATOM 5756 C CA . ASP A 1 761 ? 27.960 9.944 -16.992 1.00 94.00 761 ASP A CA 1
ATOM 5757 C C . ASP A 1 761 ? 27.734 8.643 -16.207 1.00 94.00 761 ASP A C 1
ATOM 5759 O O . ASP A 1 761 ? 28.695 8.023 -15.738 1.00 94.00 761 ASP A O 1
ATOM 5763 N N . GLY A 1 762 ? 26.474 8.222 -16.064 1.00 95.19 762 GLY A N 1
ATOM 5764 C CA . GLY A 1 762 ? 26.104 6.945 -15.470 1.00 95.19 762 GLY A CA 1
ATOM 5765 C C . GLY A 1 762 ? 26.337 6.881 -13.965 1.00 95.19 762 GLY A C 1
ATOM 5766 O O . GLY A 1 762 ? 26.241 5.800 -13.390 1.00 95.19 762 GLY A O 1
ATOM 5767 N N . GLN A 1 763 ? 26.659 8.001 -13.313 1.00 95.06 763 GLN A N 1
ATOM 5768 C CA . GLN A 1 763 ? 26.874 8.045 -11.871 1.00 95.06 763 GLN A CA 1
ATOM 5769 C C . GLN A 1 763 ? 25.537 7.965 -11.129 1.00 95.06 763 GLN A C 1
ATOM 5771 O O . GLN A 1 763 ? 24.647 8.789 -11.356 1.00 95.06 763 GLN A O 1
ATOM 5776 N N . SER A 1 764 ? 25.418 7.020 -10.195 1.00 93.12 764 SER A N 1
ATOM 5777 C CA . SER A 1 764 ? 24.308 7.001 -9.240 1.00 93.12 764 SER A CA 1
ATOM 5778 C C . SER A 1 764 ? 24.448 8.150 -8.241 1.00 93.12 764 SER A C 1
ATOM 5780 O O . SER A 1 764 ? 25.520 8.357 -7.665 1.00 93.12 764 SER A O 1
ATOM 5782 N N . LEU A 1 765 ? 23.359 8.895 -8.046 1.00 88.19 765 LEU A N 1
ATOM 5783 C CA . LEU A 1 765 ? 23.231 9.957 -7.046 1.00 88.19 765 LEU A CA 1
ATOM 5784 C C . LEU A 1 765 ? 22.976 9.397 -5.642 1.00 88.19 765 LEU A C 1
ATOM 5786 O O . LEU A 1 765 ? 23.244 10.072 -4.653 1.00 88.19 765 LEU A O 1
ATOM 5790 N N . ASP A 1 766 ? 22.464 8.168 -5.560 1.00 87.31 766 ASP A N 1
ATOM 5791 C CA . ASP A 1 766 ? 22.103 7.514 -4.300 1.00 87.31 766 ASP A CA 1
ATOM 5792 C C . ASP A 1 766 ? 23.241 6.663 -3.731 1.00 87.31 766 ASP A C 1
ATOM 5794 O O . ASP A 1 766 ? 23.320 6.458 -2.521 1.00 87.31 766 ASP A O 1
ATOM 5798 N N . ASN A 1 767 ? 24.135 6.166 -4.593 1.00 85.94 767 ASN A N 1
ATOM 5799 C CA . ASN A 1 767 ? 25.309 5.408 -4.179 1.00 85.94 767 ASN A CA 1
ATOM 5800 C C . ASN A 1 767 ? 26.530 5.752 -5.053 1.00 85.94 767 ASN A C 1
ATOM 5802 O O . ASN A 1 767 ? 26.612 5.283 -6.189 1.00 85.94 767 ASN A O 1
ATOM 5806 N N . PRO A 1 768 ? 27.529 6.478 -4.519 1.00 87.56 768 PRO A N 1
ATOM 5807 C CA . PRO A 1 768 ? 28.747 6.824 -5.250 1.00 87.56 768 PRO A CA 1
ATOM 5808 C C . PRO A 1 768 ? 29.524 5.622 -5.809 1.00 87.56 768 PRO A C 1
ATOM 5810 O O . PRO A 1 768 ? 30.227 5.771 -6.803 1.00 87.56 768 PRO A O 1
ATOM 5813 N N . GLN A 1 769 ? 29.390 4.434 -5.207 1.00 88.25 769 GLN A N 1
ATOM 5814 C CA . GLN A 1 769 ? 30.062 3.209 -5.663 1.00 88.25 769 GLN A CA 1
ATOM 5815 C C . GLN A 1 769 ? 29.435 2.612 -6.928 1.00 88.25 769 GLN A C 1
ATOM 5817 O O . GLN A 1 769 ? 30.034 1.753 -7.571 1.00 88.25 769 GLN A O 1
ATOM 5822 N N . HIS A 1 770 ? 28.222 3.034 -7.284 1.00 90.00 770 HIS A N 1
ATOM 5823 C CA . HIS A 1 770 ? 27.537 2.564 -8.476 1.00 90.00 770 HIS A CA 1
ATOM 5824 C C . HIS A 1 770 ? 27.718 3.568 -9.616 1.00 90.00 770 HIS A C 1
ATOM 5826 O O . HIS A 1 770 ? 27.139 4.656 -9.607 1.00 90.00 770 HIS A O 1
ATOM 5832 N N . GLN A 1 771 ? 28.480 3.165 -10.629 1.00 93.56 771 GLN A N 1
ATOM 5833 C CA . GLN A 1 771 ? 28.601 3.887 -11.887 1.00 93.56 771 GLN A CA 1
ATOM 5834 C C . GLN A 1 771 ? 28.368 2.931 -13.057 1.00 93.56 771 GLN A C 1
ATOM 5836 O O . GLN A 1 771 ? 28.842 1.795 -13.052 1.00 93.56 771 GLN A O 1
ATOM 5841 N N . LEU A 1 772 ? 27.628 3.397 -14.057 1.00 94.25 772 LEU A N 1
ATOM 5842 C CA . LEU A 1 772 ? 27.377 2.686 -15.304 1.00 94.25 772 LEU A CA 1
ATOM 5843 C C . LEU A 1 772 ? 28.249 3.245 -16.426 1.00 94.25 772 LEU A C 1
ATOM 5845 O O . LEU A 1 772 ? 28.562 4.439 -16.460 1.00 94.25 772 LEU A O 1
ATOM 5849 N N . ARG A 1 773 ? 28.618 2.383 -17.375 1.00 94.44 773 ARG A N 1
ATOM 5850 C CA . ARG A 1 773 ? 29.271 2.832 -18.609 1.00 94.44 773 ARG A CA 1
ATOM 5851 C C . ARG A 1 773 ? 28.301 3.675 -19.433 1.00 94.44 773 ARG A C 1
ATOM 5853 O O . ARG A 1 773 ? 27.112 3.372 -19.494 1.00 94.44 773 ARG A O 1
ATOM 5860 N N . CYS A 1 774 ? 28.825 4.717 -20.064 1.00 95.31 774 CYS A N 1
ATOM 5861 C CA . CYS A 1 774 ? 28.096 5.596 -20.973 1.00 95.31 774 CYS A CA 1
ATOM 5862 C C . CYS A 1 774 ? 28.772 5.615 -22.334 1.00 95.31 774 CYS A C 1
ATOM 5864 O O . CYS A 1 774 ? 29.998 5.553 -22.412 1.00 95.31 774 CYS A O 1
ATOM 5866 N N . TRP A 1 775 ? 27.998 5.755 -23.403 1.00 95.56 775 TRP A N 1
ATOM 5867 C CA . TRP A 1 775 ? 28.511 5.782 -24.769 1.00 95.56 775 TRP A CA 1
ATOM 5868 C C . TRP A 1 775 ? 28.233 7.126 -25.441 1.00 95.56 775 TRP A C 1
ATOM 5870 O O . TRP A 1 775 ? 27.140 7.674 -25.282 1.00 95.56 775 TRP A O 1
ATOM 5880 N N . PRO A 1 776 ? 29.183 7.655 -26.236 1.00 96.00 776 PRO A N 1
ATOM 5881 C CA . PRO A 1 776 ? 28.888 8.745 -27.153 1.00 96.00 776 PRO A CA 1
ATOM 5882 C C . PRO A 1 776 ? 27.794 8.317 -28.134 1.00 96.00 776 PRO A C 1
ATOM 5884 O O . PRO A 1 776 ? 27.888 7.251 -28.750 1.00 96.00 776 PRO A O 1
ATOM 5887 N N . VAL A 1 777 ? 26.784 9.168 -28.296 1.00 96.50 777 VAL A N 1
ATOM 5888 C CA . VAL A 1 777 ? 25.643 8.954 -29.190 1.00 96.50 777 VAL A CA 1
ATOM 5889 C C . VAL A 1 777 ? 25.517 10.120 -30.165 1.00 96.50 777 VAL A C 1
ATOM 5891 O O . VAL A 1 777 ? 25.732 11.272 -29.790 1.00 96.50 777 VAL A O 1
ATOM 5894 N N . LYS A 1 778 ? 25.182 9.829 -31.424 1.00 95.31 778 LYS A N 1
ATOM 5895 C CA . LYS A 1 778 ? 24.874 10.843 -32.444 1.00 95.31 778 LYS A CA 1
ATOM 5896 C C . LYS A 1 778 ? 23.671 10.426 -33.287 1.00 95.31 778 LYS A C 1
ATOM 5898 O O . LYS A 1 778 ? 23.398 9.237 -33.440 1.00 95.31 778 LYS A O 1
ATOM 5903 N N . LEU A 1 779 ? 22.980 11.415 -33.848 1.00 96.75 779 LEU A N 1
ATOM 5904 C CA . LEU A 1 779 ? 21.876 11.232 -34.787 1.00 96.75 779 LEU A CA 1
ATOM 5905 C C . LEU A 1 779 ? 22.337 11.672 -36.181 1.00 96.75 779 LEU A C 1
ATOM 5907 O O . LEU A 1 779 ? 22.632 12.845 -36.390 1.00 96.75 779 LEU A O 1
ATOM 5911 N N . GLU A 1 780 ? 22.382 10.747 -37.136 1.00 96.50 780 GLU A N 1
ATOM 5912 C CA . GLU A 1 780 ? 22.746 11.031 -38.530 1.00 96.50 780 GLU A CA 1
ATOM 5913 C C . GLU A 1 780 ? 21.745 10.359 -39.467 1.00 96.50 780 GLU A C 1
ATOM 5915 O O . GLU A 1 780 ? 21.472 9.167 -39.339 1.00 96.50 780 GLU A O 1
ATOM 5920 N N . ALA A 1 781 ? 21.173 11.133 -40.397 1.00 93.56 781 ALA A N 1
ATOM 5921 C CA . ALA A 1 781 ? 20.163 10.665 -41.354 1.00 93.56 781 ALA A CA 1
ATOM 5922 C C . ALA A 1 781 ? 18.974 9.913 -40.704 1.00 93.56 781 ALA A C 1
ATOM 5924 O O . ALA A 1 781 ? 18.471 8.934 -41.248 1.00 93.56 781 ALA A O 1
ATOM 5925 N N . GLY A 1 782 ? 18.536 10.354 -39.517 1.00 93.88 782 GLY A N 1
ATOM 5926 C CA . GLY A 1 782 ? 17.434 9.728 -38.771 1.00 93.88 782 GLY A CA 1
ATOM 5927 C C . GLY A 1 782 ? 17.799 8.428 -38.039 1.00 93.88 782 GLY A C 1
ATOM 5928 O O . GLY A 1 782 ? 16.928 7.820 -37.419 1.00 93.88 782 GLY A O 1
ATOM 5929 N N . GLN A 1 783 ? 19.068 8.011 -38.081 1.00 97.00 783 GLN A N 1
ATOM 5930 C CA . GLN A 1 783 ? 19.591 6.835 -37.385 1.00 97.00 783 GLN A CA 1
ATOM 5931 C C . GLN A 1 783 ? 20.415 7.241 -36.162 1.00 97.00 783 GLN A C 1
ATOM 5933 O O . GLN A 1 783 ? 21.202 8.188 -36.215 1.00 97.00 783 GLN A O 1
ATOM 5938 N N . ILE A 1 784 ? 20.242 6.506 -35.067 1.00 97.69 784 ILE A N 1
ATOM 5939 C CA . ILE A 1 784 ? 21.041 6.613 -33.848 1.00 97.69 784 ILE A CA 1
ATOM 5940 C C . ILE A 1 784 ? 22.304 5.775 -34.029 1.00 97.69 784 ILE A C 1
ATOM 5942 O O . ILE A 1 784 ? 22.236 4.584 -34.342 1.00 97.69 784 ILE A O 1
ATOM 5946 N N . TRP A 1 785 ? 23.453 6.395 -33.788 1.00 97.69 785 TRP A N 1
ATOM 5947 C CA . TRP A 1 785 ? 24.762 5.757 -33.844 1.00 97.69 785 TRP A CA 1
ATOM 5948 C C . TRP A 1 785 ? 25.438 5.818 -32.481 1.00 97.69 785 TRP A C 1
ATOM 5950 O O . TRP A 1 785 ? 25.389 6.854 -31.815 1.00 97.69 785 TRP A O 1
ATOM 5960 N N . LEU A 1 786 ? 26.119 4.737 -32.104 1.00 97.19 786 LEU A N 1
ATOM 5961 C CA . LEU A 1 786 ? 26.935 4.664 -30.890 1.00 97.19 786 LEU A CA 1
ATOM 5962 C C . LEU A 1 786 ? 28.403 4.457 -31.239 1.00 97.19 786 LEU A C 1
ATOM 5964 O O . LEU A 1 786 ? 28.720 3.715 -32.172 1.00 97.19 786 LEU A O 1
ATOM 5968 N N . ALA A 1 787 ? 29.296 5.095 -30.484 1.00 95.38 787 ALA A N 1
ATOM 5969 C CA . ALA A 1 787 ? 30.724 4.846 -30.628 1.00 95.38 787 ALA A CA 1
ATOM 5970 C C . ALA A 1 787 ? 31.113 3.489 -30.020 1.00 95.38 787 ALA A C 1
ATOM 5972 O O . ALA A 1 787 ? 30.479 3.017 -29.082 1.00 95.38 787 ALA A O 1
ATOM 5973 N N . ASN A 1 788 ? 32.200 2.873 -30.479 1.00 91.75 788 ASN A N 1
ATOM 5974 C CA . ASN A 1 788 ? 32.679 1.592 -29.938 1.00 91.75 788 ASN A CA 1
ATOM 5975 C C . ASN A 1 788 ? 33.541 1.706 -28.667 1.00 91.75 788 ASN A C 1
ATOM 5977 O O . ASN A 1 788 ? 34.160 0.728 -28.247 1.00 91.75 788 ASN A O 1
ATOM 5981 N N . ARG A 1 789 ? 33.614 2.890 -28.050 1.00 90.31 789 ARG A N 1
ATOM 5982 C CA . ARG A 1 789 ? 34.325 3.124 -26.787 1.00 90.31 789 ARG A CA 1
ATOM 5983 C C . ARG A 1 789 ? 33.432 3.898 -25.818 1.00 90.31 789 ARG A C 1
ATOM 5985 O O . ARG A 1 789 ? 32.873 4.917 -26.228 1.00 90.31 789 ARG A O 1
ATOM 5992 N N . PRO A 1 790 ? 33.311 3.457 -24.554 1.00 90.38 790 PRO A N 1
ATOM 5993 C CA . PRO A 1 790 ? 32.570 4.209 -23.556 1.00 90.38 790 PRO A CA 1
ATOM 5994 C C . PRO A 1 790 ? 33.315 5.498 -23.169 1.00 90.38 790 PRO A C 1
ATOM 5996 O O . PRO A 1 790 ? 34.543 5.566 -23.242 1.00 90.38 790 PRO A O 1
ATOM 5999 N N . ILE A 1 791 ? 32.559 6.513 -22.748 1.00 87.88 791 ILE A N 1
ATOM 6000 C CA . ILE A 1 791 ? 33.039 7.819 -22.264 1.00 87.88 791 ILE A CA 1
ATOM 6001 C C . ILE A 1 791 ? 33.854 7.640 -20.979 1.00 87.88 791 ILE A C 1
ATOM 6003 O O . ILE A 1 791 ? 34.886 8.281 -20.789 1.00 87.88 791 ILE A O 1
ATOM 6007 N N . ASN A 1 792 ? 33.390 6.750 -20.104 1.00 82.62 792 ASN A N 1
ATOM 6008 C CA . ASN A 1 792 ? 34.002 6.407 -18.831 1.00 82.62 792 ASN A CA 1
ATOM 6009 C C . ASN A 1 792 ? 34.476 4.945 -18.834 1.00 82.62 792 ASN A C 1
ATOM 6011 O O . ASN A 1 792 ? 33.780 4.037 -19.292 1.00 82.62 792 ASN A O 1
ATOM 6015 N N . GLN A 1 793 ? 35.678 4.708 -18.304 1.00 65.44 793 GLN A N 1
ATOM 6016 C CA . GLN A 1 793 ? 36.147 3.361 -17.988 1.00 65.44 793 GLN A CA 1
ATOM 6017 C C . GLN A 1 793 ? 35.831 3.076 -16.522 1.00 65.44 793 GLN A C 1
ATOM 6019 O O . GLN A 1 793 ? 36.236 3.838 -15.646 1.00 65.44 793 GLN A O 1
ATOM 6024 N N . LEU A 1 794 ? 35.110 1.987 -16.252 1.00 63.44 794 LEU A N 1
ATOM 6025 C CA . LEU A 1 794 ? 34.970 1.489 -14.887 1.00 63.44 794 LEU A CA 1
ATOM 6026 C C . LEU A 1 794 ? 36.337 0.962 -14.441 1.00 63.44 794 LEU A C 1
ATOM 6028 O O . LEU A 1 794 ? 36.950 0.167 -15.159 1.00 63.44 794 LEU A O 1
ATOM 6032 N N . ALA A 1 795 ? 36.820 1.394 -13.274 1.00 46.16 795 ALA A N 1
ATOM 6033 C CA . ALA A 1 795 ? 37.945 0.722 -12.637 1.00 46.16 795 ALA A CA 1
ATOM 6034 C C . ALA A 1 795 ? 37.543 -0.746 -12.449 1.00 46.16 795 ALA A C 1
ATOM 6036 O O . ALA A 1 795 ? 36.479 -1.021 -11.893 1.00 46.16 795 ALA A O 1
ATOM 6037 N N . GLN A 1 796 ? 38.342 -1.685 -12.964 1.00 36.38 796 GLN A N 1
ATOM 6038 C CA . GLN A 1 796 ? 38.109 -3.099 -12.689 1.00 36.38 796 GLN A CA 1
ATOM 6039 C C . GLN A 1 796 ? 38.133 -3.269 -11.170 1.00 36.38 796 GLN A C 1
ATOM 6041 O O . GLN A 1 796 ? 39.156 -3.008 -10.540 1.00 36.38 796 GLN A O 1
ATOM 6046 N N . ALA A 1 797 ? 36.989 -3.629 -10.587 1.00 30.77 797 ALA A N 1
ATOM 6047 C CA . ALA A 1 797 ? 36.931 -4.047 -9.199 1.00 30.77 797 ALA A CA 1
ATOM 6048 C C . ALA A 1 797 ? 37.825 -5.288 -9.077 1.00 30.77 797 ALA A C 1
ATOM 6050 O O . ALA A 1 797 ? 37.533 -6.318 -9.685 1.00 30.77 797 ALA A O 1
ATOM 6051 N N . SER A 1 798 ? 38.959 -5.120 -8.398 1.00 27.62 798 SER A N 1
ATOM 6052 C CA . SER A 1 798 ? 39.902 -6.181 -8.040 1.00 27.62 798 SER A CA 1
ATOM 6053 C C . SER A 1 798 ? 39.306 -7.137 -7.024 1.00 27.62 798 SER A C 1
ATOM 6055 O O . SER A 1 798 ? 38.706 -6.601 -6.060 1.00 27.62 798 SER A O 1
#

Solvent-accessible surface area (backbone atoms only — not comparable to full-atom values): 43450 Å² total; per-residue (Å²): 102,59,70,49,42,74,71,70,43,90,32,73,46,80,32,57,47,82,45,60,60,63,89,56,35,44,71,68,42,23,51,52,50,48,55,55,43,41,74,71,64,33,49,77,41,54,57,44,47,76,75,46,78,46,76,45,96,87,64,34,35,36,38,34,28,78,86,74,49,71,49,79,39,78,73,86,84,79,83,80,76,86,76,44,79,32,63,69,44,53,78,69,68,42,50,60,42,100,86,57,13,35,34,27,53,46,52,25,35,35,77,44,91,92,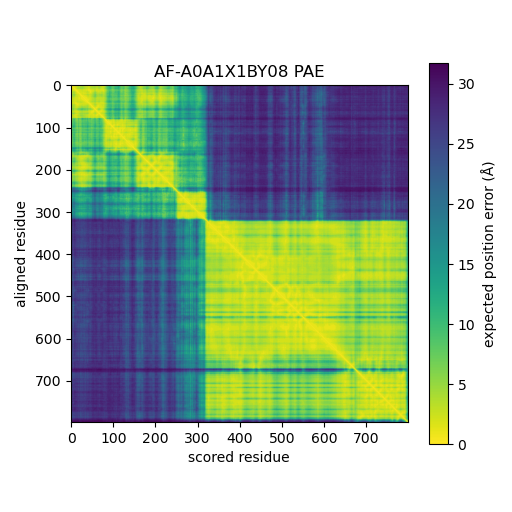41,70,49,55,40,64,31,21,18,47,90,90,40,69,82,83,48,70,44,51,23,53,50,35,48,50,20,36,52,28,46,78,68,73,41,99,48,63,54,86,78,68,85,82,54,45,78,47,71,58,85,83,38,32,37,30,25,32,72,41,38,77,56,77,56,84,69,45,46,74,46,76,46,74,41,73,93,78,51,30,31,33,35,42,19,28,38,64,85,60,52,32,46,46,21,19,34,22,23,52,56,47,83,57,47,66,62,53,51,50,33,34,79,66,59,38,78,56,60,99,59,61,61,56,62,66,50,85,84,59,92,90,60,79,79,75,63,85,58,76,82,76,54,56,51,80,40,75,57,20,67,77,61,70,28,27,43,40,55,48,42,47,43,38,76,73,69,35,85,47,73,68,47,43,30,68,75,58,40,38,51,67,70,86,42,84,33,42,68,61,53,49,51,46,45,53,51,44,38,52,74,70,67,49,74,84,74,55,42,71,48,99,34,29,86,36,34,59,37,54,50,48,48,51,33,63,76,71,64,53,81,42,61,67,61,46,34,72,76,64,39,48,91,74,35,31,91,62,55,29,45,48,49,45,40,47,42,32,51,70,63,37,62,68,60,76,42,83,77,38,38,42,28,36,49,51,27,61,66,65,78,19,34,71,45,95,68,60,25,23,34,52,39,57,42,38,56,22,42,60,74,53,74,68,42,53,48,51,54,50,52,52,32,62,76,66,62,33,29,73,44,81,44,99,52,48,36,56,39,34,34,65,43,46,62,60,46,48,64,63,53,49,50,57,41,42,79,57,71,39,47,72,19,48,79,41,50,42,16,45,48,40,22,22,28,27,65,8,44,79,71,39,96,71,28,66,32,57,13,34,64,51,14,33,52,51,36,67,52,44,44,82,43,36,35,53,31,64,39,37,33,13,17,10,10,23,89,82,37,81,26,49,12,46,38,14,35,38,10,31,32,30,46,98,71,29,29,31,36,22,37,31,7,30,73,66,100,72,64,38,70,25,46,84,71,50,68,57,32,52,72,71,60,46,50,53,41,50,32,23,46,52,44,50,46,54,51,66,38,48,82,68,40,45,57,40,59,42,46,76,67,37,82,68,32,71,63,42,50,42,36,45,49,73,69,31,74,75,75,45,49,70,60,27,40,50,54,44,49,51,43,45,74,47,53,70,51,65,59,61,63,35,73,76,32,73,78,55,50,64,70,40,46,71,27,81,66,51,88,73,74,75,85,78,71,45,68,45,78,58,96,88,33,58,42,85,50,86,84,75,81,80,80,79,85,41,60,52,88,53,66,60,43,82,53,47,52,54,82,78,43,47,75,43,25,38,32,28,30,58,50,64,72,37,54,28,13,38,34,27,52,88,94,46,72,37,32,32,44,24,43,29,83,95,55,77,26,70,40,31,16,52,18,39,44,26,38,60,96,81,44,52,25,35,29,25,61,88,80,62,44,41,23,31,55,87,61,23,42,27,77,78,41,83,88,39,66,40,46,21,37,52,66,50,79,55,98,63,30,34,29,38,41,55,55,57,78,51,83,78,77,79,85,124

pLDDT: mean 90.12, std 9.92, range [27.62, 98.75]

Radius of gyration: 33.43 Å; Cα contacts (8 Å, |Δi|>4): 1621; chains: 1; bounding box: 72×65×98 Å

Nearest PDB structures (foldseek):
  7npa-assembly3_I  TM=7.735E-01  e=1.056E-13  Methanothermococcus thermolithotrophicus DSM 2095
  7npa-assembly4_N  TM=7.734E-01  e=1.618E-13  Methanothermococcus thermolithotrophicus DSM 2095
  3fg2-assembly1_P  TM=8.236E-01  e=2.737E-12  Rhodopseudomonas palustris
  7np8-assembly1_B  TM=6.655E-01  e=7.208E-13  Methanocaldococcus jannaschii DSM 2661
  4aiv-assembly1_A  TM=9.352E-01  e=2.533E-09  Mycobacterium tuberculosis H37Rv

Organism: NCBI:txid472705

InterPro domains:
  IPR005117 Nitrite/Sulfite reductase ferredoxin-like domain [PF03460] (399-460)
  IPR006066 Nitrite/sulphite reductase iron-sulphur/sirohaem-binding site [PR00397] (475-493)
  IPR006066 Nitrite/sulphite reductase iron-sulphur/sirohaem-binding site [PR00397] (518-536)
  IPR006066 Nitrite/sulphite reductase iron-sulphur/sirohaem-binding site [PS00365] (518-534)
  IPR006067 Nitrite/sulphite reductase 4Fe-4S domain [PF01077] (471-607)
  IPR007419 BFD-like [2Fe-2S]-binding domain [PF04324] (263-310)
  IPR012744 Nitrite reductase [NAD(P)H] large subunit, NirB [TIGR02374] (1-639)
  IPR012748 Rieske-like [2Fe-2S] domain, NirD-type [PF13806] (686-786)
  IPR012748 Rieske-like [2Fe-2S] domain, NirD-type [TIGR02378] (686-787)
  IPR016156 FAD/NAD-linked reductase, dimerisation domain superfamily [G3DSA:3.30.390.30] (159-239)
  IPR017121 Nitrite reductase [NAD(P)H], large subunit [PIRSF037149] (1-671)
  IPR017941 Rieske [2Fe-2S] iron-sulphur domain [PS51296] (686-786)
  IPR023753 FAD/NAD(P)-binding domain [PF07992] (1-126)
  IPR036136 Nitrite/Sulfite reductase ferredoxin-like domain superfamily [SSF55124] (341-480)
  IPR036188 FAD/NAD(P)-binding domain superfamily [G3DSA:3.50.50.60] (1-85)
  IPR036188 FAD/NAD(P)-binding domain superfamily [G3DSA:3.50.50.60] (86-122)
  IPR036188 FAD/NAD(P)-binding domain superfamily [SSF51905] (1-148)
  IPR036922 Rieske [2Fe-2S] iron-sulphur domain superfamily [G3DSA:2.102.10.10] (681-790)
  IPR036922 Rieske [2Fe-2S] iron-sulphur domain superfamily [SSF50022] (685-792)
  IPR041575 NADH-rubredoxin oxidoreductase, C-terminal [PF18267] (159-226)

Mean predicted aligned error: 15.07 Å